Protein 5YD0 (pdb70)

Organism: Rattus norvegicus (NCBI:txid10116)

Solvent-accessible surface area: 63995 Å² total; per-residue (Å²): 153,72,159,63,106,69,67,98,46,62,55,177,34,87,76,50,112,30,65,24,116,5,24,97,0,9,0,6,34,181,55,1,96,198,42,82,72,127,106,44,162,116,2,56,45,82,0,3,56,5,1,0,0,0,4,21,30,59,13,7,0,0,8,0,84,7,50,24,84,78,91,87,23,40,94,0,1,117,24,0,47,71,9,2,84,111,4,4,14,41,53,70,24,73,49,34,3,5,4,33,23,4,26,26,24,1,2,0,10,0,36,44,35,145,176,101,4,124,7,0,24,62,26,9,3,0,29,25,39,43,163,127,54,70,127,38,22,74,27,86,88,1,34,101,3,0,44,130,16,43,98,114,64,207,129,92,43,84,91,29,91,2,38,106,10,5,83,26,153,142,10,70,94,27,59,192,12,100,17,62,68,48,59,39,8,14,8,43,88,12,44,10,58,3,2,5,22,40,0,78,48,9,0,31,56,18,0,0,4,0,0,4,48,113,2,4,0,0,2,0,0,2,23,87,154,33,62,114,0,40,6,5,23,90,72,58,8,76,81,116,10,1,67,35,6,0,67,83,6,4,62,138,3,31,33,9,33,24,39,106,40,178,126,124,12,70,40,133,22,78,6,2,31,0,39,116,131,66,100,42,43,0,24,0,3,0,0,14,0,48,146,11,68,0,0,0,0,12,99,50,4,59,1,48,30,1,49,149,158,91,31,70,64,70,11,88,25,85,102,2,0,108,60,4,3,84,99,141,102,62,138,61,112,67,34,101,35,107,56,26,70,74,86,32,118,24,74,20,115,6,22,102,0,14,0,7,51,178,34,0,110,161,36,85,64,116,123,58,137,107,8,68,56,92,0,3,55,5,0,0,0,0,2,20,28,28,49,7,0,0,4,0,74,5,57,27,106,70,93,87,18,39,75,1,1,111,20,0,39,78,19,0,85,138,4,2,5,46,62,47,4,78,17,28,0,17,3,25,35,14,30,31,22,1,0,0,21,3,88,35,21,69,130,141,124,84,6,102,9,2,25,83,26,9,4,1,32,31,46,54,180,118,42,138,131,43,17,74,35,103,95,1,31,85,1,0,44,108,19,27,95,104,58,120,121,175,90,117,26,82,35,70,0,67,138,17,3,109,28,168,116,10,64,80,24,65,140,3,126,19,60,65,53,71,23,4,17,0,28,72,14,58,19,56,8,3,4,27,38,0,106,54,12,0,33,32,16,0,0,5,0,2,5,31,122,0,0,0,0,0,0,0,0,30,61,163,28,44,102,0,50,4,4,10,71,57,63,11,73,81,104,16,1,55,27,8,0,58,99,12,2,50,166,4,27,38,6,32,30,44,108,41,185,136,120,15,64,57,107,15,91,8,3,27,0,39,75,163,56,112,56,28,0,24,0,1,0,0,20,0,64,96,16,60,0,0,0,0,16,111,50,4,62,1,55,34,4,52,160,169,103,33,62,66,71,11,86,20,75,124,1,0,113,52,5,5,112,107,148,90,162,64,99,57,33,96,36,127,55,41,98,68,33,123,20,74,20,141,6,30,99,2,15,0,1,48,179,53,0,88,187,37,72,86,135,102,46,144,91,2,51,49,83,1,1,53,9,1,0,0,0,3,24,28,31,41,5,0,2,5,0,77,0,35,25,70,86,47,112,18,54,55,2,0,116,29,2,40,75,17,1,113,117,2,2,33,65,59,36,4,42,10,26,1,8,2,20,33,12,37,53,27,1,0,0,15,5,75,42,26,126,141,104,108,6,110,1,0,9,68,29,4,3,0,35,36,46,48,158,121,44,102,133,45,11,62,20,136,89,1,26,95,19,3,52,140,40,44,80,97,63,174,106,102,156,116,82,47,64,0,86,93,9,12,102,13,131,170,13,81,173,30,54,182,42,128,21,50,113,49,67,16,0,24,31,40,73,7,63,11,41,25,0,15,23,39,0,124,60,11,0,32,55,23,0,0,7,0,1,25,43,77,3,10,16,0,2,0,0,9,65,77,117,145,12,74,8,9,30,126,98,12,7,72,124,103,10,1,105,36,7,0,41,107,8,7,80,164,6,28,21,35,22,38,58,106,45,180,136,116,13,67,51,123,31,56,32,3,45,96,38,0,2,0,0,47,4,63,148,15,68,1,0,0,0,11,98,51,5,53,1,35,41,1,70,168,167,91,34,81,69,80,19,92,30,57,100,2,1,117,61,9,50,135,234,83,108,72,132,63,109,70,32,98,35,128,52,22,78,70,85,33,107,21,76,19,130,9,26,103,0,17,0,3,46,137,45,1,101,192,32,86,79,112,111,58,177,107,5,57,55,81,0,4,53,6,0,0,0,0,3,16,27,62,16,10,0,0,3,0,67,2,46,18,122,87,66,101,20,50,71,1,0,109,20,0,34,58,13,2,84,121,2,4,8,41,63,40,12,54,19,22,2,15,2,19,39,15,32,32,20,0,1,0,17,5,88,34,22,134,124,128,82,7,130,18,2,16,80,27,4,4,1,38,29,42,58,131,129,53,148,121,50,23,73,24,113,82,1,26,86,1,0,42,119,30,59,97,99,135,118,133,109,102,27,57,7,58,128,20,5,97,39,163,138,10,70,66,18,67,182,16,83,102,70,75,43,47,30,7,22,11,34,63,9,68,16,50,2,0,8,33,45,2,77,68,14,0,33,49,19,0,0,5,0,0,7,30,94,4,5,9,0,1,0,1,1,16,83,154,48,101,100,1,32,5,2,12,85,69,38,9,77,101,116,6,2,82,37,9,0,64,76,5,5,55,140,5,34,36,21,36,34,46,106,44,186,131,123,14,46,45,134,11,94,5,5,26,0,52,127,168,75,26,0,26,0,2,0,0,55,5,87,141,15,74,4,0,0,0,15,106,46,2,64,0,57,33,4,42,141,152,109,34,58,69,66,12,69,10,90,130,0,0,135,76,2,0,71,124

InterPro domains:
  IPR007421 Schlafen, AlbA_2 domain [PF04326] (205-320)
  IPR018647 Schlafen group 3-like, DNA/RNA helicase domain [PF09848] (600-761)
  IPR027417 P-loop containing nucleoside triphosphate hydrolase [G3DSA:3.40.50.300] (565-714)
  IPR027417 P-loop containing nucleoside triphosphate hydrolase [SSF52540] (582-901)
  IPR029684 Schlafen family [PTHR12155] (6-660)
  IPR031450 Poxin-Schlafen/Schlafen-like, N-terminal domain [PF17057] (90-203)
  IPR038461 Schlafen, AlbA_2 domain superfamily [G3DSA:3.30.950.30] (188-314)
  IPR048729 Schlafen, GTPase-like domain [PF21026] (410-546)

CATH classification: 3.30.950.30

Secondary structure (DSSP, 8-state):
-----TT-SS--SPPPS-EEEEEEE--SHHHHHTS-HHHHHHHHHHHHHHHHHHHTTT-EEEEEEESSGGG---S--HHHHHHHHHHSTT--GGGTEEEEEETTEEEEEE-------SS--SB-------SS--SPP-HHHHHHHHHHHHHHH--HHHHSTTHHHHT-SEEETT-B-S--S-SSEEEE---SB-HHHHHHHHHHHHHHHHHHTT-EEEEESB-SSS-BB--EESTT--HHHHHHHHHHHHHT--EE-SSS--PPPPEEEEEEEEESSSSEEEEEEEEEE---SSEE-SSS-B-EEEETTTEEEEPPHHHHHHHHS--/--S---TT--SS--SPPS-EEEEEEE--SHHHHHTS-HHHHHHHHHHHHHHHHHHHTSSSEEEEEEESSGGG------HHHHHHHHHHSTT--GGGTEEEEEETTEEEEEE-------S-SS--SB--B----TT-SS---HHHHHHHHHHHHHHH-------STHHHHHT-S-EETTPBPSS--BTTEEEE---SB-HHHHHHHHHHHHHHHHHHTT-EEEEESB-TTT-BB--EESTT--HHHHHHHHHHHHHTS-EE-SSS------EEEEEEEEESSSSEEEEEEEEEE---SSEEBSSS-B-EEEETTTEEEEPPHHHHHHHHHT-/-----TT-SS-----S-EEEEEEE---HHHHTTS-HHHHHHHHHHHHHHHHHHHTSSSEEEEEEESS-SS------HHHHHHHHHHSTT--STTTEEEEEETTEEEEEEPPP-----SS--SB-S----BTTB-SPP-HHHHHHHHHHHHHHHT---S--THHHHHT--S--S----S--SBTTEEEE---SB-HHHHHHHHHHHHHHHHHHTT-EEEEESB----B----STT--HHHHHHHHHHHHHTS-EE-SSS------EEEEEE---EEEEEE---SSEE-SSS-B-EEEETTTEEEEPPHHHHHHTT--/--SS---TT--SS--S--S-EEEEEEE--SHHHHHTS-HHHHHHHHHHHHHHHHHHHTTT-EEEEEEESSTTT--SS--HHHHHHHHHHSTT--GGGTEEEEEETTEEEEEEPPP---S-SS--SB-------TT------HHHHHHHHHHHHHH---S--TTHHHHT-SEEETTPBPS---BTTEEEE---SB-HHHHHHHHHHHHHHHHHHTT-EEEEESB-SSS-BB--EESTT--HHHHHHHHHHHHHTS-EE-SSS------EEEEEEEEE----EEEEEEEE---SSEE-SSS-B-EEEETTTEEEE--HHHHHHHHH--

Radius of gyration: 43.21 Å; Cα contacts (8 Å, |Δi|>4): 2571; chains: 4; bounding box: 118×125×72 Å

Foldseek 3Di:
DPDDDDDDDPDPDDAFDDEEELEEDAFAAVCLVPDDPVNNVVSLVSVLLVLQQQQAAAWYKYKYFYPPQPPPRVHGHDSNLVQSLLQDPVSPVVVAWDWDDDRGMIMTTGGYNPLFWQGTASAQQFFALDPVDLGGQGRNRVLVQQVVLLVVACVCLCPPPVVVVVVDQAAEFFDADDDADDSAEEEEEDDVPDPLVVCLVVQLSPLQNQQAYAWHKYKYQADRVSNTHHADFAPPDDFVRNVVSNVVSQVQKDDEASDPDPDGWDKDKDWHFYAHDPHGGHTMIMMTTGHDSGGIGSHATRGWHADPVPGIDGDGRHVVSVSTDPD/DPPDDDDQDDPDRDDDDPAEAEQEEDAFAQVVLVPDDPVRSVVSLVSVLLVLLQCQAAFKYKYKYFYPVQVCLRLGGHDSNLVQNLLQQQVSPSVVAWDWDGDRRMIMTIGGHNPDALFWLGTFSAQLAAALDPPDLHGDGRNSVLVLQVVLLVVAVVVLDDDPPVVVVLVDQAAAFFAADPDAADSAEEEAADDVDDQLVVCLVPLLSVLQRQQSYSWHKYKYQADRVSNTGGADFAPVDDPVRNVVSSVVSQVQKDDDDSHPDDDGWDKDKGKHFYAYPNHTGHIMIMMGGGYDSHGIGSHQTGGWHADPPPGIDGDGNHVSSCSTNVD/DPDDDDQDDPDDVPDDAEAEDEEDAAAQVVLVPDDPVVSVVVLCVVLQVQQQCQLAAWYKYKYFHPPQPDDHLGRHPSSLVQVLLQDPVSPCVVAWDWDDDRRMIMTTGGHHDVAAFQGTASFFLAFAQDPVDLGGDGRRRVLVQQVVLLVVVVPPPDCPPVVCVVVVLADDKPPQDPDDCDSQEHEAADDVDAPLVVCLVPCLSVLQRQQAYQWHKYKYQFDVRIGGFHDDPPDDPVVVVVSNCVSQVQFDDDASDDDPDRWDKDWDAHPCGMTMITTGHHSGGTGSHFGGGWHADDVVGIDGDGNVVSSCSSPD/DDDPDDDDQDDPPRPDAFDFEAELEEAAFAAVVLVVDDPVVSVVSLVSLLLVQQQQQAAQWGKYKYFYPCQVCQHQGGHDSNLVQNLLQQPVSPSVVAWDWDDDRRMIMTTGGHDDVQFWQGTFSAQLAFALDVVDLHGDGRRRVLVLQVVLLVVLADDPDQCVVVVPDQEAEFFDADDDADDSQEDEEADDPDDPLVVLLVPCLSVLQRQQSYQWHKYKYQQDRPRRTRHADAAPPDDPVRNQVSNCVSQVQFDDDRSHDDPDGWDKDKDWHQYDHVRGHTMIMMGTGHHSHGTGSHATRGWHADPPPGIDGDGRHVVVCSTNVD

Structure (mmCIF, N/CA/C/O backbone):
data_5YD0
#
_entry.id   5YD0
#
_cell.length_a   171.968
_cell.length_b   134.065
_cell.length_c   77.587
_cell.angle_alpha   90.00
_cell.angle_beta   105.55
_cell.angle_gamma   90.00
#
_symmetry.space_group_name_H-M   'C 1 2 1'
#
loop_
_entity.id
_entity.type
_entity.pdbx_description
1 polymer 'Schlafen 8'
2 non-polymer 'ZINC ION'
3 water water
#
loop_
_atom_site.group_PDB
_atom_site.id
_atom_site.type_symbol
_atom_site.label_atom_id
_atom_site.label_alt_id
_atom_site.label_comp_id
_atom_site.label_asym_id
_atom_site.label_entity_id
_atom_site.label_seq_id
_atom_site.pdbx_PDB_ins_code
_atom_site.Cartn_x
_atom_site.Cartn_y
_atom_site.Cartn_z
_atom_site.occupancy
_atom_site.B_iso_or_equiv
_atom_site.auth_seq_id
_atom_site.auth_comp_id
_atom_site.auth_asym_id
_atom_site.auth_atom_id
_atom_site.pdbx_PDB_model_num
ATOM 1 N N . SER A 1 12 ? 81.146 35.693 44.778 1.00 116.90 -1 SER A N 1
ATOM 2 C CA . SER A 1 12 ? 81.725 36.230 43.552 1.00 125.71 -1 SER A CA 1
ATOM 3 C C . SER A 1 12 ? 82.407 37.566 43.821 1.00 140.10 -1 SER A C 1
ATOM 4 O O . SER A 1 12 ? 82.415 38.050 44.953 1.00 142.19 -1 SER A O 1
ATOM 7 N N . GLY A 1 13 ? 82.974 38.163 42.773 1.00 130.23 0 GLY A N 1
ATOM 8 C CA . GLY A 1 13 ? 83.748 39.378 42.918 1.00 127.80 0 GLY A CA 1
ATOM 9 C C . GLY A 1 13 ? 85.083 39.203 43.605 1.00 120.63 0 GLY A C 1
ATOM 10 O O . GLY A 1 13 ? 85.849 40.171 43.692 1.00 125.49 0 GLY A O 1
ATOM 11 N N . LEU A 1 14 ? 85.385 38.004 44.095 1.00 114.85 1 LEU A N 1
ATOM 12 C CA . LEU A 1 14 ? 86.642 37.700 44.761 1.00 107.70 1 LEU A CA 1
ATOM 13 C C . LEU A 1 14 ? 87.502 36.856 43.834 1.00 105.72 1 LEU A C 1
ATOM 14 O O . LEU A 1 14 ? 87.025 35.865 43.272 1.00 108.80 1 LEU A O 1
ATOM 19 N N . GLU A 1 15 ? 88.761 37.246 43.676 1.00 100.64 2 GLU A N 1
ATOM 20 C CA . GLU A 1 15 ? 89.727 36.484 42.897 1.00 97.69 2 GLU A CA 1
ATOM 21 C C . GLU A 1 15 ? 90.921 36.158 43.784 1.00 108.28 2 GLU A C 1
ATOM 22 O O . GLU A 1 15 ? 91.534 37.064 44.362 1.00 113.97 2 GLU A O 1
ATOM 28 N N . VAL A 1 16 ? 91.230 34.863 43.906 1.00 115.46 3 VAL A N 1
ATOM 29 C CA . VAL A 1 16 ? 92.467 34.426 44.545 1.00 109.09 3 VAL A CA 1
ATOM 30 C C . VAL A 1 16 ? 93.644 34.805 43.649 1.00 114.92 3 VAL A C 1
ATOM 31 O O . VAL A 1 16 ? 93.512 34.906 42.422 1.00 119.45 3 VAL A O 1
ATOM 35 N N . LEU A 1 17 ? 94.807 35.036 44.268 1.00 104.30 4 LEU A N 1
ATOM 36 C CA . LEU A 1 17 ? 95.809 35.891 43.636 1.00 107.74 4 LEU A CA 1
ATOM 37 C C . LEU A 1 17 ? 96.561 35.223 42.494 1.00 125.30 4 LEU A C 1
ATOM 38 O O . LEU A 1 17 ? 96.999 35.919 41.574 1.00 126.76 4 LEU A O 1
ATOM 43 N N . PHE A 1 18 ? 96.758 33.912 42.515 1.00 127.64 5 PHE A N 1
ATOM 44 C CA . PHE A 1 18 ? 97.461 33.290 41.396 1.00 108.92 5 PHE A CA 1
ATOM 45 C C . PHE A 1 18 ? 96.813 31.965 41.023 1.00 105.94 5 PHE A C 1
ATOM 46 O O . PHE A 1 18 ? 97.478 30.937 40.894 1.00 102.12 5 PHE A O 1
ATOM 54 N N . GLN A 1 19 ? 95.497 31.987 40.823 1.00 123.11 6 GLN A N 1
ATOM 55 C CA . GLN A 1 19 ? 94.774 30.768 40.491 1.00 119.34 6 GLN A CA 1
ATOM 56 C C . GLN A 1 19 ? 95.278 30.185 39.179 1.00 115.98 6 GLN A C 1
ATOM 57 O O . GLN A 1 19 ? 95.630 30.912 38.245 1.00 115.01 6 GLN A O 1
ATOM 63 N N . GLY A 1 20 ? 95.334 28.859 39.127 1.00 114.14 7 GLY A N 1
ATOM 64 C CA . GLY A 1 20 ? 95.895 28.160 38.000 1.00 125.17 7 GLY A CA 1
ATOM 65 C C . GLY A 1 20 ? 96.490 26.836 38.425 1.00 134.22 7 GLY A C 1
ATOM 66 O O . GLY A 1 20 ? 96.778 26.609 39.604 1.00 134.01 7 GLY A O 1
ATOM 67 N N . PRO A 1 21 ? 96.693 25.929 37.465 1.00 141.28 8 PRO A N 1
ATOM 68 C CA . PRO A 1 21 ? 97.215 24.601 37.818 1.00 138.52 8 PRO A CA 1
ATOM 69 C C . PRO A 1 21 ? 98.667 24.623 38.249 1.00 142.95 8 PRO A C 1
ATOM 70 O O . PRO A 1 21 ? 99.112 23.682 38.917 1.00 142.20 8 PRO A O 1
ATOM 74 N N . HIS A 1 22 ? 99.406 25.674 37.900 1.00 147.58 9 HIS A N 1
ATOM 75 C CA . HIS A 1 22 ? 100.832 25.750 38.194 1.00 158.41 9 HIS A CA 1
ATOM 76 C C . HIS A 1 22 ? 101.080 25.670 39.697 1.00 154.19 9 HIS A C 1
ATOM 77 O O . HIS A 1 22 ? 100.496 26.427 40.478 1.00 153.07 9 HIS A O 1
ATOM 84 N N . MET A 1 23 ? 101.938 24.733 40.100 1.00 159.94 10 MET A N 1
ATOM 85 C CA . MET A 1 23 ? 102.300 24.549 41.499 1.00 158.06 10 MET A CA 1
ATOM 86 C C . MET A 1 23 ? 103.713 25.012 41.819 1.00 163.00 10 MET A C 1
ATOM 87 O O . MET A 1 23 ? 104.141 24.891 42.972 1.00 165.70 10 MET A O 1
ATOM 92 N N . GLY A 1 24 ? 104.450 25.531 40.838 1.00 156.87 11 GLY A N 1
ATOM 93 C CA . GLY A 1 24 ? 105.792 26.004 41.097 1.00 155.30 11 GLY A CA 1
ATOM 94 C C . GLY A 1 24 ? 105.811 27.228 41.992 1.00 159.27 11 GLY A C 1
ATOM 95 O O . GLY A 1 24 ? 104.791 27.877 42.236 1.00 166.91 11 GLY A O 1
ATOM 96 N N . GLY A 1 25 ? 107.007 27.543 42.491 1.00 148.04 12 GLY A N 1
ATOM 97 C CA . GLY A 1 25 ? 107.202 28.660 43.398 1.00 151.23 12 GLY A CA 1
ATOM 98 C C . GLY A 1 25 ? 106.667 29.981 42.881 1.00 147.87 12 GLY A C 1
ATOM 99 O O . GLY A 1 25 ? 107.060 30.440 41.805 1.00 148.80 12 GLY A O 1
ATOM 100 N N . SER A 1 26 ? 105.754 30.611 43.657 1.00 149.07 13 SER A N 1
ATOM 101 C CA . SER A 1 26 ? 105.051 31.828 43.277 1.00 148.74 13 SER A CA 1
ATOM 102 C C . SER A 1 26 ? 105.832 33.069 43.708 1.00 152.53 13 SER A C 1
ATOM 103 O O . SER A 1 26 ? 106.591 33.026 44.684 1.00 153.86 13 SER A O 1
ATOM 106 N N . PRO A 1 27 ? 105.663 34.183 42.989 1.00 142.28 14 PRO A N 1
ATOM 107 C CA . PRO A 1 27 ? 106.477 35.375 43.266 1.00 135.46 14 PRO A CA 1
ATOM 108 C C . PRO A 1 27 ? 106.212 35.962 44.644 1.00 123.43 14 PRO A C 1
ATOM 109 O O . PRO A 1 27 ? 105.093 35.923 45.160 1.00 115.66 14 PRO A O 1
ATOM 113 N N . ASP A 1 28 ? 107.268 36.528 45.228 1.00 120.63 15 ASP A N 1
ATOM 114 C CA . ASP A 1 28 ? 107.216 37.199 46.521 1.00 123.58 15 ASP A CA 1
ATOM 115 C C . ASP A 1 28 ? 107.123 38.712 46.393 1.00 118.32 15 ASP A C 1
ATOM 116 O O . ASP A 1 28 ? 106.330 39.345 47.098 1.00 120.18 15 ASP A O 1
ATOM 121 N N . LEU A 1 29 ? 107.915 39.310 45.511 1.00 104.66 16 LEU A N 1
ATOM 122 C CA . LEU A 1 29 ? 107.874 40.755 45.296 1.00 100.92 16 LEU A CA 1
ATOM 123 C C . LEU A 1 29 ? 106.756 41.076 44.317 1.00 100.37 16 LEU A C 1
ATOM 124 O O . LEU A 1 29 ? 106.898 40.867 43.108 1.00 94.91 16 LEU A O 1
ATOM 129 N N . ILE A 1 30 ? 105.635 41.597 44.821 1.00 107.21 17 ILE A N 1
ATOM 130 C CA . ILE A 1 30 ? 104.523 41.931 43.943 1.00 102.79 17 ILE A CA 1
ATOM 131 C C . ILE A 1 30 ? 104.251 43.419 44.157 1.00 92.40 17 ILE A C 1
ATOM 132 O O . ILE A 1 30 ? 104.616 43.991 45.186 1.00 97.62 17 ILE A O 1
ATOM 137 N N . ILE A 1 31 ? 103.615 44.059 43.175 1.00 88.15 18 ILE A N 1
ATOM 138 C CA . ILE A 1 31 ? 103.308 45.491 43.246 1.00 89.94 18 ILE A CA 1
ATOM 139 C C . ILE A 1 31 ? 101.864 45.712 42.806 1.00 89.36 18 ILE A C 1
ATOM 140 O O . ILE A 1 31 ? 101.406 45.120 41.823 1.00 96.47 18 ILE A O 1
ATOM 145 N N . HIS A 1 32 ? 101.142 46.551 43.548 1.00 92.32 19 HIS A N 1
ATOM 146 C CA . HIS A 1 32 ? 99.764 46.904 43.227 1.00 92.77 19 HIS A CA 1
ATOM 147 C C . HIS A 1 32 ? 99.733 48.301 42.623 1.00 92.73 19 HIS A C 1
ATOM 148 O O . HIS A 1 32 ? 100.129 49.271 43.278 1.00 99.74 19 HIS A O 1
ATOM 155 N N . ALA A 1 33 ? 99.270 48.399 41.377 1.00 92.32 20 ALA A N 1
ATOM 156 C CA . ALA A 1 33 ? 99.127 49.670 40.683 1.00 89.05 20 ALA A CA 1
ATOM 157 C C . ALA A 1 33 ? 97.695 50.188 40.719 1.00 95.00 20 ALA A C 1
ATOM 158 O O . ALA A 1 33 ? 97.339 51.069 39.930 1.00 94.64 20 ALA A O 1
ATOM 160 N N . GLY A 1 34 ? 96.865 49.646 41.608 1.00 97.28 21 GLY A N 1
ATOM 161 C CA . GLY A 1 34 ? 95.517 50.166 41.769 1.00 109.02 21 GLY A CA 1
ATOM 162 C C . GLY A 1 34 ? 94.661 49.928 40.540 1.00 108.16 21 GLY A C 1
ATOM 163 O O . GLY A 1 34 ? 94.769 48.902 39.859 1.00 104.42 21 GLY A O 1
ATOM 164 N N . GLU A 1 35 ? 93.798 50.897 40.252 1.00 104.38 22 GLU A N 1
ATOM 165 C CA . GLU A 1 35 ? 92.851 50.806 39.149 1.00 102.56 22 GLU A CA 1
ATOM 166 C C . GLU A 1 35 ? 93.527 51.262 37.862 1.00 111.67 22 GLU A C 1
ATOM 167 O O . GLU A 1 35 ? 94.052 52.379 37.792 1.00 125.95 22 GLU A O 1
ATOM 173 N N . VAL A 1 36 ? 93.517 50.396 36.850 1.00 106.20 23 VAL A N 1
ATOM 174 C CA . VAL A 1 36 ? 94.127 50.674 35.554 1.00 103.39 23 VAL A CA 1
ATOM 175 C C . VAL A 1 36 ? 93.212 50.145 34.457 1.00 107.80 23 VAL A C 1
ATOM 176 O O . VAL A 1 36 ? 92.676 49.036 34.561 1.00 111.95 23 VAL A O 1
ATOM 180 N N . THR A 1 37 ? 93.030 50.942 33.408 1.00 110.92 24 THR A N 1
ATOM 181 C CA . THR A 1 37 ? 92.263 50.528 32.243 1.00 107.69 24 THR A CA 1
ATOM 182 C C . THR A 1 37 ? 93.191 49.940 31.187 1.00 108.81 24 THR A C 1
ATOM 183 O O . THR A 1 37 ? 94.285 50.459 30.939 1.00 103.32 24 THR A O 1
ATOM 187 N N . LEU A 1 38 ? 92.754 48.843 30.572 1.00 113.91 25 LEU A N 1
ATOM 188 C CA . LEU A 1 38 ? 93.579 48.106 29.627 1.00 107.01 25 LEU A CA 1
ATOM 189 C C . LEU A 1 38 ? 92.825 47.892 28.324 1.00 115.58 25 LEU A C 1
ATOM 190 O O . LEU A 1 38 ? 91.606 48.066 28.243 1.00 129.73 25 LEU A O 1
ATOM 195 N N . GLY A 1 39 ? 93.576 47.494 27.300 1.00 110.26 26 GLY A N 1
ATOM 196 C CA . GLY A 1 39 ? 93.035 47.357 25.964 1.00 121.65 26 GLY A CA 1
ATOM 197 C C . GLY A 1 39 ? 93.213 48.632 25.170 1.00 125.92 26 GLY A C 1
ATOM 198 O O . GLY A 1 39 ? 92.950 49.722 25.685 1.00 135.28 26 GLY A O 1
ATOM 199 N N . GLU A 1 40 ? 93.659 48.516 23.918 1.00 121.02 27 GLU A N 1
ATOM 200 C CA . GLU A 1 40 ? 93.954 49.715 23.144 1.00 129.24 27 GLU A CA 1
ATOM 201 C C . GLU A 1 40 ? 92.694 50.515 22.832 1.00 130.03 27 GLU A C 1
ATOM 202 O O . GLU A 1 40 ? 92.751 51.747 22.759 1.00 132.37 27 GLU A O 1
ATOM 208 N N . LYS A 1 41 ? 91.549 49.847 22.669 1.00 128.83 28 LYS A N 1
ATOM 209 C CA . LYS A 1 41 ? 90.329 50.559 22.300 1.00 132.40 28 LYS A CA 1
ATOM 210 C C . LYS A 1 41 ? 89.855 51.479 23.419 1.00 143.28 28 LYS A C 1
ATOM 211 O O . LYS A 1 41 ? 89.478 52.629 23.164 1.00 155.43 28 LYS A O 1
ATOM 217 N N . ASP A 1 42 ? 89.864 50.995 24.663 1.00 141.16 29 ASP A N 1
ATOM 218 C CA . ASP A 1 42 ? 89.447 51.835 25.782 1.00 138.27 29 ASP A CA 1
ATOM 219 C C . ASP A 1 42 ? 90.489 52.903 26.089 1.00 136.32 29 ASP A C 1
ATOM 220 O O . ASP A 1 42 ? 90.141 54.029 26.464 1.00 138.86 29 ASP A O 1
ATOM 225 N N . ARG A 1 43 ? 91.772 52.569 25.934 1.00 119.06 30 ARG A N 1
ATOM 226 C CA . ARG A 1 43 ? 92.837 53.521 26.220 1.00 122.69 30 ARG A CA 1
ATOM 227 C C . ARG A 1 43 ? 92.980 54.589 25.141 1.00 138.02 30 ARG A C 1
ATOM 228 O O . ARG A 1 43 ? 93.527 55.661 25.421 1.00 146.43 30 ARG A O 1
ATOM 236 N N . ASN A 1 44 ? 92.501 54.330 23.922 1.00 141.69 31 ASN A N 1
ATOM 237 C CA . ASN A 1 44 ? 92.777 55.252 22.824 1.00 144.12 31 ASN A CA 1
ATOM 238 C C . ASN A 1 44 ? 91.995 56.552 22.972 1.00 146.95 31 ASN A C 1
ATOM 239 O O . ASN A 1 44 ? 92.524 57.633 22.687 1.00 146.66 31 ASN A O 1
ATOM 244 N N . LYS A 1 45 ? 90.742 56.475 23.415 1.00 146.01 32 LYS A N 1
ATOM 245 C CA . LYS A 1 45 ? 89.910 57.659 23.594 1.00 152.35 32 LYS A CA 1
ATOM 246 C C . LYS A 1 45 ? 89.454 57.805 25.042 1.00 152.19 32 LYS A C 1
ATOM 247 O O . LYS A 1 45 ? 88.329 58.227 25.320 1.00 150.75 32 LYS A O 1
ATOM 253 N N . MET A 1 46 ? 90.333 57.465 25.982 1.00 141.90 33 MET A N 1
ATOM 254 C CA . MET A 1 46 ? 90.107 57.757 27.388 1.00 135.46 33 MET A CA 1
ATOM 255 C C . MET A 1 46 ? 90.651 59.149 27.714 1.00 136.03 33 MET A C 1
ATOM 256 O O . MET A 1 46 ? 91.114 59.886 26.838 1.00 145.79 33 MET A O 1
ATOM 261 N N . ASP A 1 47 ? 90.595 59.518 28.992 1.00 127.10 34 ASP A N 1
ATOM 262 C CA . ASP A 1 47 ? 91.131 60.806 29.414 1.00 126.83 34 ASP A CA 1
ATOM 263 C C . ASP A 1 47 ? 92.643 60.832 29.223 1.00 127.27 34 ASP A C 1
ATOM 264 O O . ASP A 1 47 ? 93.350 59.921 29.661 1.00 126.31 34 ASP A O 1
ATOM 269 N N . SER A 1 48 ? 93.136 61.887 28.567 1.00 128.53 35 SER A N 1
ATOM 270 C CA . SER A 1 48 ? 94.563 61.969 28.265 1.00 128.68 35 SER A CA 1
ATOM 271 C C . SER A 1 48 ? 95.404 62.017 29.536 1.00 124.58 35 SER A C 1
ATOM 272 O O . SER A 1 48 ? 96.452 61.366 29.617 1.00 121.47 35 SER A O 1
ATOM 275 N N . LYS A 1 49 ? 94.965 62.783 30.537 1.00 122.38 36 LYS A N 1
ATOM 276 C CA . LYS A 1 49 ? 95.721 62.878 31.783 1.00 116.36 36 LYS A CA 1
ATOM 277 C C . LYS A 1 49 ? 95.775 61.530 32.494 1.00 109.13 36 LYS A C 1
ATOM 278 O O . LYS A 1 49 ? 96.834 61.111 32.976 1.00 110.08 36 LYS A O 1
ATOM 284 N N . LYS A 1 50 ? 94.637 60.834 32.567 1.00 102.67 37 LYS A N 1
ATOM 285 C CA . LYS A 1 50 ? 94.593 59.544 33.251 1.00 108.33 37 LYS A CA 1
ATOM 286 C C . LYS A 1 50 ? 95.478 58.506 32.569 1.00 114.66 37 LYS A C 1
ATOM 287 O O . LYS A 1 50 ? 96.018 57.615 33.236 1.00 112.08 37 LYS A O 1
ATOM 293 N N . LYS A 1 51 ? 95.629 58.594 31.245 1.00 112.76 38 LYS A N 1
ATOM 294 C CA . LYS A 1 51 ? 96.461 57.633 30.529 1.00 102.88 38 LYS A CA 1
ATOM 295 C C . LYS A 1 51 ? 97.909 57.710 30.995 1.00 99.94 38 LYS A C 1
ATOM 296 O O . LYS A 1 51 ? 98.516 56.693 31.349 1.00 102.07 38 LYS A O 1
ATOM 302 N N . ARG A 1 52 ? 98.473 58.919 31.026 1.00 101.91 39 ARG A N 1
ATOM 303 C CA . ARG A 1 52 ? 99.890 59.065 31.344 1.00 111.12 39 ARG A CA 1
ATOM 304 C C . ARG A 1 52 ? 100.191 58.730 32.799 1.00 114.32 39 ARG A C 1
ATOM 305 O O . ARG A 1 52 ? 101.277 58.220 33.095 1.00 117.07 39 ARG A O 1
ATOM 313 N N . LEU A 1 53 ? 99.259 59.005 33.718 1.00 110.54 40 LEU A N 1
ATOM 314 C CA . LEU A 1 53 ? 99.473 58.610 35.108 1.00 107.84 40 LEU A CA 1
ATOM 315 C C . LEU A 1 53 ? 99.527 57.095 35.255 1.00 99.94 40 LEU A C 1
ATOM 316 O O . LEU A 1 53 ? 100.374 56.568 35.984 1.00 97.76 40 LEU A O 1
ATOM 321 N N . GLU A 1 54 ? 98.633 56.374 34.575 1.00 96.26 41 GLU A N 1
ATOM 322 C CA . GLU A 1 54 ? 98.702 54.917 34.613 1.00 97.82 41 GLU A CA 1
ATOM 323 C C . GLU A 1 54 ? 99.924 54.408 33.861 1.00 97.30 41 GLU A C 1
ATOM 324 O O . GLU A 1 54 ? 100.543 53.418 34.267 1.00 105.73 41 GLU A O 1
ATOM 330 N N . LYS A 1 55 ? 100.283 55.072 32.759 1.00 96.24 42 LYS A N 1
ATOM 331 C CA . LYS A 1 55 ? 101.482 54.698 32.016 1.00 94.66 42 LYS A CA 1
ATOM 332 C C . LYS A 1 55 ? 102.728 54.874 32.872 1.00 90.55 42 LYS A C 1
ATOM 333 O O . LYS A 1 55 ? 103.544 53.955 32.999 1.00 93.90 42 LYS A O 1
ATOM 339 N N . ALA A 1 56 ? 102.886 56.052 33.478 1.00 85.47 43 ALA A N 1
ATOM 340 C CA . ALA A 1 56 ? 104.031 56.288 34.349 1.00 93.86 43 ALA A CA 1
ATOM 341 C C . ALA A 1 56 ? 104.008 55.375 35.565 1.00 90.53 43 ALA A C 1
ATOM 342 O O . ALA A 1 56 ? 105.066 55.012 36.090 1.00 97.34 43 ALA A O 1
ATOM 344 N N . ARG A 1 57 ? 102.817 54.989 36.020 1.00 87.87 44 ARG A N 1
ATOM 345 C CA . ARG A 1 57 ? 102.703 54.140 37.201 1.00 91.48 44 ARG A CA 1
ATOM 346 C C . ARG A 1 57 ? 103.216 52.733 36.919 1.00 96.51 44 ARG A C 1
ATOM 347 O O . ARG A 1 57 ? 103.969 52.162 37.717 1.00 95.00 44 ARG A O 1
ATOM 355 N N . ILE A 1 58 ? 102.811 52.157 35.786 1.00 101.00 45 ILE A N 1
ATOM 356 C CA . ILE A 1 58 ? 103.211 50.792 35.455 1.00 86.15 45 ILE A CA 1
ATOM 357 C C . ILE A 1 58 ? 104.698 50.727 35.133 1.00 83.14 45 ILE A C 1
ATOM 358 O O . ILE A 1 58 ? 105.384 49.771 35.516 1.00 84.81 45 ILE A O 1
ATOM 363 N N . THR A 1 59 ? 105.224 51.740 34.440 1.00 78.81 46 THR A N 1
ATOM 364 C CA . THR A 1 59 ? 106.639 51.718 34.080 1.00 83.71 46 THR A CA 1
ATOM 365 C C . THR A 1 59 ? 107.527 51.790 35.316 1.00 77.06 46 THR A C 1
ATOM 366 O O . THR A 1 59 ? 108.552 51.103 35.386 1.00 78.56 46 THR A O 1
ATOM 370 N N . GLU A 1 60 ? 107.154 52.610 36.303 1.00 80.80 47 GLU A N 1
ATOM 371 C CA . GLU A 1 60 ? 107.880 52.604 37.570 1.00 80.78 47 GLU A CA 1
ATOM 372 C C . GLU A 1 60 ? 107.885 51.213 38.184 1.00 88.12 47 GLU A C 1
ATOM 373 O O . GLU A 1 60 ? 108.921 50.737 38.661 1.00 90.82 47 GLU A O 1
ATOM 379 N N . ALA A 1 61 ? 106.730 50.544 38.178 1.00 88.30 48 ALA A N 1
ATOM 380 C CA . ALA A 1 61 ? 106.637 49.216 38.768 1.00 87.55 48 ALA A CA 1
ATOM 381 C C . ALA A 1 61 ? 107.467 48.208 37.984 1.00 86.90 48 ALA A C 1
ATOM 382 O O . ALA A 1 61 ? 108.273 47.471 38.562 1.00 91.94 48 ALA A O 1
ATOM 384 N N . ALA A 1 62 ? 107.294 48.173 36.661 1.00 86.01 49 ALA A N 1
ATOM 385 C CA . ALA A 1 62 ? 108.049 47.230 35.841 1.00 84.08 49 ALA A CA 1
ATOM 386 C C . ALA A 1 62 ? 109.550 47.492 35.929 1.00 81.29 49 ALA A C 1
ATOM 387 O O . ALA A 1 62 ? 110.350 46.549 35.992 1.00 82.99 49 ALA A O 1
ATOM 389 N N . CYS A 1 63 ? 109.952 48.766 35.943 1.00 82.21 50 CYS A N 1
ATOM 390 C CA . CYS A 1 63 ? 111.373 49.091 36.039 1.00 87.92 50 CYS A CA 1
ATOM 391 C C . CYS A 1 63 ? 111.958 48.621 37.364 1.00 98.03 50 CYS A C 1
ATOM 392 O O . CYS A 1 63 ? 113.085 48.114 37.411 1.00 100.55 50 CYS A O 1
ATOM 395 N N . ALA A 1 64 ? 111.207 48.789 38.453 1.00 97.83 51 ALA A N 1
ATOM 396 C CA . ALA A 1 64 ? 111.672 48.325 39.754 1.00 91.80 51 ALA A CA 1
ATOM 397 C C . ALA A 1 64 ? 111.778 46.805 39.803 1.00 95.61 51 ALA A C 1
ATOM 398 O O . ALA A 1 64 ? 112.687 46.269 40.450 1.00 96.18 51 ALA A O 1
ATOM 400 N N . LEU A 1 65 ? 110.870 46.098 39.123 1.00 74.62 52 LEU A N 1
ATOM 401 C CA . LEU A 1 65 ? 110.923 44.642 39.115 1.00 82.03 52 LEU A CA 1
ATOM 402 C C . LEU A 1 65 ? 112.132 44.135 38.343 1.00 87.86 52 LEU A C 1
ATOM 403 O O . LEU A 1 65 ? 112.831 43.227 38.806 1.00 99.66 52 LEU A O 1
ATOM 408 N N . LEU A 1 66 ? 112.388 44.705 37.162 1.00 80.16 53 LEU A N 1
ATOM 409 C CA . LEU A 1 66 ? 113.543 44.293 36.370 1.00 88.53 53 LEU A CA 1
ATOM 410 C C . LEU A 1 66 ? 114.837 44.431 37.164 1.00 89.06 53 LEU A C 1
ATOM 411 O O . LEU A 1 66 ? 115.745 43.600 37.038 1.00 98.75 53 LEU A O 1
ATOM 416 N N . ASN A 1 67 ? 114.930 45.461 37.999 1.00 83.34 54 ASN A N 1
ATOM 417 C CA . ASN A 1 67 ? 116.155 45.766 38.723 1.00 97.61 54 ASN A CA 1
ATOM 418 C C . ASN A 1 67 ? 116.206 45.148 40.115 1.00 108.14 54 ASN A C 1
ATOM 419 O O . ASN A 1 67 ? 117.201 45.341 40.823 1.00 102.47 54 ASN A O 1
ATOM 424 N N . SER A 1 68 ? 115.176 44.409 40.529 1.00 108.64 55 SER A N 1
ATOM 425 C CA . SER A 1 68 ? 115.137 43.869 41.882 1.00 100.66 55 SER A CA 1
ATOM 426 C C . SER A 1 68 ? 114.792 42.383 41.898 1.00 95.04 55 SER A C 1
ATOM 427 O O . SER A 1 68 ? 114.142 41.903 42.829 1.00 92.66 55 SER A O 1
ATOM 430 N N . GLY A 1 69 ? 115.222 41.639 40.884 1.00 96.02 56 GLY A N 1
ATOM 431 C CA . GLY A 1 69 ? 115.077 40.198 40.919 1.00 97.58 56 GLY A CA 1
ATOM 432 C C . GLY A 1 69 ? 113.715 39.666 40.542 1.00 98.32 56 GLY A C 1
ATOM 433 O O . GLY A 1 69 ? 113.285 38.648 41.091 1.00 100.81 56 GLY A O 1
ATOM 434 N N . GLY A 1 70 ? 113.017 40.323 39.624 1.00 101.48 57 GLY A N 1
ATOM 435 C CA . GLY A 1 70 ? 111.751 39.824 39.128 1.00 97.68 57 GLY A CA 1
ATOM 436 C C . GLY A 1 70 ? 110.600 40.037 40.098 1.00 91.07 57 GLY A C 1
ATOM 437 O O . GLY A 1 70 ? 110.776 40.240 41.300 1.00 90.38 57 GLY A O 1
ATOM 438 N N . GLY A 1 71 ? 109.388 39.986 39.544 1.00 85.85 58 GLY A N 1
ATOM 439 C CA . GLY A 1 71 ? 108.169 40.119 40.315 1.00 83.99 58 GLY A CA 1
ATOM 440 C C . GLY A 1 71 ? 106.905 40.057 39.477 1.00 89.09 58 GLY A C 1
ATOM 441 O O . GLY A 1 71 ? 106.886 39.447 38.404 1.00 94.66 58 GLY A O 1
ATOM 442 N N . VAL A 1 72 ? 105.832 40.685 39.960 1.00 81.73 59 VAL A N 1
ATOM 443 C CA . VAL A 1 72 ? 104.581 40.759 39.215 1.00 92.46 59 VAL A CA 1
ATOM 444 C C . VAL A 1 72 ? 103.889 42.066 39.576 1.00 90.84 59 VAL A C 1
ATOM 445 O O . VAL A 1 72 ? 104.001 42.561 40.702 1.00 91.34 59 VAL A O 1
ATOM 449 N N . ILE A 1 73 ? 103.189 42.638 38.600 1.00 90.62 60 ILE A N 1
ATOM 450 C CA . ILE A 1 73 ? 102.402 43.850 38.789 1.00 88.57 60 ILE A CA 1
ATOM 451 C C . ILE A 1 73 ? 100.935 43.452 38.855 1.00 96.34 60 ILE A C 1
ATOM 452 O O . ILE A 1 73 ? 100.392 42.900 37.891 1.00 106.90 60 ILE A O 1
ATOM 457 N N . VAL A 1 74 ? 100.296 43.722 39.988 1.00 83.43 61 VAL A N 1
ATOM 458 C CA . VAL A 1 74 ? 98.878 43.440 40.179 1.00 87.59 61 VAL A CA 1
ATOM 459 C C . VAL A 1 74 ? 98.107 44.738 39.999 1.00 93.56 61 VAL A C 1
ATOM 460 O O . VAL A 1 74 ? 98.592 45.815 40.367 1.00 105.39 61 VAL A O 1
ATOM 464 N N . MET A 1 75 ? 96.910 44.644 39.427 1.00 94.79 62 MET A N 1
ATOM 465 C CA . MET A 1 75 ? 96.083 45.824 39.227 1.00 93.02 62 MET A CA 1
ATOM 466 C C . MET A 1 75 ? 94.648 45.390 38.986 1.00 94.24 62 MET A C 1
ATOM 467 O O . MET A 1 75 ? 94.378 44.245 38.618 1.00 91.48 62 MET A O 1
ATOM 472 N N . GLN A 1 76 ? 93.734 46.328 39.206 1.00 96.29 63 GLN A N 1
ATOM 473 C CA . GLN A 1 76 ? 92.309 46.115 39.013 1.00 99.72 63 GLN A CA 1
ATOM 474 C C . GLN A 1 76 ? 91.856 46.887 37.783 1.00 101.88 63 GLN A C 1
ATOM 475 O O . GLN A 1 76 ? 92.325 48.002 37.534 1.00 104.40 63 GLN A O 1
ATOM 481 N N . MET A 1 77 ? 90.956 46.290 37.008 1.00 104.82 64 MET A N 1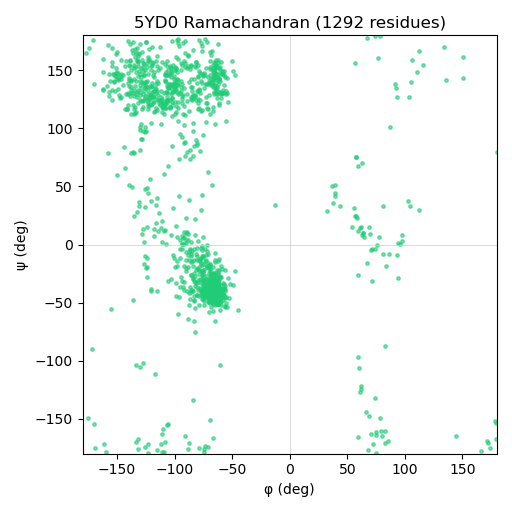
ATOM 482 C CA . MET A 1 77 ? 90.503 46.891 35.761 1.00 111.24 64 MET A CA 1
ATOM 483 C C . MET A 1 77 ? 89.350 47.853 36.010 1.00 107.44 64 MET A C 1
ATOM 484 O O . MET A 1 77 ? 88.333 47.477 36.599 1.00 111.34 64 MET A O 1
ATOM 489 N N . SER A 1 78 ? 89.516 49.095 35.557 1.00 107.51 65 SER A N 1
ATOM 490 C CA . SER A 1 78 ? 88.401 50.032 35.559 1.00 116.33 65 SER A CA 1
ATOM 491 C C . SER A 1 78 ? 87.318 49.583 34.585 1.00 120.88 65 SER A C 1
ATOM 492 O O . SER A 1 78 ? 86.132 49.549 34.932 1.00 130.17 65 SER A O 1
ATOM 495 N N . ASN A 1 79 ? 87.712 49.233 33.358 1.00 113.65 66 ASN A N 1
ATOM 496 C CA . ASN A 1 79 ? 86.803 48.645 32.372 1.00 122.94 66 ASN A CA 1
ATOM 497 C C . ASN A 1 79 ? 86.837 47.129 32.555 1.00 137.36 66 ASN A C 1
ATOM 498 O O . ASN A 1 79 ? 87.490 46.381 31.822 1.00 141.79 66 ASN A O 1
ATOM 503 N N . LYS A 1 80 ? 86.104 46.676 33.571 1.00 138.97 67 LYS A N 1
ATOM 504 C CA . LYS A 1 80 ? 86.249 45.301 34.033 1.00 150.27 67 LYS A CA 1
ATOM 505 C C . LYS A 1 80 ? 85.698 44.313 33.011 1.00 154.17 67 LYS A C 1
ATOM 506 O O . LYS A 1 80 ? 86.308 43.267 32.758 1.00 158.80 67 LYS A O 1
ATOM 512 N N . SER A 1 81 ? 84.569 44.646 32.388 1.00 151.27 68 SER A N 1
ATOM 513 C CA . SER A 1 81 ? 83.771 43.656 31.681 1.00 145.83 68 SER A CA 1
ATOM 514 C C . SER A 1 81 ? 84.332 43.257 30.321 1.00 147.24 68 SER A C 1
ATOM 515 O O . SER A 1 81 ? 83.847 42.277 29.746 1.00 149.44 68 SER A O 1
ATOM 518 N N . GLU A 1 82 ? 85.327 43.970 29.792 1.00 149.28 69 GLU A N 1
ATOM 519 C CA . GLU A 1 82 ? 85.738 43.719 28.413 1.00 162.28 69 GLU A CA 1
ATOM 520 C C . GLU A 1 82 ? 86.635 42.489 28.289 1.00 177.83 69 GLU A C 1
ATOM 521 O O . GLU A 1 82 ? 86.499 41.719 27.330 1.00 185.78 69 GLU A O 1
ATOM 527 N N . HIS A 1 83 ? 87.548 42.285 29.243 1.00 163.80 70 HIS A N 1
ATOM 528 C CA . HIS A 1 83 ? 88.594 41.269 29.151 1.00 159.82 70 HIS A CA 1
ATOM 529 C C . HIS A 1 83 ? 89.414 41.527 27.889 1.00 156.20 70 HIS A C 1
ATOM 530 O O . HIS A 1 83 ? 89.258 40.814 26.888 1.00 154.09 70 HIS A O 1
ATOM 537 N N . PRO A 1 84 ? 90.288 42.542 27.894 1.00 159.95 71 PRO A N 1
ATOM 538 C CA . PRO A 1 84 ? 90.974 42.917 26.644 1.00 162.82 71 PRO A CA 1
ATOM 539 C C . PRO A 1 84 ? 92.068 41.949 26.239 1.00 167.79 71 PRO A C 1
ATOM 540 O O . PRO A 1 84 ? 92.296 41.753 25.038 1.00 177.26 71 PRO A O 1
ATOM 544 N N . VAL A 1 85 ? 92.775 41.371 27.213 1.00 155.67 72 VAL A N 1
ATOM 545 C CA . VAL A 1 85 ? 93.755 40.308 26.999 1.00 154.10 72 VAL A CA 1
ATOM 546 C C . VAL A 1 85 ? 94.988 40.848 26.271 1.00 152.35 72 VAL A C 1
ATOM 547 O O . VAL A 1 85 ? 95.871 40.086 25.858 1.00 155.15 72 VAL A O 1
ATOM 551 N N . GLU A 1 86 ? 95.078 42.166 26.125 1.00 157.72 73 GLU A N 1
ATOM 552 C CA . GLU A 1 86 ? 96.301 42.779 25.631 1.00 149.19 73 GLU A CA 1
ATOM 553 C C . GLU A 1 86 ? 96.556 44.064 26.399 1.00 140.38 73 GLU A C 1
ATOM 554 O O . GLU A 1 86 ? 95.625 44.761 26.812 1.00 135.34 73 GLU A O 1
ATOM 560 N N . MET A 1 87 ? 97.840 44.367 26.586 1.00 141.71 74 MET A N 1
ATOM 561 C CA . MET A 1 87 ? 98.228 45.475 27.449 1.00 131.22 74 MET A CA 1
ATOM 562 C C . MET A 1 87 ? 97.864 46.821 26.839 1.00 129.26 74 MET A C 1
ATOM 563 O O . MET A 1 87 ? 97.506 47.754 27.567 1.00 120.07 74 MET A O 1
ATOM 568 N N . GLY A 1 88 ? 97.939 46.935 25.522 1.00 134.28 75 GLY A N 1
ATOM 569 C CA . GLY A 1 88 ? 97.799 48.198 24.827 1.00 130.62 75 GLY A CA 1
ATOM 570 C C . GLY A 1 88 ? 99.107 48.626 24.181 1.00 128.00 75 GLY A C 1
ATOM 571 O O . GLY A 1 88 ? 100.182 48.096 24.458 1.00 133.16 75 GLY A O 1
ATOM 572 N N . LEU A 1 89 ? 98.996 49.614 23.294 1.00 133.87 76 LEU A N 1
ATOM 573 C CA . LEU A 1 89 ? 100.182 50.051 22.562 1.00 132.59 76 LEU A CA 1
ATOM 574 C C . LEU A 1 89 ? 101.052 50.986 23.396 1.00 131.10 76 LEU A C 1
ATOM 575 O O . LEU A 1 89 ? 102.280 50.841 23.410 1.00 130.72 76 LEU A O 1
ATOM 580 N N . ASP A 1 90 ? 100.442 51.942 24.102 1.00 131.81 77 ASP A N 1
ATOM 581 C CA . ASP A 1 90 ? 101.236 52.905 24.862 1.00 129.74 77 ASP A CA 1
ATOM 582 C C . ASP A 1 90 ? 101.960 52.234 26.025 1.00 120.81 77 ASP A C 1
ATOM 583 O O . ASP A 1 90 ? 103.100 52.595 26.341 1.00 123.34 77 ASP A O 1
ATOM 588 N N . LEU A 1 91 ? 101.322 51.253 26.668 1.00 123.61 78 LEU A N 1
ATOM 589 C CA . LEU A 1 91 ? 101.968 50.568 27.783 1.00 108.35 78 LEU A CA 1
ATOM 590 C C . LEU A 1 91 ? 103.081 49.644 27.300 1.00 116.77 78 LEU A C 1
ATOM 591 O O . LEU A 1 91 ? 104.147 49.575 27.922 1.00 119.58 78 LEU A O 1
ATOM 596 N N . GLU A 1 92 ? 102.856 48.928 26.195 1.00 118.67 79 GLU A N 1
ATOM 597 C CA . GLU A 1 92 ? 103.876 48.011 25.694 1.00 114.55 79 GLU A CA 1
ATOM 598 C C . GLU A 1 92 ? 105.108 48.759 25.198 1.00 117.09 79 GLU A C 1
ATOM 599 O O . GLU A 1 92 ? 106.241 48.318 25.430 1.00 119.52 79 GLU A O 1
ATOM 605 N N . THR A 1 93 ? 104.912 49.890 24.514 1.00 115.70 80 THR A N 1
ATOM 606 C CA . THR A 1 93 ? 106.049 50.618 23.954 1.00 114.76 80 THR A CA 1
ATOM 607 C C . THR A 1 93 ? 106.935 51.200 25.049 1.00 110.30 80 THR A C 1
ATOM 608 O O . THR A 1 93 ? 108.161 51.262 24.895 1.00 115.50 80 THR A O 1
ATOM 612 N N . SER A 1 94 ? 106.341 51.627 26.165 1.00 108.91 81 SER A N 1
ATOM 613 C CA . SER A 1 94 ? 107.146 52.160 27.258 1.00 109.97 81 SER A CA 1
ATOM 614 C C . SER A 1 94 ? 107.846 51.042 28.023 1.00 109.84 81 SER A C 1
ATOM 615 O O . SER A 1 94 ? 108.976 51.219 28.494 1.00 114.76 81 SER A O 1
ATOM 618 N N . LEU A 1 95 ? 107.194 49.885 28.161 1.00 109.84 82 LEU A N 1
ATOM 619 C CA . LEU A 1 95 ? 107.844 48.749 28.810 1.00 100.38 82 LEU A CA 1
ATOM 620 C C . LEU A 1 95 ? 108.958 48.181 27.942 1.00 106.16 82 LEU A C 1
ATOM 621 O O . LEU A 1 95 ? 110.014 47.792 28.453 1.00 112.41 82 LEU A O 1
ATOM 626 N N . ARG A 1 96 ? 108.740 48.117 26.628 1.00 107.55 83 ARG A N 1
ATOM 627 C CA . ARG A 1 96 ? 109.774 47.599 25.740 1.00 113.43 83 ARG A CA 1
ATOM 628 C C . ARG A 1 96 ? 110.961 48.554 25.664 1.00 113.84 83 ARG A C 1
ATOM 629 O O . ARG A 1 96 ? 112.115 48.114 25.613 1.00 116.69 83 ARG A O 1
ATOM 637 N N . GLU A 1 97 ? 110.697 49.865 25.662 1.00 114.28 84 GLU A N 1
ATOM 638 C CA . GLU A 1 97 ? 111.779 50.844 25.686 1.00 112.33 84 GLU A CA 1
ATOM 639 C C . GLU A 1 97 ? 112.627 50.703 26.943 1.00 107.31 84 GLU A C 1
ATOM 640 O O . GLU A 1 97 ? 113.818 51.033 26.932 1.00 123.31 84 GLU A O 1
ATOM 646 N N . LEU A 1 98 ? 112.032 50.211 28.031 1.00 100.71 85 LEU A N 1
ATOM 647 C CA . LEU A 1 98 ? 112.780 49.990 29.263 1.00 101.97 85 LEU A CA 1
ATOM 648 C C . LEU A 1 98 ? 113.862 48.938 29.071 1.00 104.14 85 LEU A C 1
ATOM 649 O O . LEU A 1 98 ? 114.997 49.111 29.532 1.00 101.94 85 LEU A O 1
ATOM 654 N N . ILE A 1 99 ? 113.527 47.841 28.397 1.00 117.25 86 ILE A N 1
ATOM 655 C CA . ILE A 1 99 ? 114.438 46.721 28.171 1.00 110.81 86 ILE A CA 1
ATOM 656 C C . ILE A 1 99 ? 115.409 47.084 27.054 1.00 113.85 86 ILE A C 1
ATOM 657 O O . ILE A 1 99 ? 114.973 47.433 25.947 1.00 125.74 86 ILE A O 1
ATOM 662 N N . PRO A 1 100 ? 116.723 47.019 27.290 1.00 106.75 87 PRO A N 1
ATOM 663 C CA . PRO A 1 100 ? 117.671 47.465 26.253 1.00 113.37 87 PRO A CA 1
ATOM 664 C C . PRO A 1 100 ? 117.679 46.590 25.012 1.00 127.59 87 PRO A C 1
ATOM 665 O O . PRO A 1 100 ? 117.928 47.103 23.914 1.00 132.35 87 PRO A O 1
ATOM 669 N N . SER A 1 101 ? 117.427 45.289 25.149 1.00 133.16 88 SER A N 1
ATOM 670 C CA . SER A 1 101 ? 117.355 44.408 23.991 1.00 131.47 88 SER A CA 1
ATOM 671 C C . SER A 1 101 ? 115.992 44.438 23.310 1.00 133.18 88 SER A C 1
ATOM 672 O O . SER A 1 101 ? 115.823 43.792 22.270 1.00 145.74 88 SER A O 1
ATOM 675 N N . SER A 1 102 ? 115.025 45.164 23.872 1.00 125.26 89 SER A N 1
ATOM 676 C CA . SER A 1 102 ? 113.673 45.333 23.342 1.00 122.57 89 SER A CA 1
ATOM 677 C C . SER A 1 102 ? 112.920 44.014 23.179 1.00 130.20 89 SER A C 1
ATOM 678 O O . SER A 1 102 ? 111.850 43.989 22.556 1.00 136.30 89 SER A O 1
ATOM 681 N N . ASP A 1 103 ? 113.443 42.918 23.729 1.00 132.39 90 ASP A N 1
ATOM 682 C CA . ASP A 1 103 ? 112.760 41.624 23.690 1.00 133.43 90 ASP A CA 1
ATOM 683 C C . ASP A 1 103 ? 111.804 41.537 24.880 1.00 122.21 90 ASP A C 1
ATOM 684 O O . ASP A 1 103 ? 112.039 40.838 25.868 1.00 119.60 90 ASP A O 1
ATOM 689 N N . LEU A 1 104 ? 110.701 42.282 24.765 1.00 122.96 91 LEU A N 1
ATOM 690 C CA . LEU A 1 104 ? 109.736 42.323 25.857 1.00 114.22 91 LEU A CA 1
ATOM 691 C C . LEU A 1 104 ? 109.059 40.974 26.056 1.00 112.98 91 LEU A C 1
ATOM 692 O O . LEU A 1 104 ? 108.758 40.602 27.195 1.00 105.83 91 LEU A O 1
ATOM 697 N N . GLN A 1 105 ? 108.840 40.218 24.975 1.00 125.53 92 GLN A N 1
ATOM 698 C CA . GLN A 1 105 ? 108.182 38.921 25.091 1.00 119.53 92 GLN A CA 1
ATOM 699 C C . GLN A 1 105 ? 108.969 37.948 25.957 1.00 115.69 92 GLN A C 1
ATOM 700 O O . GLN A 1 105 ? 108.381 36.999 26.487 1.00 120.83 92 GLN A O 1
ATOM 706 N N . ALA A 1 106 ? 110.277 38.162 26.118 1.00 112.95 93 ALA A N 1
ATOM 707 C CA . ALA A 1 106 ? 111.089 37.322 26.987 1.00 106.85 93 ALA A CA 1
ATOM 708 C C . ALA A 1 106 ? 111.070 37.776 28.441 1.00 100.39 93 ALA A C 1
ATOM 709 O O . ALA A 1 106 ? 111.561 37.042 29.305 1.00 102.88 93 ALA A O 1
ATOM 711 N N . PHE A 1 107 ? 110.517 38.950 28.736 1.00 101.65 94 PHE A N 1
ATOM 712 C CA . PHE A 1 107 ? 110.574 39.498 30.084 1.00 99.60 94 PHE A CA 1
ATOM 713 C C . PHE A 1 107 ? 109.229 39.843 30.699 1.00 99.73 94 PHE A C 1
ATOM 714 O O . PHE A 1 107 ? 109.164 39.980 31.928 1.00 98.69 94 PHE A O 1
ATOM 722 N N . ILE A 1 108 ? 108.164 40.004 29.917 1.00 98.37 95 ILE A N 1
ATOM 723 C CA . ILE A 1 108 ? 106.857 40.335 30.469 1.00 97.79 95 ILE A CA 1
ATOM 724 C C . ILE A 1 108 ? 105.837 39.321 29.971 1.00 98.42 95 ILE A C 1
ATOM 725 O O . ILE A 1 108 ? 105.795 39.005 28.776 1.00 105.89 95 ILE A O 1
ATOM 730 N N . GLU A 1 109 ? 105.039 38.793 30.893 1.00 99.11 96 GLU A N 1
ATOM 731 C CA . GLU A 1 109 ? 103.905 37.944 30.563 1.00 106.36 96 GLU A CA 1
ATOM 732 C C . GLU A 1 109 ? 102.678 38.455 31.302 1.00 103.82 96 GLU A C 1
ATOM 733 O O . GLU A 1 109 ? 102.769 38.876 32.460 1.00 99.16 96 GLU A O 1
ATOM 739 N N . THR A 1 110 ? 101.533 38.416 30.628 1.00 99.01 97 THR A N 1
ATOM 740 C CA . THR A 1 110 ? 100.292 38.960 31.153 1.00 93.80 97 THR A CA 1
ATOM 741 C C . THR A 1 110 ? 99.283 37.847 31.393 1.00 101.20 97 THR A C 1
ATOM 742 O O . THR A 1 110 ? 99.160 36.919 30.586 1.00 108.74 97 THR A O 1
ATOM 746 N N . LYS A 1 111 ? 98.564 37.946 32.506 1.00 105.66 98 LYS A N 1
ATOM 747 C CA . LYS A 1 111 ? 97.482 37.030 32.841 1.00 105.12 98 LYS A CA 1
ATOM 748 C C . LYS A 1 111 ? 96.286 37.847 33.304 1.00 97.40 98 LYS A C 1
ATOM 749 O O . LYS A 1 111 ? 96.423 38.723 34.164 1.00 98.09 98 LYS A O 1
ATOM 755 N N . GLN A 1 112 ? 95.122 37.574 32.728 1.00 98.08 99 GLN A N 1
ATOM 756 C CA . GLN A 1 112 ? 93.887 38.257 33.092 1.00 105.12 99 GLN A CA 1
ATOM 757 C C . GLN A 1 112 ? 92.977 37.265 33.808 1.00 108.35 99 GLN A C 1
ATOM 758 O O . GLN A 1 112 ? 92.618 36.224 33.244 1.00 109.79 99 GLN A O 1
ATOM 764 N N . GLN A 1 113 ? 92.615 37.584 35.050 1.00 97.80 100 GLN A N 1
ATOM 765 C CA . GLN A 1 113 ? 91.848 36.686 35.915 1.00 101.18 100 GLN A CA 1
ATOM 766 C C . GLN A 1 113 ? 90.645 37.452 36.455 1.00 105.40 100 GLN A C 1
ATOM 767 O O . GLN A 1 113 ? 90.725 38.082 37.512 1.00 102.00 100 GLN A O 1
ATOM 773 N N . GLY A 1 114 ? 89.531 37.387 35.728 1.00 112.87 101 GLY A N 1
ATOM 774 C CA . GLY A 1 114 ? 88.311 38.053 36.140 1.00 119.38 101 GLY A CA 1
ATOM 775 C C . GLY A 1 114 ? 88.455 39.554 36.278 1.00 115.12 101 GLY A C 1
ATOM 776 O O . GLY A 1 114 ? 88.535 40.275 35.279 1.00 104.09 101 GLY A O 1
ATOM 777 N N . ASP A 1 115 ? 88.492 40.034 37.520 1.00 114.53 102 ASP A N 1
ATOM 778 C CA . ASP A 1 115 ? 88.586 41.456 37.815 1.00 113.92 102 ASP A CA 1
ATOM 779 C C . ASP A 1 115 ? 90.030 41.937 37.940 1.00 106.85 102 ASP A C 1
ATOM 780 O O . ASP A 1 115 ? 90.259 43.149 38.027 1.00 108.75 102 ASP A O 1
ATOM 785 N N . LEU A 1 116 ? 91.001 41.027 37.911 1.00 99.20 103 LEU A N 1
ATOM 786 C CA . LEU A 1 116 ? 92.408 41.349 38.094 1.00 91.44 103 LEU A CA 1
ATOM 787 C C . LEU A 1 116 ? 93.188 41.150 36.802 1.00 89.75 103 LEU A C 1
ATOM 788 O O . LEU A 1 116 ? 92.792 40.385 35.919 1.00 91.98 103 LEU A O 1
ATOM 793 N N . PHE A 1 117 ? 94.322 41.845 36.713 1.00 92.31 104 PHE A N 1
ATOM 794 C CA . PHE A 1 117 ? 95.236 41.732 35.583 1.00 89.66 104 PHE A CA 1
ATOM 795 C C . PHE A 1 117 ? 96.663 41.768 36.106 1.00 89.98 104 PHE A C 1
ATOM 796 O O . PHE A 1 117 ? 97.019 42.665 36.874 1.00 87.62 104 PHE A O 1
ATOM 804 N N . TYR A 1 118 ? 97.473 40.794 35.694 1.00 97.86 105 TYR A N 1
ATOM 805 C CA . TYR A 1 118 ? 98.859 40.680 36.121 1.00 94.39 105 TYR A CA 1
ATOM 806 C C . TYR A 1 118 ? 99.795 41.056 34.981 1.00 95.08 105 TYR A C 1
ATOM 807 O O . TYR A 1 118 ? 99.514 40.792 33.809 1.00 103.85 105 TYR A O 1
ATOM 816 N N . ILE A 1 119 ? 100.923 41.661 35.340 1.00 96.20 106 ILE A N 1
ATOM 817 C CA . ILE A 1 119 ? 102.048 41.844 34.428 1.00 95.71 106 ILE A CA 1
ATOM 818 C C . ILE A 1 119 ? 103.254 41.229 35.126 1.00 93.55 106 ILE A C 1
ATOM 819 O O . ILE A 1 119 ? 103.862 41.855 36.002 1.00 95.65 106 ILE A O 1
ATOM 824 N N . PHE A 1 120 ? 103.585 39.993 34.768 1.00 94.11 107 PHE A N 1
ATOM 825 C CA . PHE A 1 120 ? 104.773 39.353 35.307 1.00 93.12 107 PHE A CA 1
ATOM 826 C C . PHE A 1 120 ? 106.005 39.960 34.653 1.00 93.79 107 PHE A C 1
ATOM 827 O O . PHE A 1 120 ? 106.037 40.153 33.435 1.00 99.21 107 PHE A O 1
ATOM 835 N N . VAL A 1 121 ? 107.008 40.279 35.464 1.00 87.58 108 VAL A N 1
ATOM 836 C CA . VAL A 1 121 ? 108.241 40.892 34.986 1.00 97.31 108 VAL A CA 1
ATOM 837 C C . VAL A 1 121 ? 109.404 40.061 35.507 1.00 100.18 108 VAL A C 1
ATOM 838 O O . VAL A 1 121 ? 109.532 39.858 36.720 1.00 105.51 108 VAL A O 1
ATOM 842 N N . LYS A 1 122 ? 110.243 39.580 34.596 1.00 94.27 109 LYS A N 1
ATOM 843 C CA . LYS A 1 122 ? 111.379 38.752 34.962 1.00 102.52 109 LYS A CA 1
ATOM 844 C C . LYS A 1 122 ? 112.574 39.625 35.322 1.00 105.30 109 LYS A C 1
ATOM 845 O O . LYS A 1 122 ? 112.693 40.765 34.867 1.00 114.38 109 LYS A O 1
ATOM 851 N N . SER A 1 123 ? 113.457 39.079 36.153 1.00 104.17 110 SER A N 1
ATOM 852 C CA . SER A 1 123 ? 114.649 39.807 36.556 1.00 98.46 110 SER A CA 1
ATOM 853 C C . SER A 1 123 ? 115.530 40.102 35.344 1.00 100.60 110 SER A C 1
ATOM 854 O O . SER A 1 123 ? 115.439 39.454 34.298 1.00 100.15 110 SER A O 1
ATOM 857 N N . TRP A 1 124 ? 116.396 41.101 35.495 1.00 105.38 111 TRP A N 1
ATOM 858 C CA . TRP A 1 124 ? 117.274 41.469 34.394 1.00 113.73 111 TRP A CA 1
ATOM 859 C C . TRP A 1 124 ? 118.645 40.806 34.491 1.00 134.14 111 TRP A C 1
ATOM 860 O O . TRP A 1 124 ? 119.218 40.424 33.464 1.00 145.47 111 TRP A O 1
ATOM 871 N N . SER A 1 125 ? 119.181 40.651 35.698 1.00 135.52 112 SER A N 1
ATOM 872 C CA . SER A 1 125 ? 120.480 40.004 35.873 1.00 139.79 112 SER A CA 1
ATOM 873 C C . SER A 1 125 ? 120.422 38.528 35.490 1.00 138.63 112 SER A C 1
ATOM 874 O O . SER A 1 125 ? 121.072 38.098 34.536 1.00 137.66 112 SER A O 1
ATOM 877 N N . THR A 1 133 ? 128.660 42.887 27.299 1.00 163.42 120 THR A N 1
ATOM 878 C CA . THR A 1 133 ? 128.617 44.069 26.445 1.00 161.00 120 THR A CA 1
ATOM 879 C C . THR A 1 133 ? 127.212 44.665 26.412 1.00 150.75 120 THR A C 1
ATOM 880 O O . THR A 1 133 ? 126.780 45.198 25.390 1.00 143.49 120 THR A O 1
ATOM 884 N N . LYS A 1 134 ? 126.509 44.574 27.538 1.00 141.96 121 LYS A N 1
ATOM 885 C CA . LYS A 1 134 ? 125.134 45.035 27.657 1.00 135.18 121 LYS A CA 1
ATOM 886 C C . LYS A 1 134 ? 124.938 45.725 28.997 1.00 140.01 121 LYS A C 1
ATOM 887 O O . LYS A 1 134 ? 125.671 45.448 29.955 1.00 124.82 121 LYS A O 1
ATOM 893 N N . PRO A 1 135 ? 123.963 46.633 29.093 1.00 128.42 122 PRO A N 1
ATOM 894 C CA . PRO A 1 135 ? 123.737 47.346 30.356 1.00 121.68 122 PRO A CA 1
ATOM 895 C C . PRO A 1 135 ? 123.251 46.418 31.457 1.00 119.52 122 PRO A C 1
ATOM 896 O O . PRO A 1 135 ? 122.633 45.380 31.206 1.00 121.03 122 PRO A O 1
ATOM 900 N N . ARG A 1 136 ? 123.524 46.820 32.700 1.00 108.83 123 ARG A N 1
ATOM 901 C CA . ARG A 1 136 ? 123.210 45.997 33.860 1.00 108.13 123 ARG A CA 1
ATOM 902 C C . ARG A 1 136 ? 121.909 46.382 34.555 1.00 105.06 123 ARG A C 1
ATOM 903 O O . ARG A 1 136 ? 121.372 45.570 35.317 1.00 103.88 123 ARG A O 1
ATOM 911 N N . ILE A 1 137 ? 121.388 47.587 34.318 1.00 106.74 124 ILE A N 1
ATOM 912 C CA . ILE A 1 137 ? 120.134 48.023 34.919 1.00 101.21 124 ILE A CA 1
ATOM 913 C C . ILE A 1 137 ? 119.279 48.705 33.862 1.00 99.72 124 ILE A C 1
ATOM 914 O O . ILE A 1 137 ? 119.785 49.240 32.871 1.00 94.78 124 ILE A O 1
ATOM 919 N N . CYS A 1 138 ? 117.970 48.685 34.089 1.00 102.61 125 CYS A N 1
ATOM 920 C CA . CYS A 1 138 ? 117.001 49.319 33.210 1.00 100.76 125 CYS A CA 1
ATOM 921 C C . CYS A 1 138 ? 116.532 50.633 33.822 1.00 92.57 125 CYS A C 1
ATOM 922 O O . CYS A 1 138 ? 116.525 50.802 35.045 1.00 87.76 125 CYS A O 1
ATOM 925 N N . SER A 1 139 ? 116.146 51.570 32.959 1.00 99.08 126 SER A N 1
ATOM 926 C CA . SER A 1 139 ? 115.852 52.923 33.408 1.00 96.10 126 SER A CA 1
ATOM 927 C C . SER A 1 139 ? 114.808 53.557 32.499 1.00 96.94 126 SER A C 1
ATOM 928 O O . SER A 1 139 ? 114.754 53.279 31.298 1.00 100.78 126 SER A O 1
ATOM 931 N N . LEU A 1 140 ? 113.973 54.415 33.093 1.00 90.59 127 LEU A N 1
ATOM 932 C CA . LEU A 1 140 ? 113.030 55.197 32.299 1.00 91.30 127 LEU A CA 1
ATOM 933 C C . LEU A 1 140 ? 113.749 56.282 31.510 1.00 88.17 127 LEU A C 1
ATOM 934 O O . LEU A 1 140 ? 113.383 56.573 30.365 1.00 87.15 127 LEU A O 1
ATOM 939 N N . SER A 1 141 ? 114.771 56.891 32.106 1.00 86.35 128 SER A N 1
ATOM 940 C CA . SER A 1 141 ? 115.581 57.897 31.434 1.00 85.38 128 SER A CA 1
ATOM 941 C C . SER A 1 141 ? 116.957 57.909 32.078 1.00 83.50 128 SER A C 1
ATOM 942 O O . SER A 1 141 ? 117.065 57.911 33.307 1.00 78.41 128 SER A O 1
ATOM 945 N N . SER A 1 142 ? 118.002 57.903 31.246 1.00 91.88 129 SER A N 1
ATOM 946 C CA . SER A 1 142 ? 119.369 57.948 31.753 1.00 87.18 129 SER A CA 1
ATOM 947 C C . SER A 1 142 ? 119.727 59.310 32.327 1.00 86.09 129 SER A C 1
ATOM 948 O O . SER A 1 142 ? 120.693 59.411 33.092 1.00 86.68 129 SER A O 1
ATOM 951 N N . SER A 1 143 ? 118.987 60.355 31.960 1.00 88.29 130 SER A N 1
ATOM 952 C CA . SER A 1 143 ? 119.141 61.712 32.475 1.00 83.85 130 SER A CA 1
ATOM 953 C C . SER A 1 143 ? 120.494 62.329 32.139 1.00 84.07 130 SER A C 1
ATOM 954 O O . SER A 1 143 ? 120.832 63.394 32.673 1.00 89.24 130 SER A O 1
ATOM 957 N N . LEU A 1 144 ? 121.281 61.697 31.271 1.00 82.23 131 LEU A N 1
ATOM 958 C CA . LEU A 1 144 ? 122.526 62.275 30.787 1.00 83.87 131 LEU A CA 1
ATOM 959 C C . LEU A 1 144 ? 122.420 62.519 29.289 1.00 82.04 131 LEU A C 1
ATOM 960 O O . LEU A 1 144 ? 121.889 61.687 28.547 1.00 77.50 131 LEU A O 1
ATOM 965 N N . TYR A 1 145 ? 122.919 63.673 28.856 1.00 89.83 132 TYR A N 1
ATOM 966 C CA . TYR A 1 145 ? 122.817 64.112 27.474 1.00 96.09 132 TYR A CA 1
ATOM 967 C C . TYR A 1 145 ? 124.205 64.323 26.881 1.00 88.71 132 TYR A C 1
ATOM 968 O O . TYR A 1 145 ? 125.158 64.659 27.589 1.00 83.25 132 TYR A O 1
ATOM 977 N N . CYS A 1 146 ? 124.306 64.123 25.571 1.00 97.19 133 CYS A N 1
ATOM 978 C CA . CYS A 1 146 ? 125.489 64.462 24.800 1.00 95.92 133 CYS A CA 1
ATOM 979 C C . CYS A 1 146 ? 125.095 65.415 23.682 1.00 101.51 133 CYS A C 1
ATOM 980 O O . CYS A 1 146 ? 123.931 65.486 23.281 1.00 115.19 133 CYS A O 1
ATOM 983 N N . ARG A 1 147 ? 126.082 66.158 23.179 1.00 105.68 134 ARG A N 1
ATOM 984 C CA . ARG A 1 147 ? 125.845 67.134 22.116 1.00 105.18 134 ARG A CA 1
ATOM 985 C C . ARG A 1 147 ? 125.863 66.407 20.773 1.00 108.73 134 ARG A C 1
ATOM 986 O O . ARG A 1 147 ? 126.873 66.346 20.067 1.00 109.58 134 ARG A O 1
ATOM 994 N N . SER A 1 148 ? 124.709 65.848 20.419 1.00 113.89 135 SER A N 1
ATOM 995 C CA . SER A 1 148 ? 124.531 65.093 19.185 1.00 114.99 135 SER A CA 1
ATOM 996 C C . SER A 1 148 ? 123.599 65.864 18.261 1.00 121.16 135 SER A C 1
ATOM 997 O O . SER A 1 148 ? 122.443 66.121 18.616 1.00 127.29 135 SER A O 1
ATOM 1000 N N . LEU A 1 149 ? 124.102 66.225 17.078 1.00 125.18 136 LEU A N 1
ATOM 1001 C CA . LEU A 1 149 ? 123.277 66.917 16.094 1.00 130.88 136 LEU A CA 1
ATOM 1002 C C . LEU A 1 149 ? 122.102 66.066 15.632 1.00 141.54 136 LEU A C 1
ATOM 1003 O O . LEU A 1 149 ? 121.091 66.613 15.176 1.00 149.34 136 LEU A O 1
ATOM 1008 N N . THR A 1 150 ? 122.209 64.742 15.754 1.00 144.31 137 THR A N 1
ATOM 1009 C CA . THR A 1 150 ? 121.157 63.857 15.268 1.00 146.36 137 THR A CA 1
ATOM 1010 C C . THR A 1 150 ? 119.872 64.023 16.075 1.00 150.86 137 THR A C 1
ATOM 1011 O O . THR A 1 150 ? 118.785 64.166 15.502 1.00 149.97 137 THR A O 1
ATOM 1015 N N . SER A 1 151 ? 119.973 64.015 17.405 1.00 141.27 138 SER A N 1
ATOM 1016 C CA . SER A 1 151 ? 118.788 64.103 18.251 1.00 132.42 138 SER A CA 1
ATOM 1017 C C . SER A 1 151 ? 119.194 64.520 19.656 1.00 116.27 138 SER A C 1
ATOM 1018 O O . SER A 1 151 ? 120.149 63.973 20.214 1.00 109.62 138 SER A O 1
ATOM 1021 N N . LYS A 1 152 ? 118.464 65.476 20.225 1.00 108.93 139 LYS A N 1
ATOM 1022 C CA . LYS A 1 152 ? 118.669 65.899 21.611 1.00 111.22 139 LYS A CA 1
ATOM 1023 C C . LYS A 1 152 ? 117.861 65.054 22.588 1.00 111.53 139 LYS A C 1
ATOM 1024 O O . LYS A 1 152 ? 117.296 65.562 23.562 1.00 102.29 139 LYS A O 1
ATOM 1030 N N . LEU A 1 153 ? 117.768 63.782 22.344 1.00 116.29 140 LEU A N 1
ATOM 1031 C CA . LEU A 1 153 ? 117.143 62.928 23.339 1.00 108.11 140 LEU A CA 1
ATOM 1032 C C . LEU A 1 153 ? 118.198 62.398 24.302 1.00 106.38 140 LEU A C 1
ATOM 1033 O O . LEU A 1 153 ? 119.373 62.278 23.938 1.00 118.12 140 LEU A O 1
ATOM 1038 N N . PRO A 1 154 ? 117.824 62.088 25.542 1.00 96.62 141 PRO A N 1
ATOM 1039 C CA . PRO A 1 154 ? 118.785 61.457 26.449 1.00 97.02 141 PRO A CA 1
ATOM 1040 C C . PRO A 1 154 ? 119.280 60.142 25.869 1.00 98.69 141 PRO A C 1
ATOM 1041 O O . PRO A 1 154 ? 118.561 59.443 25.152 1.00 99.46 141 PRO A O 1
ATOM 1045 N N . LEU A 1 155 ? 120.537 59.828 26.164 1.00 96.43 142 LEU A N 1
ATOM 1046 C CA . LEU A 1 155 ? 121.123 58.591 25.678 1.00 94.06 142 LEU A CA 1
ATOM 1047 C C . LEU A 1 155 ? 120.300 57.412 26.174 1.00 96.11 142 LEU A C 1
ATOM 1048 O O . LEU A 1 155 ? 119.977 57.324 27.362 1.00 95.01 142 LEU A O 1
ATOM 1053 N N . ASP A 1 156 ? 119.934 56.518 25.258 1.00 92.98 143 ASP A N 1
ATOM 1054 C CA . ASP A 1 156 ? 119.182 55.338 25.653 1.00 94.59 143 ASP A CA 1
ATOM 1055 C C . ASP A 1 156 ? 120.109 54.350 26.361 1.00 96.36 143 ASP A C 1
ATOM 1056 O O . ASP A 1 156 ? 121.285 54.626 26.610 1.00 97.52 143 ASP A O 1
ATOM 1061 N N . SER A 1 157 ? 119.564 53.179 26.695 1.00 99.91 144 SER A N 1
ATOM 1062 C CA . SER A 1 157 ? 120.320 52.197 27.465 1.00 104.67 144 SER A CA 1
ATOM 1063 C C . SER A 1 157 ? 121.628 51.832 26.770 1.00 107.23 144 SER A C 1
ATOM 1064 O O . SER A 1 157 ? 122.687 51.783 27.406 1.00 110.31 144 SER A O 1
ATOM 1067 N N . LYS A 1 158 ? 121.575 51.581 25.460 1.00 110.36 145 LYS A N 1
ATOM 1068 C CA . LYS A 1 158 ? 122.786 51.219 24.728 1.00 114.70 145 LYS A CA 1
ATOM 1069 C C . LYS A 1 158 ? 123.762 52.387 24.658 1.00 108.97 145 LYS A C 1
ATOM 1070 O O . LYS A 1 158 ? 124.956 52.228 24.936 1.00 107.15 145 LYS A O 1
ATOM 1076 N N . GLU A 1 159 ? 123.271 53.572 24.288 1.00 108.17 146 GLU A N 1
ATOM 1077 C CA . GLU A 1 159 ? 124.139 54.744 24.214 1.00 105.28 146 GLU A CA 1
ATOM 1078 C C . GLU A 1 159 ? 124.731 55.081 25.579 1.00 106.21 146 GLU A C 1
ATOM 1079 O O . GLU A 1 159 ? 125.903 55.465 25.678 1.00 109.89 146 GLU A O 1
ATOM 1085 N N . THR A 1 160 ? 123.940 54.931 26.646 1.00 108.74 147 THR A N 1
ATOM 1086 C CA . THR A 1 160 ? 124.412 55.288 27.983 1.00 101.68 147 THR A CA 1
ATOM 1087 C C . THR A 1 160 ? 125.504 54.340 28.461 1.00 100.31 147 THR A C 1
ATOM 1088 O O . THR A 1 160 ? 126.475 54.771 29.094 1.00 99.80 147 THR A O 1
ATOM 1092 N N . PHE A 1 161 ? 125.356 53.043 28.178 1.00 117.73 148 PHE A N 1
ATOM 1093 C CA . PHE A 1 161 ? 126.338 52.067 28.640 1.00 116.13 148 PHE A CA 1
ATOM 1094 C C . PHE A 1 161 ? 127.684 52.272 27.960 1.00 112.06 148 PHE A C 1
ATOM 1095 O O . PHE A 1 161 ? 128.735 52.138 28.597 1.00 114.15 148 PHE A O 1
ATOM 1103 N N . GLU A 1 162 ? 127.672 52.591 26.664 1.00 108.85 149 GLU A N 1
ATOM 1104 C CA . GLU A 1 162 ? 128.913 52.919 25.976 1.00 114.55 149 GLU A CA 1
ATOM 1105 C C . GLU A 1 162 ? 129.560 54.165 26.566 1.00 117.25 149 GLU A C 1
ATOM 1106 O O . GLU A 1 162 ? 130.791 54.259 26.621 1.00 124.85 149 GLU A O 1
ATOM 1112 N N . PHE A 1 163 ? 128.751 55.116 27.040 1.00 115.16 150 PHE A N 1
ATOM 1113 C CA . PHE A 1 163 ? 129.296 56.374 27.542 1.00 113.22 150 PHE A CA 1
ATOM 1114 C C . PHE A 1 163 ? 130.030 56.174 28.864 1.00 109.54 150 PHE A C 1
ATOM 1115 O O . PHE A 1 163 ? 131.167 56.631 29.029 1.00 108.41 150 PHE A O 1
ATOM 1123 N N . LEU A 1 164 ? 129.395 55.494 29.819 1.00 106.95 151 LEU A N 1
ATOM 1124 C CA . LEU A 1 164 ? 129.973 55.391 31.156 1.00 107.13 151 LEU A CA 1
ATOM 1125 C C . LEU A 1 164 ? 131.196 54.480 31.172 1.00 118.44 151 LEU A C 1
ATOM 1126 O O . LEU A 1 164 ? 132.170 54.758 31.882 1.00 122.51 151 LEU A O 1
ATOM 1131 N N . GLU A 1 165 ? 131.162 53.384 30.410 1.00 123.66 152 GLU A N 1
ATOM 1132 C CA . GLU A 1 165 ? 132.320 52.497 30.337 1.00 125.12 152 GLU A CA 1
ATOM 1133 C C . GLU A 1 165 ? 133.507 53.184 29.671 1.00 124.47 152 GLU A C 1
ATOM 1134 O O . GLU A 1 165 ? 134.659 52.967 30.066 1.00 130.05 152 GLU A O 1
ATOM 1140 N N . ARG A 1 166 ? 133.247 54.016 28.660 1.00 117.77 153 ARG A N 1
ATOM 1141 C CA . ARG A 1 166 ? 134.332 54.701 27.962 1.00 124.37 153 ARG A CA 1
ATOM 1142 C C . ARG A 1 166 ? 135.022 55.718 28.865 1.00 125.50 153 ARG A C 1
ATOM 1143 O O . ARG A 1 166 ? 136.256 55.807 28.882 1.00 128.24 153 ARG A O 1
ATOM 1151 N N . LYS A 1 167 ? 134.244 56.492 29.624 1.00 121.06 154 LYS A N 1
ATOM 1152 C CA . LYS A 1 167 ? 134.833 57.489 30.510 1.00 117.96 154 LYS A CA 1
ATOM 1153 C C . LYS A 1 167 ? 135.555 56.839 31.685 1.00 123.82 154 LYS A C 1
ATOM 1154 O O . LYS A 1 167 ? 136.466 57.443 32.262 1.00 131.02 154 LYS A O 1
ATOM 1160 N N . LYS A 1 168 ? 135.163 55.616 32.052 1.00 124.52 155 LYS A N 1
ATOM 1161 C CA . LYS A 1 168 ? 135.849 54.890 33.117 1.00 131.84 155 LYS A CA 1
ATOM 1162 C C . LYS A 1 168 ? 137.175 54.313 32.639 1.00 139.24 155 LYS A C 1
ATOM 1163 O O . LYS A 1 168 ? 138.174 54.353 33.366 1.00 134.10 155 LYS A O 1
ATOM 1169 N N . THR A 1 169 ? 137.200 53.772 31.420 1.00 140.79 156 THR A N 1
ATOM 1170 C CA . THR A 1 169 ? 138.412 53.152 30.901 1.00 150.13 156 THR A CA 1
ATOM 1171 C C . THR A 1 169 ? 139.440 54.186 30.460 1.00 149.52 156 THR A C 1
ATOM 1172 O O . THR A 1 169 ? 140.644 53.900 30.471 1.00 156.50 156 THR A O 1
ATOM 1176 N N . CYS A 1 170 ? 138.992 55.385 30.076 1.00 160.00 157 CYS A N 1
ATOM 1177 C CA . CYS A 1 170 ? 139.922 56.419 29.635 1.00 156.44 157 CYS A CA 1
ATOM 1178 C C . CYS A 1 170 ? 140.788 56.925 30.782 1.00 156.40 157 CYS A C 1
ATOM 1179 O O . CYS A 1 170 ? 141.910 57.392 30.552 1.00 157.93 157 CYS A O 1
ATOM 1182 N N . VAL A 1 171 ? 140.293 56.833 32.019 1.00 157.50 158 VAL A N 1
ATOM 1183 C CA . VAL A 1 171 ? 141.037 57.299 33.187 1.00 160.12 158 VAL A CA 1
ATOM 1184 C C . VAL A 1 171 ? 141.716 56.157 33.939 1.00 174.21 158 VAL A C 1
ATOM 1185 O O . VAL A 1 171 ? 142.564 56.421 34.809 1.00 176.79 158 VAL A O 1
ATOM 1189 N N . LYS A 1 172 ? 141.388 54.904 33.622 1.00 165.96 159 LYS A N 1
ATOM 1190 C CA . LYS A 1 172 ? 141.953 53.728 34.290 1.00 160.65 159 LYS A CA 1
ATOM 1191 C C . LYS A 1 172 ? 141.656 53.743 35.786 1.00 158.39 159 LYS A C 1
ATOM 1192 O O . LYS A 1 172 ? 140.605 54.221 36.215 1.00 154.09 159 LYS A O 1
ATOM 1198 N N . ASN A 1 192 ? 142.575 76.853 23.773 1.00 159.87 179 ASN A N 1
ATOM 1199 C CA . ASN A 1 192 ? 142.206 75.532 23.276 1.00 174.14 179 ASN A CA 1
ATOM 1200 C C . ASN A 1 192 ? 141.074 75.661 22.258 1.00 177.69 179 ASN A C 1
ATOM 1201 O O . ASN A 1 192 ? 140.818 76.755 21.754 1.00 176.80 179 ASN A O 1
ATOM 1206 N N . ASP A 1 193 ? 140.407 74.542 21.951 1.00 173.83 180 ASP A N 1
ATOM 1207 C CA . ASP A 1 193 ? 139.215 74.596 21.107 1.00 173.54 180 ASP A CA 1
ATOM 1208 C C . ASP A 1 193 ? 138.161 75.516 21.706 1.00 177.52 180 ASP A C 1
ATOM 1209 O O . ASP A 1 193 ? 137.467 76.235 20.978 1.00 179.28 180 ASP A O 1
ATOM 1214 N N . LEU A 1 194 ? 138.028 75.502 23.033 1.00 175.55 181 LEU A N 1
ATOM 1215 C CA . LEU A 1 194 ? 137.141 76.438 23.714 1.00 166.46 181 LEU A CA 1
ATOM 1216 C C . LEU A 1 194 ? 137.552 77.882 23.448 1.00 157.53 181 LEU A C 1
ATOM 1217 O O . LEU A 1 194 ? 136.699 78.753 23.246 1.00 159.18 181 LEU A O 1
ATOM 1222 N N . GLU A 1 195 ? 138.857 78.151 23.426 1.00 158.80 182 GLU A N 1
ATOM 1223 C CA . GLU A 1 195 ? 139.361 79.513 23.338 1.00 161.29 182 GLU A CA 1
ATOM 1224 C C . GLU A 1 195 ? 139.569 79.978 21.905 1.00 161.91 182 GLU A C 1
ATOM 1225 O O . GLU A 1 195 ? 139.578 81.188 21.654 1.00 155.79 182 GLU A O 1
ATOM 1231 N N . SER A 1 196 ? 139.744 79.051 20.967 1.00 161.33 183 SER A N 1
ATOM 1232 C CA . SER A 1 196 ? 139.994 79.392 19.576 1.00 164.05 183 SER A CA 1
ATOM 1233 C C . SER A 1 196 ? 138.763 79.251 18.689 1.00 159.72 183 SER A C 1
ATOM 1234 O O . SER A 1 196 ? 138.802 79.690 17.535 1.00 161.86 183 SER A O 1
ATOM 1237 N N . ASN A 1 197 ? 137.674 78.669 19.192 1.00 157.15 184 ASN A N 1
ATOM 1238 C CA . ASN A 1 197 ? 136.456 78.587 18.404 1.00 160.46 184 ASN A CA 1
ATOM 1239 C C . ASN A 1 197 ? 135.900 79.989 18.148 1.00 155.34 184 ASN A C 1
ATOM 1240 O O . ASN A 1 197 ? 136.199 80.930 18.887 1.00 154.59 184 ASN A O 1
ATOM 1245 N N . PRO A 1 198 ? 135.105 80.158 17.086 1.00 159.06 185 PRO A N 1
ATOM 1246 C CA . PRO A 1 198 ? 134.666 81.516 16.723 1.00 157.14 185 PRO A CA 1
ATOM 1247 C C . PRO A 1 198 ? 133.794 82.187 17.771 1.00 147.40 185 PRO A C 1
ATOM 1248 O O . PRO A 1 198 ? 133.825 83.418 17.881 1.00 144.66 185 PRO A O 1
ATOM 1252 N N . ALA A 1 199 ? 133.042 81.420 18.564 1.00 147.58 186 ALA A N 1
ATOM 1253 C CA . ALA A 1 199 ? 132.100 81.996 19.521 1.00 140.00 186 ALA A CA 1
ATOM 1254 C C . ALA A 1 199 ? 132.770 82.803 20.628 1.00 139.42 186 ALA A C 1
ATOM 1255 O O . ALA A 1 199 ? 132.061 83.443 21.411 1.00 134.80 186 ALA A O 1
ATOM 1257 N N . PHE A 1 200 ? 134.102 82.795 20.713 1.00 144.25 187 PHE A N 1
ATOM 1258 C CA . PHE A 1 200 ? 134.778 83.476 21.814 1.00 141.60 187 PHE A CA 1
ATOM 1259 C C . PHE A 1 200 ? 134.651 84.992 21.715 1.00 140.06 187 PHE A C 1
ATOM 1260 O O . PHE A 1 200 ? 134.546 85.668 22.744 1.00 138.59 187 PHE A O 1
ATOM 1268 N N . GLU A 1 201 ? 134.658 85.545 20.498 1.00 139.15 188 GLU A N 1
ATOM 1269 C CA . GLU A 1 201 ? 134.734 86.997 20.351 1.00 142.39 188 GLU A CA 1
ATOM 1270 C C . GLU A 1 201 ? 133.475 87.683 20.870 1.00 134.54 188 GLU A C 1
ATOM 1271 O O . GLU A 1 201 ? 133.554 88.764 21.464 1.00 121.99 188 GLU A O 1
ATOM 1277 N N . ILE A 1 202 ? 132.306 87.078 20.654 1.00 136.82 189 ILE A N 1
ATOM 1278 C CA . ILE A 1 202 ? 131.081 87.649 21.202 1.00 126.36 189 ILE A CA 1
ATOM 1279 C C . ILE A 1 202 ? 130.965 87.318 22.687 1.00 114.53 189 ILE A C 1
ATOM 1280 O O . ILE A 1 202 ? 130.407 88.102 23.464 1.00 112.96 189 ILE A O 1
ATOM 1285 N N . PHE A 1 203 ? 131.521 86.182 23.114 1.00 117.17 190 PHE A N 1
ATOM 1286 C CA . PHE A 1 203 ? 131.716 85.947 24.538 1.00 120.30 190 PHE A CA 1
ATOM 1287 C C . PHE A 1 203 ? 132.708 86.937 25.142 1.00 122.50 190 PHE A C 1
ATOM 1288 O O . PHE A 1 203 ? 132.769 87.071 26.367 1.00 120.91 190 PHE A O 1
ATOM 1296 N N . GLN A 1 204 ? 133.480 87.639 24.313 1.00 127.57 191 GLN A N 1
ATOM 1297 C CA . GLN A 1 204 ? 134.395 88.671 24.781 1.00 131.28 191 GLN A CA 1
ATOM 1298 C C . GLN A 1 204 ? 133.923 90.075 24.415 1.00 127.58 191 GLN A C 1
ATOM 1299 O O . GLN A 1 204 ? 134.700 91.031 24.528 1.00 124.12 191 GLN A O 1
ATOM 1305 N N . SER A 1 205 ? 132.676 90.223 23.975 1.00 118.38 192 SER A N 1
ATOM 1306 C CA . SER A 1 205 ? 132.144 91.535 23.633 1.00 118.15 192 SER A CA 1
ATOM 1307 C C . SER A 1 205 ? 131.665 92.250 24.888 1.00 121.19 192 SER A C 1
ATOM 1308 O O . SER A 1 205 ? 130.882 91.698 25.668 1.00 123.07 192 SER A O 1
ATOM 1311 N N . GLU A 1 206 ? 132.145 93.480 25.082 1.00 120.21 193 GLU A N 1
ATOM 1312 C CA . GLU A 1 206 ? 131.673 94.313 26.179 1.00 114.75 193 GLU A CA 1
ATOM 1313 C C . GLU A 1 206 ? 130.323 94.953 25.884 1.00 117.40 193 GLU A C 1
ATOM 1314 O O . GLU A 1 206 ? 129.602 95.317 26.821 1.00 111.31 193 GLU A O 1
ATOM 1320 N N . ARG A 1 207 ? 129.958 95.079 24.611 1.00 120.70 194 ARG A N 1
ATOM 1321 C CA . ARG A 1 207 ? 128.705 95.701 24.207 1.00 111.94 194 ARG A CA 1
ATOM 1322 C C . ARG A 1 207 ? 128.211 95.059 22.919 1.00 113.83 194 ARG A C 1
ATOM 1323 O O . ARG A 1 207 ? 129.007 94.741 22.032 1.00 129.12 194 ARG A O 1
ATOM 1331 N N . LEU A 1 208 ? 126.897 94.875 22.823 1.00 114.03 195 LEU A N 1
ATOM 1332 C CA . LEU A 1 208 ? 126.250 94.457 21.590 1.00 110.34 195 LEU A CA 1
ATOM 1333 C C . LEU A 1 208 ? 125.158 95.458 21.229 1.00 121.88 195 LEU A C 1
ATOM 1334 O O . LEU A 1 208 ? 124.851 96.384 21.985 1.00 124.09 195 LEU A O 1
ATOM 1339 N N . GLU A 1 209 ? 124.572 95.258 20.052 1.00 121.05 196 GLU A N 1
ATOM 1340 C CA . GLU A 1 209 ? 123.607 96.183 19.476 1.00 126.06 196 GLU A CA 1
ATOM 1341 C C . GLU A 1 209 ? 122.361 95.409 19.074 1.00 127.18 196 GLU A C 1
ATOM 1342 O O . GLU A 1 209 ? 122.461 94.288 18.569 1.00 130.02 196 GLU A O 1
ATOM 1348 N N . TYR A 1 210 ? 121.190 95.999 19.310 1.00 134.25 197 TYR A N 1
ATOM 1349 C CA . TYR A 1 210 ? 119.941 95.312 18.999 1.00 129.83 197 TYR A CA 1
ATOM 1350 C C . TYR A 1 210 ? 119.822 95.063 17.502 1.00 135.69 197 TYR A C 1
ATOM 1351 O O . TYR A 1 210 ? 120.067 95.955 16.684 1.00 143.46 197 TYR A O 1
ATOM 1360 N N . GLY A 1 211 ? 119.436 93.837 17.151 1.00 132.85 198 GLY A N 1
ATOM 1361 C CA . GLY A 1 211 ? 119.154 93.474 15.783 1.00 134.78 198 GLY A CA 1
ATOM 1362 C C . GLY A 1 211 ? 120.345 93.029 14.965 1.00 135.91 198 GLY A C 1
ATOM 1363 O O . GLY A 1 211 ? 120.151 92.558 13.837 1.00 139.21 198 GLY A O 1
ATOM 1364 N N . GLN A 1 212 ? 121.566 93.154 15.485 1.00 132.21 199 GLN A N 1
ATOM 1365 C CA . GLN A 1 212 ? 122.737 92.802 14.694 1.00 141.58 199 GLN A CA 1
ATOM 1366 C C . GLN A 1 212 ? 122.723 91.314 14.367 1.00 140.60 199 GLN A C 1
ATOM 1367 O O . GLN A 1 212 ? 122.503 90.473 15.244 1.00 132.58 199 GLN A O 1
ATOM 1373 N N . ARG A 1 213 ? 122.930 90.992 13.094 1.00 148.57 200 ARG A N 1
ATOM 1374 C CA . ARG A 1 213 ? 123.082 89.602 12.709 1.00 138.20 200 ARG A CA 1
ATOM 1375 C C . ARG A 1 213 ? 124.407 89.064 13.246 1.00 141.39 200 ARG A C 1
ATOM 1376 O O . ARG A 1 213 ? 125.286 89.812 13.683 1.00 136.87 200 ARG A O 1
ATOM 1384 N N . LEU A 1 214 ? 124.542 87.740 13.218 1.00 146.06 201 LEU A N 1
ATOM 1385 C CA . LEU A 1 214 ? 125.630 87.078 13.912 1.00 146.19 201 LEU A CA 1
ATOM 1386 C C . LEU A 1 214 ? 126.331 86.098 12.981 1.00 147.46 201 LEU A C 1
ATOM 1387 O O . LEU A 1 214 ? 125.668 85.375 12.225 1.00 154.43 201 LEU A O 1
ATOM 1392 N N . PRO A 1 215 ? 127.670 86.053 13.002 1.00 148.38 202 PRO A N 1
ATOM 1393 C CA . PRO A 1 215 ? 128.393 85.245 12.005 1.00 153.75 202 PRO A CA 1
ATOM 1394 C C . PRO A 1 215 ? 128.402 83.744 12.270 1.00 152.78 202 PRO A C 1
ATOM 1395 O O . PRO A 1 215 ? 128.721 82.983 11.346 1.00 152.59 202 PRO A O 1
ATOM 1399 N N . PHE A 1 216 ? 128.078 83.285 13.475 1.00 145.78 203 PHE A N 1
ATOM 1400 C CA . PHE A 1 216 ? 128.056 81.852 13.722 1.00 142.04 203 PHE A CA 1
ATOM 1401 C C . PHE A 1 216 ? 126.666 81.295 13.447 1.00 144.43 203 PHE A C 1
ATOM 1402 O O . PHE A 1 216 ? 125.681 82.028 13.353 1.00 151.91 203 PHE A O 1
ATOM 1410 N N . SER A 1 217 ? 126.601 79.976 13.327 1.00 134.95 204 SER A N 1
ATOM 1411 C CA . SER A 1 217 ? 125.348 79.243 13.258 1.00 133.52 204 SER A CA 1
ATOM 1412 C C . SER A 1 217 ? 125.286 78.272 14.427 1.00 129.33 204 SER A C 1
ATOM 1413 O O . SER A 1 217 ? 126.272 78.057 15.137 1.00 120.46 204 SER A O 1
ATOM 1416 N N . GLU A 1 218 ? 124.109 77.682 14.627 1.00 126.04 205 GLU A N 1
ATOM 1417 C CA . GLU A 1 218 ? 123.982 76.629 15.626 1.00 123.47 205 GLU A CA 1
ATOM 1418 C C . GLU A 1 218 ? 124.815 75.425 15.203 1.00 126.99 205 GLU A C 1
ATOM 1419 O O . GLU A 1 218 ? 124.428 74.678 14.299 1.00 134.10 205 GLU A O 1
ATOM 1425 N N . SER A 1 219 ? 125.970 75.244 15.836 1.00 113.48 206 SER A N 1
ATOM 1426 C CA . SER A 1 219 ? 126.867 74.139 15.549 1.00 113.87 206 SER A CA 1
ATOM 1427 C C . SER A 1 219 ? 126.843 73.144 16.709 1.00 113.41 206 SER A C 1
ATOM 1428 O O . SER A 1 219 ? 126.006 73.228 17.613 1.00 112.88 206 SER A O 1
ATOM 1431 N N . ALA A 1 220 ? 127.769 72.188 16.678 1.00 109.44 207 ALA A N 1
ATOM 1432 C CA . ALA A 1 220 ? 127.928 71.238 17.770 1.00 101.48 207 ALA A CA 1
ATOM 1433 C C . ALA A 1 220 ? 128.623 71.850 18.977 1.00 96.59 207 ALA A C 1
ATOM 1434 O O . ALA A 1 220 ? 128.817 71.154 19.980 1.00 93.95 207 ALA A O 1
ATOM 1436 N N . SER A 1 221 ? 129.011 73.123 18.899 1.00 106.61 208 SER A N 1
ATOM 1437 C CA . SER A 1 221 ? 129.614 73.829 20.017 1.00 107.88 208 SER A CA 1
ATOM 1438 C C . SER A 1 221 ? 128.908 75.135 20.348 1.00 103.48 208 SER A C 1
ATOM 1439 O O . SER A 1 221 ? 129.358 75.850 21.249 1.00 99.05 208 SER A O 1
ATOM 1442 N N . ILE A 1 222 ? 127.824 75.469 19.648 1.00 100.21 209 ILE A N 1
ATOM 1443 C CA . ILE A 1 222 ? 127.137 76.746 19.809 1.00 94.45 209 ILE A CA 1
ATOM 1444 C C . ILE A 1 222 ? 125.636 76.493 19.745 1.00 100.79 209 ILE A C 1
ATOM 1445 O O . ILE A 1 222 ? 125.128 76.008 18.726 1.00 96.60 209 ILE A O 1
ATOM 1450 N N . GLU A 1 223 ? 124.925 76.837 20.819 1.00 96.10 210 GLU A N 1
ATOM 1451 C CA . GLU A 1 223 ? 123.477 76.685 20.900 1.00 92.15 210 GLU A CA 1
ATOM 1452 C C . GLU A 1 223 ? 122.827 78.054 21.041 1.00 94.38 210 GLU A C 1
ATOM 1453 O O . GLU A 1 223 ? 123.237 78.858 21.885 1.00 93.21 210 GLU A O 1
ATOM 1459 N N . PHE A 1 224 ? 121.817 78.313 20.215 1.00 90.38 211 PHE A N 1
ATOM 1460 C CA . PHE A 1 224 ? 121.040 79.544 20.279 1.00 94.83 211 PHE A CA 1
ATOM 1461 C C . PHE A 1 224 ? 119.735 79.291 21.019 1.00 101.30 211 PHE A C 1
ATOM 1462 O O . PHE A 1 224 ? 119.038 78.308 20.740 1.00 102.16 211 PHE A O 1
ATOM 1470 N N . LYS A 1 225 ? 119.405 80.182 21.952 1.00 95.36 212 LYS A N 1
ATOM 1471 C CA . LYS A 1 225 ? 118.129 80.149 22.655 1.00 89.90 212 LYS A CA 1
ATOM 1472 C C . LYS A 1 225 ? 117.577 81.563 22.718 1.00 89.51 212 LYS A C 1
ATOM 1473 O O . LYS A 1 225 ? 118.307 82.497 23.061 1.00 90.74 212 LYS A O 1
ATOM 1479 N N . GLN A 1 226 ? 116.300 81.721 22.381 1.00 95.21 213 GLN A N 1
ATOM 1480 C CA . GLN A 1 226 ? 115.643 83.016 22.456 1.00 99.33 213 GLN A CA 1
ATOM 1481 C C . GLN A 1 226 ? 114.650 83.041 23.614 1.00 98.31 213 GLN A C 1
ATOM 1482 O O . GLN A 1 226 ? 114.019 82.032 23.944 1.00 96.72 213 GLN A O 1
ATOM 1488 N N . PHE A 1 227 ? 114.525 84.210 24.234 1.00 82.89 214 PHE A N 1
ATOM 1489 C CA . PHE A 1 227 ? 113.607 84.381 25.346 1.00 80.76 214 PHE A CA 1
ATOM 1490 C C . PHE A 1 227 ? 112.178 84.564 24.850 1.00 84.51 214 PHE A C 1
ATOM 1491 O O . PHE A 1 227 ? 111.937 85.010 23.725 1.00 89.38 214 PHE A O 1
ATOM 1499 N N . SER A 1 228 ? 111.224 84.214 25.711 1.00 83.44 215 SER A N 1
ATOM 1500 C CA . SER A 1 228 ? 109.806 84.346 25.438 1.00 84.74 215 SER A CA 1
ATOM 1501 C C . SER A 1 228 ? 109.223 85.449 26.322 1.00 78.55 215 SER A C 1
ATOM 1502 O O . SER A 1 228 ? 109.953 86.329 26.802 1.00 78.32 215 SER A O 1
ATOM 1505 N N . THR A 1 229 ? 107.907 85.411 26.526 1.00 74.80 216 THR A N 1
ATOM 1506 C CA . THR A 1 229 ? 107.305 86.191 27.598 1.00 73.54 216 THR A CA 1
ATOM 1507 C C . THR A 1 229 ? 107.547 85.564 28.960 1.00 81.57 216 THR A C 1
ATOM 1508 O O . THR A 1 229 ? 107.237 86.193 29.977 1.00 87.91 216 THR A O 1
ATOM 1512 N N . ARG A 1 230 ? 108.074 84.344 28.999 1.00 82.18 217 ARG A N 1
ATOM 1513 C CA . ARG A 1 230 ? 108.463 83.734 30.260 1.00 70.51 217 ARG A CA 1
ATOM 1514 C C . ARG A 1 230 ? 109.594 84.535 30.891 1.00 69.28 217 ARG A C 1
ATOM 1515 O O . ARG A 1 230 ? 110.478 85.043 30.195 1.00 74.28 217 ARG A O 1
ATOM 1523 N N . ARG A 1 231 ? 109.545 84.666 32.215 1.00 76.84 218 ARG A N 1
ATOM 1524 C CA . ARG A 1 231 ? 110.566 85.415 32.933 1.00 81.98 218 ARG A CA 1
ATOM 1525 C C . ARG A 1 231 ? 111.947 84.867 32.593 1.00 81.05 218 ARG A C 1
ATOM 1526 O O . ARG A 1 231 ? 112.122 83.660 32.405 1.00 76.18 218 ARG A O 1
ATOM 1534 N N . ALA A 1 232 ? 112.923 85.773 32.492 1.00 80.53 219 ALA A N 1
ATOM 1535 C CA . ALA A 1 232 ? 114.257 85.386 32.042 1.00 83.93 219 ALA A CA 1
ATOM 1536 C C . ALA A 1 232 ? 114.853 84.301 32.933 1.00 71.45 219 ALA A C 1
ATOM 1537 O O . ALA A 1 232 ? 115.369 83.293 32.437 1.00 63.76 219 ALA A O 1
ATOM 1539 N N . HIS A 1 233 ? 114.776 84.486 34.256 1.00 66.57 220 HIS A N 1
ATOM 1540 C CA . HIS A 1 233 ? 115.404 83.538 35.174 1.00 78.37 220 HIS A CA 1
ATOM 1541 C C . HIS A 1 233 ? 114.788 82.150 35.059 1.00 75.79 220 HIS A C 1
ATOM 1542 O O . HIS A 1 233 ? 115.498 81.140 35.129 1.00 70.23 220 HIS A O 1
ATOM 1549 N N . GLU A 1 234 ? 113.467 82.077 34.888 1.00 79.29 221 GLU A N 1
ATOM 1550 C CA . GLU A 1 234 ? 112.806 80.778 34.856 1.00 77.91 221 GLU A CA 1
ATOM 1551 C C . GLU A 1 234 ? 113.134 80.021 33.576 1.00 81.10 221 GLU A C 1
ATOM 1552 O O . GLU A 1 234 ? 113.348 78.803 33.608 1.00 83.41 221 GLU A O 1
ATOM 1558 N N . TYR A 1 235 ? 113.198 80.726 32.443 1.00 68.56 222 TYR A N 1
ATOM 1559 C CA . TYR A 1 235 ? 113.564 80.067 31.193 1.00 66.52 222 TYR A CA 1
ATOM 1560 C C . TYR A 1 235 ? 115.007 79.576 31.216 1.00 65.63 222 TYR A C 1
ATOM 1561 O O . TYR A 1 235 ? 115.308 78.505 30.680 1.00 69.84 222 TYR A O 1
ATOM 1570 N N . ILE A 1 236 ? 115.917 80.348 31.815 1.00 66.38 223 ILE A N 1
ATOM 1571 C CA . ILE A 1 236 ? 117.297 79.888 31.949 1.00 69.91 223 ILE A CA 1
ATOM 1572 C C . ILE A 1 236 ? 117.359 78.633 32.812 1.00 73.58 223 ILE A C 1
ATOM 1573 O O . ILE A 1 236 ? 118.049 77.665 32.473 1.00 69.42 223 ILE A O 1
ATOM 1578 N N . LYS A 1 237 ? 116.628 78.624 33.932 1.00 73.71 224 LYS A N 1
ATOM 1579 C CA . LYS A 1 237 ? 116.679 77.484 34.843 1.00 73.69 224 LYS A CA 1
ATOM 1580 C C . LYS A 1 237 ? 116.190 76.199 34.186 1.00 79.21 224 LYS A C 1
ATOM 1581 O O . LYS A 1 237 ? 116.625 75.105 34.567 1.00 80.39 224 LYS A O 1
ATOM 1587 N N . SER A 1 238 ? 115.286 76.300 33.210 1.00 67.79 225 SER A N 1
ATOM 1588 C CA . SER A 1 238 ? 114.806 75.100 32.536 1.00 68.20 225 SER A CA 1
ATOM 1589 C C . SER A 1 238 ? 115.757 74.636 31.436 1.00 74.98 225 SER A C 1
ATOM 1590 O O . SER A 1 238 ? 115.877 73.430 31.194 1.00 87.25 225 SER A O 1
ATOM 1593 N N . VAL A 1 239 ? 116.445 75.564 30.769 1.00 71.02 226 VAL A N 1
ATOM 1594 C CA . VAL A 1 239 ? 117.293 75.192 29.639 1.00 73.89 226 VAL A CA 1
ATOM 1595 C C . VAL A 1 239 ? 118.667 74.726 30.112 1.00 80.77 226 VAL A C 1
ATOM 1596 O O . VAL A 1 239 ? 119.296 73.885 29.460 1.00 85.09 226 VAL A O 1
ATOM 1600 N N . ILE A 1 240 ? 119.139 75.247 31.250 1.00 84.76 227 ILE A N 1
ATOM 1601 C CA . ILE A 1 240 ? 120.496 74.944 31.715 1.00 79.94 227 ILE A CA 1
ATO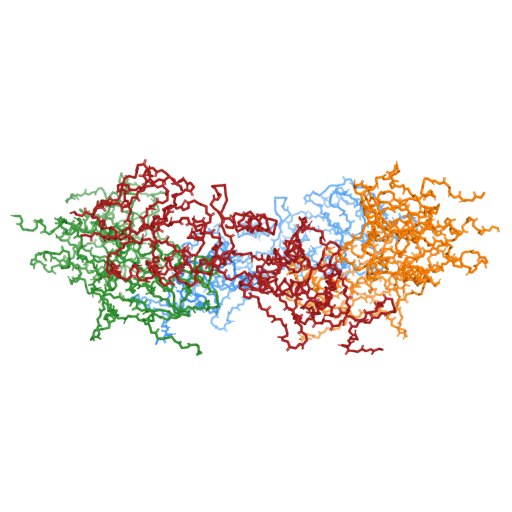M 1602 C C . ILE A 1 240 ? 120.772 73.445 31.829 1.00 80.67 227 ILE A C 1
ATOM 1603 O O . ILE A 1 240 ? 121.761 72.979 31.246 1.00 79.61 227 ILE A O 1
ATOM 1608 N N . PRO A 1 241 ? 119.963 72.643 32.539 1.00 75.17 228 PRO A N 1
ATOM 1609 C CA . PRO A 1 241 ? 120.411 71.276 32.861 1.00 78.26 228 PRO A CA 1
ATOM 1610 C C . PRO A 1 241 ? 120.646 70.397 31.646 1.00 84.42 228 PRO A C 1
ATOM 1611 O O . PRO A 1 241 ? 121.583 69.590 31.651 1.00 86.87 228 PRO A O 1
ATOM 1615 N N . GLU A 1 242 ? 119.826 70.527 30.602 1.00 78.91 229 GLU A N 1
ATOM 1616 C CA . GLU A 1 242 ? 119.965 69.650 29.443 1.00 87.22 229 GLU A CA 1
ATOM 1617 C C . GLU A 1 242 ? 121.177 70.028 28.598 1.00 91.83 229 GLU A C 1
ATOM 1618 O O . GLU A 1 242 ? 121.900 69.149 28.113 1.00 97.35 229 GLU A O 1
ATOM 1624 N N . TYR A 1 243 ? 121.416 71.328 28.410 1.00 78.39 230 TYR A N 1
ATOM 1625 C CA . TYR A 1 243 ? 122.428 71.790 27.470 1.00 72.52 230 TYR A CA 1
ATOM 1626 C C . TYR A 1 243 ? 123.809 71.938 28.092 1.00 73.69 230 TYR A C 1
ATOM 1627 O O . TYR A 1 243 ? 124.806 71.597 27.450 1.00 80.52 230 TYR A O 1
ATOM 1636 N N . ILE A 1 244 ? 123.906 72.448 29.319 1.00 79.41 231 ILE A N 1
ATOM 1637 C CA . ILE A 1 244 ? 125.214 72.526 29.964 1.00 85.72 231 ILE A CA 1
ATOM 1638 C C . ILE A 1 244 ? 125.768 71.126 30.203 1.00 91.21 231 ILE A C 1
ATOM 1639 O O . ILE A 1 244 ? 126.974 70.883 30.055 1.00 100.52 231 ILE A O 1
ATOM 1644 N N . SER A 1 245 ? 124.896 70.183 30.567 1.00 83.49 232 SER A N 1
ATOM 1645 C CA . SER A 1 245 ? 125.320 68.796 30.727 1.00 86.15 232 SER A CA 1
ATOM 1646 C C . SER A 1 245 ? 125.876 68.236 29.420 1.00 97.03 232 SER A C 1
ATOM 1647 O O . SER A 1 245 ? 126.968 67.655 29.394 1.00 94.83 232 SER A O 1
ATOM 1650 N N . ALA A 1 246 ? 125.136 68.411 28.319 1.00 92.32 233 ALA A N 1
ATOM 1651 C CA . ALA A 1 246 ? 125.558 67.851 27.039 1.00 96.03 233 ALA A CA 1
ATOM 1652 C C . ALA A 1 246 ? 126.872 68.462 26.568 1.00 97.39 233 ALA A C 1
ATOM 1653 O O . ALA A 1 246 ? 127.709 67.773 25.972 1.00 107.45 233 ALA A O 1
ATOM 1655 N N . PHE A 1 247 ? 127.069 69.755 26.823 1.00 94.77 234 PHE A N 1
ATOM 1656 C CA . PHE A 1 247 ? 128.316 70.406 26.439 1.00 92.97 234 PHE A CA 1
ATOM 1657 C C . PHE A 1 247 ? 129.500 69.827 27.204 1.00 100.30 234 PHE A C 1
ATOM 1658 O O . PHE A 1 247 ? 130.547 69.531 26.617 1.00 98.92 234 PHE A O 1
ATOM 1666 N N . ALA A 1 248 ? 129.349 69.655 28.521 1.00 102.69 235 ALA A N 1
ATOM 1667 C CA . ALA A 1 248 ? 130.460 69.185 29.342 1.00 102.24 235 ALA A CA 1
ATOM 1668 C C . ALA A 1 248 ? 130.891 67.775 28.963 1.00 102.30 235 ALA A C 1
ATOM 1669 O O . ALA A 1 248 ? 132.072 67.433 29.093 1.00 102.80 235 ALA A O 1
ATOM 1671 N N . ASN A 1 249 ? 129.959 66.947 28.487 1.00 96.40 236 ASN A N 1
ATOM 1672 C CA . ASN A 1 249 ? 130.289 65.582 28.100 1.00 108.87 236 ASN A CA 1
ATOM 1673 C C . ASN A 1 249 ? 130.917 65.489 26.714 1.00 116.14 236 ASN A C 1
ATOM 1674 O O . ASN A 1 249 ? 131.481 64.441 26.379 1.00 117.30 236 ASN A O 1
ATOM 1679 N N . THR A 1 250 ? 130.851 66.561 25.903 1.00 114.47 237 THR A N 1
ATOM 1680 C CA . THR A 1 250 ? 131.294 66.517 24.506 1.00 110.95 237 THR A CA 1
ATOM 1681 C C . THR A 1 250 ? 132.065 67.801 24.177 1.00 119.80 237 THR A C 1
ATOM 1682 O O . THR A 1 250 ? 131.532 68.730 23.562 1.00 130.75 237 THR A O 1
ATOM 1686 N N . GLN A 1 251 ? 133.328 67.853 24.599 1.00 116.46 238 GLN A N 1
ATOM 1687 C CA . GLN A 1 251 ? 134.297 68.871 24.190 1.00 107.51 238 GLN A CA 1
ATOM 1688 C C . GLN A 1 251 ? 133.922 70.294 24.602 1.00 100.43 238 GLN A C 1
ATOM 1689 O O . GLN A 1 251 ? 134.588 71.245 24.178 1.00 100.04 238 GLN A O 1
ATOM 1695 N N . GLY A 1 252 ? 132.884 70.481 25.411 1.00 95.45 239 GLY A N 1
ATOM 1696 C CA . GLY A 1 252 ? 132.493 71.817 25.825 1.00 98.57 239 GLY A CA 1
ATOM 1697 C C . GLY A 1 252 ? 131.796 72.589 24.714 1.00 109.30 239 GLY A C 1
ATOM 1698 O O . GLY A 1 252 ? 131.586 72.101 23.603 1.00 111.94 239 GLY A O 1
ATOM 1699 N N . GLY A 1 253 ? 131.429 73.825 25.036 1.00 100.92 240 GLY A N 1
ATOM 1700 C CA . GLY A 1 253 ? 130.747 74.666 24.074 1.00 102.71 240 GLY A CA 1
ATOM 1701 C C . GLY A 1 253 ? 130.251 75.949 24.712 1.00 100.22 240 GLY A C 1
ATOM 1702 O O . GLY A 1 253 ? 130.579 76.269 25.858 1.00 93.76 240 GLY A O 1
ATOM 1703 N N . TYR A 1 254 ? 129.447 76.677 23.936 1.00 98.12 241 TYR A N 1
ATOM 1704 C CA . TYR A 1 254 ? 128.896 77.965 24.333 1.00 94.44 241 TYR A CA 1
ATOM 1705 C C . TYR A 1 254 ? 127.378 77.925 24.234 1.00 97.50 241 TYR A C 1
ATOM 1706 O O . TYR A 1 254 ? 126.829 77.443 23.238 1.00 95.62 241 TYR A O 1
ATOM 1715 N N . LEU A 1 255 ? 126.707 78.447 25.257 1.00 91.19 242 LEU A N 1
ATOM 1716 C CA . LEU A 1 255 ? 125.250 78.540 25.290 1.00 88.17 242 LEU A CA 1
ATOM 1717 C C . LEU A 1 255 ? 124.866 80.013 25.356 1.00 93.86 242 LEU A C 1
ATOM 1718 O O . LEU A 1 255 ? 125.143 80.687 26.355 1.00 93.72 242 LEU A O 1
ATOM 1723 N N . LEU A 1 256 ? 124.231 80.508 24.297 1.00 90.25 243 LEU A N 1
ATOM 1724 C CA . LEU A 1 256 ? 123.848 81.910 24.186 1.00 83.34 243 LEU A CA 1
ATOM 1725 C C . LEU A 1 256 ? 122.344 82.039 24.378 1.00 88.67 243 LEU A C 1
ATOM 1726 O O . LEU A 1 256 ? 121.563 81.403 23.660 1.00 91.88 243 LEU A O 1
ATOM 1731 N N . PHE A 1 257 ? 121.949 82.860 25.346 1.00 86.83 244 PHE A N 1
ATOM 1732 C CA . PHE A 1 257 ? 120.555 83.203 25.587 1.00 90.75 244 PHE A CA 1
ATOM 1733 C C . PHE A 1 257 ? 120.284 84.593 25.028 1.00 99.86 244 PHE A C 1
ATOM 1734 O O . PHE A 1 257 ? 121.041 85.533 25.295 1.00 105.08 244 PHE A O 1
ATOM 1742 N N . GLY A 1 258 ? 119.211 84.718 24.259 1.00 93.87 245 GLY A N 1
ATOM 1743 C CA . GLY A 1 258 ? 118.830 85.981 23.674 1.00 96.15 245 GLY A CA 1
ATOM 1744 C C . GLY A 1 258 ? 119.129 86.128 22.202 1.00 92.51 245 GLY A C 1
ATOM 1745 O O . GLY A 1 258 ? 119.425 87.243 21.759 1.00 99.03 245 GLY A O 1
ATOM 1746 N N . VAL A 1 259 ? 119.063 85.046 21.432 1.00 93.21 246 VAL A N 1
ATOM 1747 C CA . VAL A 1 259 ? 119.342 85.072 20.002 1.00 97.26 246 VAL A CA 1
ATOM 1748 C C . VAL A 1 259 ? 118.295 84.219 19.299 1.00 109.75 246 VAL A C 1
ATOM 1749 O O . VAL A 1 259 ? 117.969 83.120 19.761 1.00 116.71 246 VAL A O 1
ATOM 1753 N N . ASP A 1 260 ? 117.762 84.726 18.191 1.00 126.72 247 ASP A N 1
ATOM 1754 C CA . ASP A 1 260 ? 116.765 83.982 17.435 1.00 132.68 247 ASP A CA 1
ATOM 1755 C C . ASP A 1 260 ? 117.418 82.822 16.691 1.00 140.80 247 ASP A C 1
ATOM 1756 O O . ASP A 1 260 ? 118.599 82.866 16.334 1.00 147.73 247 ASP A O 1
ATOM 1761 N N . ASP A 1 261 ? 116.633 81.766 16.467 1.00 154.70 248 ASP A N 1
ATOM 1762 C CA . ASP A 1 261 ? 117.112 80.619 15.701 1.00 154.69 248 ASP A CA 1
ATOM 1763 C C . ASP A 1 261 ? 116.985 80.875 14.202 1.00 147.35 248 ASP A C 1
ATOM 1764 O O . ASP A 1 261 ? 117.965 80.773 13.454 1.00 122.89 248 ASP A O 1
ATOM 1769 N N . GLU A 1 262 ? 115.777 81.215 13.749 1.00 150.93 249 GLU A N 1
ATOM 1770 C CA . GLU A 1 262 ? 115.526 81.533 12.348 1.00 159.45 249 GLU A CA 1
ATOM 1771 C C . GLU A 1 262 ? 116.279 82.787 11.921 1.00 163.91 249 GLU A C 1
ATOM 1772 O O . GLU A 1 262 ? 117.184 82.725 11.082 1.00 170.07 249 GLU A O 1
ATOM 1778 N N . SER A 1 263 ? 115.904 83.931 12.499 1.00 154.71 250 SER A N 1
ATOM 1779 C CA . SER A 1 263 ? 116.463 85.209 12.076 1.00 154.00 250 SER A CA 1
ATOM 1780 C C . SER A 1 263 ? 117.933 85.356 12.447 1.00 146.09 250 SER A C 1
ATOM 1781 O O . SER A 1 263 ? 118.630 86.178 11.842 1.00 140.78 250 SER A O 1
ATOM 1784 N N . LYS A 1 264 ? 118.412 84.583 13.424 1.00 142.38 251 LYS A N 1
ATOM 1785 C CA . LYS A 1 264 ? 119.802 84.633 13.879 1.00 137.28 251 LYS A CA 1
ATOM 1786 C C . LYS A 1 264 ? 120.207 86.039 14.317 1.00 131.67 251 LYS A C 1
ATOM 1787 O O . LYS A 1 264 ? 121.371 86.429 14.192 1.00 134.59 251 LYS A O 1
ATOM 1793 N N . ARG A 1 265 ? 119.252 86.801 14.845 1.00 122.80 252 ARG A N 1
ATOM 1794 C CA . ARG A 1 265 ? 119.484 88.166 15.294 1.00 124.24 252 ARG A CA 1
ATOM 1795 C C . ARG A 1 265 ? 119.676 88.208 16.806 1.00 119.24 252 ARG A C 1
ATOM 1796 O O . ARG A 1 265 ? 119.125 87.387 17.546 1.00 129.87 252 ARG A O 1
ATOM 1804 N N . VAL A 1 266 ? 120.459 89.182 17.259 1.00 105.34 253 VAL A N 1
ATOM 1805 C CA . VAL A 1 266 ? 120.712 89.386 18.681 1.00 111.09 253 VAL A CA 1
ATOM 1806 C C . VAL A 1 266 ? 119.615 90.293 19.228 1.00 115.11 253 VAL A C 1
ATOM 1807 O O . VAL A 1 266 ? 119.512 91.462 18.843 1.00 117.20 253 VAL A O 1
ATOM 1811 N N . LEU A 1 267 ? 118.794 89.762 20.130 1.00 101.54 254 LEU A N 1
ATOM 1812 C CA . LEU A 1 267 ? 117.724 90.541 20.737 1.00 97.77 254 LEU A CA 1
ATOM 1813 C C . LEU A 1 267 ? 117.769 90.579 22.257 1.00 89.92 254 LEU A C 1
ATOM 1814 O O . LEU A 1 267 ? 117.302 91.558 22.838 1.00 100.55 254 LEU A O 1
ATOM 1819 N N . GLY A 1 268 ? 118.322 89.560 22.912 1.00 80.87 255 GLY A N 1
ATOM 1820 C CA . GLY A 1 268 ? 118.423 89.543 24.357 1.00 79.18 255 GLY A CA 1
ATOM 1821 C C . GLY A 1 268 ? 117.061 89.634 25.037 1.00 91.05 255 GLY A C 1
ATOM 1822 O O . GLY A 1 268 ? 116.006 89.465 24.422 1.00 105.53 255 GLY A O 1
ATOM 1823 N N . CYS A 1 269 ? 117.104 89.921 26.341 1.00 88.93 256 CYS A N 1
ATOM 1824 C CA . CYS A 1 269 ? 115.909 90.086 27.158 1.00 91.04 256 CYS A CA 1
ATOM 1825 C C . CYS A 1 269 ? 115.856 91.490 27.759 1.00 102.60 256 CYS A C 1
ATOM 1826 O O . CYS A 1 269 ? 116.897 92.126 27.941 1.00 100.25 256 CYS A O 1
ATOM 1829 N N . PRO A 1 270 ? 114.660 91.996 28.079 1.00 107.62 257 PRO A N 1
ATOM 1830 C CA . PRO A 1 270 ? 114.543 93.375 28.583 1.00 103.99 257 PRO A CA 1
ATOM 1831 C C . PRO A 1 270 ? 115.347 93.605 29.861 1.00 106.01 257 PRO A C 1
ATOM 1832 O O . PRO A 1 270 ? 115.477 92.719 30.709 1.00 117.63 257 PRO A O 1
ATOM 1836 N N . LYS A 1 271 ? 115.875 94.826 30.000 1.00 101.17 258 LYS A N 1
ATOM 1837 C CA . LYS A 1 271 ? 116.832 95.117 31.063 1.00 105.54 258 LYS A CA 1
ATOM 1838 C C . LYS A 1 271 ? 116.177 95.266 32.426 1.00 104.37 258 LYS A C 1
ATOM 1839 O O . LYS A 1 271 ? 116.856 95.095 33.443 1.00 102.10 258 LYS A O 1
ATOM 1845 N N . ASP A 1 272 ? 114.882 95.579 32.476 1.00 103.72 259 ASP A N 1
ATOM 1846 C CA . ASP A 1 272 ? 114.342 96.219 33.671 1.00 119.30 259 ASP A CA 1
ATOM 1847 C C . ASP A 1 272 ? 114.207 95.242 34.835 1.00 112.10 259 ASP A C 1
ATOM 1848 O O . ASP A 1 272 ? 114.580 95.570 35.969 1.00 108.31 259 ASP A O 1
ATOM 1853 N N . ASN A 1 273 ? 113.683 94.048 34.587 1.00 114.64 260 ASN A N 1
ATOM 1854 C CA . ASN A 1 273 ? 113.373 93.127 35.673 1.00 112.70 260 ASN A CA 1
ATOM 1855 C C . ASN A 1 273 ? 114.553 92.244 36.081 1.00 112.99 260 ASN A C 1
ATOM 1856 O O . ASN A 1 273 ? 114.439 91.489 37.055 1.00 112.24 260 ASN A O 1
ATOM 1861 N N . VAL A 1 274 ? 115.685 92.328 35.381 1.00 111.56 261 VAL A N 1
ATOM 1862 C CA . VAL A 1 274 ? 116.860 91.515 35.671 1.00 105.76 261 VAL A CA 1
ATOM 1863 C C . VAL A 1 274 ? 118.084 92.415 35.779 1.00 117.25 261 VAL A C 1
ATOM 1864 O O . VAL A 1 274 ? 118.149 93.487 35.170 1.00 118.09 261 VAL A O 1
ATOM 1868 N N . ASP A 1 275 ? 119.061 91.976 36.565 1.00 108.79 262 ASP A N 1
ATOM 1869 C CA . ASP A 1 275 ? 120.364 92.621 36.616 1.00 111.40 262 ASP A CA 1
ATOM 1870 C C . ASP A 1 275 ? 121.448 91.589 36.330 1.00 111.27 262 ASP A C 1
ATOM 1871 O O . ASP A 1 275 ? 121.180 90.394 36.190 1.00 107.11 262 ASP A O 1
ATOM 1876 N N . ARG A 1 276 ? 122.690 92.067 36.228 1.00 122.25 263 ARG A N 1
ATOM 1877 C CA . ARG A 1 276 ? 123.794 91.178 35.877 1.00 112.73 263 ARG A CA 1
ATOM 1878 C C . ARG A 1 276 ? 124.062 90.165 36.983 1.00 111.52 263 ARG A C 1
ATOM 1879 O O . ARG A 1 276 ? 124.418 89.015 36.703 1.00 114.45 263 ARG A O 1
ATOM 1887 N N . ASP A 1 277 ? 123.890 90.572 38.245 1.00 111.67 264 ASP A N 1
ATOM 1888 C CA . ASP A 1 277 ? 124.166 89.672 39.361 1.00 110.59 264 ASP A CA 1
ATOM 1889 C C . ASP A 1 277 ? 123.111 88.582 39.492 1.00 103.39 264 ASP A C 1
ATOM 1890 O O . ASP A 1 277 ? 123.436 87.458 39.888 1.00 95.59 264 ASP A O 1
ATOM 1895 N N . SER A 1 278 ? 121.850 88.887 39.170 1.00 105.95 265 SER A N 1
ATOM 1896 C CA . SER A 1 278 ? 120.793 87.888 39.301 1.00 96.24 265 SER A CA 1
ATOM 1897 C C . SER A 1 278 ? 120.886 86.829 38.208 1.00 89.48 265 SER A C 1
ATOM 1898 O O . SER A 1 278 ? 120.674 85.641 38.471 1.00 87.46 265 SER A O 1
ATOM 1901 N N . LEU A 1 279 ? 121.196 87.241 36.976 1.00 87.71 266 LEU A N 1
ATOM 1902 C CA . LEU A 1 279 ? 121.358 86.278 35.891 1.00 79.94 266 LEU A CA 1
ATOM 1903 C C . LEU A 1 279 ? 122.544 85.354 36.145 1.00 87.62 266 LEU A C 1
ATOM 1904 O O . LEU A 1 279 ? 122.447 84.139 35.937 1.00 80.83 266 LEU A O 1
ATOM 1909 N N . LYS A 1 280 ? 123.675 85.909 36.594 1.00 92.88 267 LYS A N 1
ATOM 1910 C CA . LYS A 1 280 ? 124.824 85.070 36.923 1.00 87.36 267 LYS A CA 1
ATOM 1911 C C . LYS A 1 280 ? 124.550 84.188 38.133 1.00 85.87 267 LYS A C 1
ATOM 1912 O O . LYS A 1 280 ? 125.061 83.066 38.201 1.00 94.24 267 LYS A O 1
ATOM 1918 N N . ALA A 1 281 ? 123.754 84.667 39.092 1.00 86.96 268 ALA A N 1
ATOM 1919 C CA . ALA A 1 281 ? 123.426 83.846 40.255 1.00 91.03 268 ALA A CA 1
ATOM 1920 C C . ALA A 1 281 ? 122.484 82.706 39.881 1.00 90.83 268 ALA A C 1
ATOM 1921 O O . ALA A 1 281 ? 122.642 81.578 40.366 1.00 95.19 268 ALA A O 1
ATOM 1923 N N . VAL A 1 282 ? 121.497 82.981 39.024 1.00 91.69 269 VAL A N 1
ATOM 1924 C CA . VAL A 1 282 ? 120.574 81.934 38.588 1.00 83.27 269 VAL A CA 1
ATOM 1925 C C . VAL A 1 282 ? 121.334 80.824 37.872 1.00 74.14 269 VAL A C 1
ATOM 1926 O O . VAL A 1 282 ? 121.065 79.634 38.077 1.00 68.86 269 VAL A O 1
ATOM 1930 N N . VAL A 1 283 ? 122.312 81.192 37.043 1.00 73.26 270 VAL A N 1
ATOM 1931 C CA . VAL A 1 283 ? 123.128 80.192 36.363 1.00 75.43 270 VAL A CA 1
ATOM 1932 C C . VAL A 1 283 ? 123.949 79.400 37.374 1.00 80.89 270 VAL A C 1
ATOM 1933 O O . VAL A 1 283 ? 123.999 78.167 37.329 1.00 73.01 270 VAL A O 1
ATOM 1937 N N . ASN A 1 284 ? 124.602 80.099 38.305 1.00 86.01 271 ASN A N 1
ATOM 1938 C CA . ASN A 1 284 ? 125.411 79.415 39.310 1.00 81.54 271 ASN A CA 1
ATOM 1939 C C . ASN A 1 284 ? 124.564 78.471 40.151 1.00 80.57 271 ASN A C 1
ATOM 1940 O O . ASN A 1 284 ? 124.976 77.341 40.434 1.00 84.64 271 ASN A O 1
ATOM 1945 N N . GLU A 1 285 ? 123.374 78.914 40.554 1.00 86.19 272 GLU A N 1
ATOM 1946 C CA . GLU A 1 285 ? 122.467 78.027 41.272 1.00 93.07 272 GLU A CA 1
ATOM 1947 C C . GLU A 1 285 ? 122.038 76.855 40.396 1.00 85.55 272 GLU A C 1
ATOM 1948 O O . GLU A 1 285 ? 121.907 75.723 40.878 1.00 77.16 272 GLU A O 1
ATOM 1954 N N . ALA A 1 286 ? 121.831 77.104 39.099 1.00 83.81 273 ALA A N 1
ATOM 1955 C CA . ALA A 1 286 ? 121.339 76.056 38.211 1.00 69.94 273 ALA A CA 1
ATOM 1956 C C . ALA A 1 286 ? 122.417 75.020 37.918 1.00 71.34 273 ALA A C 1
ATOM 1957 O O . ALA A 1 286 ? 122.137 73.817 37.903 1.00 74.30 273 ALA A O 1
ATOM 1959 N N . ILE A 1 287 ? 123.653 75.463 37.678 1.00 74.88 274 ILE A N 1
ATOM 1960 C CA . ILE A 1 287 ? 124.735 74.525 37.387 1.00 69.95 274 ILE A CA 1
ATOM 1961 C C . ILE A 1 287 ? 125.059 73.671 38.607 1.00 84.87 274 ILE A C 1
ATOM 1962 O O . ILE A 1 287 ? 125.435 72.501 38.470 1.00 84.93 274 ILE A O 1
ATOM 1967 N N . SER A 1 288 ? 124.926 74.234 39.812 1.00 83.33 275 SER A N 1
ATOM 1968 C CA . SER A 1 288 ? 125.310 73.508 41.020 1.00 85.00 275 SER A CA 1
ATOM 1969 C C . SER A 1 288 ? 124.432 72.280 41.240 1.00 90.62 275 SER A C 1
ATOM 1970 O O . SER A 1 288 ? 124.916 71.241 41.707 1.00 93.11 275 SER A O 1
ATOM 1973 N N . LYS A 1 289 ? 123.140 72.376 40.910 1.00 98.01 276 LYS A N 1
ATOM 1974 C CA . LYS A 1 289 ? 122.229 71.247 41.079 1.00 87.49 276 LYS A CA 1
ATOM 1975 C C . LYS A 1 289 ? 122.572 70.063 40.185 1.00 79.69 276 LYS A C 1
ATOM 1976 O O . LYS A 1 289 ? 122.030 68.975 40.402 1.00 88.40 276 LYS A O 1
ATOM 1982 N N . LEU A 1 290 ? 123.437 70.240 39.198 1.00 70.63 277 LEU A N 1
ATOM 1983 C CA . LEU A 1 290 ? 123.775 69.152 38.289 1.00 74.10 277 LEU A CA 1
ATOM 1984 C C . LEU A 1 290 ? 124.611 68.098 39.004 1.00 77.13 277 LEU A C 1
ATOM 1985 O O . LEU A 1 290 ? 125.732 68.398 39.439 1.00 88.60 277 LEU A O 1
ATOM 1990 N N . PRO A 1 291 ? 124.125 66.868 39.147 1.00 78.86 278 PRO A N 1
ATOM 1991 C CA . PRO A 1 291 ? 124.932 65.831 39.792 1.00 86.95 278 PRO A CA 1
ATOM 1992 C C . PRO A 1 291 ? 126.013 65.318 38.857 1.00 86.21 278 PRO A C 1
ATOM 1993 O O . PRO A 1 291 ? 125.789 65.127 37.659 1.00 76.92 278 PRO A O 1
ATOM 1997 N N . VAL A 1 292 ? 127.198 65.099 39.418 1.00 95.21 279 VAL A N 1
ATOM 1998 C CA . VAL A 1 292 ? 128.329 64.585 38.658 1.00 94.83 279 VAL A CA 1
ATOM 1999 C C . VAL A 1 292 ? 128.820 63.310 39.324 1.00 101.05 279 VAL A C 1
ATOM 2000 O O . VAL A 1 292 ? 128.748 63.153 40.547 1.00 105.18 279 VAL A O 1
ATOM 2004 N N . PHE A 1 293 ? 129.310 62.387 38.504 1.00 108.95 280 PHE A N 1
ATOM 2005 C CA . PHE A 1 293 ? 129.944 61.171 38.987 1.00 106.94 280 PHE A CA 1
ATOM 2006 C C . PHE A 1 293 ? 131.352 61.096 38.422 1.00 102.59 280 PHE A C 1
ATOM 2007 O O . PHE A 1 293 ? 131.548 61.250 37.214 1.00 97.85 280 PHE A O 1
ATOM 2015 N N . HIS A 1 294 ? 132.323 60.859 39.294 1.00 104.04 281 HIS A N 1
ATOM 2016 C CA . HIS A 1 294 ? 133.725 60.816 38.916 1.00 103.95 281 HIS A CA 1
ATOM 2017 C C . HIS A 1 294 ? 134.227 59.381 38.930 1.00 110.17 281 HIS A C 1
ATOM 2018 O O . HIS A 1 294 ? 134.018 58.653 39.907 1.00 110.52 281 HIS A O 1
ATOM 2025 N N . PHE A 1 295 ? 134.883 58.981 37.843 1.00 122.57 282 PHE A N 1
ATOM 2026 C CA . PHE A 1 295 ? 135.631 57.734 37.797 1.00 113.95 282 PHE A CA 1
ATOM 2027 C C . PHE A 1 295 ? 137.078 57.916 38.230 1.00 109.74 282 PHE A C 1
ATOM 2028 O O . PHE A 1 295 ? 137.850 56.953 38.183 1.00 119.89 282 PHE A O 1
ATOM 2036 N N . CYS A 1 296 ? 137.457 59.122 38.653 1.00 114.05 283 CYS A N 1
ATOM 2037 C CA . CYS A 1 296 ? 138.833 59.418 39.026 1.00 125.64 283 CYS A CA 1
ATOM 2038 C C . CYS A 1 296 ? 138.909 59.996 40.433 1.00 130.49 283 CYS A C 1
ATOM 2039 O O . CYS A 1 296 ? 137.898 60.074 41.139 1.00 126.47 283 CYS A O 1
ATOM 2042 N N . SER A 1 297 ? 140.110 60.416 40.839 1.00 137.95 284 SER A N 1
ATOM 2043 C CA . SER A 1 297 ? 140.312 60.995 42.160 1.00 138.49 284 SER A CA 1
ATOM 2044 C C . SER A 1 297 ? 139.879 62.453 42.237 1.00 136.76 284 SER A C 1
ATOM 2045 O O . SER A 1 297 ? 139.626 62.950 43.339 1.00 135.70 284 SER A O 1
ATOM 2048 N N . SER A 1 298 ? 139.793 63.143 41.103 1.00 131.81 285 SER A N 1
ATOM 2049 C CA . SER A 1 298 ? 139.357 64.532 41.103 1.00 131.43 285 SER A CA 1
ATOM 2050 C C . SER A 1 298 ? 137.889 64.633 41.498 1.00 129.64 285 SER A C 1
ATOM 2051 O O . SER A 1 298 ? 137.061 63.814 41.091 1.00 136.18 285 SER A O 1
ATOM 2054 N N . LYS A 1 299 ? 137.571 65.645 42.306 1.00 122.05 286 LYS A N 1
ATOM 2055 C CA . LYS A 1 299 ? 136.198 65.918 42.715 1.00 115.12 286 LYS A CA 1
ATOM 2056 C C . LYS A 1 299 ? 135.721 67.270 42.201 1.00 125.11 286 LYS A C 1
ATOM 2057 O O . LYS A 1 299 ? 134.743 67.820 42.718 1.00 127.23 286 LYS A O 1
ATOM 2063 N N . GLU A 1 300 ? 136.405 67.816 41.197 1.00 124.54 287 GLU A N 1
ATOM 2064 C CA . GLU A 1 300 ? 136.005 69.081 40.602 1.00 112.80 287 GLU A CA 1
ATOM 2065 C C . GLU A 1 300 ? 134.634 68.954 39.955 1.00 124.64 287 GLU A C 1
ATOM 2066 O O . GLU A 1 300 ? 134.402 68.063 39.132 1.00 127.03 287 GLU A O 1
ATOM 2072 N N . LYS A 1 301 ? 133.720 69.843 40.336 1.00 120.21 288 LYS A N 1
ATOM 2073 C CA . LYS A 1 301 ? 132.448 69.943 39.641 1.00 109.23 288 LYS A CA 1
ATOM 2074 C C . LYS A 1 301 ? 132.645 70.688 38.320 1.00 102.00 288 LYS A C 1
ATOM 2075 O O . LYS A 1 301 ? 133.727 71.204 38.022 1.00 107.51 288 LYS A O 1
ATOM 2081 N N . VAL A 1 302 ? 131.581 70.741 37.515 1.00 100.65 289 VAL A N 1
ATOM 2082 C CA . VAL A 1 302 ? 131.673 71.295 36.167 1.00 91.48 289 VAL A CA 1
ATOM 2083 C C . VAL A 1 302 ? 132.119 72.751 36.210 1.00 89.58 289 VAL A C 1
ATOM 2084 O O . VAL A 1 302 ? 131.563 73.573 36.948 1.00 93.26 289 VAL A O 1
ATOM 2088 N N . SER A 1 303 ? 133.136 73.072 35.412 1.00 95.00 290 SER A N 1
ATOM 2089 C CA . SER A 1 303 ? 133.718 74.407 35.359 1.00 102.81 290 SER A CA 1
ATOM 2090 C C . SER A 1 303 ? 133.149 75.176 34.172 1.00 97.94 290 SER A C 1
ATOM 2091 O O . SER A 1 303 ? 133.083 74.648 33.057 1.00 97.42 290 SER A O 1
ATOM 2094 N N . TYR A 1 304 ? 132.749 76.422 34.413 1.00 80.60 291 TYR A N 1
ATOM 2095 C CA . TYR A 1 304 ? 132.087 77.225 33.397 1.00 80.51 291 TYR A CA 1
ATOM 2096 C C . TYR A 1 304 ? 132.391 78.694 33.652 1.00 93.07 291 TYR A C 1
ATOM 2097 O O . TYR A 1 304 ? 132.828 79.077 34.740 1.00 106.91 291 TYR A O 1
ATOM 2106 N N . LYS A 1 305 ? 132.138 79.520 32.639 1.00 82.57 292 LYS A N 1
ATOM 2107 C CA . LYS A 1 305 ? 132.277 80.967 32.759 1.00 90.82 292 LYS A CA 1
ATOM 2108 C C . LYS A 1 305 ? 131.042 81.606 32.139 1.00 97.47 292 LYS A C 1
ATOM 2109 O O . LYS A 1 305 ? 130.830 81.509 30.925 1.00 103.59 292 LYS A O 1
ATOM 2115 N N . THR A 1 306 ? 130.225 82.245 32.971 1.00 84.18 293 THR A N 1
ATOM 2116 C CA . THR A 1 306 ? 129.014 82.916 32.528 1.00 79.46 293 THR A CA 1
ATOM 2117 C C . THR A 1 306 ? 129.285 84.405 32.344 1.00 88.78 293 THR A C 1
ATOM 2118 O O . THR A 1 306 ? 130.023 85.016 33.123 1.00 94.50 293 THR A O 1
ATOM 2122 N N . ARG A 1 307 ? 128.694 84.984 31.301 1.00 96.13 294 ARG A N 1
ATOM 2123 C CA . ARG A 1 307 ? 128.850 86.404 31.022 1.00 98.98 294 ARG A CA 1
ATOM 2124 C C . ARG A 1 307 ? 127.532 87.000 30.555 1.00 103.50 294 ARG A C 1
ATOM 2125 O O . ARG A 1 307 ? 126.808 86.394 29.759 1.00 102.63 294 ARG A O 1
ATOM 2133 N N . VAL A 1 308 ? 127.241 88.201 31.043 1.00 100.71 295 VAL A N 1
ATOM 2134 C CA . VAL A 1 308 ? 126.041 88.947 30.688 1.00 100.69 295 VAL A CA 1
ATOM 2135 C C . VAL A 1 308 ? 126.483 90.147 29.862 1.00 103.64 295 VAL A C 1
ATOM 2136 O O . VAL A 1 308 ? 127.163 91.046 30.372 1.00 116.23 295 VAL A O 1
ATOM 2140 N N . ILE A 1 309 ? 126.103 90.165 28.585 1.00 105.95 296 ILE A N 1
ATOM 2141 C CA . ILE A 1 309 ? 126.557 91.178 27.637 1.00 108.23 296 ILE A CA 1
ATOM 2142 C C . ILE A 1 309 ? 125.459 92.220 27.472 1.00 105.78 296 ILE A C 1
ATOM 2143 O O . ILE A 1 309 ? 124.291 91.871 27.265 1.00 105.98 296 ILE A O 1
ATOM 2148 N N . ASP A 1 310 ? 125.833 93.496 27.555 1.00 102.38 297 ASP A N 1
ATOM 2149 C CA . ASP A 1 310 ? 124.863 94.575 27.401 1.00 106.18 297 ASP A CA 1
ATOM 2150 C C . ASP A 1 310 ? 124.426 94.713 25.947 1.00 103.30 297 ASP A C 1
ATOM 2151 O O . ASP A 1 310 ? 125.259 94.847 25.046 1.00 109.05 297 ASP A O 1
ATOM 2156 N N . VAL A 1 311 ? 123.116 94.694 25.720 1.00 114.74 298 VAL A N 1
ATOM 2157 C CA . VAL A 1 311 ? 122.534 94.949 24.408 1.00 113.16 298 VAL A CA 1
ATOM 2158 C C . VAL A 1 311 ? 121.924 96.342 24.431 1.00 115.95 298 VAL A C 1
ATOM 2159 O O . VAL A 1 311 ? 121.081 96.645 25.284 1.00 113.94 298 VAL A O 1
ATOM 2163 N N . PHE A 1 312 ? 122.345 97.191 23.501 1.00 123.94 299 PHE A N 1
ATOM 2164 C CA . PHE A 1 312 ? 121.834 98.550 23.400 1.00 130.28 299 PHE A CA 1
ATOM 2165 C C . PHE A 1 312 ? 120.787 98.646 22.299 1.00 129.44 299 PHE A C 1
ATOM 2166 O O . PHE A 1 312 ? 120.964 98.098 21.208 1.00 123.03 299 PHE A O 1
ATOM 2174 N N . LYS A 1 313 ? 119.682 99.330 22.603 1.00 137.85 300 LYS A N 1
ATOM 2175 C CA . LYS A 1 313 ? 118.690 99.628 21.576 1.00 139.35 300 LYS A CA 1
ATOM 2176 C C . LYS A 1 313 ? 119.266 100.589 20.546 1.00 141.10 300 LYS A C 1
ATOM 2177 O O . LYS A 1 313 ? 119.300 100.290 19.347 1.00 146.09 300 LYS A O 1
ATOM 2183 N N . GLU A 1 314 ? 119.721 101.756 21.008 1.00 138.42 301 GLU A N 1
ATOM 2184 C CA . GLU A 1 314 ? 120.389 102.766 20.194 1.00 140.96 301 GLU A CA 1
ATOM 2185 C C . GLU A 1 314 ? 120.749 103.949 21.083 1.00 150.61 301 GLU A C 1
ATOM 2186 O O . GLU A 1 314 ? 120.053 104.968 21.087 1.00 153.97 301 GLU A O 1
ATOM 2192 N N . GLY A 1 315 ? 121.833 103.823 21.847 1.00 142.77 302 GLY A N 1
ATOM 2193 C CA . GLY A 1 315 ? 122.136 104.782 22.886 1.00 145.32 302 GLY A CA 1
ATOM 2194 C C . GLY A 1 315 ? 121.370 104.571 24.171 1.00 149.15 302 GLY A C 1
ATOM 2195 O O . GLY A 1 315 ? 121.655 105.253 25.165 1.00 149.70 302 GLY A O 1
ATOM 2196 N N . ASN A 1 316 ? 120.399 103.661 24.179 1.00 144.01 303 ASN A N 1
ATOM 2197 C CA . ASN A 1 316 ? 119.678 103.253 25.374 1.00 140.77 303 ASN A CA 1
ATOM 2198 C C . ASN A 1 316 ? 119.895 101.764 25.593 1.00 131.78 303 ASN A C 1
ATOM 2199 O O . ASN A 1 316 ? 119.886 100.979 24.639 1.00 132.92 303 ASN A O 1
ATOM 2204 N N . LEU A 1 317 ? 120.097 101.378 26.847 1.00 117.26 304 LEU A N 1
ATOM 2205 C CA . LEU A 1 317 ? 120.269 99.968 27.175 1.00 116.20 304 LEU A CA 1
ATOM 2206 C C . LEU A 1 317 ? 118.921 99.270 27.054 1.00 119.55 304 LEU A C 1
ATOM 2207 O O . LEU A 1 317 ? 118.042 99.457 27.900 1.00 125.74 304 LEU A O 1
ATOM 2212 N N . TYR A 1 318 ? 118.736 98.483 25.993 1.00 125.21 305 TYR A N 1
ATOM 2213 C CA . TYR A 1 318 ? 117.517 97.687 25.871 1.00 115.10 305 TYR A CA 1
ATOM 2214 C C . TYR A 1 318 ? 117.508 96.556 26.891 1.00 111.65 305 TYR A C 1
ATOM 2215 O O . TYR A 1 318 ? 116.588 96.445 27.709 1.00 107.44 305 TYR A O 1
ATOM 2224 N N . GLY A 1 319 ? 118.521 95.696 26.845 1.00 109.45 306 GLY A N 1
ATOM 2225 C CA . GLY A 1 319 ? 118.607 94.584 27.765 1.00 102.27 306 GLY A CA 1
ATOM 2226 C C . GLY A 1 319 ? 119.932 93.852 27.722 1.00 95.71 306 GLY A C 1
ATOM 2227 O O . GLY A 1 319 ? 120.961 94.421 27.353 1.00 95.01 306 GLY A O 1
ATOM 2228 N N . TYR A 1 320 ? 119.910 92.581 28.101 1.00 89.17 307 TYR A N 1
ATOM 2229 C CA . TYR A 1 320 ? 121.124 91.803 28.276 1.00 89.34 307 TYR A CA 1
ATOM 2230 C C . TYR A 1 320 ? 121.104 90.571 27.381 1.00 89.32 307 TYR A C 1
ATOM 2231 O O . TYR A 1 320 ? 120.052 90.119 26.924 1.00 95.05 307 TYR A O 1
ATOM 2240 N N . LEU A 1 321 ? 122.295 90.034 27.131 1.00 89.39 308 LEU A N 1
ATOM 2241 C CA . LEU A 1 321 ? 122.464 88.784 26.400 1.00 90.57 308 LEU A CA 1
ATOM 2242 C C . LEU A 1 321 ? 123.422 87.907 27.188 1.00 91.25 308 LEU A C 1
ATOM 2243 O O . LEU A 1 321 ? 124.555 88.313 27.464 1.00 100.41 308 LEU A O 1
ATOM 2248 N N . CYS A 1 322 ? 122.967 86.715 27.556 1.00 93.21 309 CYS A N 1
ATOM 2249 C CA . CYS A 1 322 ? 123.687 85.856 28.486 1.00 96.81 309 CYS A CA 1
ATOM 2250 C C . CYS A 1 322 ? 124.363 84.723 27.724 1.00 97.31 309 CYS A C 1
ATOM 2251 O O . CYS A 1 322 ? 123.699 83.975 26.998 1.00 101.13 309 CYS A O 1
ATOM 2254 N N . VAL A 1 323 ? 125.678 84.598 27.892 1.00 98.37 310 VAL A N 1
ATOM 2255 C CA . VAL A 1 323 ? 126.467 83.554 27.250 1.00 90.96 310 VAL A CA 1
ATOM 2256 C C . VAL A 1 323 ? 127.221 82.779 28.321 1.00 86.26 310 VAL A C 1
ATOM 2257 O O . VAL A 1 323 ? 127.808 83.371 29.234 1.00 92.44 310 VAL A O 1
ATOM 2261 N N . ILE A 1 324 ? 127.219 81.456 28.200 1.00 84.96 311 ILE A N 1
ATOM 2262 C CA . ILE A 1 324 ? 127.861 80.572 29.163 1.00 90.50 311 ILE A CA 1
ATOM 2263 C C . ILE A 1 324 ? 128.872 79.710 28.424 1.00 97.74 311 ILE A C 1
ATOM 2264 O O . ILE A 1 324 ? 128.512 78.984 27.489 1.00 96.57 311 ILE A O 1
ATOM 2269 N N . LYS A 1 325 ? 130.134 79.792 28.839 1.00 102.77 312 LYS A N 1
ATOM 2270 C CA . LYS A 1 325 ? 131.192 78.928 28.328 1.00 95.85 312 LYS A CA 1
ATOM 2271 C C . LYS A 1 325 ? 131.405 77.793 29.320 1.00 98.03 312 LYS A C 1
ATOM 2272 O O . LYS A 1 325 ? 131.757 78.039 30.476 1.00 106.45 312 LYS A O 1
ATOM 2278 N N . VAL A 1 326 ? 131.205 76.560 28.866 1.00 96.88 313 VAL A N 1
ATOM 2279 C CA . VAL A 1 326 ? 131.311 75.371 29.701 1.00 95.03 313 VAL A CA 1
ATOM 2280 C C . VAL A 1 326 ? 132.432 74.488 29.169 1.00 95.25 313 VAL A C 1
ATOM 2281 O O . VAL A 1 326 ? 132.500 74.218 27.965 1.00 92.01 313 VAL A O 1
ATOM 2285 N N . GLU A 1 327 ? 133.304 74.042 30.070 1.00 95.70 314 GLU A N 1
ATOM 2286 C CA . GLU A 1 327 ? 134.495 73.276 29.735 1.00 105.61 314 GLU A CA 1
ATOM 2287 C C . GLU A 1 327 ? 134.207 71.776 29.751 1.00 105.90 314 GLU A C 1
ATOM 2288 O O . GLU A 1 327 ? 133.282 71.305 30.416 1.00 104.04 314 GLU A O 1
ATOM 2294 N N . ARG A 1 328 ? 135.028 71.023 29.015 1.00 109.07 315 ARG A N 1
ATOM 2295 C CA . ARG A 1 328 ? 134.880 69.572 28.984 1.00 106.31 315 ARG A CA 1
ATOM 2296 C C . ARG A 1 328 ? 135.155 68.978 30.362 1.00 101.19 315 ARG A C 1
ATOM 2297 O O . ARG A 1 328 ? 135.965 69.493 31.137 1.00 107.35 315 ARG A O 1
ATOM 2305 N N . PHE A 1 329 ? 134.473 67.876 30.662 1.00 94.21 316 PHE A N 1
ATOM 2306 C CA . PHE A 1 329 ? 134.481 67.300 31.995 1.00 96.29 316 PHE A CA 1
ATOM 2307 C C . PHE A 1 329 ? 135.313 66.026 32.055 1.00 101.72 316 PHE A C 1
ATOM 2308 O O . PHE A 1 329 ? 135.550 65.348 31.049 1.00 103.85 316 PHE A O 1
ATOM 2316 N N . CYS A 1 330 ? 135.739 65.711 33.280 1.00 100.08 317 CYS A N 1
ATOM 2317 C CA . CYS A 1 330 ? 136.580 64.546 33.522 1.00 96.59 317 CYS A CA 1
ATOM 2318 C C . CYS A 1 330 ? 135.807 63.255 33.304 1.00 102.54 317 CYS A C 1
ATOM 2319 O O . CYS A 1 330 ? 136.323 62.307 32.701 1.00 110.48 317 CYS A O 1
ATOM 2322 N N . CYS A 1 331 ? 134.568 63.202 33.785 1.00 106.88 318 CYS A N 1
ATOM 2323 C CA . CYS A 1 331 ? 133.784 61.978 33.732 1.00 107.06 318 CYS A CA 1
ATOM 2324 C C . CYS A 1 331 ? 132.372 62.251 33.225 1.00 101.20 318 CYS A C 1
ATOM 2325 O O . CYS A 1 331 ? 132.173 62.459 32.024 1.00 103.94 318 CYS A O 1
ATOM 2328 N N . ALA A 1 332 ? 131.385 62.261 34.123 1.00 95.08 319 ALA A N 1
ATOM 2329 C CA . ALA A 1 332 ? 129.985 62.334 33.727 1.00 91.06 319 ALA A CA 1
ATOM 2330 C C . ALA A 1 332 ? 129.278 63.492 34.418 1.00 91.88 319 ALA A C 1
ATOM 2331 O O . ALA A 1 332 ? 129.462 63.721 35.618 1.00 94.54 319 ALA A O 1
ATOM 2333 N N . VAL A 1 333 ? 128.464 64.214 33.648 1.00 91.59 320 VAL A N 1
ATOM 2334 C CA . VAL A 1 333 ? 127.594 65.270 34.157 1.00 93.23 320 VAL A CA 1
ATOM 2335 C C . VAL A 1 333 ? 126.162 64.925 33.777 1.00 86.51 320 VAL A C 1
ATOM 2336 O O . VAL A 1 333 ? 125.870 64.681 32.600 1.00 82.85 320 VAL A O 1
ATOM 2340 N N . PHE A 1 334 ? 125.273 64.911 34.767 1.00 81.78 321 PHE A N 1
ATOM 2341 C CA . PHE A 1 334 ? 123.865 64.604 34.554 1.00 78.46 321 PHE A CA 1
ATOM 2342 C C . PHE A 1 334 ? 123.031 65.880 34.565 1.00 79.62 321 PHE A C 1
ATOM 2343 O O . PHE A 1 334 ? 123.358 66.849 35.254 1.00 85.98 321 PHE A O 1
ATOM 2351 N N . SER A 1 335 ? 121.944 65.873 33.790 1.00 78.21 322 SER A N 1
ATOM 2352 C CA . SER A 1 335 ? 120.993 66.977 33.843 1.00 83.34 322 SER A CA 1
ATOM 2353 C C . SER A 1 335 ? 120.132 66.931 35.097 1.00 85.95 322 SER A C 1
ATOM 2354 O O . SER A 1 335 ? 119.604 67.968 35.513 1.00 90.03 322 SER A O 1
ATOM 2357 N N . GLU A 1 336 ? 119.980 65.756 35.687 1.00 77.84 323 GLU A N 1
ATOM 2358 C CA . GLU A 1 336 ? 119.300 65.533 36.960 1.00 84.02 323 GLU A CA 1
ATOM 2359 C C . GLU A 1 336 ? 119.602 64.094 37.366 1.00 91.17 323 GLU A C 1
ATOM 2360 O O . GLU A 1 336 ? 120.386 63.404 36.704 1.00 88.49 323 GLU A O 1
ATOM 2366 N N . ALA A 1 337 ? 118.990 63.635 38.452 1.00 90.80 324 ALA A N 1
ATOM 2367 C CA . ALA A 1 337 ? 119.165 62.246 38.845 1.00 88.46 324 ALA A CA 1
ATOM 2368 C C . ALA A 1 337 ? 118.579 61.329 37.773 1.00 80.40 324 ALA A C 1
ATOM 2369 O O . ALA A 1 337 ? 117.564 61.666 37.152 1.00 85.58 324 ALA A O 1
ATOM 2371 N N . PRO A 1 338 ? 119.196 60.179 37.514 1.00 85.58 325 PRO A N 1
ATOM 2372 C CA . PRO A 1 338 ? 118.609 59.233 36.557 1.00 78.55 325 PRO A CA 1
ATOM 2373 C C . PRO A 1 338 ? 117.268 58.718 37.059 1.00 82.27 325 PRO A C 1
ATOM 2374 O O . PRO A 1 338 ? 117.121 58.355 38.227 1.00 82.31 325 PRO A O 1
ATOM 2378 N N . ILE A 1 339 ? 116.283 58.702 36.164 1.00 88.72 326 ILE A N 1
ATOM 2379 C CA . ILE A 1 339 ? 114.952 58.208 36.497 1.00 87.00 326 ILE A CA 1
ATOM 2380 C C . ILE A 1 339 ? 114.962 56.688 36.413 1.00 86.95 326 ILE A C 1
ATOM 2381 O O . ILE A 1 339 ? 114.698 56.108 35.354 1.00 87.74 326 ILE A O 1
ATOM 2386 N N . SER A 1 340 ? 115.278 56.036 37.529 1.00 88.10 327 SER A N 1
ATOM 2387 C CA . SER A 1 340 ? 115.364 54.585 37.592 1.00 89.91 327 SER A CA 1
ATOM 2388 C C . SER A 1 340 ? 114.956 54.141 38.988 1.00 97.14 327 SER A C 1
ATOM 2389 O O . SER A 1 340 ? 115.276 54.807 39.976 1.00 102.04 327 SER A O 1
ATOM 2392 N N . TRP A 1 341 ? 114.263 53.007 39.063 1.00 99.98 328 TRP A N 1
ATOM 2393 C CA . TRP A 1 341 ? 113.591 52.585 40.282 1.00 96.86 328 TRP A CA 1
ATOM 2394 C C . TRP A 1 341 ? 114.013 51.175 40.678 1.00 94.24 328 TRP A C 1
ATOM 2395 O O . TRP A 1 341 ? 114.447 50.375 39.844 1.00 85.67 328 TRP A O 1
ATOM 2406 N N . MET A 1 342 ? 113.887 50.885 41.973 1.00 93.44 329 MET A N 1
ATOM 2407 C CA . MET A 1 342 ? 114.028 49.537 42.506 1.00 96.55 329 MET A CA 1
ATOM 2408 C C . MET A 1 342 ? 112.925 49.316 43.531 1.00 99.96 329 MET A C 1
ATOM 2409 O O . MET A 1 342 ? 112.250 50.257 43.954 1.00 110.57 329 MET A O 1
ATOM 2414 N N . ALA A 1 343 ? 112.734 48.061 43.932 1.00 100.48 330 ALA A N 1
ATOM 2415 C CA . ALA A 1 343 ? 111.651 47.731 44.852 1.00 101.38 330 ALA A CA 1
ATOM 2416 C C . ALA A 1 343 ? 112.061 46.580 45.756 1.00 98.87 330 ALA A C 1
ATOM 2417 O O . ALA A 1 343 ? 112.468 45.522 45.272 1.00 99.35 330 ALA A O 1
ATOM 2419 N N . ASP A 1 344 ? 111.942 46.791 47.064 1.00 101.85 331 ASP A N 1
ATOM 2420 C CA . ASP A 1 344 ? 112.193 45.763 48.060 1.00 97.96 331 ASP A CA 1
ATOM 2421 C C . ASP A 1 344 ? 111.032 45.739 49.044 1.00 111.19 331 ASP A C 1
ATOM 2422 O O . ASP A 1 344 ? 110.304 46.721 49.197 1.00 125.87 331 ASP A O 1
ATOM 2427 N N . LYS A 1 345 ? 110.864 44.598 49.715 1.00 121.17 332 LYS A N 1
ATOM 2428 C CA . LYS A 1 345 ? 109.753 44.459 50.651 1.00 120.25 332 LYS A CA 1
ATOM 2429 C C . LYS A 1 345 ? 109.892 45.421 51.824 1.00 118.45 332 LYS A C 1
ATOM 2430 O O . LYS A 1 345 ? 108.911 46.041 52.248 1.00 126.28 332 LYS A O 1
ATOM 2436 N N . GLU A 1 346 ? 111.105 45.565 52.359 1.00 112.20 333 GLU A N 1
ATOM 2437 C CA . GLU A 1 346 ? 111.303 46.447 53.503 1.00 119.54 333 GLU A CA 1
ATOM 2438 C C . GLU A 1 346 ? 111.317 47.915 53.092 1.00 123.76 333 GLU A C 1
ATOM 2439 O O . GLU A 1 346 ? 110.750 48.761 53.791 1.00 127.87 333 GLU A O 1
ATOM 2445 N N . ASN A 1 347 ? 111.946 48.235 51.961 1.00 111.39 334 ASN A N 1
ATOM 2446 C CA . ASN A 1 347 ? 112.124 49.623 51.551 1.00 119.54 334 ASN A CA 1
ATOM 2447 C C . ASN A 1 347 ? 111.005 50.148 50.660 1.00 118.43 334 ASN A C 1
ATOM 2448 O O . ASN A 1 347 ? 110.858 51.370 50.536 1.00 119.81 334 ASN A O 1
ATOM 2453 N N . GLY A 1 348 ? 110.220 49.270 50.040 1.00 107.54 335 GLY A N 1
ATOM 2454 C CA . GLY A 1 348 ? 109.214 49.711 49.092 1.00 107.59 335 GLY A CA 1
ATOM 2455 C C . GLY A 1 348 ? 109.827 50.038 47.741 1.00 104.32 335 GLY A C 1
ATOM 2456 O O . GLY A 1 348 ? 110.933 49.606 47.404 1.00 101.09 335 GLY A O 1
ATOM 2457 N N . VAL A 1 349 ? 109.088 50.813 46.954 1.00 105.61 336 VAL A N 1
ATOM 2458 C CA . VAL A 1 349 ? 109.587 51.314 45.678 1.00 103.05 336 VAL A CA 1
ATOM 2459 C C . VAL A 1 349 ? 110.293 52.637 45.930 1.00 103.88 336 VAL A C 1
ATOM 2460 O O . VAL A 1 349 ? 109.738 53.531 46.578 1.00 107.93 336 VAL A O 1
ATOM 2464 N N . TYR A 1 350 ? 111.521 52.765 45.429 1.00 100.60 337 TYR A N 1
ATOM 2465 C CA . TYR A 1 350 ? 112.313 53.956 45.692 1.00 101.57 337 TYR A CA 1
ATOM 2466 C C . TYR A 1 350 ? 113.188 54.276 44.491 1.00 99.73 337 TYR A C 1
ATOM 2467 O O . TYR A 1 350 ? 113.479 53.414 43.657 1.00 94.72 337 TYR A O 1
ATOM 2476 N N . SER A 1 351 ? 113.605 55.538 44.418 1.00 105.96 338 SER A N 1
ATOM 2477 C CA . SER A 1 351 ? 114.495 56.016 43.371 1.00 99.01 338 SER A CA 1
ATOM 2478 C C . SER A 1 351 ? 115.948 55.824 43.786 1.00 97.17 338 SER A C 1
ATOM 2479 O O . SER A 1 351 ? 116.279 55.804 44.975 1.00 102.02 338 SER A O 1
ATOM 2482 N N . LEU A 1 352 ? 116.817 55.696 42.793 1.00 93.76 339 LEU A N 1
ATOM 2483 C CA . LEU A 1 352 ? 118.231 55.452 43.030 1.00 103.13 339 LEU A CA 1
ATOM 2484 C C . LEU A 1 352 ? 118.996 56.768 43.040 1.00 110.80 339 LEU A C 1
ATOM 2485 O O . LEU A 1 352 ? 118.718 57.668 42.241 1.00 100.80 339 LEU A O 1
ATOM 2490 N N . ASN A 1 353 ? 119.963 56.872 43.949 1.00 114.76 340 ASN A N 1
ATOM 2491 C CA . ASN A 1 353 ? 120.860 58.015 43.958 1.00 116.52 340 ASN A CA 1
ATOM 2492 C C . ASN A 1 353 ? 121.657 58.069 42.653 1.00 111.65 340 ASN A C 1
ATOM 2493 O O . ASN A 1 353 ? 121.620 57.156 41.826 1.00 108.43 340 ASN A O 1
ATOM 2498 N N . THR A 1 354 ? 122.395 59.162 42.477 1.00 119.40 341 THR A N 1
ATOM 2499 C CA . THR A 1 354 ? 123.099 59.359 41.215 1.00 109.61 341 THR A CA 1
ATOM 2500 C C . THR A 1 354 ? 124.280 58.405 41.074 1.00 102.97 341 THR A C 1
ATOM 2501 O O . THR A 1 354 ? 124.465 57.799 40.013 1.00 102.72 341 THR A O 1
ATOM 2505 N N . GLU A 1 355 ? 125.082 58.239 42.132 1.00 114.46 342 GLU A N 1
ATOM 2506 C CA . GLU A 1 355 ? 126.351 57.536 41.962 1.00 117.76 342 GLU A CA 1
ATOM 2507 C C . GLU A 1 355 ? 126.191 56.019 42.014 1.00 110.59 342 GLU A C 1
ATOM 2508 O O . GLU A 1 355 ? 126.785 55.311 41.193 1.00 113.92 342 GLU A O 1
ATOM 2514 N N . LYS A 1 356 ? 125.409 55.494 42.961 1.00 109.09 343 LYS A N 1
ATOM 2515 C CA . LYS A 1 356 ? 125.217 54.048 42.995 1.00 111.40 343 LYS A CA 1
ATOM 2516 C C . LYS A 1 356 ? 124.479 53.566 41.755 1.00 106.73 343 LYS A C 1
ATOM 2517 O O . LYS A 1 356 ? 124.692 52.432 41.312 1.00 114.40 343 LYS A O 1
ATOM 2523 N N . TRP A 1 357 ? 123.633 54.415 41.166 1.00 98.09 344 TRP A N 1
ATOM 2524 C CA . TRP A 1 357 ? 123.044 54.081 39.874 1.00 94.58 344 TRP A CA 1
ATOM 2525 C C . TRP A 1 357 ? 124.124 53.796 38.840 1.00 88.78 344 TRP A C 1
ATOM 2526 O O . TRP A 1 357 ? 123.977 52.889 38.012 1.00 88.62 344 TRP A O 1
ATOM 2537 N N . VAL A 1 358 ? 125.221 54.553 38.877 1.00 100.94 345 VAL A N 1
ATOM 2538 C CA . VAL A 1 358 ? 126.340 54.283 37.980 1.00 103.85 345 VAL A CA 1
ATOM 2539 C C . VAL A 1 358 ? 127.018 52.971 38.358 1.00 101.92 345 VAL A C 1
ATOM 2540 O O . VAL A 1 358 ? 127.315 52.136 37.496 1.00 97.55 345 VAL A O 1
ATOM 2544 N N . ARG A 1 359 ? 127.275 52.772 39.656 1.00 117.47 346 ARG A N 1
ATOM 2545 C CA . ARG A 1 359 ? 127.920 51.541 40.106 1.00 111.97 346 ARG A CA 1
ATOM 2546 C C . ARG A 1 359 ? 127.055 50.317 39.842 1.00 112.57 346 ARG A C 1
ATOM 2547 O O . ARG A 1 359 ? 127.583 49.223 39.615 1.00 119.84 346 ARG A O 1
ATOM 2555 N N . MET A 1 360 ? 125.731 50.474 39.876 1.00 113.84 347 MET A N 1
ATOM 2556 C CA . MET A 1 360 ? 124.852 49.403 39.427 1.00 106.52 347 MET A CA 1
ATOM 2557 C C . MET A 1 360 ? 124.838 49.282 37.909 1.00 97.79 347 MET A C 1
ATOM 2558 O O . MET A 1 360 ? 124.423 48.243 37.384 1.00 99.30 347 MET A O 1
ATOM 2563 N N . MET A 1 361 ? 125.297 50.311 37.196 1.00 97.71 348 MET A N 1
ATOM 2564 C CA . MET A 1 361 ? 125.199 50.352 35.742 1.00 106.32 348 MET A CA 1
ATOM 2565 C C . MET A 1 361 ? 126.362 49.645 35.058 1.00 113.07 348 MET A C 1
ATOM 2566 O O . MET A 1 361 ? 126.163 48.963 34.046 1.00 104.93 348 MET A O 1
ATOM 2571 N N . VAL A 1 362 ? 127.574 49.794 35.588 1.00 121.14 349 VAL A N 1
ATOM 2572 C CA . VAL A 1 362 ? 128.781 49.247 34.990 1.00 120.94 349 VAL A CA 1
ATOM 2573 C C . VAL A 1 362 ? 129.581 48.525 36.073 1.00 130.74 349 VAL A C 1
ATOM 2574 O O . VAL A 1 362 ? 129.143 48.401 37.216 1.00 134.45 349 VAL A O 1
ATOM 2578 N N . ASP A 1 363 ? 130.765 48.039 35.697 1.00 133.78 350 ASP A N 1
ATOM 2579 C CA . ASP A 1 363 ? 131.652 47.337 36.626 1.00 134.16 350 ASP A CA 1
ATOM 2580 C C . ASP A 1 363 ? 132.765 48.289 37.057 1.00 127.25 350 ASP A C 1
ATOM 2581 O O . ASP A 1 363 ? 133.866 48.300 36.508 1.00 127.55 350 ASP A O 1
ATOM 2586 N N . ILE A 1 364 ? 132.463 49.093 38.069 1.00 120.58 351 ILE A N 1
ATOM 2587 C CA . ILE A 1 364 ? 133.428 50.047 38.595 1.00 126.75 351 ILE A CA 1
ATOM 2588 C C . ILE A 1 364 ? 134.374 49.351 39.562 1.00 124.45 351 ILE A C 1
ATOM 2589 O O . ILE A 1 364 ? 135.591 49.491 39.457 1.00 133.48 351 ILE A O 1
ATOM 2594 N N . SER B 1 11 ? 102.698 75.622 52.009 1.00 108.78 -2 SER B N 1
ATOM 2595 C CA . SER B 1 11 ? 103.174 74.243 51.996 1.00 124.68 -2 SER B CA 1
ATOM 2596 C C . SER B 1 11 ? 102.165 73.323 51.313 1.00 141.78 -2 SER B C 1
ATOM 2597 O O . SER B 1 11 ? 102.541 72.304 50.724 1.00 155.92 -2 SER B O 1
ATOM 2600 N N . SER B 1 12 ? 100.873 73.694 51.382 1.00 120.02 -1 SER B N 1
ATOM 2601 C CA . SER B 1 12 ? 99.785 72.862 50.876 1.00 114.10 -1 SER B CA 1
ATOM 2602 C C . SER B 1 12 ? 98.713 73.757 50.249 1.00 105.31 -1 SER B C 1
ATOM 2603 O O . SER B 1 12 ? 97.578 73.841 50.708 1.00 101.60 -1 SER B O 1
ATOM 2606 N N . GLY B 1 13 ? 99.067 74.429 49.159 1.00 112.24 0 GLY B N 1
ATOM 2607 C CA . GLY B 1 13 ? 98.172 75.383 48.541 1.00 115.79 0 GLY B CA 1
ATOM 2608 C C . GLY B 1 13 ? 98.371 76.811 48.995 1.00 96.22 0 GLY B C 1
ATOM 2609 O O . GLY B 1 13 ? 97.627 77.696 48.552 1.00 87.89 0 GLY B O 1
ATOM 2610 N N . LEU B 1 14 ? 99.338 77.052 49.876 1.00 96.27 1 LEU B N 1
ATOM 2611 C CA . LEU B 1 14 ? 99.749 78.386 50.291 1.00 84.64 1 LEU B CA 1
ATOM 2612 C C . LEU B 1 14 ? 100.935 78.816 49.443 1.00 72.55 1 LEU B C 1
ATOM 2613 O O . LEU B 1 14 ? 101.909 78.065 49.304 1.00 91.20 1 LEU B O 1
ATOM 2618 N N . GLU B 1 15 ? 100.860 80.019 48.885 1.00 71.11 2 GLU B N 1
ATOM 2619 C CA . GLU B 1 15 ? 101.978 80.581 48.143 1.00 76.53 2 GLU B CA 1
ATOM 2620 C C . GLU B 1 15 ? 102.213 82.015 48.597 1.00 76.45 2 GLU B C 1
ATOM 2621 O O . GLU B 1 15 ? 101.275 82.817 48.643 1.00 69.71 2 GLU B O 1
ATOM 2627 N N . VAL B 1 16 ? 103.458 82.317 48.977 1.00 90.74 3 VAL B N 1
ATOM 2628 C CA . VAL B 1 16 ? 103.877 83.702 49.148 1.00 73.99 3 VAL B CA 1
ATOM 2629 C C . VAL B 1 16 ? 103.914 84.362 47.778 1.00 74.28 3 VAL B C 1
ATOM 2630 O O . VAL B 1 16 ? 104.377 83.766 46.793 1.00 85.84 3 VAL B O 1
ATOM 2634 N N . LEU B 1 17 ? 103.403 85.593 47.705 1.00 62.46 4 LEU B N 1
ATOM 2635 C CA . LEU B 1 17 ? 102.996 86.134 46.414 1.00 76.58 4 LEU B CA 1
ATOM 2636 C C . LEU B 1 17 ? 104.172 86.307 45.462 1.00 92.48 4 LEU B C 1
ATOM 2637 O O . LEU B 1 17 ? 104.053 86.010 44.270 1.00 97.02 4 LEU B O 1
ATOM 2642 N N . PHE B 1 18 ? 105.313 86.769 45.939 1.00 80.16 5 PHE B N 1
ATOM 2643 C CA . PHE B 1 18 ? 106.421 86.989 45.019 1.00 69.68 5 PHE B CA 1
ATOM 2644 C C . PHE B 1 18 ? 107.647 86.201 45.442 1.00 73.21 5 PHE B C 1
ATOM 2645 O O . PHE B 1 18 ? 108.781 86.686 45.416 1.00 76.36 5 PHE B O 1
ATOM 2653 N N . GLN B 1 19 ? 107.396 84.944 45.801 1.00 82.20 6 GLN B N 1
ATOM 2654 C CA . GLN B 1 19 ? 108.436 84.040 46.265 1.00 80.27 6 GLN B CA 1
ATOM 2655 C C . GLN B 1 19 ? 109.478 83.824 45.179 1.00 82.35 6 GLN B C 1
ATOM 2656 O O . GLN B 1 19 ? 109.157 83.754 43.989 1.00 93.32 6 GLN B O 1
ATOM 2662 N N . GLY B 1 20 ? 110.734 83.730 45.600 1.00 85.74 7 GLY B N 1
ATOM 2663 C CA . GLY B 1 20 ? 111.830 83.549 44.683 1.00 104.11 7 GLY B CA 1
ATOM 2664 C C . GLY B 1 20 ? 113.110 84.163 45.207 1.00 104.49 7 GLY B C 1
ATOM 2665 O O . GLY B 1 20 ? 113.107 85.215 45.857 1.00 92.99 7 GLY B O 1
ATOM 2666 N N . PRO B 1 21 ? 114.240 83.503 44.940 1.00 109.16 8 PRO B N 1
ATOM 2667 C CA . PRO B 1 21 ? 115.520 84.056 45.406 1.00 105.79 8 PRO B CA 1
ATOM 2668 C C . PRO B 1 21 ? 115.895 85.348 44.708 1.00 108.32 8 PRO B C 1
ATOM 2669 O O . PRO B 1 21 ? 116.451 86.250 45.346 1.00 116.42 8 PRO B O 1
ATOM 2673 N N . HIS B 1 22 ? 115.605 85.469 43.412 1.00 107.89 9 HIS B N 1
ATOM 2674 C CA . HIS B 1 22 ? 115.944 86.661 42.635 1.00 110.27 9 HIS B CA 1
ATOM 2675 C C . HIS B 1 22 ? 114.697 87.130 41.893 1.00 105.30 9 HIS B C 1
ATOM 2676 O O . HIS B 1 22 ? 114.434 86.712 40.761 1.00 106.82 9 HIS B O 1
ATOM 2683 N N . MET B 1 23 ? 113.936 88.010 42.545 1.00 109.79 10 MET B N 1
ATOM 2684 C CA . MET B 1 23 ? 112.711 88.566 41.989 1.00 104.23 10 MET B CA 1
ATOM 2685 C C . MET B 1 23 ? 112.671 90.086 41.950 1.00 119.73 10 MET B C 1
ATOM 2686 O O . MET B 1 23 ? 111.880 90.637 41.175 1.00 123.74 10 MET B O 1
ATOM 2691 N N . GLY B 1 24 ? 113.483 90.779 42.741 1.00 123.73 11 GLY B N 1
ATOM 2692 C CA . GLY B 1 24 ? 113.398 92.219 42.808 1.00 120.35 11 GLY B CA 1
ATOM 2693 C C . GLY B 1 24 ? 112.306 92.665 43.763 1.00 107.54 11 GLY B C 1
ATOM 2694 O O . GLY B 1 24 ? 111.721 91.872 44.508 1.00 105.02 11 GLY B O 1
ATOM 2695 N N . GLY B 1 25 ? 112.032 93.967 43.733 1.00 103.56 12 GLY B N 1
ATOM 2696 C CA . GLY B 1 25 ? 111.023 94.524 44.612 1.00 92.08 12 GLY B CA 1
ATOM 2697 C C . GLY B 1 25 ? 109.638 93.986 44.311 1.00 96.56 12 GLY B C 1
ATOM 2698 O O . GLY B 1 25 ? 109.350 93.488 43.220 1.00 105.76 12 GLY B O 1
ATOM 2699 N N . SER B 1 26 ? 108.770 94.085 45.312 1.00 89.78 13 SER B N 1
ATOM 2700 C CA . SER B 1 26 ? 107.386 93.658 45.144 1.00 88.41 13 SER B CA 1
ATOM 2701 C C . SER B 1 26 ? 106.595 94.750 44.434 1.00 80.06 13 SER B C 1
ATOM 2702 O O . SER B 1 26 ? 106.701 95.923 44.806 1.00 89.95 13 SER B O 1
ATOM 2705 N N . PRO B 1 27 ? 105.815 94.412 43.411 1.00 72.03 14 PRO B N 1
ATOM 2706 C CA . PRO B 1 27 ? 105.046 95.440 42.703 1.00 74.12 14 PRO B CA 1
ATOM 2707 C C . PRO B 1 27 ? 104.053 96.127 43.629 1.00 75.59 14 PRO B C 1
ATOM 2708 O O . PRO B 1 27 ? 103.452 95.502 44.505 1.00 72.31 14 PRO B O 1
ATOM 2712 N N . ASP B 1 28 ? 103.890 97.436 43.426 1.00 82.87 15 ASP B N 1
ATOM 2713 C CA . ASP B 1 28 ? 102.957 98.205 44.238 1.00 87.81 15 ASP B CA 1
ATOM 2714 C C . ASP B 1 28 ? 101.513 97.953 43.818 1.00 84.09 15 ASP B C 1
ATOM 2715 O O . ASP B 1 28 ? 100.631 97.806 44.673 1.00 79.78 15 ASP B O 1
ATOM 2720 N N . LEU B 1 29 ? 101.257 97.886 42.514 1.00 71.73 16 LEU B N 1
ATOM 2721 C CA . LEU B 1 29 ? 99.907 97.745 41.976 1.00 65.31 16 LEU B CA 1
ATOM 2722 C C . LEU B 1 29 ? 99.677 96.280 41.609 1.00 62.75 16 LEU B C 1
ATOM 2723 O O . LEU B 1 29 ? 100.303 95.761 40.682 1.00 63.92 16 LEU B O 1
ATOM 2728 N N . ILE B 1 30 ? 98.791 95.612 42.346 1.00 60.13 17 ILE B N 1
ATOM 2729 C CA . ILE B 1 30 ? 98.530 94.184 42.178 1.00 58.47 17 ILE B CA 1
ATOM 2730 C C . ILE B 1 30 ? 97.050 93.998 41.867 1.00 57.36 17 ILE B C 1
ATOM 2731 O O . ILE B 1 30 ? 96.191 94.365 42.677 1.00 67.76 17 ILE B O 1
ATOM 2736 N N . ILE B 1 31 ? 96.754 93.414 40.710 1.00 58.14 18 ILE B N 1
ATOM 2737 C CA . ILE B 1 31 ? 95.384 93.215 40.249 1.00 58.14 18 ILE B CA 1
ATOM 2738 C C . ILE B 1 31 ? 95.105 91.721 40.251 1.00 58.59 18 ILE B C 1
ATOM 2739 O O . ILE B 1 31 ? 95.817 90.953 39.591 1.00 59.68 18 ILE B O 1
ATOM 2744 N N . HIS B 1 32 ? 94.066 91.310 40.973 1.00 59.76 19 HIS B N 1
ATOM 2745 C CA . HIS B 1 32 ? 93.680 89.909 41.067 1.00 58.14 19 HIS B CA 1
ATOM 2746 C C . HIS B 1 32 ? 92.568 89.627 40.064 1.00 62.68 19 HIS B C 1
ATOM 2747 O O . HIS B 1 32 ? 91.572 90.356 40.013 1.00 73.55 19 HIS B O 1
ATOM 2754 N N . ALA B 1 33 ? 92.741 88.575 39.265 1.00 56.34 20 ALA B N 1
ATOM 2755 C CA . ALA B 1 33 ? 91.794 88.229 38.213 1.00 63.12 20 ALA B CA 1
ATOM 2756 C C . ALA B 1 33 ? 91.092 86.901 38.465 1.00 69.09 20 ALA B C 1
ATOM 2757 O O . ALA B 1 33 ? 90.442 86.371 37.558 1.00 66.22 20 ALA B O 1
ATOM 2759 N N . GLY B 1 34 ? 91.212 86.347 39.667 1.00 67.93 21 GLY B N 1
ATOM 2760 C CA . GLY B 1 34 ? 90.484 85.134 39.984 1.00 84.29 21 GLY B CA 1
ATOM 2761 C C . GLY B 1 34 ? 90.981 83.921 39.214 1.00 80.25 21 GLY B C 1
ATOM 2762 O O . GLY B 1 34 ? 92.166 83.784 38.895 1.00 72.04 21 GLY B O 1
ATOM 2763 N N . GLU B 1 35 ? 90.047 83.023 38.915 1.00 80.86 22 GLU B N 1
ATOM 2764 C CA . GLU B 1 35 ? 90.379 81.780 38.237 1.00 78.49 22 GLU B CA 1
ATOM 2765 C C . GLU B 1 35 ? 90.435 81.994 36.732 1.00 76.90 22 GLU B C 1
ATOM 2766 O O . GLU B 1 35 ? 89.500 82.540 36.138 1.00 84.22 22 GLU B O 1
ATOM 2772 N N . VAL B 1 36 ? 91.541 81.574 36.121 1.00 69.19 23 VAL B N 1
ATOM 2773 C CA . VAL B 1 36 ? 91.752 81.683 34.681 1.00 67.27 23 VAL B CA 1
ATOM 2774 C C . VAL B 1 36 ? 92.389 80.392 34.182 1.00 78.72 23 VAL B C 1
ATOM 2775 O O . VAL B 1 36 ? 93.255 79.816 34.846 1.00 75.69 23 VAL B O 1
ATOM 2779 N N . THR B 1 37 ? 91.957 79.934 33.012 1.00 84.55 24 THR B N 1
ATOM 2780 C CA . THR B 1 37 ? 92.598 78.813 32.342 1.00 77.64 24 THR B CA 1
ATOM 2781 C C . THR B 1 37 ? 93.779 79.326 31.532 1.00 82.00 24 THR B C 1
ATOM 2782 O O . THR B 1 37 ? 93.680 80.357 30.861 1.00 82.12 24 THR B O 1
ATOM 2786 N N . LEU B 1 38 ? 94.906 78.625 31.612 1.00 72.69 25 LEU B N 1
ATOM 2787 C CA . LEU B 1 38 ? 96.107 79.064 30.917 1.00 83.52 25 LEU B CA 1
ATOM 2788 C C . LEU B 1 38 ? 96.736 77.913 30.143 1.00 84.53 25 LEU B C 1
ATOM 2789 O O . LEU B 1 38 ? 96.528 76.737 30.449 1.00 103.01 25 LEU B O 1
ATOM 2794 N N . GLY B 1 39 ? 97.519 78.280 29.132 1.00 79.90 26 GLY B N 1
ATOM 2795 C CA . GLY B 1 39 ? 98.092 77.314 28.218 1.00 91.97 26 GLY B CA 1
ATOM 2796 C C . GLY B 1 39 ? 97.208 77.118 27.005 1.00 100.22 26 GLY B C 1
ATOM 2797 O O . GLY B 1 39 ? 96.016 76.828 27.149 1.00 109.13 26 GLY B O 1
ATOM 2798 N N . GLU B 1 40 ? 97.776 77.270 25.806 1.00 103.84 27 GLU B N 1
ATOM 2799 C CA . GLU B 1 40 ? 96.970 77.193 24.591 1.00 103.26 27 GLU B CA 1
ATOM 2800 C C . GLU B 1 40 ? 96.314 75.826 24.431 1.00 100.83 27 GLU B C 1
ATOM 2801 O O . GLU B 1 40 ? 95.238 75.722 23.830 1.00 100.95 27 GLU B O 1
ATOM 2807 N N . LYS B 1 41 ? 96.922 74.773 24.985 1.00 103.92 28 LYS B N 1
ATOM 2808 C CA . LYS B 1 41 ? 96.333 73.440 24.870 1.00 118.95 28 LYS B CA 1
ATOM 2809 C C . LYS B 1 41 ? 95.028 73.332 25.652 1.00 118.27 28 LYS B C 1
ATOM 2810 O O . LYS B 1 41 ? 94.050 72.759 25.157 1.00 118.12 28 LYS B O 1
ATOM 2816 N N . ASP B 1 42 ? 94.991 73.870 26.873 1.00 109.77 29 ASP B N 1
ATOM 2817 C CA . ASP B 1 42 ? 93.759 73.844 27.653 1.00 105.25 29 ASP B CA 1
ATOM 2818 C C . ASP B 1 42 ? 92.811 74.966 27.253 1.00 100.36 29 ASP B C 1
ATOM 2819 O O . ASP B 1 42 ? 91.590 74.782 27.297 1.00 96.56 29 ASP B O 1
ATOM 2824 N N . ARG B 1 43 ? 93.352 76.125 26.862 1.00 89.20 30 ARG B N 1
ATOM 2825 C CA . ARG B 1 43 ? 92.514 77.228 26.403 1.00 83.55 30 ARG B CA 1
ATOM 2826 C C . ARG B 1 43 ? 91.750 76.869 25.136 1.00 89.83 30 ARG B C 1
ATOM 2827 O O . ARG B 1 43 ? 90.661 77.403 24.893 1.00 90.92 30 ARG B O 1
ATOM 2835 N N . ASN B 1 44 ? 92.308 75.983 24.308 1.00 100.42 31 ASN B N 1
ATOM 2836 C CA . ASN B 1 44 ? 91.672 75.660 23.037 1.00 105.56 31 ASN B CA 1
ATOM 2837 C C . ASN B 1 44 ? 90.392 74.856 23.230 1.00 117.00 31 ASN B C 1
ATOM 2838 O O . ASN B 1 44 ? 89.449 74.999 22.443 1.00 128.43 31 ASN B O 1
ATOM 2843 N N . LYS B 1 45 ? 90.330 74.018 24.266 1.00 104.21 32 LYS B N 1
ATOM 2844 C CA . LYS B 1 45 ? 89.204 73.115 24.472 1.00 99.62 32 LYS B CA 1
ATOM 2845 C C . LYS B 1 45 ? 88.350 73.500 25.677 1.00 107.63 32 LYS B C 1
ATOM 2846 O O . LYS B 1 45 ? 87.612 72.659 26.202 1.00 116.59 32 LYS B O 1
ATOM 2852 N N . MET B 1 46 ? 88.429 74.750 26.120 1.00 93.11 33 MET B N 1
ATOM 2853 C CA . MET B 1 46 ? 87.592 75.229 27.209 1.00 97.30 33 MET B CA 1
ATOM 2854 C C . MET B 1 46 ? 86.299 75.824 26.660 1.00 101.98 33 MET B C 1
ATOM 2855 O O . MET B 1 46 ? 86.103 75.943 25.449 1.00 106.79 33 MET B O 1
ATOM 2860 N N . ASP B 1 47 ? 85.407 76.199 27.575 1.00 107.97 34 ASP B N 1
ATOM 2861 C CA . ASP B 1 47 ? 84.121 76.753 27.176 1.00 107.13 34 ASP B CA 1
ATOM 2862 C C . ASP B 1 47 ? 84.322 78.105 26.504 1.00 99.74 34 ASP B C 1
ATOM 2863 O O . ASP B 1 47 ? 85.104 78.936 26.973 1.00 93.88 34 ASP B O 1
ATOM 2868 N N . SER B 1 48 ? 83.615 78.319 25.391 1.00 103.89 35 SER B N 1
ATOM 2869 C CA . SER B 1 48 ? 83.836 79.525 24.596 1.00 109.10 35 SER B CA 1
ATOM 2870 C C . SER B 1 48 ? 83.404 80.779 25.348 1.00 111.88 35 SER B C 1
ATOM 2871 O O . SER B 1 48 ? 84.057 81.825 25.249 1.00 107.33 35 SER B O 1
ATOM 2874 N N . LYS B 1 49 ? 82.309 80.695 26.106 1.00 110.05 36 LYS B N 1
ATOM 2875 C CA . LYS B 1 49 ? 81.850 81.852 26.867 1.00 106.48 36 LYS B CA 1
ATOM 2876 C C . LYS B 1 49 ? 82.817 82.191 27.995 1.00 98.59 36 LYS B C 1
ATOM 2877 O O . LYS B 1 49 ? 83.027 83.369 28.306 1.00 94.46 36 LYS B O 1
ATOM 2883 N N . LYS B 1 50 ? 83.413 81.175 28.625 1.00 92.93 37 LYS B N 1
ATOM 2884 C CA . LYS B 1 50 ? 84.414 81.435 29.654 1.00 94.46 37 LYS B CA 1
ATOM 2885 C C . LYS B 1 50 ? 85.689 82.013 29.051 1.00 94.87 37 LYS B C 1
ATOM 2886 O O . LYS B 1 50 ? 86.321 82.893 29.646 1.00 85.45 37 LYS B O 1
ATOM 2892 N N . LYS B 1 51 ? 86.085 81.523 27.874 1.00 96.36 38 LYS B N 1
ATOM 2893 C CA . LYS B 1 51 ? 87.297 82.015 27.226 1.00 89.16 38 LYS B CA 1
ATOM 2894 C C . LYS B 1 51 ? 87.191 83.505 26.922 1.00 95.89 38 LYS B C 1
ATOM 2895 O O . LYS B 1 51 ? 88.136 84.265 27.167 1.00 99.09 38 LYS B O 1
ATOM 2901 N N . ARG B 1 52 ? 86.042 83.945 26.399 1.00 92.72 39 ARG B N 1
ATOM 2902 C CA . ARG B 1 52 ? 85.834 85.371 26.167 1.00 77.36 39 ARG B CA 1
ATOM 2903 C C . ARG B 1 52 ? 85.888 86.154 27.473 1.00 80.58 39 ARG B C 1
ATOM 2904 O O . ARG B 1 52 ? 86.528 87.209 27.547 1.00 85.90 39 ARG B O 1
ATOM 2912 N N . LEU B 1 53 ? 85.224 85.646 28.517 1.00 77.46 40 LEU B N 1
ATOM 2913 C CA . LEU B 1 53 ? 85.148 86.371 29.784 1.00 79.19 40 LEU B CA 1
ATOM 2914 C C . LEU B 1 53 ? 86.522 86.541 30.416 1.00 73.38 40 LEU B C 1
ATOM 2915 O O . LEU B 1 53 ? 86.848 87.617 30.932 1.00 78.08 40 LEU B O 1
ATOM 2920 N N . GLU B 1 54 ? 87.338 85.486 30.399 1.00 67.91 41 GLU B N 1
ATOM 2921 C CA . GLU B 1 54 ? 88.665 85.578 30.995 1.00 63.00 41 GLU B CA 1
ATOM 2922 C C . GLU B 1 54 ? 89.570 86.489 30.176 1.00 72.60 41 GLU B C 1
ATOM 2923 O O . GLU B 1 54 ? 90.328 87.285 30.742 1.00 68.23 41 GLU B O 1
ATOM 2929 N N . LYS B 1 55 ? 89.495 86.398 28.843 1.00 68.43 42 LYS B N 1
ATOM 2930 C CA . LYS B 1 55 ? 90.317 87.258 27.996 1.00 62.77 42 LYS B CA 1
ATOM 2931 C C . LYS B 1 55 ? 89.994 88.728 28.228 1.00 67.30 42 LYS B C 1
ATOM 2932 O O . LYS B 1 55 ? 90.894 89.543 28.464 1.00 57.38 42 LYS B O 1
ATOM 2938 N N . ALA B 1 56 ? 88.707 89.086 28.159 1.00 68.54 43 ALA B N 1
ATOM 2939 C CA . ALA B 1 56 ? 88.299 90.462 28.426 1.00 66.35 43 ALA B CA 1
ATOM 2940 C C . ALA B 1 56 ? 88.747 90.918 29.806 1.00 63.50 43 ALA B C 1
ATOM 2941 O O . ALA B 1 56 ? 89.089 92.091 29.996 1.00 65.98 43 ALA B O 1
ATOM 2943 N N . ARG B 1 57 ? 88.759 90.002 30.772 1.00 64.85 44 ARG B N 1
ATOM 2944 C CA . ARG B 1 57 ? 89.211 90.329 32.118 1.00 65.38 44 ARG B CA 1
ATOM 2945 C C . ARG B 1 57 ? 90.703 90.639 32.140 1.00 64.44 44 ARG B C 1
ATOM 2946 O O . ARG B 1 57 ? 91.130 91.640 32.724 1.00 56.81 44 ARG B O 1
ATOM 2954 N N . ILE B 1 58 ? 91.513 89.793 31.501 1.00 57.89 45 ILE B N 1
ATOM 2955 C CA . ILE B 1 58 ? 92.961 89.976 31.546 1.00 55.88 45 ILE B CA 1
ATOM 2956 C C . ILE B 1 58 ? 93.381 91.184 30.715 1.00 54.00 45 ILE B C 1
ATOM 2957 O O . ILE B 1 58 ? 94.280 91.939 31.107 1.00 61.39 45 ILE B O 1
ATOM 2962 N N . THR B 1 59 ? 92.739 91.393 29.562 1.00 58.13 46 THR B N 1
ATOM 2963 C CA . THR B 1 59 ? 93.083 92.540 28.724 1.00 59.82 46 THR B CA 1
ATOM 2964 C C . THR B 1 59 ? 92.769 93.853 29.435 1.00 64.09 46 THR B C 1
ATOM 2965 O O . THR B 1 59 ? 93.586 94.783 29.436 1.00 53.80 46 THR B O 1
ATOM 2969 N N . GLU B 1 60 ? 91.582 93.944 30.042 1.00 69.54 47 GLU B N 1
ATOM 2970 C CA . GLU B 1 60 ? 91.223 95.121 30.830 1.00 67.37 47 GLU B CA 1
ATOM 2971 C C . GLU B 1 60 ? 92.285 95.432 31.879 1.00 67.24 47 GLU B C 1
ATOM 2972 O O . GLU B 1 60 ? 92.713 96.583 32.028 1.00 66.62 47 GLU B O 1
ATOM 2978 N N . ALA B 1 61 ? 92.738 94.406 32.604 1.00 55.20 48 ALA B N 1
ATOM 2979 C CA . ALA B 1 61 ? 93.713 94.612 33.670 1.00 56.27 48 ALA B CA 1
ATOM 2980 C C . ALA B 1 61 ? 95.064 95.052 33.113 1.00 60.08 48 ALA B C 1
ATOM 2981 O O . ALA B 1 61 ? 95.671 96.003 33.617 1.00 58.90 48 ALA B O 1
ATOM 2983 N N . ALA B 1 62 ? 95.552 94.373 32.071 1.00 55.54 49 ALA B N 1
ATOM 2984 C CA . ALA B 1 62 ? 96.871 94.702 31.535 1.00 53.67 49 ALA B CA 1
ATOM 2985 C C . ALA B 1 62 ? 96.878 96.081 30.887 1.00 60.38 49 ALA B C 1
ATOM 2986 O O . ALA B 1 62 ? 97.861 96.821 31.007 1.00 61.26 49 ALA B O 1
ATOM 2988 N N . CYS B 1 63 ? 95.795 96.444 30.194 1.00 57.53 50 CYS B N 1
ATOM 2989 C CA . CYS B 1 63 ? 95.670 97.806 29.685 1.00 50.98 50 CYS B CA 1
ATOM 2990 C C . CYS B 1 63 ? 95.728 98.821 30.816 1.00 56.10 50 CYS B C 1
ATOM 2991 O O . CYS B 1 63 ? 96.398 99.853 30.700 1.00 62.38 50 CYS B O 1
ATOM 2994 N N . ALA B 1 64 ? 95.029 98.541 31.920 1.00 61.17 51 ALA B N 1
ATOM 2995 C CA . ALA B 1 64 ? 95.024 99.458 33.055 1.00 62.95 51 ALA B CA 1
ATOM 2996 C C . ALA B 1 64 ? 96.422 99.634 33.630 1.00 58.51 51 ALA B C 1
ATOM 2997 O O . ALA B 1 64 ? 96.797 100.738 34.041 1.00 71.64 51 ALA B O 1
ATOM 2999 N N . LEU B 1 65 ? 97.210 98.558 33.664 1.00 48.98 52 LEU B N 1
ATOM 3000 C CA . LEU B 1 65 ? 98.568 98.658 34.187 1.00 48.02 52 LEU B CA 1
ATOM 3001 C C . LEU B 1 65 ? 99.453 99.469 33.250 1.00 57.97 52 LEU B C 1
ATOM 3002 O O . LEU B 1 65 ? 100.156 100.384 33.688 1.00 64.17 52 LEU B O 1
ATOM 3007 N N . LEU B 1 66 ? 99.414 99.162 31.949 1.00 61.10 53 LEU B N 1
ATOM 3008 C CA . LEU B 1 66 ? 100.171 99.933 30.964 1.00 61.22 53 LEU B CA 1
ATOM 3009 C C . LEU B 1 66 ? 99.948 101.433 31.123 1.00 69.05 53 LEU B C 1
ATOM 3010 O O . LEU B 1 66 ? 100.872 102.226 30.911 1.00 80.32 53 LEU B O 1
ATOM 3015 N N . ASN B 1 67 ? 98.741 101.839 31.509 1.00 61.13 54 ASN B N 1
ATOM 3016 C CA . ASN B 1 67 ? 98.401 103.247 31.645 1.00 65.14 54 ASN B CA 1
ATOM 3017 C C . ASN B 1 67 ? 98.585 103.792 33.056 1.00 66.21 54 ASN B C 1
ATOM 3018 O O . ASN B 1 67 ? 98.324 104.978 33.272 1.00 65.76 54 ASN B O 1
ATOM 3023 N N . SER B 1 68 ? 99.036 102.984 34.019 1.00 62.35 55 SER B N 1
ATOM 3024 C CA . SER B 1 68 ? 99.078 103.428 35.410 1.00 64.45 55 SER B CA 1
ATOM 3025 C C . SER B 1 68 ? 100.412 103.113 36.079 1.00 61.65 55 SER B C 1
ATOM 3026 O O . SER B 1 68 ? 100.472 102.948 37.301 1.00 57.88 55 SER B O 1
ATOM 3029 N N . GLY B 1 69 ? 101.490 103.045 35.307 1.00 60.16 56 GLY B N 1
ATOM 3030 C CA . GLY B 1 69 ? 102.773 102.656 35.860 1.00 47.48 56 GLY B CA 1
ATOM 3031 C C . GLY B 1 69 ? 102.933 101.150 35.891 1.00 60.31 56 GLY B C 1
ATOM 3032 O O . GLY B 1 69 ? 102.154 100.391 35.312 1.00 69.95 56 GLY B O 1
ATOM 3033 N N . GLY B 1 70 ? 103.972 100.704 36.581 1.00 68.67 57 GLY B N 1
ATOM 3034 C CA . GLY B 1 70 ? 104.188 99.271 36.656 1.00 81.22 57 GLY B CA 1
ATOM 3035 C C . GLY B 1 70 ? 103.016 98.540 37.281 1.00 76.42 57 GLY B C 1
ATOM 3036 O O . GLY B 1 70 ? 102.222 99.140 38.008 1.00 79.80 57 GLY B O 1
ATOM 3037 N N . GLY B 1 71 ? 102.890 97.252 36.991 1.00 70.45 58 GLY B N 1
ATOM 3038 C CA . GLY B 1 71 ? 101.882 96.455 37.647 1.00 58.76 58 GLY B CA 1
ATOM 3039 C C . GLY B 1 71 ? 102.208 94.979 37.581 1.00 60.69 58 GLY B C 1
ATOM 3040 O O . GLY B 1 71 ? 103.245 94.571 37.054 1.00 68.16 58 GLY B O 1
ATOM 3041 N N . VAL B 1 72 ? 101.307 94.176 38.145 1.00 55.45 59 VAL B N 1
ATOM 3042 C CA . VAL B 1 72 ? 101.341 92.727 37.979 1.00 50.71 59 VAL B CA 1
ATOM 3043 C C . VAL B 1 72 ? 99.910 92.226 38.085 1.00 53.91 59 VAL B C 1
ATOM 3044 O O . VAL B 1 72 ? 99.092 92.784 38.822 1.00 46.52 59 VAL B O 1
ATOM 3048 N N . ILE B 1 73 ? 99.598 91.189 37.315 1.00 54.35 60 ILE B N 1
ATOM 3049 C CA . ILE B 1 73 ? 98.294 90.542 37.347 1.00 54.17 60 ILE B CA 1
ATOM 3050 C C . ILE B 1 73 ? 98.471 89.186 38.008 1.00 57.07 60 ILE B C 1
ATOM 3051 O O . ILE B 1 73 ? 99.258 88.356 37.537 1.00 66.93 60 ILE B O 1
ATOM 3056 N N . VAL B 1 74 ? 97.760 88.968 39.110 1.00 47.71 61 VAL B N 1
ATOM 3057 C CA . VAL B 1 74 ? 97.784 87.704 39.835 1.00 50.00 61 VAL B CA 1
ATOM 3058 C C . VAL B 1 74 ? 96.484 86.966 39.559 1.00 50.51 61 VAL B C 1
ATOM 3059 O O . VAL B 1 74 ? 95.400 87.559 39.578 1.00 61.60 61 VAL B O 1
ATOM 3063 N N . MET B 1 75 ? 96.597 85.669 39.297 1.00 58.40 62 MET B N 1
ATOM 3064 C CA . MET B 1 75 ? 95.428 84.839 39.058 1.00 70.26 62 MET B CA 1
ATOM 3065 C C . MET B 1 75 ? 95.788 83.396 39.359 1.00 68.95 62 MET B C 1
ATOM 3066 O O . MET B 1 75 ? 96.933 82.976 39.176 1.00 64.99 62 MET B O 1
ATOM 3071 N N . GLN B 1 76 ? 94.805 82.655 39.849 1.00 70.63 63 GLN B N 1
ATOM 3072 C CA . GLN B 1 76 ? 94.954 81.228 40.074 1.00 79.96 63 GLN B CA 1
ATOM 3073 C C . GLN B 1 76 ? 94.370 80.476 38.892 1.00 72.48 63 GLN B C 1
ATOM 3074 O O . GLN B 1 76 ? 93.319 80.848 38.367 1.00 68.94 63 GLN B O 1
ATOM 3080 N N . MET B 1 77 ? 95.067 79.435 38.461 1.00 70.24 64 MET B N 1
ATOM 3081 C CA . MET B 1 77 ? 94.707 78.716 37.248 1.00 81.92 64 MET B CA 1
ATOM 3082 C C . MET B 1 77 ? 93.910 77.466 37.589 1.00 75.38 64 MET B C 1
ATOM 3083 O O . MET B 1 77 ? 94.309 76.691 38.464 1.00 84.96 64 MET B O 1
ATOM 3088 N N . SER B 1 78 ? 92.779 77.283 36.899 1.00 76.46 65 SER B N 1
ATOM 3089 C CA . SER B 1 78 ? 91.898 76.150 37.169 1.00 91.25 65 SER B CA 1
ATOM 3090 C C . SER B 1 78 ? 92.482 74.838 36.652 1.00 88.04 65 SER B C 1
ATOM 3091 O O . SER B 1 78 ? 92.374 73.806 37.324 1.00 91.90 65 SER B O 1
ATOM 3094 N N . ASN B 1 79 ? 93.115 74.861 35.474 1.00 92.69 66 ASN B N 1
ATOM 3095 C CA . ASN B 1 79 ? 93.895 73.728 34.983 1.00 93.99 66 ASN B CA 1
ATOM 3096 C C . ASN B 1 79 ? 95.172 73.580 35.804 1.00 103.78 66 ASN B C 1
ATOM 3097 O O . ASN B 1 79 ? 96.283 73.671 35.272 1.00 107.73 66 ASN B O 1
ATOM 3102 N N . LYS B 1 80 ? 95.010 73.324 37.105 1.00 116.73 67 LYS B N 1
ATOM 3103 C CA . LYS B 1 80 ? 96.113 73.488 38.046 1.00 125.34 67 LYS B CA 1
ATOM 3104 C C . LYS B 1 80 ? 97.224 72.483 37.777 1.00 130.17 67 LYS B C 1
ATOM 3105 O O . LYS B 1 80 ? 98.410 72.826 37.850 1.00 150.05 67 LYS B O 1
ATOM 3111 N N . SER B 1 81 ? 96.861 71.237 37.462 1.00 132.79 68 SER B N 1
ATOM 3112 C CA . SER B 1 81 ? 97.858 70.180 37.317 1.00 128.54 68 SER B CA 1
ATOM 3113 C C . SER B 1 81 ? 98.894 70.485 36.245 1.00 139.14 68 SER B C 1
ATOM 3114 O O . SER B 1 81 ? 99.989 69.912 36.276 1.00 146.69 68 SER B O 1
ATOM 3117 N N . GLU B 1 82 ? 98.582 71.382 35.310 1.00 147.47 69 GLU B N 1
ATOM 3118 C CA . GLU B 1 82 ? 99.359 71.453 34.080 1.00 143.26 69 GLU B CA 1
ATOM 3119 C C . GLU B 1 82 ? 100.702 72.144 34.279 1.00 145.30 69 GLU B C 1
ATOM 3120 O O . GLU B 1 82 ? 101.716 71.683 33.740 1.00 152.90 69 GLU B O 1
ATOM 3126 N N . HIS B 1 83 ? 100.731 73.250 35.033 1.00 139.67 70 HIS B N 1
ATOM 3127 C CA . HIS B 1 83 ? 101.926 74.081 35.158 1.00 135.46 70 HIS B CA 1
ATOM 3128 C C . HIS B 1 83 ? 102.279 74.561 33.749 1.00 133.80 70 HIS B C 1
ATOM 3129 O O . HIS B 1 83 ? 103.311 74.157 33.195 1.00 130.52 70 HIS B O 1
ATOM 3136 N N . PRO B 1 84 ? 101.439 75.429 33.135 1.00 128.78 71 PRO B N 1
ATOM 3137 C CA . PRO B 1 84 ? 101.437 75.565 31.666 1.00 125.76 71 PRO B CA 1
ATOM 3138 C C . PRO B 1 84 ? 102.619 76.312 31.064 1.00 124.97 71 PRO B C 1
ATOM 3139 O O . PRO B 1 84 ? 103.071 75.947 29.970 1.00 124.58 71 PRO B O 1
ATOM 3143 N N . VAL B 1 85 ? 103.093 77.368 31.739 1.00 119.21 72 VAL B N 1
ATOM 3144 C CA . VAL B 1 85 ? 104.274 78.141 31.349 1.00 113.25 72 VAL B CA 1
ATOM 3145 C C . VAL B 1 85 ? 103.942 79.029 30.143 1.00 116.75 72 VAL B C 1
ATOM 3146 O O . VAL B 1 85 ? 104.751 79.868 29.731 1.00 110.55 72 VAL B O 1
ATOM 3150 N N . GLU B 1 86 ? 102.723 78.908 29.607 1.00 111.42 73 GLU B N 1
ATOM 3151 C CA . GLU B 1 86 ? 102.298 79.729 28.477 1.00 103.35 73 GLU B CA 1
ATOM 3152 C C . GLU B 1 86 ? 100.889 80.262 28.707 1.00 101.32 73 GLU B C 1
ATOM 3153 O O . GLU B 1 86 ? 100.078 79.648 29.406 1.00 119.23 73 GLU B O 1
ATOM 3159 N N . MET B 1 87 ? 100.608 81.423 28.106 1.00 89.15 74 MET B N 1
ATOM 3160 C CA . MET B 1 87 ? 99.312 82.073 28.276 1.00 80.40 74 MET B CA 1
ATOM 3161 C C . MET B 1 87 ? 98.249 81.462 27.376 1.00 82.13 74 MET B C 1
ATOM 3162 O O . MET B 1 87 ? 97.117 81.229 27.813 1.00 85.73 74 MET B O 1
ATOM 3167 N N . GLY B 1 88 ? 98.595 81.205 26.129 1.00 87.78 75 GLY B N 1
ATOM 3168 C CA . GLY B 1 88 ? 97.642 80.904 25.084 1.00 86.26 75 GLY B CA 1
ATOM 3169 C C . GLY B 1 88 ? 97.662 81.980 24.014 1.00 82.71 75 GLY B C 1
ATOM 3170 O O . GLY B 1 88 ? 98.026 83.136 24.260 1.00 82.69 75 GLY B O 1
ATOM 3171 N N . LEU B 1 89 ? 97.272 81.593 22.801 1.00 88.39 76 LEU B N 1
ATOM 3172 C CA . LEU B 1 89 ? 97.430 82.490 21.662 1.00 81.09 76 LEU B CA 1
ATOM 3173 C C . LEU B 1 89 ? 96.466 83.670 21.732 1.00 87.29 76 LEU B C 1
ATOM 3174 O O . LEU B 1 89 ? 96.832 84.795 21.373 1.00 79.09 76 LEU B O 1
ATOM 3179 N N . ASP B 1 90 ? 95.230 83.440 22.186 1.00 86.99 77 ASP B N 1
ATOM 3180 C CA . ASP B 1 90 ? 94.251 84.523 22.193 1.00 80.02 77 ASP B CA 1
ATOM 3181 C C . ASP B 1 90 ? 94.596 85.598 23.218 1.00 77.56 77 ASP B C 1
ATOM 3182 O O . ASP B 1 90 ? 94.276 86.773 23.008 1.00 76.64 77 ASP B O 1
ATOM 3187 N N . LEU B 1 91 ? 95.252 85.226 24.321 1.00 76.40 78 LEU B N 1
ATOM 3188 C CA . LEU B 1 91 ? 95.691 86.225 25.292 1.00 68.02 78 LEU B CA 1
ATOM 3189 C C . LEU B 1 91 ? 96.905 87.001 24.795 1.00 75.34 78 LEU B C 1
ATOM 3190 O O . LEU B 1 91 ? 97.010 88.208 25.034 1.00 75.00 78 LEU B O 1
ATOM 3195 N N . GLU B 1 92 ? 97.832 86.325 24.114 1.00 78.51 79 GLU B N 1
ATOM 3196 C CA . GLU B 1 92 ? 99.018 87.003 23.601 1.00 63.06 79 GLU B CA 1
ATOM 3197 C C . GLU B 1 92 ? 98.640 88.083 22.595 1.00 72.60 79 GLU B C 1
ATOM 3198 O O . GLU B 1 92 ? 99.120 89.220 22.679 1.00 92.26 79 GLU B O 1
ATOM 3204 N N . THR B 1 93 ? 97.775 87.748 21.633 1.00 63.18 80 THR B N 1
ATOM 3205 C CA . THR B 1 93 ? 97.395 88.732 20.622 1.00 72.60 80 THR B CA 1
ATOM 3206 C C . THR B 1 93 ? 96.615 89.889 21.240 1.00 77.70 80 THR B C 1
ATOM 3207 O O . THR B 1 93 ? 96.797 91.049 20.846 1.00 70.16 80 THR B O 1
ATOM 3211 N N . SER B 1 94 ? 95.752 89.597 22.219 1.00 62.33 81 SER B N 1
ATOM 3212 C CA . SER B 1 94 ? 94.989 90.660 22.862 1.00 60.24 81 SER B CA 1
ATOM 3213 C C . SER B 1 94 ? 95.908 91.634 23.591 1.00 67.00 81 SER B C 1
ATOM 3214 O O . SER B 1 94 ? 95.689 92.851 23.555 1.00 71.26 81 SER B O 1
ATOM 3217 N N . LEU B 1 95 ? 96.946 91.121 24.257 1.00 60.84 82 LEU B N 1
ATOM 3218 C CA . LEU B 1 95 ? 97.885 92.011 24.933 1.00 61.93 82 LEU B CA 1
ATOM 3219 C C . LEU B 1 95 ? 98.801 92.710 23.935 1.00 75.70 82 LEU B C 1
ATOM 3220 O O . LEU B 1 95 ? 99.134 93.889 24.111 1.00 74.18 82 LEU B O 1
ATOM 3225 N N . ARG B 1 96 ? 99.228 91.997 22.887 1.00 70.53 83 ARG B N 1
ATOM 3226 C CA . ARG B 1 96 ? 100.042 92.628 21.853 1.00 64.60 83 ARG B CA 1
ATOM 3227 C C . ARG B 1 96 ? 99.272 93.706 21.108 1.00 69.51 83 ARG B C 1
ATOM 3228 O O . ARG B 1 96 ? 99.861 94.711 20.693 1.00 79.59 83 ARG B O 1
ATOM 3236 N N . GLU B 1 97 ? 97.961 93.521 20.936 1.00 67.52 84 GLU B N 1
ATOM 3237 C CA . GLU B 1 97 ? 97.147 94.553 20.304 1.00 73.01 84 GLU B CA 1
ATOM 3238 C C . GLU B 1 97 ? 97.116 95.822 21.147 1.00 69.82 84 GLU B C 1
ATOM 3239 O O . GLU B 1 97 ? 97.024 96.929 20.606 1.00 61.87 84 GLU B O 1
ATOM 3245 N N . LEU B 1 98 ? 97.206 95.675 22.472 1.00 71.66 85 LEU B N 1
ATOM 3246 C CA . LEU B 1 98 ? 97.154 96.821 23.374 1.00 62.36 85 LEU B CA 1
ATOM 3247 C C . LEU B 1 98 ? 98.366 97.723 23.194 1.00 63.95 85 LEU B C 1
ATOM 3248 O O . LEU B 1 98 ? 98.238 98.952 23.162 1.00 64.00 85 LEU B O 1
ATOM 3253 N N . ILE B 1 99 ? 99.548 97.128 23.096 1.00 65.64 86 ILE B N 1
ATOM 3254 C CA . ILE B 1 99 ? 100.808 97.855 22.985 1.00 63.26 86 ILE B CA 1
ATOM 3255 C C . ILE B 1 99 ? 100.895 98.480 21.599 1.00 68.59 86 ILE B C 1
ATOM 3256 O O . ILE B 1 99 ? 100.820 97.764 20.587 1.00 74.02 86 ILE B O 1
ATOM 3261 N N . PRO B 1 100 ? 101.038 99.804 21.502 1.00 68.39 87 PRO B N 1
ATOM 3262 C CA . PRO B 1 100 ? 101.122 100.435 20.174 1.00 69.51 87 PRO B CA 1
ATOM 3263 C C . PRO B 1 100 ? 102.320 99.987 19.349 1.00 74.80 87 PRO B C 1
ATOM 3264 O O . PRO B 1 100 ? 102.223 99.952 18.115 1.00 79.05 87 PRO B O 1
ATOM 3268 N N . SER B 1 101 ? 103.444 99.642 19.978 1.00 73.57 88 SER B N 1
ATOM 3269 C CA . SER B 1 101 ? 104.610 99.181 19.236 1.00 74.12 88 SER B CA 1
ATOM 3270 C C . SER B 1 101 ? 104.588 97.683 18.966 1.00 82.15 88 SER B C 1
ATOM 3271 O O . SER B 1 101 ? 105.481 97.184 18.272 1.00 95.11 88 SER B O 1
ATOM 3274 N N . SER B 1 102 ? 103.604 96.960 19.500 1.00 82.92 89 SER B N 1
ATOM 3275 C CA . SER B 1 102 ? 103.427 95.523 19.311 1.00 76.85 89 SER B CA 1
ATOM 3276 C C . SER B 1 102 ? 104.576 94.698 19.880 1.00 77.96 89 SER B C 1
ATOM 3277 O O . SER B 1 102 ? 104.646 93.490 19.629 1.00 83.16 89 SER B O 1
ATOM 3280 N N . ASP B 1 103 ? 105.481 95.315 20.641 1.00 82.67 90 ASP B N 1
ATOM 3281 C CA . ASP B 1 103 ? 106.586 94.595 21.277 1.00 77.15 90 ASP B CA 1
ATOM 3282 C C . ASP B 1 103 ? 106.068 94.009 22.586 1.00 75.12 90 ASP B C 1
ATOM 3283 O O . ASP B 1 103 ? 106.344 94.501 23.681 1.00 76.43 90 ASP B O 1
ATOM 3288 N N . LEU B 1 104 ? 105.295 92.930 22.454 1.00 72.84 91 LEU B N 1
ATOM 3289 C CA . LEU B 1 104 ? 104.695 92.297 23.624 1.00 69.26 91 LEU B CA 1
ATOM 3290 C C . LEU B 1 104 ? 105.754 91.826 24.614 1.00 74.41 91 LEU B C 1
ATOM 3291 O O . LEU B 1 104 ? 105.563 91.927 25.832 1.00 79.85 91 LEU B O 1
ATOM 3296 N N . GLN B 1 105 ? 106.881 91.312 24.115 1.00 70.68 92 GLN B N 1
ATOM 3297 C CA . GLN B 1 105 ? 107.881 90.739 25.007 1.00 72.55 92 GLN B CA 1
ATOM 3298 C C . GLN B 1 105 ? 108.584 91.790 25.855 1.00 81.40 92 GLN B C 1
ATOM 3299 O O . GLN B 1 105 ? 109.110 91.453 26.923 1.00 78.04 92 GLN B O 1
ATOM 3305 N N . ALA B 1 106 ? 108.589 93.050 25.421 1.00 85.38 93 ALA B N 1
ATOM 3306 C CA . ALA B 1 106 ? 109.236 94.122 26.166 1.00 79.28 93 ALA B CA 1
ATOM 3307 C C . ALA B 1 106 ? 108.347 94.726 27.242 1.00 70.33 93 ALA B C 1
ATOM 3308 O O . ALA B 1 106 ? 108.821 95.563 28.015 1.00 78.50 93 ALA B O 1
ATOM 3310 N N . PHE B 1 107 ? 107.081 94.326 27.316 1.00 70.78 94 PHE B N 1
ATOM 3311 C CA . PHE B 1 107 ? 106.170 94.850 28.328 1.00 75.05 94 PHE B CA 1
ATOM 3312 C C . PHE B 1 107 ? 105.466 93.783 29.152 1.00 70.46 94 PHE B C 1
ATOM 3313 O O . PHE B 1 107 ? 104.928 94.115 30.214 1.00 64.26 94 PHE B O 1
ATOM 3321 N N . ILE B 1 108 ? 105.447 92.528 28.712 1.00 65.50 95 ILE B N 1
ATOM 3322 C CA . ILE B 1 108 ? 104.780 91.448 29.424 1.00 60.56 95 ILE B CA 1
ATOM 3323 C C . ILE B 1 108 ? 105.814 90.383 29.770 1.00 73.56 95 ILE B C 1
ATOM 3324 O O . ILE B 1 108 ? 106.558 89.921 28.897 1.00 78.05 95 ILE B O 1
ATOM 3329 N N . GLU B 1 109 ? 105.878 90.019 31.050 1.00 66.83 96 GLU B N 1
ATOM 3330 C CA . GLU B 1 109 ? 106.662 88.884 31.519 1.00 62.69 96 GLU B CA 1
ATOM 3331 C C . GLU B 1 109 ? 105.752 87.998 32.349 1.00 63.84 96 GLU B C 1
ATOM 3332 O O . GLU B 1 109 ? 104.940 88.499 33.133 1.00 71.81 96 GLU B O 1
ATOM 3338 N N . THR B 1 110 ? 105.884 86.686 32.178 1.00 57.33 97 THR B N 1
ATOM 3339 C CA . THR B 1 110 ? 105.026 85.734 32.865 1.00 56.40 97 THR B CA 1
ATOM 3340 C C . THR B 1 110 ? 105.855 84.839 33.770 1.00 57.42 97 THR B C 1
ATOM 3341 O O . THR B 1 110 ? 106.991 84.485 33.444 1.00 59.41 97 THR B O 1
ATOM 3345 N N . LYS B 1 111 ? 105.275 84.488 34.913 1.00 71.00 98 LYS B N 1
ATOM 3346 C CA . LYS B 1 111 ? 105.868 83.556 35.859 1.00 62.87 98 LYS B CA 1
ATOM 3347 C C . LYS B 1 111 ? 104.756 82.659 36.381 1.00 62.76 98 LYS B C 1
ATOM 3348 O O . LYS B 1 111 ? 103.619 83.104 36.553 1.00 61.26 98 LYS B O 1
ATOM 3354 N N . GLN B 1 112 ? 105.076 81.391 36.602 1.00 63.17 99 GLN B N 1
ATOM 3355 C CA . GLN B 1 112 ? 104.138 80.433 37.166 1.00 67.80 99 GLN B CA 1
ATOM 3356 C C . GLN B 1 112 ? 104.698 79.936 38.491 1.00 68.01 99 GLN B C 1
ATOM 3357 O O . GLN B 1 112 ? 105.815 79.410 38.540 1.00 70.86 99 GLN B O 1
ATOM 3363 N N . GLN B 1 113 ? 103.933 80.118 39.562 1.00 71.25 100 GLN B N 1
ATOM 3364 C CA . GLN B 1 113 ? 104.338 79.718 40.909 1.00 63.58 100 GLN B CA 1
ATOM 3365 C C . GLN B 1 113 ? 103.253 78.816 41.489 1.00 64.42 100 GLN B C 1
ATOM 3366 O O . GLN B 1 113 ? 102.218 79.297 41.959 1.00 76.49 100 GLN B O 1
ATOM 3372 N N . GLY B 1 114 ? 103.492 77.511 41.472 1.00 76.24 101 GLY B N 1
ATOM 3373 C CA . GLY B 1 114 ? 102.505 76.571 41.955 1.00 93.07 101 GLY B CA 1
ATOM 3374 C C . GLY B 1 114 ? 101.222 76.631 41.158 1.00 91.60 101 GLY B C 1
ATOM 3375 O O . GLY B 1 114 ? 101.240 76.440 39.939 1.00 98.54 101 GLY B O 1
ATOM 3376 N N . ASP B 1 115 ? 100.107 76.901 41.830 1.00 75.43 102 ASP B N 1
ATOM 3377 C CA . ASP B 1 115 ? 98.832 77.079 41.154 1.00 84.85 102 ASP B CA 1
ATOM 3378 C C . ASP B 1 115 ? 98.547 78.537 40.814 1.00 79.03 102 ASP B C 1
ATOM 3379 O O . ASP B 1 115 ? 97.453 78.841 40.327 1.00 84.74 102 ASP B O 1
ATOM 3384 N N . LEU B 1 116 ? 99.501 79.434 41.045 1.00 74.94 103 LEU B N 1
ATOM 3385 C CA . LEU B 1 116 ? 99.367 80.843 40.711 1.00 65.96 103 LEU B CA 1
ATOM 3386 C C . LEU B 1 116 ? 100.107 81.167 39.418 1.00 65.56 103 LEU B C 1
ATOM 3387 O O . LEU B 1 116 ? 101.065 80.489 39.039 1.00 68.89 103 LEU B O 1
ATOM 3392 N N . PHE B 1 117 ? 99.651 82.220 38.745 1.00 57.73 104 PHE B N 1
ATOM 3393 C CA . PHE B 1 117 ? 100.267 82.689 37.512 1.00 56.18 104 PHE B CA 1
ATOM 3394 C C . PHE B 1 117 ? 100.325 84.208 37.536 1.00 54.26 104 PHE B C 1
ATOM 3395 O O . PHE B 1 117 ? 99.319 84.866 37.819 1.00 63.01 104 PHE B O 1
ATOM 3403 N N . TYR B 1 118 ? 101.496 84.759 37.237 1.00 54.74 105 TYR B N 1
ATOM 3404 C CA . TYR B 1 118 ? 101.706 86.198 37.215 1.00 53.97 105 TYR B CA 1
ATOM 3405 C C . TYR B 1 118 ? 101.872 86.691 35.787 1.00 62.88 105 TYR B C 1
ATOM 3406 O O . TYR B 1 118 ? 102.519 86.037 34.963 1.00 54.70 105 TYR B O 1
ATOM 3415 N N . ILE B 1 119 ? 101.292 87.853 35.508 1.00 57.57 106 ILE B N 1
ATOM 3416 C CA . ILE B 1 119 ? 101.560 88.596 34.283 1.00 57.44 106 ILE B CA 1
ATOM 3417 C C . ILE B 1 119 ? 102.104 89.946 34.726 1.00 57.44 106 ILE B C 1
ATOM 3418 O O . ILE B 1 119 ? 101.354 90.806 35.203 1.00 63.89 106 ILE B O 1
ATOM 3423 N N . PHE B 1 120 ? 103.411 90.132 34.595 1.00 51.06 107 PHE B N 1
ATOM 3424 C CA . PHE B 1 120 ? 104.013 91.417 34.905 1.00 63.89 107 PHE B CA 1
ATOM 3425 C C . PHE B 1 120 ? 103.858 92.349 33.711 1.00 68.14 107 PHE B C 1
ATOM 3426 O O . PHE B 1 120 ? 104.189 91.981 32.579 1.00 69.25 107 PHE B O 1
ATOM 3434 N N . VAL B 1 121 ? 103.340 93.548 33.961 1.00 53.23 108 VAL B N 1
ATOM 3435 C CA . VAL B 1 121 ? 103.054 94.515 32.911 1.00 55.43 108 VAL B CA 1
ATOM 3436 C C . VAL B 1 121 ? 103.869 95.775 33.179 1.00 59.48 108 VAL B C 1
ATOM 3437 O O . VAL B 1 121 ? 103.737 96.396 34.243 1.00 56.40 108 VAL B O 1
ATOM 3441 N N . LYS B 1 122 ? 104.715 96.147 32.217 1.00 59.40 109 LYS B N 1
ATOM 3442 C CA . LYS B 1 122 ? 105.550 97.331 32.339 1.00 61.74 109 LYS B CA 1
ATOM 3443 C C . LYS B 1 122 ? 104.748 98.579 31.991 1.00 66.41 109 LYS B C 1
ATOM 3444 O O . LYS B 1 122 ? 103.781 98.526 31.227 1.00 60.19 109 LYS B O 1
ATOM 3450 N N . SER B 1 123 ? 105.152 99.709 32.569 1.00 62.93 110 SER B N 1
ATOM 3451 C CA . SER B 1 123 ? 104.490 100.967 32.263 1.00 63.37 110 SER B CA 1
ATOM 3452 C C . SER B 1 123 ? 104.741 101.369 30.818 1.00 64.16 110 SER B C 1
ATOM 3453 O O . SER B 1 123 ? 105.834 101.175 30.282 1.00 67.41 110 SER B O 1
ATOM 3456 N N . TRP B 1 124 ? 103.717 101.935 30.189 1.00 75.09 111 TRP B N 1
ATOM 3457 C CA . TRP B 1 124 ? 103.827 102.425 28.819 1.00 70.16 111 TRP B CA 1
ATOM 3458 C C . TRP B 1 124 ? 104.237 103.891 28.871 1.00 92.47 111 TRP B C 1
ATOM 3459 O O . TRP B 1 124 ? 103.404 104.801 28.877 1.00 98.02 111 TRP B O 1
ATOM 3470 N N . SER B 1 125 ? 105.545 104.122 28.917 1.00 104.96 112 SER B N 1
ATOM 3471 C CA . SER B 1 125 ? 106.097 105.464 28.848 1.00 115.07 112 SER B CA 1
ATOM 3472 C C . SER B 1 125 ? 106.515 105.769 27.408 1.00 121.65 112 SER B C 1
ATOM 3473 O O . SER B 1 125 ? 106.420 104.923 26.515 1.00 121.72 112 SER B O 1
ATOM 3476 N N . CYS B 1 126 ? 106.981 106.993 27.173 1.00 143.77 113 CYS B N 1
ATOM 3477 C CA . CYS B 1 126 ? 107.393 107.400 25.829 1.00 144.53 113 CYS B CA 1
ATOM 3478 C C . CYS B 1 126 ? 108.636 106.637 25.367 1.00 140.49 113 CYS B C 1
ATOM 3479 O O . CYS B 1 126 ? 108.583 105.861 24.410 1.00 135.58 113 CYS B O 1
ATOM 3482 N N . SER B 1 132 ? 108.181 111.371 21.119 1.00 155.14 119 SER B N 1
ATOM 3483 C CA . SER B 1 132 ? 106.964 112.174 21.169 1.00 155.90 119 SER B CA 1
ATOM 3484 C C . SER B 1 132 ? 106.108 111.948 19.922 1.00 149.07 119 SER B C 1
ATOM 3485 O O . SER B 1 132 ? 105.180 112.711 19.643 1.00 141.10 119 SER B O 1
ATOM 3488 N N . THR B 1 133 ? 106.424 110.888 19.178 1.00 137.74 120 THR B N 1
ATOM 3489 C CA . THR B 1 133 ? 105.723 110.547 17.946 1.00 138.16 120 THR B CA 1
ATOM 3490 C C . THR B 1 133 ? 104.945 109.238 18.073 1.00 131.83 120 THR B C 1
ATOM 3491 O O . THR B 1 133 ? 104.710 108.550 17.077 1.00 133.51 120 THR B O 1
ATOM 3495 N N . LYS B 1 134 ? 104.536 108.893 19.287 1.00 123.42 121 LYS B N 1
ATOM 3496 C CA . LYS B 1 134 ? 103.825 107.665 19.605 1.00 111.39 121 LYS B CA 1
ATOM 3497 C C . LYS B 1 134 ? 102.630 107.985 20.488 1.00 102.12 121 LYS B C 1
ATOM 3498 O O . LYS B 1 134 ? 102.582 109.046 21.119 1.00 104.36 121 LYS B O 1
ATOM 3504 N N . PRO B 1 135 ? 101.635 107.096 20.539 1.00 94.13 122 PRO B N 1
ATOM 3505 C CA . PRO B 1 135 ? 100.511 107.307 21.463 1.00 83.12 122 PRO B CA 1
ATOM 3506 C C . PRO B 1 135 ? 100.975 107.274 22.911 1.00 85.82 122 PRO B C 1
ATOM 3507 O O . PRO B 1 135 ? 101.870 106.511 23.275 1.00 102.24 122 PRO B O 1
ATOM 3511 N N . ARG B 1 136 ? 100.353 108.111 23.744 1.00 79.39 123 ARG B N 1
ATOM 3512 C CA . ARG B 1 136 ? 100.734 108.199 25.149 1.00 87.37 123 ARG B CA 1
ATOM 3513 C C . ARG B 1 136 ? 99.986 107.209 26.038 1.00 82.40 123 ARG B C 1
ATOM 3514 O O . ARG B 1 136 ? 100.466 106.898 27.137 1.00 96.16 123 ARG B O 1
ATOM 3522 N N . ILE B 1 137 ? 98.845 106.680 25.598 1.00 64.90 124 ILE B N 1
ATOM 3523 C CA . ILE B 1 137 ? 98.110 105.701 26.390 1.00 71.96 124 ILE B CA 1
ATOM 3524 C C . ILE B 1 137 ? 97.679 104.537 25.512 1.00 69.47 124 ILE B C 1
ATOM 3525 O O . ILE B 1 137 ? 97.486 104.679 24.300 1.00 73.06 124 ILE B O 1
ATOM 3530 N N . CYS B 1 138 ? 97.522 103.378 26.140 1.00 63.37 125 CYS B N 1
ATOM 3531 C CA . CYS B 1 138 ? 97.018 102.191 25.472 1.00 67.26 125 CYS B CA 1
ATOM 3532 C C . CYS B 1 138 ? 95.505 102.113 25.630 1.00 66.13 125 CYS B C 1
ATOM 3533 O O . CYS B 1 138 ? 94.921 102.706 26.539 1.00 55.21 125 CYS B O 1
ATOM 3536 N N . SER B 1 139 ? 94.872 101.370 24.724 1.00 64.19 126 SER B N 1
ATOM 3537 C CA . SER B 1 139 ? 93.421 101.272 24.686 1.00 49.23 126 SER B CA 1
ATOM 3538 C C . SER B 1 139 ? 93.030 99.912 24.131 1.00 56.55 126 SER B C 1
ATOM 3539 O O . SER B 1 139 ? 93.735 99.344 23.292 1.00 74.14 126 SER B O 1
ATOM 3542 N N . LEU B 1 140 ? 91.894 99.396 24.604 1.00 59.29 127 LEU B N 1
ATOM 3543 C CA . LEU B 1 140 ? 91.298 98.234 23.953 1.00 57.64 127 LEU B CA 1
ATOM 3544 C C . LEU B 1 140 ? 90.646 98.627 22.634 1.00 64.07 127 LEU B C 1
ATOM 3545 O O . LEU B 1 140 ? 90.732 97.887 21.646 1.00 69.17 127 LEU B O 1
ATOM 3550 N N . SER B 1 141 ? 89.996 99.791 22.599 1.00 62.06 128 SER B N 1
ATOM 3551 C CA . SER B 1 141 ? 89.392 100.325 21.385 1.00 60.83 128 SER B CA 1
ATOM 3552 C C . SER B 1 141 ? 89.363 101.841 21.478 1.00 57.00 128 SER B C 1
ATOM 3553 O O . SER B 1 141 ? 89.092 102.393 22.547 1.00 69.82 128 SER B O 1
ATOM 3556 N N . SER B 1 142 ? 89.642 102.511 20.360 1.00 58.64 129 SER B N 1
ATOM 3557 C CA . SER B 1 142 ? 89.605 103.968 20.331 1.00 55.95 129 SER B CA 1
ATOM 3558 C C . SER B 1 142 ? 88.208 104.522 20.096 1.00 59.48 129 SER B C 1
ATOM 3559 O O . SER B 1 142 ? 87.974 105.703 20.379 1.00 68.93 129 SER B O 1
ATOM 3562 N N . SER B 1 143 ? 87.286 103.703 19.583 1.00 51.28 130 SER B N 1
ATOM 3563 C CA . SER B 1 143 ? 85.900 104.092 19.323 1.00 57.66 130 SER B CA 1
ATOM 3564 C C . SER B 1 143 ? 85.791 105.219 18.297 1.00 65.25 130 SER B C 1
ATOM 3565 O O . SER B 1 143 ? 84.734 105.850 18.170 1.00 78.15 130 SER B O 1
ATOM 3568 N N . LEU B 1 144 ? 86.868 105.483 17.562 1.00 61.44 131 LEU B N 1
ATOM 3569 C CA . LEU B 1 144 ? 86.874 106.461 16.485 1.00 63.18 131 LEU B CA 1
ATOM 3570 C C . LEU B 1 144 ? 86.763 105.743 15.149 1.00 66.04 131 LEU B C 1
ATOM 3571 O O . LEU B 1 144 ? 87.412 104.715 14.933 1.00 54.73 131 LEU B O 1
ATOM 3576 N N . TYR B 1 145 ? 85.946 106.291 14.252 1.00 60.54 132 TYR B N 1
ATOM 3577 C CA . TYR B 1 145 ? 85.715 105.682 12.951 1.00 64.26 132 TYR B CA 1
ATOM 3578 C C . TYR B 1 145 ? 85.883 106.712 11.843 1.00 59.50 132 TYR B C 1
ATOM 3579 O O . TYR B 1 145 ? 85.579 107.894 12.015 1.00 63.97 132 TYR B O 1
ATOM 3588 N N . CYS B 1 146 ? 86.378 106.244 10.701 1.00 59.90 133 CYS B N 1
ATOM 3589 C CA . CYS B 1 146 ? 86.504 107.039 9.492 1.00 61.57 133 CYS B CA 1
ATOM 3590 C C . CYS B 1 146 ? 85.945 106.240 8.325 1.00 64.57 133 CYS B C 1
ATOM 3591 O O . CYS B 1 146 ? 85.741 105.028 8.420 1.00 71.58 133 CYS B O 1
ATOM 3594 N N . ARG B 1 147 ? 85.696 106.930 7.212 1.00 66.45 134 ARG B N 1
ATOM 3595 C CA . ARG B 1 147 ? 85.167 106.286 6.013 1.00 70.04 134 ARG B CA 1
ATOM 3596 C C . ARG B 1 147 ? 86.337 105.747 5.200 1.00 72.63 134 ARG B C 1
ATOM 3597 O O . ARG B 1 147 ? 86.799 106.350 4.231 1.00 74.73 134 ARG B O 1
ATOM 3605 N N . SER B 1 148 ? 86.823 104.580 5.613 1.00 87.25 135 SER B N 1
ATOM 3606 C CA . SER B 1 148 ? 87.919 103.895 4.939 1.00 96.25 135 SER B CA 1
ATOM 3607 C C . SER B 1 148 ? 87.360 102.751 4.106 1.00 97.25 135 SER B C 1
ATOM 3608 O O . SER B 1 148 ? 86.595 101.926 4.615 1.00 105.25 135 SER B O 1
ATOM 3611 N N . LEU B 1 149 ? 87.751 102.700 2.831 1.00 112.72 136 LEU B N 1
ATOM 3612 C CA . LEU B 1 149 ? 87.209 101.695 1.923 1.00 128.78 136 LEU B CA 1
ATOM 3613 C C . LEU B 1 149 ? 87.617 100.277 2.305 1.00 130.97 136 LEU B C 1
ATOM 3614 O O . LEU B 1 149 ? 86.910 99.326 1.953 1.00 138.96 136 LEU B O 1
ATOM 3619 N N . THR B 1 150 ? 88.731 100.111 3.013 1.00 125.89 137 THR B N 1
ATOM 3620 C CA . THR B 1 150 ? 89.277 98.786 3.264 1.00 133.08 137 THR B CA 1
ATOM 3621 C C . THR B 1 150 ? 88.747 98.136 4.535 1.00 131.68 137 THR B C 1
ATOM 3622 O O . THR B 1 150 ? 88.820 96.906 4.655 1.00 140.92 137 THR B O 1
ATOM 3626 N N . SER B 1 151 ? 88.215 98.908 5.483 1.00 124.35 138 SER B N 1
ATOM 3627 C CA . SER B 1 151 ? 87.901 98.342 6.790 1.00 119.42 138 SER B CA 1
ATOM 3628 C C . SER B 1 151 ? 86.702 99.031 7.430 1.00 120.98 138 SER B C 1
ATOM 3629 O O . SER B 1 151 ? 86.620 100.263 7.456 1.00 109.26 138 SER B O 1
ATOM 3632 N N . LYS B 1 152 ? 85.785 98.215 7.956 1.00 113.15 139 LYS B N 1
ATOM 3633 C CA . LYS B 1 152 ? 84.674 98.651 8.792 1.00 111.21 139 LYS B CA 1
ATOM 3634 C C . LYS B 1 152 ? 85.049 98.667 10.279 1.00 98.83 139 LYS B C 1
ATOM 3635 O O . LYS B 1 152 ? 84.167 98.595 11.145 1.00 84.13 139 LYS B O 1
ATOM 3641 N N . LEU B 1 153 ? 86.349 98.764 10.588 1.00 90.71 140 LEU B N 1
ATOM 3642 C CA . LEU B 1 153 ? 86.961 98.600 11.897 1.00 73.08 140 LEU B CA 1
ATOM 3643 C C . LEU B 1 153 ? 87.365 99.943 12.494 1.00 77.63 140 LEU B C 1
ATOM 3644 O O . LEU B 1 153 ? 87.766 100.857 11.767 1.00 92.35 140 LEU B O 1
ATOM 3649 N N . PRO B 1 154 ? 87.279 100.090 13.814 1.00 64.36 141 PRO B N 1
ATOM 3650 C CA . PRO B 1 154 ? 87.700 101.345 14.441 1.00 59.25 141 PRO B CA 1
ATOM 3651 C C . PRO B 1 154 ? 89.184 101.593 14.249 1.00 58.65 141 PRO B C 1
ATOM 3652 O O . PRO B 1 154 ? 89.973 100.665 14.060 1.00 63.23 141 PRO B O 1
ATOM 3656 N N . LEU B 1 155 ? 89.551 102.873 14.291 1.00 58.60 142 LEU B N 1
ATOM 3657 C CA . LEU B 1 155 ? 90.940 103.280 14.108 1.00 60.28 142 LEU B CA 1
ATOM 3658 C C . LEU B 1 155 ? 91.835 102.630 15.153 1.00 63.65 142 LEU B C 1
ATOM 3659 O O . LEU B 1 155 ? 91.542 102.680 16.353 1.00 59.46 142 LEU B O 1
ATOM 3664 N N . ASP B 1 156 ? 92.931 102.019 14.697 1.00 64.16 143 ASP B N 1
ATOM 3665 C CA . ASP B 1 156 ? 93.875 101.407 15.618 1.00 65.12 143 ASP B CA 1
ATOM 3666 C C . ASP B 1 156 ? 94.694 102.494 16.315 1.00 68.25 143 ASP B C 1
ATOM 3667 O O . ASP B 1 156 ? 94.484 103.694 16.109 1.00 72.13 143 ASP B O 1
ATOM 3672 N N . SER B 1 157 ? 95.630 102.072 17.170 1.00 73.56 144 SER B N 1
ATOM 3673 C CA . SER B 1 157 ? 96.367 103.029 17.994 1.00 78.68 144 SER B CA 1
ATOM 3674 C C . SER B 1 157 ? 97.078 104.074 17.142 1.00 78.68 144 SER B C 1
ATOM 3675 O O . SER B 1 157 ? 97.034 105.271 17.451 1.00 71.56 144 SER B O 1
ATOM 3678 N N . LYS B 1 158 ? 97.722 103.642 16.054 1.00 83.33 145 LYS B N 1
ATOM 3679 C CA . LYS B 1 158 ? 98.502 104.556 15.226 1.00 69.44 145 LYS B CA 1
ATOM 3680 C C . LYS B 1 158 ? 97.614 105.448 14.366 1.00 74.48 145 LYS B C 1
ATOM 3681 O O . LYS B 1 158 ? 97.903 106.639 14.212 1.00 79.65 145 LYS B O 1
ATOM 3687 N N . GLU B 1 159 ? 96.537 104.898 13.790 1.00 65.16 146 GLU B N 1
ATOM 3688 C CA . GLU B 1 159 ? 95.594 105.739 13.058 1.00 65.41 146 GLU B CA 1
ATOM 3689 C C . GLU B 1 159 ? 94.878 106.709 13.983 1.00 64.10 146 GLU B C 1
ATOM 3690 O O . GLU B 1 159 ? 94.540 107.822 13.566 1.00 65.01 146 GLU B O 1
ATOM 3696 N N . THR B 1 160 ? 94.630 106.307 15.231 1.00 61.06 147 THR B N 1
ATOM 3697 C CA . THR B 1 160 ? 94.014 107.220 16.187 1.00 65.00 147 THR B CA 1
ATOM 3698 C C . THR B 1 160 ? 94.940 108.387 16.492 1.00 62.26 147 THR B C 1
ATOM 3699 O O . THR B 1 160 ? 94.521 109.550 16.460 1.00 63.54 147 THR B O 1
ATOM 3703 N N . PHE B 1 161 ? 96.206 108.094 16.791 1.00 68.21 148 PHE B N 1
ATOM 3704 C CA . PHE B 1 161 ? 97.143 109.161 17.114 1.00 70.22 148 PHE B CA 1
ATOM 3705 C C . PHE B 1 161 ? 97.308 110.115 15.942 1.00 72.71 148 PHE B C 1
ATOM 3706 O O . PHE B 1 161 ? 97.305 111.338 16.123 1.00 76.15 148 PHE B O 1
ATOM 3714 N N . GLU B 1 162 ? 97.453 109.572 14.731 1.00 67.57 149 GLU B N 1
ATOM 3715 C CA . GLU B 1 162 ? 97.552 110.424 13.551 1.00 79.62 149 GLU B CA 1
ATOM 3716 C C . GLU B 1 162 ? 96.282 111.245 13.370 1.00 77.25 149 GLU B C 1
ATOM 3717 O O . GLU B 1 162 ? 96.343 112.427 13.012 1.00 82.27 149 GLU B O 1
ATOM 3723 N N . PHE B 1 163 ? 95.122 110.641 13.634 1.00 64.66 150 PHE B N 1
ATOM 3724 C CA . PHE B 1 163 ? 93.864 111.358 13.466 1.00 68.35 150 PHE B CA 1
ATOM 3725 C C . PHE B 1 163 ? 93.762 112.518 14.446 1.00 72.16 150 PHE B C 1
ATOM 3726 O O . PHE B 1 163 ? 93.499 113.660 14.050 1.00 69.45 150 PHE B O 1
ATOM 3734 N N . LEU B 1 164 ? 93.970 112.244 15.734 1.00 68.74 151 LEU B N 1
ATOM 3735 C CA . LEU B 1 164 ? 93.822 113.289 16.739 1.00 64.35 151 LEU B CA 1
ATOM 3736 C C . LEU B 1 164 ? 94.896 114.357 16.602 1.00 73.23 151 LEU B C 1
ATOM 3737 O O . LEU B 1 164 ? 94.636 115.531 16.886 1.00 72.82 151 LEU B O 1
ATOM 3742 N N . GLU B 1 165 ? 96.099 113.978 16.163 1.00 73.26 152 GLU B N 1
ATOM 3743 C CA . GLU B 1 165 ? 97.139 114.973 15.924 1.00 76.36 152 GLU B CA 1
ATOM 3744 C C . GLU B 1 165 ? 96.804 115.846 14.721 1.00 78.46 152 GLU B C 1
ATOM 3745 O O . GLU B 1 165 ? 97.045 117.057 14.741 1.00 81.67 152 GLU B O 1
ATOM 3751 N N . ARG B 1 166 ? 96.250 115.249 13.663 1.00 77.58 153 ARG B N 1
ATOM 3752 C CA . ARG B 1 166 ? 95.869 116.031 12.492 1.00 79.35 153 ARG B CA 1
ATOM 3753 C C . ARG B 1 166 ? 94.760 117.018 12.824 1.00 88.50 153 ARG B C 1
ATOM 3754 O O . ARG B 1 166 ? 94.800 118.176 12.394 1.00 104.43 153 ARG B O 1
ATOM 3762 N N . LYS B 1 167 ? 93.754 116.578 13.583 1.00 86.94 154 LYS B N 1
ATOM 3763 C CA . LYS B 1 167 ? 92.683 117.485 13.984 1.00 89.98 154 LYS B CA 1
ATOM 3764 C C . LYS B 1 167 ? 93.183 118.546 14.957 1.00 96.39 154 LYS B C 1
ATOM 3765 O O . LYS B 1 167 ? 92.652 119.663 14.980 1.00 105.60 154 LYS B O 1
ATOM 3771 N N . LYS B 1 168 ? 94.199 118.221 15.761 1.00 96.06 155 LYS B N 1
ATOM 3772 C CA . LYS B 1 168 ? 94.749 119.190 16.703 1.00 97.30 155 LYS B CA 1
ATOM 3773 C C . LYS B 1 168 ? 95.584 120.251 15.995 1.00 110.14 155 LYS B C 1
ATOM 3774 O O . LYS B 1 168 ? 95.611 121.409 16.429 1.00 121.73 155 LYS B O 1
ATOM 3780 N N . THR B 1 169 ? 96.255 119.886 14.901 1.00 117.13 156 THR B N 1
ATOM 3781 C CA . THR B 1 169 ? 97.092 120.842 14.183 1.00 120.11 156 THR B CA 1
ATOM 3782 C C . THR B 1 169 ? 96.262 121.734 13.264 1.00 120.21 156 THR B C 1
ATOM 3783 O O . THR B 1 169 ? 96.557 122.926 13.122 1.00 120.27 156 THR B O 1
ATOM 3787 N N . CYS B 1 170 ? 95.214 121.179 12.648 1.00 122.05 157 CYS B N 1
ATOM 3788 C CA . CYS B 1 170 ? 94.409 121.951 11.706 1.00 132.07 157 CYS B CA 1
ATOM 3789 C C . CYS B 1 170 ? 93.680 123.102 12.388 1.00 136.37 157 CYS B C 1
ATOM 3790 O O . CYS B 1 170 ? 93.374 124.112 11.741 1.00 141.45 157 CYS B O 1
ATOM 3793 N N . VAL B 1 171 ? 93.394 122.975 13.682 1.00 137.13 158 VAL B N 1
ATOM 3794 C CA . VAL B 1 171 ? 92.657 124.000 14.413 1.00 138.65 158 VAL B CA 1
ATOM 3795 C C . VAL B 1 171 ? 93.624 124.913 15.154 1.00 141.02 158 VAL B C 1
ATOM 3796 O O . VAL B 1 171 ? 93.646 126.129 14.926 1.00 143.01 158 VAL B O 1
ATOM 3800 N N . LYS B 1 172 ? 94.417 124.332 16.051 1.00 146.95 159 LYS B N 1
ATOM 3801 C CA . LYS B 1 172 ? 95.352 125.108 16.855 1.00 147.95 159 LYS B CA 1
ATOM 3802 C C . LYS B 1 172 ? 96.404 125.768 15.971 1.00 154.60 159 LYS B C 1
ATOM 3803 O O . LYS B 1 172 ? 97.019 125.118 15.120 1.00 153.74 159 LYS B O 1
ATOM 3809 N N . GLY B 1 173 ? 96.602 127.069 16.170 1.00 162.25 160 GLY B N 1
ATOM 3810 C CA . GLY B 1 173 ? 97.566 127.826 15.393 1.00 170.23 160 GLY B CA 1
ATOM 3811 C C . GLY B 1 173 ? 97.769 129.236 15.910 1.00 179.59 160 GLY B C 1
ATOM 3812 O O . GLY B 1 173 ? 98.103 129.438 17.077 1.00 184.14 160 GLY B O 1
ATOM 3813 N N . ASN B 1 192 ? 81.422 126.593 0.426 1.00 173.80 179 ASN B N 1
ATOM 3814 C CA . ASN B 1 192 ? 81.335 125.845 1.675 1.00 165.29 179 ASN B CA 1
ATOM 3815 C C . ASN B 1 192 ? 81.763 124.396 1.487 1.00 159.61 179 ASN B C 1
ATOM 3816 O O . ASN B 1 192 ? 82.039 123.957 0.369 1.00 156.28 179 ASN B O 1
ATOM 3821 N N . ASP B 1 193 ? 81.816 123.654 2.594 1.00 156.06 180 ASP B N 1
ATOM 3822 C CA . ASP B 1 193 ? 82.007 122.212 2.559 1.00 150.88 180 ASP B CA 1
ATOM 3823 C C . ASP B 1 193 ? 80.709 121.459 2.300 1.00 143.63 180 ASP B C 1
ATOM 3824 O O . ASP B 1 193 ? 80.615 120.272 2.638 1.00 145.79 180 ASP B O 1
ATOM 3829 N N . LEU B 1 194 ? 79.714 122.125 1.716 1.00 147.80 181 LEU B N 1
ATOM 3830 C CA . LEU B 1 194 ? 78.438 121.487 1.429 1.00 139.89 181 LEU B CA 1
ATOM 3831 C C . LEU B 1 194 ? 78.590 120.458 0.313 1.00 135.34 181 LEU B C 1
ATOM 3832 O O . LEU B 1 194 ? 79.282 120.691 -0.683 1.00 114.62 181 LEU B O 1
ATOM 3837 N N . GLU B 1 195 ? 77.937 119.311 0.489 1.00 122.39 182 GLU B N 1
ATOM 3838 C CA . GLU B 1 195 ? 77.969 118.229 -0.485 1.00 113.89 182 GLU B CA 1
ATOM 3839 C C . GLU B 1 195 ? 76.635 118.162 -1.216 1.00 115.58 182 GLU B C 1
ATOM 3840 O O . GLU B 1 195 ? 75.575 118.062 -0.587 1.00 99.01 182 GLU B O 1
ATOM 3846 N N . SER B 1 196 ? 76.691 118.246 -2.545 1.00 125.36 183 SER B N 1
ATOM 3847 C CA . SER B 1 196 ? 75.509 118.061 -3.375 1.00 110.30 183 SER B CA 1
ATOM 3848 C C . SER B 1 196 ? 75.750 116.913 -4.345 1.00 105.74 183 SER B C 1
ATOM 3849 O O . SER B 1 196 ? 75.660 117.080 -5.566 1.00 97.81 183 SER B O 1
ATOM 3852 N N . ASN B 1 197 ? 76.081 115.749 -3.791 1.00 101.44 184 ASN B N 1
ATOM 3853 C CA . ASN B 1 197 ? 76.276 114.518 -4.547 1.00 92.58 184 ASN B CA 1
ATOM 3854 C C . ASN B 1 197 ? 74.893 113.943 -4.856 1.00 86.18 184 ASN B C 1
ATOM 3855 O O . ASN B 1 197 ? 73.877 114.492 -4.426 1.00 89.55 184 ASN B O 1
ATOM 3860 N N . PRO B 1 198 ? 74.804 112.845 -5.620 1.00 89.18 185 PRO B N 1
ATOM 3861 C CA . PRO B 1 198 ? 73.472 112.348 -6.022 1.00 98.50 185 PRO B CA 1
ATOM 3862 C C . PRO B 1 198 ? 72.547 111.983 -4.870 1.00 87.99 185 PRO B C 1
ATOM 3863 O O . PRO B 1 198 ? 71.332 111.883 -5.084 1.00 83.18 185 PRO B O 1
ATOM 3867 N N . ALA B 1 199 ? 73.072 111.773 -3.663 1.00 82.80 186 ALA B N 1
ATOM 3868 C CA . ALA B 1 199 ? 72.210 111.418 -2.542 1.00 73.69 186 ALA B CA 1
ATOM 3869 C C . ALA B 1 199 ? 71.320 112.572 -2.105 1.00 74.15 186 ALA B C 1
ATOM 3870 O O . ALA B 1 199 ? 70.323 112.338 -1.415 1.00 77.44 186 ALA B O 1
ATOM 3872 N N . PHE B 1 200 ? 71.650 113.809 -2.487 1.00 81.36 187 PHE B N 1
ATOM 3873 C CA . PHE B 1 200 ? 70.806 114.939 -2.115 1.00 84.04 187 PHE B CA 1
ATOM 3874 C C . PHE B 1 200 ? 69.430 114.843 -2.760 1.00 79.31 187 PHE B C 1
ATOM 3875 O O . PHE B 1 200 ? 68.435 115.262 -2.162 1.00 77.95 187 PHE B O 1
ATOM 3883 N N . GLU B 1 201 ? 69.355 114.296 -3.974 1.00 90.16 188 GLU B N 1
ATOM 3884 C CA . GLU B 1 201 ? 68.074 114.201 -4.665 1.00 93.72 188 GLU B CA 1
ATOM 3885 C C . GLU B 1 201 ? 67.110 113.287 -3.919 1.00 78.69 188 GLU B C 1
ATOM 3886 O O . GLU B 1 201 ? 65.920 113.597 -3.796 1.00 83.75 188 GLU B O 1
ATOM 3892 N N . ILE B 1 202 ? 67.605 112.157 -3.411 1.00 71.09 189 ILE B N 1
ATOM 3893 C CA . ILE B 1 202 ? 66.760 111.272 -2.616 1.00 76.42 189 ILE B CA 1
ATOM 3894 C C . ILE B 1 202 ? 66.431 111.914 -1.273 1.00 81.60 189 ILE B C 1
ATOM 3895 O O . ILE B 1 202 ? 65.325 111.754 -0.745 1.00 79.70 189 ILE B O 1
ATOM 3900 N N . PHE B 1 203 ? 67.388 112.646 -0.699 1.00 82.77 190 PHE B N 1
ATOM 3901 C CA . PHE B 1 203 ? 67.144 113.353 0.554 1.00 76.83 190 PHE B CA 1
ATOM 3902 C C . PHE B 1 203 ? 66.070 114.422 0.382 1.00 86.14 190 PHE B C 1
ATOM 3903 O O . PHE B 1 203 ? 65.309 114.697 1.317 1.00 87.01 190 PHE B O 1
ATOM 3911 N N . GLN B 1 204 ? 65.982 115.021 -0.805 1.00 89.86 191 GLN B N 1
ATOM 3912 C CA . GLN B 1 204 ? 64.975 116.026 -1.114 1.00 91.26 191 GLN B CA 1
ATOM 3913 C C . GLN B 1 204 ? 63.715 115.420 -1.719 1.00 93.20 191 GLN B C 1
ATOM 3914 O O . GLN B 1 204 ? 62.857 116.163 -2.211 1.00 84.59 191 GLN B O 1
ATOM 3920 N N . SER B 1 205 ? 63.591 114.095 -1.695 1.00 85.10 192 SER B N 1
ATOM 3921 C CA . SER B 1 205 ? 62.467 113.412 -2.320 1.00 83.84 192 SER B CA 1
ATOM 3922 C C . SER B 1 205 ? 61.277 113.367 -1.368 1.00 87.55 192 SER B C 1
ATOM 3923 O O . SER B 1 205 ? 61.424 113.009 -0.194 1.00 85.75 192 SER B O 1
ATOM 3926 N N . GLU B 1 206 ? 60.097 113.733 -1.876 1.00 96.05 193 GLU B N 1
ATOM 3927 C CA . GLU B 1 206 ? 58.869 113.677 -1.093 1.00 87.54 193 GLU B CA 1
ATOM 3928 C C . GLU B 1 206 ? 58.179 112.320 -1.154 1.00 87.08 193 GLU B C 1
ATOM 3929 O O . GLU B 1 206 ? 57.208 112.107 -0.422 1.00 104.56 193 GLU B O 1
ATOM 3935 N N . ARG B 1 207 ? 58.661 111.399 -1.986 1.00 81.51 194 ARG B N 1
ATOM 3936 C CA . ARG B 1 207 ? 57.959 110.156 -2.272 1.00 81.91 194 ARG B CA 1
ATOM 3937 C C . ARG B 1 207 ? 58.891 109.238 -3.047 1.00 82.91 194 ARG B C 1
ATOM 3938 O O . ARG B 1 207 ? 59.595 109.691 -3.950 1.00 98.19 194 ARG B O 1
ATOM 3946 N N . LEU B 1 208 ? 58.886 107.954 -2.701 1.00 77.53 195 LEU B N 1
ATOM 3947 C CA . LEU B 1 208 ? 59.646 106.951 -3.437 1.00 76.35 195 LEU B CA 1
ATOM 3948 C C . LEU B 1 208 ? 58.770 105.728 -3.677 1.00 78.43 195 LEU B C 1
ATOM 3949 O O . LEU B 1 208 ? 57.694 105.582 -3.093 1.00 85.20 195 LEU B O 1
ATOM 3954 N N . GLU B 1 209 ? 59.246 104.837 -4.546 1.00 84.15 196 GLU B N 1
ATOM 3955 C CA . GLU B 1 209 ? 58.491 103.657 -4.951 1.00 85.65 196 GLU B CA 1
ATOM 3956 C C . GLU B 1 209 ? 59.303 102.400 -4.662 1.00 89.87 196 GLU B C 1
ATOM 3957 O O . GLU B 1 209 ? 60.492 102.335 -4.992 1.00 91.56 196 GLU B O 1
ATOM 3963 N N . TYR B 1 210 ? 58.657 101.409 -4.046 1.00 92.36 197 TYR B N 1
ATOM 3964 C CA . TYR B 1 210 ? 59.304 100.139 -3.739 1.00 79.59 197 TYR B CA 1
ATOM 3965 C C . TYR B 1 210 ? 59.920 99.513 -4.984 1.00 85.28 197 TYR B C 1
ATOM 3966 O O . TYR B 1 210 ? 59.266 99.383 -6.025 1.00 83.97 197 TYR B O 1
ATOM 3975 N N . GLY B 1 211 ? 61.188 99.116 -4.865 1.00 84.59 198 GLY B N 1
ATOM 3976 C CA . GLY B 1 211 ? 61.880 98.408 -5.915 1.00 85.14 198 GLY B CA 1
ATOM 3977 C C . GLY B 1 211 ? 62.682 99.269 -6.863 1.00 87.02 198 GLY B C 1
ATOM 3978 O O . GLY B 1 211 ? 63.430 98.720 -7.681 1.00 97.84 198 GLY B O 1
ATOM 3979 N N . GLN B 1 212 ? 62.561 100.593 -6.789 1.00 84.24 199 GLN B N 1
ATOM 3980 C CA . GLN B 1 212 ? 63.282 101.442 -7.728 1.00 89.91 199 GLN B CA 1
ATOM 3981 C C . GLN B 1 212 ? 64.778 101.399 -7.441 1.00 85.48 199 GLN B C 1
ATOM 3982 O O . GLN B 1 212 ? 65.213 101.588 -6.300 1.00 71.80 199 GLN B O 1
ATOM 3988 N N . ARG B 1 213 ? 65.562 101.127 -8.482 1.00 99.04 200 ARG B N 1
ATOM 3989 C CA . ARG B 1 213 ? 67.009 101.051 -8.348 1.00 93.42 200 ARG B CA 1
ATOM 3990 C C . ARG B 1 213 ? 67.608 102.451 -8.348 1.00 87.34 200 ARG B C 1
ATOM 3991 O O . ARG B 1 213 ? 67.181 103.324 -9.107 1.00 81.47 200 ARG B O 1
ATOM 3999 N N . LEU B 1 214 ? 68.599 102.662 -7.482 1.00 85.99 201 LEU B N 1
ATOM 4000 C CA . LEU B 1 214 ? 69.251 103.963 -7.397 1.00 84.70 201 LEU B CA 1
ATOM 4001 C C . LEU B 1 214 ? 70.397 104.048 -8.403 1.00 99.68 201 LEU B C 1
ATOM 4002 O O . LEU B 1 214 ? 71.136 103.073 -8.587 1.00 103.27 201 LEU B O 1
ATOM 4007 N N . PRO B 1 215 ? 70.560 105.201 -9.062 1.00 99.46 202 PRO B N 1
ATOM 4008 C CA . PRO B 1 215 ? 71.584 105.319 -10.109 1.00 93.22 202 PRO B CA 1
ATOM 4009 C C . PRO B 1 215 ? 72.999 105.463 -9.579 1.00 87.07 202 PRO B C 1
ATOM 4010 O O . PRO B 1 215 ? 73.945 105.398 -10.376 1.00 93.06 202 PRO B O 1
ATOM 4014 N N . PHE B 1 216 ? 73.176 105.664 -8.275 1.00 84.79 203 PHE B N 1
ATOM 4015 C CA . PHE B 1 216 ? 74.491 105.827 -7.680 1.00 74.88 203 PHE B CA 1
ATOM 4016 C C . PHE B 1 216 ? 74.774 104.679 -6.723 1.00 92.06 203 PHE B C 1
ATOM 4017 O O . PHE B 1 216 ? 73.866 103.968 -6.284 1.00 103.24 203 PHE B O 1
ATOM 4025 N N . SER B 1 217 ? 76.053 104.502 -6.410 1.00 73.15 204 SER B N 1
ATOM 4026 C CA . SER B 1 217 ? 76.517 103.431 -5.541 1.00 84.30 204 SER B CA 1
ATOM 4027 C C . SER B 1 217 ? 77.064 104.009 -4.242 1.00 78.01 204 SER B C 1
ATOM 4028 O O . SER B 1 217 ? 77.246 105.221 -4.101 1.00 79.54 204 SER B O 1
ATOM 4031 N N . GLU B 1 218 ? 77.323 103.116 -3.285 1.00 75.08 205 GLU B N 1
ATOM 4032 C CA . GLU B 1 218 ? 77.926 103.521 -2.019 1.00 72.49 205 GLU B CA 1
ATOM 4033 C C . GLU B 1 218 ? 79.297 104.134 -2.266 1.00 74.25 205 GLU B C 1
ATOM 4034 O O . GLU B 1 218 ? 80.177 103.494 -2.848 1.00 84.44 205 GLU B O 1
ATOM 4040 N N . SER B 1 219 ? 79.478 105.376 -1.836 1.00 74.90 206 SER B N 1
ATOM 4041 C CA . SER B 1 219 ? 80.757 106.065 -1.925 1.00 62.61 206 SER B CA 1
ATOM 4042 C C . SER B 1 219 ? 81.269 106.351 -0.521 1.00 59.96 206 SER B C 1
ATOM 4043 O O . SER B 1 219 ? 80.656 105.973 0.477 1.00 64.98 206 SER B O 1
ATOM 4046 N N . ALA B 1 220 ? 82.404 107.045 -0.448 1.00 71.40 207 ALA B N 1
ATOM 4047 C CA . ALA B 1 220 ? 82.916 107.475 0.848 1.00 61.13 207 ALA B CA 1
ATOM 4048 C C . ALA B 1 220 ? 81.959 108.409 1.566 1.00 57.92 207 ALA B C 1
ATOM 4049 O O . ALA B 1 220 ? 82.148 108.659 2.760 1.00 56.78 207 ALA B O 1
ATOM 4051 N N . SER B 1 221 ? 80.941 108.925 0.871 1.00 60.45 208 SER B N 1
ATOM 4052 C CA . SER B 1 221 ? 79.952 109.825 1.452 1.00 57.99 208 SER B CA 1
ATOM 4053 C C . SER B 1 221 ? 78.527 109.308 1.279 1.00 60.72 208 SER B C 1
ATOM 4054 O O . SER B 1 221 ? 77.572 110.070 1.459 1.00 68.10 208 SER B O 1
ATOM 4057 N N . ILE B 1 222 ? 78.361 108.033 0.928 1.00 56.73 209 ILE B N 1
ATOM 4058 C CA . ILE B 1 222 ? 77.049 107.430 0.717 1.00 56.17 209 ILE B CA 1
ATOM 4059 C C . ILE B 1 222 ? 77.103 106.001 1.235 1.00 58.33 209 ILE B C 1
ATOM 4060 O O . ILE B 1 222 ? 77.861 105.181 0.708 1.00 67.90 209 ILE B O 1
ATOM 4065 N N . GLU B 1 223 ? 76.307 105.698 2.260 1.00 52.56 210 GLU B N 1
ATOM 4066 C CA . GLU B 1 223 ? 76.228 104.359 2.830 1.00 51.03 210 GLU B CA 1
ATOM 4067 C C . GLU B 1 223 ? 74.795 103.855 2.748 1.00 61.59 210 GLU B C 1
ATOM 4068 O O . GLU B 1 223 ? 73.865 104.552 3.167 1.00 64.84 210 GLU B O 1
ATOM 4074 N N . PHE B 1 224 ? 74.623 102.649 2.206 1.00 58.82 211 PHE B N 1
ATOM 4075 C CA . PHE B 1 224 ? 73.328 101.984 2.151 1.00 50.61 211 PHE B CA 1
ATOM 4076 C C . PHE B 1 224 ? 73.223 100.984 3.293 1.00 58.43 211 PHE B C 1
ATOM 4077 O O . PHE B 1 224 ? 74.185 100.274 3.599 1.00 65.55 211 PHE B O 1
ATOM 4085 N N . LYS B 1 225 ? 72.047 100.925 3.915 1.00 58.75 212 LYS B N 1
ATOM 4086 C CA . LYS B 1 225 ? 71.761 99.960 4.968 1.00 48.95 212 LYS B CA 1
ATOM 4087 C C . LYS B 1 225 ? 70.323 99.496 4.816 1.00 66.95 212 LYS B C 1
ATOM 4088 O O . LYS B 1 225 ? 69.415 100.324 4.705 1.00 69.86 212 LYS B O 1
ATOM 4094 N N . GLN B 1 226 ? 70.117 98.183 4.809 1.00 63.39 213 GLN B N 1
ATOM 4095 C CA . GLN B 1 226 ? 68.799 97.596 4.619 1.00 58.11 213 GLN B CA 1
ATOM 4096 C C . GLN B 1 226 ? 68.275 97.018 5.928 1.00 61.41 213 GLN B C 1
ATOM 4097 O O . GLN B 1 226 ? 69.042 96.550 6.774 1.00 64.07 213 GLN B O 1
ATOM 4103 N N . PHE B 1 227 ? 66.955 97.060 6.089 1.00 61.85 214 PHE B N 1
ATOM 4104 C CA . PHE B 1 227 ? 66.322 96.550 7.297 1.00 61.54 214 PHE B CA 1
ATOM 4105 C C . PHE B 1 227 ? 66.134 95.041 7.217 1.00 56.07 214 PHE B C 1
ATOM 4106 O O . PHE B 1 227 ? 66.022 94.465 6.134 1.00 72.30 214 PHE B O 1
ATOM 4114 N N . SER B 1 228 ? 66.085 94.403 8.385 1.00 83.13 215 SER B N 1
ATOM 4115 C CA . SER B 1 228 ? 65.824 92.979 8.519 1.00 59.60 215 SER B CA 1
ATOM 4116 C C . SER B 1 228 ? 64.445 92.780 9.152 1.00 61.27 215 SER B C 1
ATOM 4117 O O . SER B 1 228 ? 63.622 93.706 9.184 1.00 74.34 215 SER B O 1
ATOM 4120 N N . THR B 1 229 ? 64.191 91.577 9.659 1.00 64.55 216 THR B N 1
ATOM 4121 C CA . THR B 1 229 ? 62.999 91.400 10.478 1.00 69.73 216 THR B CA 1
ATOM 4122 C C . THR B 1 229 ? 63.135 92.070 11.834 1.00 68.68 216 THR B C 1
ATOM 4123 O O . THR B 1 229 ? 62.170 92.079 12.606 1.00 69.47 216 THR B O 1
ATOM 4127 N N . ARG B 1 230 ? 64.312 92.614 12.134 1.00 65.86 217 ARG B N 1
ATOM 4128 C CA . ARG B 1 230 ? 64.523 93.394 13.342 1.00 62.62 217 ARG B CA 1
ATOM 4129 C C . ARG B 1 230 ? 63.702 94.679 13.290 1.00 61.53 217 ARG B C 1
ATOM 4130 O O . ARG B 1 230 ? 63.494 95.265 12.224 1.00 71.19 217 ARG B O 1
ATOM 4138 N N . ARG B 1 231 ? 63.219 95.106 14.455 1.00 65.40 218 ARG B N 1
ATOM 4139 C CA . ARG B 1 231 ? 62.493 96.365 14.543 1.00 66.79 218 ARG B CA 1
ATOM 4140 C C . ARG B 1 231 ? 63.358 97.502 14.021 1.00 61.84 218 ARG B C 1
ATOM 4141 O O . ARG B 1 231 ? 64.550 97.582 14.322 1.00 64.14 218 ARG B O 1
ATOM 4149 N N . ALA B 1 232 ? 62.742 98.388 13.233 1.00 66.22 219 ALA B N 1
ATOM 4150 C CA . ALA B 1 232 ? 63.500 99.427 12.542 1.00 63.81 219 ALA B CA 1
ATOM 4151 C C . ALA B 1 232 ? 64.263 100.319 13.517 1.00 69.37 219 ALA B C 1
ATOM 4152 O O . ALA B 1 232 ? 65.410 100.695 13.248 1.00 71.47 219 ALA B O 1
ATOM 4154 N N . HIS B 1 233 ? 63.655 100.660 14.658 1.00 65.94 220 HIS B N 1
ATOM 4155 C CA . HIS B 1 233 ? 64.317 101.561 15.598 1.00 64.53 220 HIS B CA 1
ATOM 4156 C C . HIS B 1 233 ? 65.578 100.932 16.188 1.00 71.11 220 HIS B C 1
ATOM 4157 O O . HIS B 1 233 ? 66.619 101.592 16.281 1.00 70.18 220 HIS B O 1
ATOM 4164 N N . GLU B 1 234 ? 65.503 99.663 16.600 1.00 65.06 221 GLU B N 1
ATOM 4165 C CA . GLU B 1 234 ? 66.656 99.003 17.206 1.00 57.18 221 GLU B CA 1
ATOM 4166 C C . GLU B 1 234 ? 67.821 98.889 16.229 1.00 68.80 221 GLU B C 1
ATOM 4167 O O . GLU B 1 234 ? 68.985 99.022 16.625 1.00 81.52 221 GLU B O 1
ATOM 4173 N N . TYR B 1 235 ? 67.534 98.632 14.947 1.00 73.91 222 TYR B N 1
ATOM 4174 C CA . TYR B 1 235 ? 68.604 98.556 13.956 1.00 57.80 222 TYR B CA 1
ATOM 4175 C C . TYR B 1 235 ? 69.236 99.920 13.717 1.00 60.99 222 TYR B C 1
ATOM 4176 O O . TYR B 1 235 ? 70.446 100.018 13.483 1.00 58.15 222 TYR B O 1
ATOM 4185 N N . ILE B 1 236 ? 68.429 100.980 13.757 1.00 55.76 223 ILE B N 1
ATOM 4186 C CA . ILE B 1 236 ? 68.964 102.333 13.643 1.00 52.38 223 ILE B CA 1
ATOM 4187 C C . ILE B 1 236 ? 69.845 102.663 14.844 1.00 62.56 223 ILE B C 1
ATOM 4188 O O . ILE B 1 236 ? 70.959 103.181 14.695 1.00 58.32 223 ILE B O 1
ATOM 4193 N N . LYS B 1 237 ? 69.370 102.345 16.052 1.00 64.92 224 LYS B N 1
ATOM 4194 C CA . LYS B 1 237 ? 70.153 102.630 17.253 1.00 67.54 224 LYS B CA 1
ATOM 4195 C C . LYS B 1 237 ? 71.506 101.927 17.239 1.00 69.62 224 LYS B C 1
ATOM 4196 O O . LYS B 1 237 ? 72.464 102.419 17.850 1.00 72.87 224 LYS B O 1
ATOM 4202 N N . SER B 1 238 ? 71.606 100.783 16.560 1.00 64.09 225 SER B N 1
ATOM 4203 C CA . SER B 1 238 ? 72.851 100.027 16.512 1.00 69.04 225 SER B CA 1
ATOM 4204 C C . SER B 1 238 ? 73.795 100.508 15.417 1.00 65.69 225 SER B C 1
ATOM 4205 O O . SER B 1 238 ? 75.018 100.346 15.542 1.00 67.78 225 SER B O 1
ATOM 4208 N N . VAL B 1 239 ? 73.262 101.099 14.350 1.00 60.26 226 VAL B N 1
ATOM 4209 C CA . VAL B 1 239 ? 74.085 101.519 13.218 1.00 60.87 226 VAL B CA 1
ATOM 4210 C C . VAL B 1 239 ? 74.544 102.967 13.361 1.00 63.66 226 VAL B C 1
ATOM 4211 O O . VAL B 1 239 ? 75.671 103.297 12.990 1.00 45.44 226 VAL B O 1
ATOM 4215 N N . ILE B 1 240 ? 73.693 103.836 13.905 1.00 56.88 227 ILE B N 1
ATOM 4216 C CA . ILE B 1 240 ? 73.982 105.261 14.086 1.00 48.14 227 ILE B CA 1
ATOM 4217 C C . ILE B 1 240 ? 75.376 105.505 14.661 1.00 65.33 227 ILE B C 1
ATOM 4218 O O . ILE B 1 240 ? 76.166 106.222 14.030 1.00 64.84 227 ILE B O 1
ATOM 4223 N N . PRO B 1 241 ? 75.741 104.942 15.828 1.00 62.57 228 PRO B N 1
ATOM 4224 C CA . PRO B 1 241 ? 76.991 105.388 16.467 1.00 63.80 228 PRO B CA 1
ATOM 4225 C C . PRO B 1 241 ? 78.238 105.164 15.626 1.00 57.35 228 PRO B C 1
ATOM 4226 O O . PRO B 1 241 ? 79.133 106.015 15.631 1.00 65.10 228 PRO B O 1
ATOM 4230 N N . GLU B 1 242 ? 78.326 104.056 14.892 1.00 65.03 229 GLU B N 1
ATOM 4231 C CA . GLU B 1 242 ? 79.532 103.809 14.109 1.00 68.32 229 GLU B CA 1
ATOM 4232 C C . GLU B 1 242 ? 79.577 104.656 12.840 1.00 63.29 229 GLU B C 1
ATOM 4233 O O . GLU B 1 242 ? 80.615 105.248 12.525 1.00 59.74 229 GLU B O 1
ATOM 4239 N N . TYR B 1 243 ? 78.464 104.747 12.113 1.00 61.51 230 TYR B N 1
ATOM 4240 C CA . TYR B 1 243 ? 78.494 105.383 10.800 1.00 59.37 230 TYR B CA 1
ATOM 4241 C C . TYR B 1 243 ? 78.368 106.900 10.888 1.00 65.11 230 TYR B C 1
ATOM 4242 O O . TYR B 1 243 ? 79.040 107.620 10.140 1.00 75.44 230 TYR B O 1
ATOM 4251 N N . ILE B 1 244 ? 77.513 107.411 11.778 1.00 59.55 231 ILE B N 1
ATOM 4252 C CA . ILE B 1 244 ? 77.458 108.857 11.985 1.00 62.87 231 ILE B CA 1
ATOM 4253 C C . ILE B 1 244 ? 78.813 109.370 12.454 1.00 67.41 231 ILE B C 1
ATOM 4254 O O . ILE B 1 244 ? 79.274 110.437 12.027 1.00 72.33 231 ILE B O 1
ATOM 4259 N N . SER B 1 245 ? 79.478 108.613 13.332 1.00 58.96 232 SER B N 1
ATOM 4260 C CA . SER B 1 245 ? 80.820 108.983 13.763 1.00 62.93 232 SER B CA 1
ATOM 4261 C C . SER B 1 245 ? 81.783 109.026 12.584 1.00 66.94 232 SER B C 1
ATOM 4262 O O . SER B 1 245 ? 82.567 109.974 12.445 1.00 65.81 232 SER B O 1
ATOM 4265 N N . ALA B 1 246 ? 81.729 108.015 11.714 1.00 58.77 233 ALA B N 1
ATOM 4266 C CA . ALA B 1 246 ? 82.672 107.957 10.603 1.00 59.23 233 ALA B CA 1
ATOM 4267 C C . ALA B 1 246 ? 82.421 109.076 9.601 1.00 64.31 233 ALA B C 1
ATOM 4268 O O . ALA B 1 246 ? 83.369 109.644 9.049 1.00 64.44 233 ALA B O 1
ATOM 4270 N N . PHE B 1 247 ? 81.153 109.407 9.355 1.00 56.34 234 PHE B N 1
ATOM 4271 C CA . PHE B 1 247 ? 80.833 110.450 8.386 1.00 61.32 234 PHE B CA 1
ATOM 4272 C C . PHE B 1 247 ? 81.349 111.806 8.851 1.00 63.84 234 PHE B C 1
ATOM 4273 O O . PHE B 1 247 ? 81.957 112.553 8.076 1.00 68.03 234 PHE B O 1
ATOM 4281 N N . ALA B 1 248 ? 81.122 112.137 10.125 1.00 70.37 235 ALA B N 1
ATOM 4282 C CA . ALA B 1 248 ? 81.542 113.435 10.642 1.00 67.88 235 ALA B CA 1
ATOM 4283 C C . ALA B 1 248 ? 83.058 113.571 10.666 1.00 67.47 235 ALA B C 1
ATOM 4284 O O . ALA B 1 248 ? 83.579 114.689 10.600 1.00 82.68 235 ALA B O 1
ATOM 4286 N N . ASN B 1 249 ? 83.779 112.456 10.764 1.00 60.07 236 ASN B N 1
ATOM 4287 C CA . ASN B 1 249 ? 85.234 112.483 10.796 1.00 67.22 236 ASN B CA 1
ATOM 4288 C C . ASN B 1 249 ? 85.873 112.438 9.414 1.00 72.30 236 ASN B C 1
ATOM 4289 O O . ASN B 1 249 ? 87.090 112.638 9.311 1.00 80.07 236 ASN B O 1
ATOM 4294 N N . THR B 1 250 ? 85.091 112.188 8.339 1.00 73.79 237 THR B N 1
ATOM 4295 C CA . THR B 1 250 ? 85.640 112.103 6.974 1.00 77.45 237 THR B CA 1
ATOM 4296 C C . THR B 1 250 ? 84.639 112.687 5.967 1.00 81.65 237 THR B C 1
ATOM 4297 O O . THR B 1 250 ? 83.852 111.961 5.346 1.00 87.34 237 THR B O 1
ATOM 4301 N N . GLN B 1 251 ? 84.679 114.015 5.810 1.00 76.55 238 GLN B N 1
ATOM 4302 C CA . GLN B 1 251 ? 84.080 114.743 4.686 1.00 80.25 238 GLN B CA 1
ATOM 4303 C C . GLN B 1 251 ? 82.550 114.734 4.668 1.00 73.09 238 GLN B C 1
ATOM 4304 O O . GLN B 1 251 ? 81.953 115.077 3.644 1.00 72.40 238 GLN B O 1
ATOM 4310 N N . GLY B 1 252 ? 81.888 114.372 5.766 1.00 63.40 239 GLY B N 1
ATOM 4311 C CA . GLY B 1 252 ? 80.438 114.267 5.769 1.00 60.83 239 GLY B CA 1
ATOM 4312 C C . GLY B 1 252 ? 79.952 113.114 4.904 1.00 59.99 239 GLY B C 1
ATOM 4313 O O . GLY B 1 252 ? 80.730 112.345 4.337 1.00 69.14 239 GLY B O 1
ATOM 4314 N N . GLY B 1 253 ? 78.633 112.992 4.810 1.00 55.10 240 GLY B N 1
ATOM 4315 C CA . GLY B 1 253 ? 78.058 111.942 3.992 1.00 53.41 240 GLY B CA 1
ATOM 4316 C C . GLY B 1 253 ? 76.584 111.741 4.274 1.00 53.42 240 GLY B C 1
ATOM 4317 O O . GLY B 1 253 ? 75.972 112.444 5.086 1.00 50.73 240 GLY B O 1
ATOM 4318 N N . TYR B 1 254 ? 76.021 110.755 3.571 1.00 63.87 241 TYR B N 1
ATOM 4319 C CA . TYR B 1 254 ? 74.614 110.387 3.677 1.00 50.52 241 TYR B CA 1
ATOM 4320 C C . TYR B 1 254 ? 74.494 108.927 4.087 1.00 56.76 241 TYR B C 1
ATOM 4321 O O . TYR B 1 254 ? 75.191 108.065 3.546 1.00 63.65 241 TYR B O 1
ATOM 4330 N N . LEU B 1 255 ? 73.595 108.651 5.024 1.00 58.75 242 LEU B N 1
ATOM 4331 C CA . LEU B 1 255 ? 73.308 107.296 5.478 1.00 52.43 242 LEU B CA 1
ATOM 4332 C C . LEU B 1 255 ? 71.874 106.950 5.098 1.00 54.68 242 LEU B C 1
ATOM 4333 O O . LEU B 1 255 ? 70.931 107.582 5.592 1.00 59.56 242 LEU B O 1
ATOM 4338 N N . LEU B 1 256 ? 71.707 105.951 4.227 1.00 53.36 243 LEU B N 1
ATOM 4339 C CA . LEU B 1 256 ? 70.387 105.550 3.747 1.00 61.83 243 LEU B CA 1
ATOM 4340 C C . LEU B 1 256 ? 69.965 104.253 4.433 1.00 63.64 243 LEU B C 1
ATOM 4341 O O . LEU B 1 256 ? 70.612 103.213 4.259 1.00 66.45 243 LEU B O 1
ATOM 4346 N N . PHE B 1 257 ? 68.880 104.317 5.200 1.00 55.77 244 PHE B N 1
ATOM 4347 C CA . PHE B 1 257 ? 68.274 103.150 5.826 1.00 50.10 244 PHE B CA 1
ATOM 4348 C C . PHE B 1 257 ? 67.125 102.664 4.955 1.00 50.50 244 PHE B C 1
ATOM 4349 O O . PHE B 1 257 ? 66.143 103.385 4.755 1.00 71.74 244 PHE B O 1
ATOM 4357 N N . GLY B 1 258 ? 67.238 101.445 4.450 1.00 47.09 245 GLY B N 1
ATOM 4358 C CA . GLY B 1 258 ? 66.143 100.853 3.713 1.00 57.69 245 GLY B CA 1
ATOM 4359 C C . GLY B 1 258 ? 66.463 100.678 2.249 1.00 57.52 245 GLY B C 1
ATOM 4360 O O . GLY B 1 258 ? 65.574 100.731 1.395 1.00 72.92 245 GLY B O 1
ATOM 4361 N N . VAL B 1 259 ? 67.739 100.478 1.945 1.00 55.32 246 VAL B N 1
ATOM 4362 C CA . VAL B 1 259 ? 68.206 100.256 0.585 1.00 60.99 246 VAL B CA 1
ATOM 4363 C C . VAL B 1 259 ? 68.998 98.960 0.572 1.00 61.11 246 VAL B C 1
ATOM 4364 O O . VAL B 1 259 ? 69.925 98.790 1.372 1.00 60.43 246 VAL B O 1
ATOM 4368 N N . ASP B 1 260 ? 68.621 98.045 -0.317 1.00 62.81 247 ASP B N 1
ATOM 4369 C CA . ASP B 1 260 ? 69.332 96.780 -0.430 1.00 71.29 247 ASP B CA 1
ATOM 4370 C C . ASP B 1 260 ? 70.787 97.028 -0.816 1.00 86.55 247 ASP B C 1
ATOM 4371 O O . ASP B 1 260 ? 71.100 97.942 -1.584 1.00 90.42 247 ASP B O 1
ATOM 4376 N N . ASP B 1 261 ? 71.683 96.209 -0.263 1.00 106.54 248 ASP B N 1
ATOM 4377 C CA . ASP B 1 261 ? 73.113 96.449 -0.422 1.00 114.35 248 ASP B CA 1
ATOM 4378 C C . ASP B 1 261 ? 73.603 96.059 -1.814 1.00 110.05 248 ASP B C 1
ATOM 4379 O O . ASP B 1 261 ? 74.366 96.807 -2.437 1.00 113.90 248 ASP B O 1
ATOM 4384 N N . GLU B 1 262 ? 73.173 94.902 -2.320 1.00 101.90 249 GLU B N 1
ATOM 4385 C CA . GLU B 1 262 ? 73.584 94.439 -3.638 1.00 106.97 249 GLU B CA 1
ATOM 4386 C C . GLU B 1 262 ? 72.544 94.698 -4.718 1.00 104.09 249 GLU B C 1
ATOM 4387 O O . GLU B 1 262 ? 72.890 94.693 -5.905 1.00 91.10 249 GLU B O 1
ATOM 4393 N N . SER B 1 263 ? 71.286 94.919 -4.336 1.00 98.60 250 SER B N 1
ATOM 4394 C CA . SER B 1 263 ? 70.251 95.261 -5.303 1.00 94.43 250 SER B CA 1
ATOM 4395 C C . SER B 1 263 ? 70.218 96.755 -5.591 1.00 79.59 250 SER B C 1
ATOM 4396 O O . SER B 1 263 ? 69.791 97.163 -6.678 1.00 82.44 250 SER B O 1
ATOM 4399 N N . LYS B 1 264 ? 70.670 97.573 -4.637 1.00 83.64 251 LYS B N 1
ATOM 4400 C CA . LYS B 1 264 ? 70.650 99.031 -4.738 1.00 75.78 251 LYS B CA 1
ATOM 4401 C C . LYS B 1 264 ? 69.238 99.561 -4.972 1.00 82.17 251 LYS B C 1
ATOM 4402 O O . LYS B 1 264 ? 69.059 100.660 -5.502 1.00 84.41 251 LYS B O 1
ATOM 4408 N N . ARG B 1 265 ? 68.225 98.795 -4.567 1.00 75.23 252 ARG B N 1
ATOM 4409 C CA . ARG B 1 265 ? 66.830 99.150 -4.778 1.00 71.19 252 ARG B CA 1
ATOM 4410 C C . ARG B 1 265 ? 66.190 99.605 -3.473 1.00 74.12 252 ARG B C 1
ATOM 4411 O O . ARG B 1 265 ? 66.580 99.173 -2.385 1.00 72.07 252 ARG B O 1
ATOM 4419 N N . VAL B 1 266 ? 65.207 100.493 -3.593 1.00 76.86 253 VAL B N 1
ATOM 4420 C CA . VAL B 1 266 ? 64.551 101.084 -2.430 1.00 71.03 253 VAL B CA 1
ATOM 4421 C C . VAL B 1 266 ? 63.539 100.090 -1.878 1.00 70.04 253 VAL B C 1
ATOM 4422 O O . VAL B 1 266 ? 62.620 99.666 -2.587 1.00 69.84 253 VAL B O 1
ATOM 4426 N N . LEU B 1 267 ? 63.707 99.718 -0.614 1.00 63.54 254 LEU B N 1
ATOM 4427 C CA . LEU B 1 267 ? 62.799 98.806 0.069 1.00 70.13 254 LEU B CA 1
ATOM 4428 C C . LEU B 1 267 ? 62.163 99.417 1.305 1.00 69.07 254 LEU B C 1
ATOM 4429 O O . LEU B 1 267 ? 60.983 99.174 1.566 1.00 69.05 254 LEU B O 1
ATOM 4434 N N . GLY B 1 268 ? 62.913 100.210 2.069 1.00 63.92 255 GLY B N 1
ATOM 4435 C CA . GLY B 1 268 ? 62.393 100.835 3.268 1.00 61.43 255 GLY B CA 1
ATOM 4436 C C . GLY B 1 268 ? 62.165 99.816 4.373 1.00 68.16 255 GLY B C 1
ATOM 4437 O O . GLY B 1 268 ? 62.680 98.697 4.348 1.00 77.21 255 GLY B O 1
ATOM 4438 N N . CYS B 1 269 ? 61.377 100.228 5.362 1.00 64.79 256 CYS B N 1
ATOM 4439 C CA . CYS B 1 269 ? 60.898 99.345 6.415 1.00 70.87 256 CYS B CA 1
ATOM 4440 C C . CYS B 1 269 ? 59.381 99.421 6.491 1.00 75.32 256 CYS B C 1
ATOM 4441 O O . CYS B 1 269 ? 58.796 100.451 6.150 1.00 82.80 256 CYS B O 1
ATOM 4444 N N . PRO B 1 270 ? 58.722 98.333 6.900 1.00 76.66 257 PRO B N 1
ATOM 4445 C CA . PRO B 1 270 ? 57.256 98.337 7.014 1.00 83.91 257 PRO B CA 1
ATOM 4446 C C . PRO B 1 270 ? 56.703 99.555 7.746 1.00 89.67 257 PRO B C 1
ATOM 4447 O O . PRO B 1 270 ? 57.296 100.063 8.697 1.00 89.83 257 PRO B O 1
ATOM 4451 N N . LYS B 1 271 ? 55.524 99.995 7.304 1.00 92.90 258 LYS B N 1
ATOM 4452 C CA . LYS B 1 271 ? 54.970 101.265 7.758 1.00 89.87 258 LYS B CA 1
ATOM 4453 C C . LYS B 1 271 ? 54.244 101.138 9.092 1.00 94.54 258 LYS B C 1
ATOM 4454 O O . LYS B 1 271 ? 54.269 102.071 9.904 1.00 91.79 258 LYS B O 1
ATOM 4460 N N . ASP B 1 272 ? 53.648 99.976 9.355 1.00 100.73 259 ASP B N 1
ATOM 4461 C CA . ASP B 1 272 ? 52.601 99.877 10.369 1.00 122.22 259 ASP B CA 1
ATOM 4462 C C . ASP B 1 272 ? 53.124 100.167 11.776 1.00 124.61 259 ASP B C 1
ATOM 4463 O O . ASP B 1 272 ? 52.514 100.939 12.527 1.00 133.79 259 ASP B O 1
ATOM 4468 N N . ASN B 1 273 ? 54.246 99.564 12.155 1.00 120.18 260 ASN B N 1
ATOM 4469 C CA . ASN B 1 273 ? 54.742 99.683 13.522 1.00 112.49 260 ASN B CA 1
ATOM 4470 C C . ASN B 1 273 ? 55.651 100.892 13.731 1.00 96.39 260 ASN B C 1
ATOM 4471 O O . ASN B 1 273 ? 56.268 101.015 14.795 1.00 83.99 260 ASN B O 1
ATOM 4476 N N . VAL B 1 274 ? 55.745 101.785 12.748 1.00 101.66 261 VAL B N 1
ATOM 4477 C CA . VAL B 1 274 ? 56.718 102.868 12.758 1.00 88.43 261 VAL B CA 1
ATOM 4478 C C . VAL B 1 274 ? 56.021 104.168 12.375 1.00 95.26 261 VAL B C 1
ATOM 4479 O O . VAL B 1 274 ? 55.058 104.175 11.601 1.00 105.33 261 VAL B O 1
ATOM 4483 N N . ASP B 1 275 ? 56.506 105.276 12.933 1.00 86.42 262 ASP B N 1
ATOM 4484 C CA . ASP B 1 275 ? 55.996 106.602 12.619 1.00 90.52 262 ASP B CA 1
ATOM 4485 C C . ASP B 1 275 ? 57.158 107.500 12.218 1.00 87.74 262 ASP B C 1
ATOM 4486 O O . ASP B 1 275 ? 58.312 107.251 12.575 1.00 86.16 262 ASP B O 1
ATOM 4491 N N . ARG B 1 276 ? 56.845 108.550 11.453 1.00 84.88 263 ARG B N 1
ATOM 4492 C CA . ARG B 1 276 ? 57.878 109.504 11.059 1.00 79.09 263 ARG B CA 1
ATOM 4493 C C . ARG B 1 276 ? 58.473 110.198 12.273 1.00 82.78 263 ARG B C 1
ATOM 4494 O O . ARG B 1 276 ? 59.681 110.457 12.321 1.00 85.70 263 ARG B O 1
ATOM 4502 N N . ASP B 1 277 ? 57.636 110.516 13.263 1.00 89.48 264 ASP B N 1
ATOM 4503 C CA . ASP B 1 277 ? 58.133 111.185 14.457 1.00 96.57 264 ASP B CA 1
ATOM 4504 C C . ASP B 1 277 ? 58.975 110.249 15.310 1.00 95.12 264 ASP B C 1
ATOM 4505 O O . ASP B 1 277 ? 59.960 110.686 15.915 1.00 93.48 264 ASP B O 1
ATOM 4510 N N . SER B 1 278 ? 58.617 108.964 15.359 1.00 91.33 265 SER B N 1
ATOM 4511 C CA . SER B 1 278 ? 59.414 108.015 16.128 1.00 86.80 265 SER B CA 1
ATOM 4512 C C . SER B 1 278 ? 60.807 107.842 15.529 1.00 84.65 265 SER B C 1
ATOM 4513 O O . SER B 1 278 ? 61.800 107.825 16.265 1.00 83.11 265 SER B O 1
ATOM 4516 N N . LEU B 1 279 ? 60.905 107.731 14.200 1.00 78.65 266 LEU B N 1
ATOM 4517 C CA . LEU B 1 279 ? 62.209 107.543 13.561 1.00 79.27 266 LEU B CA 1
ATOM 4518 C C . LEU B 1 279 ? 63.117 108.745 13.780 1.00 83.63 266 LEU B C 1
ATOM 4519 O O . LEU B 1 279 ? 64.288 108.591 14.151 1.00 75.66 266 LEU B O 1
ATOM 4524 N N . LYS B 1 280 ? 62.601 109.952 13.523 1.00 80.28 267 LYS B N 1
ATOM 4525 C CA . LYS B 1 280 ? 63.403 111.156 13.721 1.00 74.07 267 LYS B CA 1
ATOM 4526 C C . LYS B 1 280 ? 63.793 111.312 15.185 1.00 73.31 267 LYS B C 1
ATOM 4527 O O . LYS B 1 280 ? 64.912 111.739 15.496 1.00 69.95 267 LYS B O 1
ATOM 4533 N N . ALA B 1 281 ? 62.883 110.952 16.099 1.00 79.05 268 ALA B N 1
ATOM 4534 C CA . ALA B 1 281 ? 63.172 111.032 17.528 1.00 80.03 268 ALA B CA 1
ATOM 4535 C C . ALA B 1 281 ? 64.205 110.002 17.963 1.00 77.93 268 ALA B C 1
ATOM 4536 O O . ALA B 1 281 ? 64.982 110.265 18.886 1.00 81.91 268 ALA B O 1
ATOM 4538 N N . VAL B 1 282 ? 64.224 108.829 17.327 1.00 78.20 269 VAL B N 1
ATOM 4539 C CA . VAL B 1 282 ? 65.210 107.810 17.675 1.00 72.77 269 VAL B CA 1
ATOM 4540 C C . VAL B 1 282 ? 66.587 108.205 17.158 1.00 70.80 269 VAL B C 1
ATOM 4541 O O . VAL B 1 282 ? 67.606 107.966 17.817 1.00 62.74 269 VAL B O 1
ATOM 4545 N N . VAL B 1 283 ? 66.641 108.827 15.980 1.00 62.67 270 VAL B N 1
ATOM 4546 C CA . VAL B 1 283 ? 67.916 109.312 15.461 1.00 71.33 270 VAL B CA 1
ATOM 4547 C C . VAL B 1 283 ? 68.476 110.396 16.373 1.00 72.96 270 VAL B C 1
ATOM 4548 O O . VAL B 1 283 ? 69.685 110.451 16.632 1.00 67.86 270 VAL B O 1
ATOM 4552 N N . ASN B 1 284 ? 67.602 111.259 16.896 1.00 67.79 271 ASN B N 1
ATOM 4553 C CA . ASN B 1 284 ? 68.069 112.375 17.710 1.00 73.41 271 ASN B CA 1
ATOM 4554 C C . ASN B 1 284 ? 68.613 111.901 19.051 1.00 68.75 271 ASN B C 1
ATOM 4555 O O . ASN B 1 284 ? 69.643 112.402 19.517 1.00 83.10 271 ASN B O 1
ATOM 4560 N N . GLU B 1 285 ? 67.944 110.937 19.688 1.00 67.48 272 GLU B N 1
ATOM 4561 C CA . GLU B 1 285 ? 68.484 110.384 20.927 1.00 74.89 272 GLU B CA 1
ATOM 4562 C C . GLU B 1 285 ? 69.779 109.624 20.666 1.00 71.14 272 GLU B C 1
ATOM 4563 O O . GLU B 1 285 ? 70.711 109.675 21.477 1.00 80.78 272 GLU B O 1
ATOM 4569 N N . ALA B 1 286 ? 69.860 108.924 19.532 1.00 62.76 273 ALA B N 1
ATOM 4570 C CA . ALA B 1 286 ? 71.047 108.133 19.226 1.00 59.64 273 ALA B CA 1
ATOM 4571 C C . ALA B 1 286 ? 72.261 109.021 19.001 1.00 58.53 273 ALA B C 1
ATOM 4572 O O . ALA B 1 286 ? 73.335 108.767 19.555 1.00 68.29 273 ALA B O 1
ATOM 4574 N N . ILE B 1 287 ? 72.110 110.069 18.186 1.00 69.95 274 ILE B N 1
ATOM 4575 C CA . ILE B 1 287 ? 73.247 110.920 17.839 1.00 60.66 274 ILE B CA 1
ATOM 4576 C C . ILE B 1 287 ? 73.650 111.810 19.008 1.00 61.11 274 ILE B C 1
ATOM 4577 O O . ILE B 1 287 ? 74.833 112.135 19.163 1.00 65.27 274 ILE B O 1
ATOM 4582 N N . SER B 1 288 ? 72.693 112.214 19.849 1.00 72.24 275 SER B N 1
ATOM 4583 C CA . SER B 1 288 ? 73.037 113.037 21.007 1.00 74.65 275 SER B CA 1
ATOM 4584 C C . SER B 1 288 ? 73.966 112.300 21.966 1.00 76.74 275 SER B C 1
ATOM 4585 O O . SER B 1 288 ? 74.821 112.926 22.605 1.00 83.47 275 SER B O 1
ATOM 4588 N N . LYS B 1 289 ? 73.821 110.976 22.076 1.00 76.93 276 LYS B N 1
ATOM 4589 C CA . LYS B 1 289 ? 74.671 110.179 22.954 1.00 72.32 276 LYS B CA 1
ATOM 4590 C C . LYS B 1 289 ? 76.102 110.050 22.447 1.00 71.31 276 LYS B C 1
ATOM 4591 O O . LYS B 1 289 ? 76.954 109.537 23.181 1.00 72.92 276 LYS B O 1
ATOM 4597 N N . LEU B 1 290 ? 76.386 110.497 21.231 1.00 64.65 277 LEU B N 1
ATOM 4598 C CA . LEU B 1 290 ? 77.703 110.304 20.634 1.00 52.62 277 LEU B CA 1
ATOM 4599 C C . LEU B 1 290 ? 78.725 111.217 21.302 1.00 59.58 277 LEU B C 1
ATOM 4600 O O . LEU B 1 290 ? 78.540 112.442 21.302 1.00 75.88 277 LEU B O 1
ATOM 4605 N N . PRO B 1 291 ? 79.798 110.680 21.885 1.00 53.13 278 PRO B N 1
ATOM 4606 C CA . PRO B 1 291 ? 80.802 111.545 22.524 1.00 56.57 278 PRO B CA 1
ATOM 4607 C C . PRO B 1 291 ? 81.528 112.423 21.515 1.00 53.69 278 PRO B C 1
ATOM 4608 O O . PRO B 1 291 ? 81.817 112.009 20.391 1.00 60.66 278 PRO B O 1
ATOM 4612 N N . VAL B 1 292 ? 81.832 113.647 21.936 1.00 65.10 279 VAL B N 1
ATOM 4613 C CA . VAL B 1 292 ? 82.493 114.638 21.093 1.00 73.14 279 VAL B CA 1
ATOM 4614 C C . VAL B 1 292 ? 83.643 115.251 21.879 1.00 66.73 279 VAL B C 1
ATOM 4615 O O . VAL B 1 292 ? 83.475 115.614 23.049 1.00 74.26 279 VAL B O 1
ATOM 4619 N N . PHE B 1 293 ? 84.812 115.352 21.247 1.00 62.40 280 PHE B N 1
ATOM 4620 C CA . PHE B 1 293 ? 85.934 116.089 21.810 1.00 75.99 280 PHE B CA 1
ATOM 4621 C C . PHE B 1 293 ? 86.332 117.210 20.866 1.00 73.54 280 PHE B C 1
ATOM 4622 O O . PHE B 1 293 ? 86.558 116.972 19.677 1.00 72.11 280 PHE B O 1
ATOM 4630 N N . HIS B 1 294 ? 86.451 118.420 21.403 1.00 82.21 281 HIS B N 1
ATOM 4631 C CA . HIS B 1 294 ? 86.817 119.594 20.625 1.00 76.67 281 HIS B CA 1
ATOM 4632 C C . HIS B 1 294 ? 88.249 120.004 20.933 1.00 81.07 281 HIS B C 1
ATOM 4633 O O . HIS B 1 294 ? 88.658 120.023 22.100 1.00 86.98 281 HIS B O 1
ATOM 4640 N N . PHE B 1 295 ? 89.003 120.330 19.885 1.00 81.99 282 PHE B N 1
ATOM 4641 C CA . PHE B 1 295 ? 90.300 120.976 20.012 1.00 78.94 282 PHE B CA 1
ATOM 4642 C C . PHE B 1 295 ? 90.204 122.483 19.817 1.00 83.15 282 PHE B C 1
ATOM 4643 O O . PHE B 1 295 ? 91.232 123.163 19.770 1.00 93.51 282 PHE B O 1
ATOM 4651 N N . CYS B 1 296 ? 88.993 123.013 19.701 1.00 86.31 283 CYS B N 1
ATOM 4652 C CA . CYS B 1 296 ? 88.739 124.422 19.456 1.00 92.49 283 CYS B CA 1
ATOM 4653 C C . CYS B 1 296 ? 87.843 124.988 20.555 1.00 100.42 283 CYS B C 1
ATOM 4654 O O . CYS B 1 296 ? 87.558 124.326 21.562 1.00 108.40 283 CYS B O 1
ATOM 4657 N N . SER B 1 297 ? 87.399 126.228 20.349 1.00 105.40 284 SER B N 1
ATOM 4658 C CA . SER B 1 297 ? 86.545 126.925 21.302 1.00 108.43 284 SER B CA 1
ATOM 4659 C C . SER B 1 297 ? 85.088 126.478 21.234 1.00 109.53 284 SER B C 1
ATOM 4660 O O . SER B 1 297 ? 84.331 126.723 22.182 1.00 114.13 284 SER B O 1
ATOM 4663 N N . SER B 1 298 ? 84.681 125.838 20.142 1.00 113.79 285 SER B N 1
ATOM 4664 C CA . SER B 1 298 ? 83.293 125.430 19.990 1.00 108.67 285 SER B CA 1
ATOM 4665 C C . SER B 1 298 ? 82.933 124.340 20.992 1.00 100.13 285 SER B C 1
ATOM 4666 O O . SER B 1 298 ? 83.778 123.551 21.424 1.00 95.83 285 SER B O 1
ATOM 4669 N N . LYS B 1 299 ? 81.656 124.316 21.375 1.00 100.33 286 LYS B N 1
ATOM 4670 C CA . LYS B 1 299 ? 81.108 123.237 22.184 1.00 105.06 286 LYS B CA 1
ATOM 4671 C C . LYS B 1 299 ? 79.848 122.652 21.558 1.00 106.73 286 LYS B C 1
ATOM 4672 O O . LYS B 1 299 ? 79.168 121.842 22.201 1.00 107.71 286 LYS B O 1
ATOM 4678 N N . GLU B 1 300 ? 79.525 123.041 20.327 1.00 102.46 287 GLU B N 1
ATOM 4679 C CA . GLU B 1 300 ? 78.353 122.515 19.644 1.00 104.88 287 GLU B CA 1
ATOM 4680 C C . GLU B 1 300 ? 78.566 121.049 19.283 1.00 103.59 287 GLU B C 1
ATOM 4681 O O . GLU B 1 300 ? 79.694 120.593 19.079 1.00 104.55 287 GLU B O 1
ATOM 4687 N N . LYS B 1 301 ? 77.465 120.311 19.195 1.00 102.62 288 LYS B N 1
ATOM 4688 C CA . LYS B 1 301 ? 77.522 118.886 18.909 1.00 95.55 288 LYS B CA 1
ATOM 4689 C C . LYS B 1 301 ? 77.445 118.652 17.400 1.00 88.69 288 LYS B C 1
ATOM 4690 O O . LYS B 1 301 ? 77.625 119.569 16.593 1.00 88.09 288 LYS B O 1
ATOM 4696 N N . VAL B 1 302 ? 77.172 117.406 17.008 1.00 81.54 289 VAL B N 1
ATOM 4697 C CA . VAL B 1 302 ? 77.155 117.036 15.598 1.00 77.35 289 VAL B CA 1
ATOM 4698 C C . VAL B 1 302 ? 75.961 117.680 14.901 1.00 81.61 289 VAL B C 1
ATOM 4699 O O . VAL B 1 302 ? 74.885 117.857 15.489 1.00 97.62 289 VAL B O 1
ATOM 4703 N N . SER B 1 303 ? 76.152 118.035 13.632 1.00 75.81 290 SER B N 1
ATOM 4704 C CA . SER B 1 303 ? 75.121 118.671 12.817 1.00 85.12 290 SER B CA 1
ATOM 4705 C C . SER B 1 303 ? 74.588 117.661 11.807 1.00 83.93 290 SER B C 1
ATOM 4706 O O . SER B 1 303 ? 75.362 117.096 11.027 1.00 81.90 290 SER B O 1
ATOM 4709 N N . TYR B 1 304 ? 73.273 117.445 11.816 1.00 76.53 291 TYR B N 1
ATOM 4710 C CA . TYR B 1 304 ? 72.649 116.463 10.939 1.00 65.51 291 TYR B CA 1
ATOM 4711 C C . TYR B 1 304 ? 71.235 116.907 10.594 1.00 65.55 291 TYR B C 1
ATOM 4712 O O . TYR B 1 304 ? 70.672 117.806 11.225 1.00 78.80 291 TYR B O 1
ATOM 4721 N N . LYS B 1 305 ? 70.668 116.260 9.576 1.00 62.29 292 LYS B N 1
ATOM 4722 C CA . LYS B 1 305 ? 69.275 116.462 9.184 1.00 64.70 292 LYS B CA 1
ATOM 4723 C C . LYS B 1 305 ? 68.679 115.097 8.873 1.00 66.79 292 LYS B C 1
ATOM 4724 O O . LYS B 1 305 ? 69.073 114.455 7.896 1.00 71.34 292 LYS B O 1
ATOM 4730 N N . THR B 1 306 ? 67.737 114.648 9.694 1.00 66.35 293 THR B N 1
ATOM 4731 C CA . THR B 1 306 ? 67.023 113.410 9.423 1.00 61.98 293 THR B CA 1
ATOM 4732 C C . THR B 1 306 ? 65.845 113.697 8.501 1.00 63.50 293 THR B C 1
ATOM 4733 O O . THR B 1 306 ? 65.199 114.743 8.605 1.00 67.34 293 THR B O 1
ATOM 4737 N N . ARG B 1 307 ? 65.580 112.766 7.589 1.00 64.93 294 ARG B N 1
ATOM 4738 C CA . ARG B 1 307 ? 64.478 112.917 6.653 1.00 65.88 294 ARG B CA 1
ATOM 4739 C C . ARG B 1 307 ? 63.907 111.540 6.356 1.00 68.27 294 ARG B C 1
ATOM 4740 O O . ARG B 1 307 ? 64.649 110.628 5.984 1.00 63.85 294 ARG B O 1
ATOM 4748 N N . VAL B 1 308 ? 62.597 111.396 6.536 1.00 75.09 295 VAL B N 1
ATOM 4749 C CA . VAL B 1 308 ? 61.893 110.130 6.360 1.00 65.29 295 VAL B CA 1
ATOM 4750 C C . VAL B 1 308 ? 61.034 110.246 5.110 1.00 66.02 295 VAL B C 1
ATOM 4751 O O . VAL B 1 308 ? 60.133 111.091 5.045 1.00 81.37 295 VAL B O 1
ATOM 4755 N N . ILE B 1 309 ? 61.313 109.404 4.115 1.00 66.96 296 ILE B N 1
ATOM 4756 C CA . ILE B 1 309 ? 60.627 109.444 2.831 1.00 73.13 296 ILE B CA 1
ATOM 4757 C C . ILE B 1 309 ? 59.692 108.246 2.750 1.00 69.21 296 ILE B C 1
ATOM 4758 O O . ILE B 1 309 ? 60.040 107.141 3.182 1.00 65.45 296 ILE B O 1
ATOM 4763 N N . ASP B 1 310 ? 58.500 108.470 2.198 1.00 83.41 297 ASP B N 1
ATOM 4764 C CA . ASP B 1 310 ? 57.513 107.409 2.053 1.00 88.10 297 ASP B CA 1
ATOM 4765 C C . ASP B 1 310 ? 57.867 106.499 0.884 1.00 75.64 297 ASP B C 1
ATOM 4766 O O . ASP B 1 310 ? 58.319 106.961 -0.168 1.00 78.12 297 ASP B O 1
ATOM 4771 N N . VAL B 1 311 ? 57.648 105.203 1.071 1.00 73.44 298 VAL B N 1
ATOM 4772 C CA . VAL B 1 311 ? 57.858 104.207 0.029 1.00 78.78 298 VAL B CA 1
ATOM 4773 C C . VAL B 1 311 ? 56.507 103.587 -0.290 1.00 87.71 298 VAL B C 1
ATOM 4774 O O . VAL B 1 311 ? 55.882 102.963 0.578 1.00 70.73 298 VAL B O 1
ATOM 4778 N N . PHE B 1 312 ? 56.056 103.765 -1.528 1.00 85.64 299 PHE B N 1
ATOM 4779 C CA . PHE B 1 312 ? 54.764 103.263 -1.969 1.00 77.91 299 PHE B CA 1
ATOM 4780 C C . PHE B 1 312 ? 54.940 101.977 -2.763 1.00 77.97 299 PHE B C 1
ATOM 4781 O O . PHE B 1 312 ? 55.848 101.866 -3.591 1.00 69.65 299 PHE B O 1
ATOM 4789 N N . LYS B 1 313 ? 54.058 101.010 -2.504 1.00 82.83 300 LYS B N 1
ATOM 4790 C CA . LYS B 1 313 ? 54.183 99.669 -3.065 1.00 92.78 300 LYS B CA 1
ATOM 4791 C C . LYS B 1 313 ? 53.607 99.602 -4.476 1.00 111.91 300 LYS B C 1
ATOM 4792 O O . LYS B 1 313 ? 54.341 99.380 -5.444 1.00 122.82 300 LYS B O 1
ATOM 4798 N N . GLU B 1 314 ? 52.299 99.790 -4.603 1.00 112.51 301 GLU B N 1
ATOM 4799 C CA . GLU B 1 314 ? 51.613 99.815 -5.890 1.00 107.31 301 GLU B CA 1
ATOM 4800 C C . GLU B 1 314 ? 50.405 100.737 -5.742 1.00 113.24 301 GLU B C 1
ATOM 4801 O O . GLU B 1 314 ? 49.252 100.348 -5.914 1.00 130.15 301 GLU B O 1
ATOM 4807 N N . GLY B 1 315 ? 50.671 101.995 -5.399 1.00 99.23 302 GLY B N 1
ATOM 4808 C CA . GLY B 1 315 ? 49.642 102.943 -5.046 1.00 109.65 302 GLY B CA 1
ATOM 4809 C C . GLY B 1 315 ? 49.377 103.038 -3.557 1.00 112.79 302 GLY B C 1
ATOM 4810 O O . GLY B 1 315 ? 48.967 104.098 -3.073 1.00 122.16 302 GLY B O 1
ATOM 4811 N N . ASN B 1 316 ? 49.603 101.954 -2.821 1.00 108.36 303 ASN B N 1
ATOM 4812 C CA . ASN B 1 316 ? 49.451 101.954 -1.376 1.00 99.03 303 ASN B CA 1
ATOM 4813 C C . ASN B 1 316 ? 50.787 102.242 -0.707 1.00 92.95 303 ASN B C 1
ATOM 4814 O O . ASN B 1 316 ? 51.854 101.984 -1.271 1.00 80.52 303 ASN B O 1
ATOM 4819 N N . LEU B 1 317 ? 50.716 102.783 0.507 1.00 91.74 304 LEU B N 1
ATOM 4820 C CA . LEU B 1 317 ? 51.905 103.106 1.290 1.00 87.39 304 LEU B CA 1
ATOM 4821 C C . LEU B 1 317 ? 52.468 101.825 1.895 1.00 90.84 304 LEU B C 1
ATOM 4822 O O . LEU B 1 317 ? 51.815 101.186 2.729 1.00 97.93 304 LEU B O 1
ATOM 4827 N N . TYR B 1 318 ? 53.677 101.446 1.476 1.00 87.84 305 TYR B N 1
ATOM 4828 C CA . TYR B 1 318 ? 54.315 100.244 2.000 1.00 85.89 305 TYR B CA 1
ATOM 4829 C C . TYR B 1 318 ? 55.088 100.522 3.282 1.00 83.34 305 TYR B C 1
ATOM 4830 O O . TYR B 1 318 ? 54.970 99.775 4.257 1.00 94.92 305 TYR B O 1
ATOM 4839 N N . GLY B 1 319 ? 55.892 101.576 3.289 1.00 70.16 306 GLY B N 1
ATOM 4840 C CA . GLY B 1 319 ? 56.726 101.837 4.443 1.00 70.72 306 GLY B CA 1
ATOM 4841 C C . GLY B 1 319 ? 57.579 103.066 4.238 1.00 79.08 306 GLY B C 1
ATOM 4842 O O . GLY B 1 319 ? 57.376 103.840 3.302 1.00 86.48 306 GLY B O 1
ATOM 4843 N N . TYR B 1 320 ? 58.551 103.232 5.129 1.00 76.01 307 TYR B N 1
ATOM 4844 C CA . TYR B 1 320 ? 59.349 104.445 5.191 1.00 77.77 307 TYR B CA 1
ATOM 4845 C C . TYR B 1 320 ? 60.808 104.161 4.865 1.00 78.11 307 TYR B C 1
ATOM 4846 O O . TYR B 1 320 ? 61.308 103.053 5.072 1.00 79.21 307 TYR B O 1
ATOM 4855 N N . LEU B 1 321 ? 61.485 105.189 4.356 1.00 77.58 308 LEU B N 1
ATOM 4856 C CA . LEU B 1 321 ? 62.917 105.163 4.089 1.00 71.60 308 LEU B CA 1
ATOM 4857 C C . LEU B 1 321 ? 63.569 106.286 4.882 1.00 73.97 308 LEU B C 1
ATOM 4858 O O . LEU B 1 321 ? 63.175 107.447 4.748 1.00 71.37 308 LEU B O 1
ATOM 4863 N N . CYS B 1 322 ? 64.563 105.946 5.698 1.00 64.85 309 CYS B N 1
ATOM 4864 C CA . CYS B 1 322 ? 65.196 106.898 6.605 1.00 63.41 309 CYS B CA 1
ATOM 4865 C C . CYS B 1 322 ? 66.542 107.340 6.039 1.00 71.05 309 CYS B C 1
ATOM 4866 O O . CYS B 1 322 ? 67.422 106.505 5.795 1.00 84.54 309 CYS B O 1
ATOM 4869 N N . VAL B 1 323 ? 66.705 108.650 5.850 1.00 63.35 310 VAL B N 1
ATOM 4870 C CA . VAL B 1 323 ? 67.901 109.227 5.243 1.00 63.30 310 VAL B CA 1
ATOM 4871 C C . VAL B 1 323 ? 68.465 110.297 6.165 1.00 57.03 310 VAL B C 1
ATOM 4872 O O . VAL B 1 323 ? 67.766 111.255 6.512 1.00 60.83 310 VAL B O 1
ATOM 4876 N N . ILE B 1 324 ? 69.735 110.156 6.529 1.00 54.14 311 ILE B N 1
ATOM 4877 C CA . ILE B 1 324 ? 70.401 111.076 7.442 1.00 58.92 311 ILE B CA 1
ATOM 4878 C C . ILE B 1 324 ? 71.540 111.758 6.696 1.00 63.55 311 ILE B C 1
ATOM 4879 O O . ILE B 1 324 ? 72.501 111.099 6.281 1.00 53.95 311 ILE B O 1
ATOM 4884 N N . LYS B 1 325 ? 71.426 113.073 6.521 1.00 66.78 312 LYS B N 1
ATOM 4885 C CA . LYS B 1 325 ? 72.468 113.890 5.909 1.00 59.30 312 LYS B CA 1
ATOM 4886 C C . LYS B 1 325 ? 73.364 114.430 7.018 1.00 64.13 312 LYS B C 1
ATOM 4887 O O . LYS B 1 325 ? 72.929 115.258 7.825 1.00 85.05 312 LYS B O 1
ATOM 4893 N N . VAL B 1 326 ? 74.612 113.967 7.060 1.00 62.08 313 VAL B N 1
ATOM 4894 C CA . VAL B 1 326 ? 75.556 114.324 8.114 1.00 59.61 313 VAL B CA 1
ATOM 4895 C C . VAL B 1 326 ? 76.598 115.268 7.536 1.00 62.57 313 VAL B C 1
ATOM 4896 O O . VAL B 1 326 ? 77.180 114.989 6.480 1.00 62.60 313 VAL B O 1
ATOM 4900 N N . GLU B 1 327 ? 76.840 116.375 8.230 1.00 79.37 314 GLU B N 1
ATOM 4901 C CA . GLU B 1 327 ? 77.804 117.375 7.801 1.00 78.40 314 GLU B CA 1
ATOM 4902 C C . GLU B 1 327 ? 79.120 117.191 8.547 1.00 71.85 314 GLU B C 1
ATOM 4903 O O . GLU B 1 327 ? 79.186 116.532 9.586 1.00 73.31 314 GLU B O 1
ATOM 4909 N N . ARG B 1 328 ? 80.177 117.776 7.992 1.00 71.21 315 ARG B N 1
ATOM 4910 C CA . ARG B 1 328 ? 81.501 117.621 8.569 1.00 68.89 315 ARG B CA 1
ATOM 4911 C C . ARG B 1 328 ? 81.553 118.205 9.976 1.00 75.76 315 ARG B C 1
ATOM 4912 O O . ARG B 1 328 ? 80.769 119.079 10.355 1.00 87.26 315 ARG B O 1
ATOM 4920 N N . PHE B 1 329 ? 82.504 117.701 10.751 1.00 63.90 316 PHE B N 1
ATOM 4921 C CA . PHE B 1 329 ? 82.743 118.134 12.114 1.00 66.41 316 PHE B CA 1
ATOM 4922 C C . PHE B 1 329 ? 84.155 118.697 12.206 1.00 68.57 316 PHE B C 1
ATOM 4923 O O . PHE B 1 329 ? 85.072 118.225 11.526 1.00 74.18 316 PHE B O 1
ATOM 4931 N N . CYS B 1 330 ? 84.328 119.712 13.053 1.00 65.35 317 CYS B N 1
ATOM 4932 C CA . CYS B 1 330 ? 85.633 120.358 13.150 1.00 70.03 317 CYS B CA 1
ATOM 4933 C C . CYS B 1 330 ? 86.662 119.448 13.816 1.00 71.67 317 CYS B C 1
ATOM 4934 O O . CYS B 1 330 ? 87.814 119.380 13.371 1.00 77.39 317 CYS B O 1
ATOM 4937 N N . CYS B 1 331 ? 86.270 118.732 14.870 1.00 68.16 318 CYS B N 1
ATOM 4938 C CA . CYS B 1 331 ? 87.240 117.940 15.619 1.00 76.26 318 CYS B CA 1
ATOM 4939 C C . CYS B 1 331 ? 86.944 116.442 15.579 1.00 68.43 318 CYS B C 1
ATOM 4940 O O . CYS B 1 331 ? 87.099 115.815 14.527 1.00 76.29 318 CYS B O 1
ATOM 4943 N N . ALA B 1 332 ? 86.543 115.846 16.703 1.00 58.71 319 ALA B N 1
ATOM 4944 C CA . ALA B 1 332 ? 86.468 114.392 16.816 1.00 61.17 319 ALA B CA 1
ATOM 4945 C C . ALA B 1 332 ? 85.116 113.949 17.359 1.00 64.18 319 ALA B C 1
ATOM 4946 O O . ALA B 1 332 ? 84.671 114.432 18.408 1.00 55.59 319 ALA B O 1
ATOM 4948 N N . VAL B 1 333 ? 84.476 113.017 16.649 1.00 63.64 320 VAL B N 1
ATOM 4949 C CA . VAL B 1 333 ? 83.223 112.397 17.072 1.00 63.26 320 VAL B CA 1
ATOM 4950 C C . VAL B 1 333 ? 83.471 110.916 17.320 1.00 53.75 320 VAL B C 1
ATOM 4951 O O . VAL B 1 333 ? 83.961 110.207 16.435 1.00 52.27 320 VAL B O 1
ATOM 4955 N N . PHE B 1 334 ? 83.118 110.452 18.513 1.00 57.38 321 PHE B N 1
ATOM 4956 C CA . PHE B 1 334 ? 83.291 109.061 18.899 1.00 55.18 321 PHE B CA 1
ATOM 4957 C C . PHE B 1 334 ? 81.982 108.297 18.736 1.00 53.86 321 PHE B C 1
ATOM 4958 O O . PHE B 1 334 ? 80.892 108.864 18.831 1.00 59.20 321 PHE B O 1
ATOM 4966 N N . SER B 1 335 ? 82.103 106.999 18.462 1.00 61.72 322 SER B N 1
ATOM 4967 C CA . SER B 1 335 ? 80.940 106.125 18.444 1.00 49.48 322 SER B CA 1
ATOM 4968 C C . SER B 1 335 ? 80.480 105.776 19.844 1.00 57.64 322 SER B C 1
ATOM 4969 O O . SER B 1 335 ? 79.331 105.356 20.025 1.00 68.59 322 SER B O 1
ATOM 4972 N N . GLU B 1 336 ? 81.347 105.974 20.830 1.00 63.82 323 GLU B N 1
ATOM 4973 C CA . GLU B 1 336 ? 81.193 105.449 22.177 1.00 62.10 323 GLU B CA 1
ATOM 4974 C C . GLU B 1 336 ? 82.374 105.985 22.974 1.00 74.01 323 GLU B C 1
ATOM 4975 O O . GLU B 1 336 ? 83.349 106.480 22.405 1.00 69.62 323 GLU B O 1
ATOM 4981 N N . ALA B 1 337 ? 82.279 105.896 24.294 1.00 74.87 324 ALA B N 1
ATOM 4982 C CA . ALA B 1 337 ? 83.426 106.256 25.111 1.00 56.77 324 ALA B CA 1
ATOM 4983 C C . ALA B 1 337 ? 84.584 105.314 24.795 1.00 65.95 324 ALA B C 1
ATOM 4984 O O . ALA B 1 337 ? 84.373 104.106 24.628 1.00 89.49 324 ALA B O 1
ATOM 4986 N N . PRO B 1 338 ? 85.809 105.824 24.690 1.00 61.16 325 PRO B N 1
ATOM 4987 C CA . PRO B 1 338 ? 86.940 104.953 24.342 1.00 59.47 325 PRO B CA 1
ATOM 4988 C C . PRO B 1 338 ? 87.150 103.873 25.396 1.00 66.81 325 PRO B C 1
ATOM 4989 O O . PRO B 1 338 ? 87.203 104.149 26.599 1.00 68.36 325 PRO B O 1
ATOM 4993 N N . ILE B 1 339 ? 87.257 102.629 24.936 1.00 59.76 326 ILE B N 1
ATOM 4994 C CA . ILE B 1 339 ? 87.476 101.508 25.843 1.00 62.54 326 ILE B CA 1
ATOM 4995 C C . ILE B 1 339 ? 88.927 101.512 26.309 1.00 64.57 326 ILE B C 1
ATOM 4996 O O . ILE B 1 339 ? 89.812 100.969 25.637 1.00 65.50 326 ILE B O 1
ATOM 5001 N N . SER B 1 340 ? 89.173 102.127 27.466 1.00 65.60 327 SER B N 1
ATOM 5002 C CA . SER B 1 340 ? 90.509 102.245 28.033 1.00 67.70 327 SER B CA 1
ATOM 5003 C C . SER B 1 340 ? 90.382 102.324 29.548 1.00 69.75 327 SER B C 1
ATOM 5004 O O . SER B 1 340 ? 89.432 102.917 30.063 1.00 69.49 327 SER B O 1
ATOM 5007 N N . TRP B 1 341 ? 91.347 101.738 30.256 1.00 66.67 328 TRP B N 1
ATOM 5008 C CA . TRP B 1 341 ? 91.269 101.591 31.701 1.00 60.12 328 TRP B CA 1
ATOM 5009 C C . TRP B 1 341 ? 92.530 102.125 32.366 1.00 60.75 328 TRP B C 1
ATOM 5010 O O . TRP B 1 341 ? 93.583 102.252 31.738 1.00 59.77 328 TRP B O 1
ATOM 5021 N N . MET B 1 342 ? 92.400 102.440 33.657 1.00 62.08 329 MET B N 1
ATOM 5022 C CA . MET B 1 342 ? 93.522 102.762 34.531 1.00 63.26 329 MET B CA 1
ATOM 5023 C C . MET B 1 342 ? 93.270 102.137 35.895 1.00 65.34 329 MET B C 1
ATOM 5024 O O . MET B 1 342 ? 92.218 101.546 36.145 1.00 65.93 329 MET B O 1
ATOM 5029 N N . ALA B 1 343 ? 94.251 102.258 36.785 1.00 66.77 330 ALA B N 1
ATOM 5030 C CA . ALA B 1 343 ? 94.140 101.606 38.083 1.00 69.20 330 ALA B CA 1
ATOM 5031 C C . ALA B 1 343 ? 95.036 102.305 39.093 1.00 71.11 330 ALA B C 1
ATOM 5032 O O . ALA B 1 343 ? 96.229 102.507 38.840 1.00 70.55 330 ALA B O 1
ATOM 5034 N N . ASP B 1 344 ? 94.456 102.673 40.231 1.00 73.65 331 ASP B N 1
ATOM 5035 C CA . ASP B 1 344 ? 95.224 103.092 41.389 1.00 76.24 331 ASP B CA 1
ATOM 5036 C C . ASP B 1 344 ? 94.619 102.444 42.625 1.00 79.43 331 ASP B C 1
ATOM 5037 O O . ASP B 1 344 ? 93.509 101.910 42.590 1.00 79.70 331 ASP B O 1
ATOM 5042 N N . LYS B 1 345 ? 95.379 102.471 43.721 1.00 82.18 332 LYS B N 1
ATOM 5043 C CA . LYS B 1 345 ? 94.938 101.813 44.947 1.00 85.86 332 LYS B CA 1
ATOM 5044 C C . LYS B 1 345 ? 93.668 102.438 45.515 1.00 87.94 332 LYS B C 1
ATOM 5045 O O . LYS B 1 345 ? 92.903 101.755 46.203 1.00 91.74 332 LYS B O 1
ATOM 5051 N N . GLU B 1 346 ? 93.418 103.722 45.250 1.00 87.21 333 GLU B N 1
ATOM 5052 C CA . GLU B 1 346 ? 92.256 104.373 45.848 1.00 89.64 333 GLU B CA 1
ATOM 5053 C C . GLU B 1 346 ? 90.983 104.106 45.052 1.00 87.82 333 GLU B C 1
ATOM 5054 O O . GLU B 1 346 ? 89.955 103.718 45.619 1.00 90.19 333 GLU B O 1
ATOM 5060 N N . ASN B 1 347 ? 91.033 104.295 43.737 1.00 83.92 334 ASN B N 1
ATOM 5061 C CA . ASN B 1 347 ? 89.854 104.150 42.894 1.00 82.16 334 ASN B CA 1
ATOM 5062 C C . ASN B 1 347 ? 89.662 102.735 42.364 1.00 80.74 334 ASN B C 1
ATOM 5063 O O . ASN B 1 347 ? 88.586 102.427 41.842 1.00 79.99 334 ASN B O 1
ATOM 5068 N N . GLY B 1 348 ? 90.669 101.875 42.475 1.00 80.58 335 GLY B N 1
ATOM 5069 C CA . GLY B 1 348 ? 90.574 100.573 41.850 1.00 79.25 335 GLY B CA 1
ATOM 5070 C C . GLY B 1 348 ? 90.768 100.663 40.341 1.00 75.29 335 GLY B C 1
ATOM 5071 O O . GLY B 1 348 ? 91.304 101.634 39.797 1.00 73.58 335 GLY B O 1
ATOM 5072 N N . VAL B 1 349 ? 90.326 99.614 39.658 1.00 74.23 336 VAL B N 1
ATOM 5073 C CA . VAL B 1 349 ? 90.313 99.615 38.201 1.00 70.95 336 VAL B CA 1
ATOM 5074 C C . VAL B 1 349 ? 89.086 100.396 37.744 1.00 70.26 336 VAL B C 1
ATOM 5075 O O . VAL B 1 349 ? 87.960 100.096 38.153 1.00 81.92 336 VAL B O 1
ATOM 5079 N N . TYR B 1 350 ? 89.302 101.410 36.911 1.00 68.26 337 TYR B N 1
ATOM 5080 C CA . TYR B 1 350 ? 88.215 102.254 36.440 1.00 67.78 337 TYR B CA 1
ATOM 5081 C C . TYR B 1 350 ? 88.389 102.552 34.959 1.00 65.42 337 TYR B C 1
ATOM 5082 O O . TYR B 1 350 ? 89.489 102.473 34.410 1.00 63.77 337 TYR B O 1
ATOM 5091 N N . SER B 1 351 ? 87.277 102.896 34.317 1.00 80.49 338 SER B N 1
ATOM 5092 C CA . SER B 1 351 ? 87.279 103.285 32.917 1.00 68.93 338 SER B CA 1
ATOM 5093 C C . SER B 1 351 ? 87.592 104.770 32.787 1.00 72.55 338 SER B C 1
ATOM 5094 O O . SER B 1 351 ? 87.336 105.563 33.696 1.00 86.79 338 SER B O 1
ATOM 5097 N N . LEU B 1 352 ? 88.154 105.139 31.643 1.00 77.94 339 LEU B N 1
ATOM 5098 C CA . LEU B 1 352 ? 88.593 106.503 31.401 1.00 73.02 339 LEU B CA 1
ATOM 5099 C C . LEU B 1 352 ? 87.486 107.305 30.734 1.00 78.50 339 LEU B C 1
ATOM 5100 O O . LEU B 1 352 ? 86.843 106.829 29.794 1.00 85.39 339 LEU B O 1
ATOM 5105 N N . ASN B 1 353 ? 87.266 108.516 31.235 1.00 85.78 340 ASN B N 1
ATOM 5106 C CA . ASN B 1 353 ? 86.325 109.441 30.623 1.00 86.66 340 ASN B CA 1
ATOM 5107 C C . ASN B 1 353 ? 86.828 109.848 29.241 1.00 85.35 340 ASN B C 1
ATOM 5108 O O . ASN B 1 353 ? 88.033 109.867 28.979 1.00 84.54 340 ASN B O 1
ATOM 5113 N N . THR B 1 354 ? 85.888 110.152 28.341 1.00 87.58 341 THR B N 1
ATOM 5114 C CA . THR B 1 354 ? 86.269 110.580 26.997 1.00 75.89 341 THR B CA 1
ATOM 5115 C C . THR B 1 354 ? 87.163 111.813 27.044 1.00 76.19 341 THR B C 1
ATOM 5116 O O . THR B 1 354 ? 88.149 111.903 26.303 1.00 72.26 341 THR B O 1
ATOM 5120 N N . GLU B 1 355 ? 86.833 112.772 27.912 1.00 83.70 342 GLU B N 1
ATOM 5121 C CA . GLU B 1 355 ? 87.600 114.012 27.994 1.00 79.62 342 GLU B CA 1
ATOM 5122 C C . GLU B 1 355 ? 89.038 113.742 28.424 1.00 78.52 342 GLU B C 1
ATOM 5123 O O . GLU B 1 355 ? 89.987 114.232 27.801 1.00 74.79 342 GLU B O 1
ATOM 5129 N N . LYS B 1 356 ? 89.219 112.958 29.491 1.00 84.76 343 LYS B N 1
ATOM 5130 C CA . LYS B 1 356 ? 90.569 112.661 29.959 1.00 80.68 343 LYS B CA 1
ATOM 5131 C C . LYS B 1 356 ? 91.317 111.773 28.981 1.00 77.77 343 LYS B C 1
ATOM 5132 O O . LYS B 1 356 ? 92.535 111.908 28.837 1.00 76.00 343 LYS B O 1
ATOM 5138 N N . TRP B 1 357 ? 90.608 110.870 28.299 1.00 83.56 344 TRP B N 1
ATOM 5139 C CA . TRP B 1 357 ? 91.268 109.931 27.399 1.00 72.49 344 TRP B CA 1
ATOM 5140 C C . TRP B 1 357 ? 91.981 110.658 26.265 1.00 77.74 344 TRP B C 1
ATOM 5141 O O . TRP B 1 357 ? 93.126 110.330 25.936 1.00 77.73 344 TRP B O 1
ATOM 5152 N N . VAL B 1 358 ? 91.328 111.654 25.662 1.00 71.05 345 VAL B N 1
ATOM 5153 C CA . VAL B 1 358 ? 91.963 112.390 24.572 1.00 73.91 345 VAL B CA 1
ATOM 5154 C C . VAL B 1 358 ? 93.156 113.187 25.084 1.00 74.90 345 VAL B C 1
ATOM 5155 O O . VAL B 1 358 ? 94.219 113.203 24.455 1.00 83.73 345 VAL B O 1
ATOM 5159 N N . ARG B 1 359 ? 93.003 113.864 26.227 1.00 82.48 346 ARG B N 1
ATOM 5160 C CA . ARG B 1 359 ? 94.103 114.670 26.750 1.00 79.70 346 ARG B CA 1
ATOM 5161 C C . ARG B 1 359 ? 95.287 113.800 27.154 1.00 70.38 346 ARG B C 1
ATOM 5162 O O . ARG B 1 359 ? 96.442 114.167 26.913 1.00 75.09 346 ARG B O 1
ATOM 5170 N N . MET B 1 360 ? 95.024 112.635 27.752 1.00 85.05 347 MET B N 1
ATOM 5171 C CA . MET B 1 360 ? 96.101 111.696 28.051 1.00 82.99 347 MET B CA 1
ATOM 5172 C C . MET B 1 360 ? 96.686 111.063 26.795 1.00 77.71 347 MET B C 1
ATOM 5173 O O . MET B 1 360 ? 97.796 110.528 26.849 1.00 70.92 347 MET B O 1
ATOM 5178 N N . MET B 1 361 ? 95.966 111.104 25.676 1.00 75.48 348 MET B N 1
ATOM 5179 C CA . MET B 1 361 ? 96.392 110.464 24.437 1.00 72.46 348 MET B CA 1
ATOM 5180 C C . MET B 1 361 ? 97.279 111.371 23.592 1.00 81.35 348 MET B C 1
ATOM 5181 O O . MET B 1 361 ? 98.370 110.968 23.177 1.00 75.65 348 MET B O 1
ATOM 5186 N N . VAL B 1 362 ? 96.823 112.598 23.329 1.00 84.17 349 VAL B N 1
ATOM 5187 C CA . VAL B 1 362 ? 97.516 113.486 22.402 1.00 86.20 349 VAL B CA 1
ATOM 5188 C C . VAL B 1 362 ? 98.466 114.441 23.115 1.00 96.46 349 VAL B C 1
ATOM 5189 O O . VAL B 1 362 ? 99.294 115.088 22.452 1.00 101.57 349 VAL B O 1
ATOM 5193 N N . ASP B 1 363 ? 98.389 114.535 24.445 1.00 101.12 350 ASP B N 1
ATOM 5194 C CA . ASP B 1 363 ? 99.287 115.364 25.249 1.00 113.44 350 ASP B CA 1
ATOM 5195 C C . ASP B 1 363 ? 99.123 116.843 24.879 1.00 118.45 350 ASP B C 1
ATOM 5196 O O . ASP B 1 363 ? 99.988 117.471 24.263 1.00 125.24 350 ASP B O 1
ATOM 5201 N N . ILE B 1 364 ? 97.966 117.376 25.264 1.00 115.05 351 ILE B N 1
ATOM 5202 C CA . ILE B 1 364 ? 97.644 118.775 25.008 1.00 113.41 351 ILE B CA 1
ATOM 5203 C C . ILE B 1 364 ? 97.759 119.596 26.294 1.00 112.59 351 ILE B C 1
ATOM 5204 O O . ILE B 1 364 ? 97.043 119.364 27.268 1.00 111.39 351 ILE B O 1
ATOM 5209 N N . SER C 1 12 ? 46.503 56.899 31.407 1.00 153.98 -1 SER C N 1
ATOM 5210 C CA . SER C 1 12 ? 47.752 57.639 31.547 1.00 146.78 -1 SER C CA 1
ATOM 5211 C C . SER C 1 12 ? 48.933 56.694 31.754 1.00 134.44 -1 SER C C 1
ATOM 5212 O O . SER C 1 12 ? 49.101 56.120 32.833 1.00 131.56 -1 SER C O 1
ATOM 5215 N N . GLY C 1 13 ? 49.748 56.533 30.713 1.00 133.09 0 GLY C N 1
ATOM 5216 C CA . GLY C 1 13 ? 50.900 55.656 30.773 1.00 132.95 0 GLY C CA 1
ATOM 5217 C C . GLY C 1 13 ? 50.591 54.175 30.794 1.00 124.14 0 GLY C C 1
ATOM 5218 O O . GLY C 1 13 ? 51.527 53.366 30.775 1.00 107.88 0 GLY C O 1
ATOM 5219 N N . LEU C 1 14 ? 49.315 53.793 30.832 1.00 120.96 1 LEU C N 1
ATOM 5220 C CA . LEU C 1 14 ? 48.910 52.396 30.872 1.00 106.81 1 LEU C CA 1
ATOM 5221 C C . LEU C 1 14 ? 48.627 51.895 29.464 1.00 106.86 1 LEU C C 1
ATOM 5222 O O . LEU C 1 14 ? 47.963 52.572 28.673 1.00 116.10 1 LEU C O 1
ATOM 5227 N N . GLU C 1 15 ? 49.119 50.698 29.161 1.00 99.99 2 GLU C N 1
ATOM 5228 C CA . GLU C 1 15 ? 48.893 50.063 27.869 1.00 101.40 2 GLU C CA 1
ATOM 5229 C C . GLU C 1 15 ? 48.502 48.605 28.075 1.00 97.58 2 GLU C C 1
ATOM 5230 O O . GLU C 1 15 ? 49.275 47.831 28.650 1.00 91.00 2 GLU C O 1
ATOM 5236 N N . VAL C 1 16 ? 47.291 48.245 27.635 1.00 105.04 3 VAL C N 1
ATOM 5237 C CA . VAL C 1 16 ? 46.943 46.841 27.439 1.00 97.45 3 VAL C CA 1
ATOM 5238 C C . VAL C 1 16 ? 47.850 46.271 26.351 1.00 100.80 3 VAL C C 1
ATOM 5239 O O . VAL C 1 16 ? 48.267 46.982 25.430 1.00 116.69 3 VAL C O 1
ATOM 5243 N N . LEU C 1 17 ? 48.205 44.987 26.475 1.00 104.11 4 LEU C N 1
ATOM 5244 C CA . LEU C 1 17 ? 49.291 44.490 25.631 1.00 112.17 4 LEU C CA 1
ATOM 5245 C C . LEU C 1 17 ? 48.878 44.236 24.196 1.00 119.87 4 LEU C C 1
ATOM 5246 O O . LEU C 1 17 ? 49.716 44.335 23.294 1.00 134.84 4 LEU C O 1
ATOM 5251 N N . PHE C 1 18 ? 47.631 43.889 23.939 1.00 100.07 5 PHE C N 1
ATOM 5252 C CA . PHE C 1 18 ? 47.352 43.603 22.546 1.00 102.18 5 PHE C CA 1
ATOM 5253 C C . PHE C 1 18 ? 46.189 44.452 22.075 1.00 118.52 5 PHE C C 1
ATOM 5254 O O . PHE C 1 18 ? 45.258 43.965 21.428 1.00 131.14 5 PHE C O 1
ATOM 5262 N N . GLN C 1 19 ? 46.271 45.746 22.402 1.00 113.38 6 GLN C N 1
ATOM 5263 C CA . GLN C 1 19 ? 45.349 46.765 21.925 1.00 111.57 6 GLN C CA 1
ATOM 5264 C C . GLN C 1 19 ? 45.203 46.692 20.416 1.00 115.04 6 GLN C C 1
ATOM 5265 O O . GLN C 1 19 ? 46.089 46.188 19.718 1.00 122.02 6 GLN C O 1
ATOM 5271 N N . GLY C 1 20 ? 44.097 47.217 19.905 1.00 120.64 7 GLY C N 1
ATOM 5272 C CA . GLY C 1 20 ? 43.774 47.085 18.509 1.00 129.14 7 GLY C CA 1
ATOM 5273 C C . GLY C 1 20 ? 42.667 46.074 18.332 1.00 135.84 7 GLY C C 1
ATOM 5274 O O . GLY C 1 20 ? 42.628 45.038 19.002 1.00 137.52 7 GLY C O 1
ATOM 5275 N N . PRO C 1 21 ? 41.727 46.369 17.435 1.00 142.10 8 PRO C N 1
ATOM 5276 C CA . PRO C 1 21 ? 40.632 45.416 17.195 1.00 148.23 8 PRO C CA 1
ATOM 5277 C C . PRO C 1 21 ? 41.114 44.100 16.617 1.00 150.90 8 PRO C C 1
ATOM 5278 O O . PRO C 1 21 ? 40.635 43.032 17.020 1.00 155.04 8 PRO C O 1
ATOM 5282 N N . HIS C 1 22 ? 42.066 44.147 15.692 1.00 137.44 9 HIS C N 1
ATOM 5283 C CA . HIS C 1 22 ? 42.508 42.974 14.948 1.00 140.98 9 HIS C CA 1
ATOM 5284 C C . HIS C 1 22 ? 43.936 42.640 15.360 1.00 135.77 9 HIS C C 1
ATOM 5285 O O . HIS C 1 22 ? 44.881 43.315 14.939 1.00 141.37 9 HIS C O 1
ATOM 5292 N N . MET C 1 23 ? 44.090 41.604 16.178 1.00 137.24 10 MET C N 1
ATOM 5293 C CA . MET C 1 23 ? 45.413 41.162 16.608 1.00 138.15 10 MET C CA 1
ATOM 5294 C C . MET C 1 23 ? 45.523 39.644 16.546 1.00 130.97 10 MET C C 1
ATOM 5295 O O . MET C 1 23 ? 46.135 39.096 15.631 1.00 129.45 10 MET C O 1
ATOM 5300 N N . GLY C 1 25 ? 44.227 36.438 17.257 1.00 156.92 12 GLY C N 1
ATOM 5301 C CA . GLY C 1 25 ? 44.266 36.177 18.684 1.00 148.14 12 GLY C CA 1
ATOM 5302 C C . GLY C 1 25 ? 45.615 36.478 19.306 1.00 139.54 12 GLY C C 1
ATOM 5303 O O . GLY C 1 25 ? 46.651 36.355 18.650 1.00 144.17 12 GLY C O 1
ATOM 5304 N N . SER C 1 26 ? 45.602 36.874 20.574 1.00 147.77 13 SER C N 1
ATOM 5305 C CA . SER C 1 26 ? 46.845 37.190 21.271 1.00 133.08 13 SER C CA 1
ATOM 5306 C C . SER C 1 26 ? 47.698 35.933 21.405 1.00 124.57 13 SER C C 1
ATOM 5307 O O . SER C 1 26 ? 47.176 34.870 21.760 1.00 126.41 13 SER C O 1
ATOM 5310 N N . PRO C 1 27 ? 48.996 36.007 21.123 1.00 123.66 14 PRO C N 1
ATOM 5311 C CA . PRO C 1 27 ? 49.837 34.806 21.162 1.00 130.87 14 PRO C CA 1
ATOM 5312 C C . PRO C 1 27 ? 49.965 34.241 22.569 1.00 127.12 14 PRO C C 1
ATOM 5313 O O . PRO C 1 27 ? 49.791 34.934 23.574 1.00 109.65 14 PRO C O 1
ATOM 5317 N N . ASP C 1 28 ? 50.284 32.943 22.620 1.00 132.66 15 ASP C N 1
ATOM 5318 C CA . ASP C 1 28 ? 50.338 32.218 23.886 1.00 128.06 15 ASP C CA 1
ATOM 5319 C C . ASP C 1 28 ? 51.670 32.424 24.599 1.00 116.28 15 ASP C C 1
ATOM 5320 O O . ASP C 1 28 ? 51.702 32.711 25.802 1.00 109.63 15 ASP C O 1
ATOM 5325 N N . LEU C 1 29 ? 52.780 32.270 23.880 1.00 107.41 16 LEU C N 1
ATOM 5326 C CA . LEU C 1 29 ? 54.112 32.337 24.481 1.00 106.22 16 LEU C CA 1
ATOM 5327 C C . LEU C 1 29 ? 54.629 33.767 24.409 1.00 102.89 16 LEU C C 1
ATOM 5328 O O . LEU C 1 29 ? 55.089 34.225 23.359 1.00 103.54 16 LEU C O 1
ATOM 5333 N N . ILE C 1 30 ? 54.574 34.470 25.536 1.00 109.39 17 ILE C N 1
ATOM 5334 C CA . ILE C 1 30 ? 55.053 35.843 25.642 1.00 101.17 17 ILE C CA 1
ATOM 5335 C C . ILE C 1 30 ? 56.296 35.840 26.522 1.00 101.91 17 ILE C C 1
ATOM 5336 O O . ILE C 1 30 ? 56.252 35.370 27.667 1.00 106.32 17 ILE C O 1
ATOM 5341 N N . ILE C 1 31 ? 57.403 36.352 25.991 1.00 98.74 18 ILE C N 1
ATOM 5342 C CA . ILE C 1 31 ? 58.638 36.522 26.749 1.00 99.84 18 ILE C CA 1
ATOM 5343 C C . ILE C 1 31 ? 58.926 38.012 26.849 1.00 98.67 18 ILE C C 1
ATOM 5344 O O . ILE C 1 31 ? 58.713 38.763 25.890 1.00 98.33 18 ILE C O 1
ATOM 5349 N N . HIS C 1 32 ? 59.398 38.441 28.015 1.00 103.97 19 HIS C N 1
ATOM 5350 C CA . HIS C 1 32 ? 59.555 39.856 28.330 1.00 100.91 19 HIS C CA 1
ATOM 5351 C C . HIS C 1 32 ? 61.033 40.216 28.405 1.00 109.74 19 HIS C C 1
ATOM 5352 O O . HIS C 1 32 ? 61.764 39.682 29.246 1.00 120.16 19 HIS C O 1
ATOM 5359 N N . ALA C 1 33 ? 61.465 41.120 27.533 1.00 89.00 20 ALA C N 1
ATOM 5360 C CA . ALA C 1 33 ? 62.780 41.732 27.632 1.00 93.79 20 ALA C CA 1
ATOM 5361 C C . ALA C 1 33 ? 62.673 43.048 28.391 1.00 103.78 20 ALA C C 1
ATOM 5362 O O . ALA C 1 33 ? 61.611 43.673 28.455 1.00 105.45 20 ALA C O 1
ATOM 5364 N N . GLY C 1 34 ? 63.791 43.467 28.971 1.00 112.96 21 GLY C N 1
ATOM 5365 C CA . GLY C 1 34 ? 63.803 44.684 29.756 1.00 122.24 21 GLY C CA 1
ATOM 5366 C C . GLY C 1 34 ? 63.622 45.947 28.940 1.00 110.96 21 GLY C C 1
ATOM 5367 O O . GLY C 1 34 ? 62.980 45.941 27.885 1.00 94.59 21 GLY C O 1
ATOM 5368 N N . GLU C 1 35 ? 64.184 47.046 29.427 1.00 108.20 22 GLU C N 1
ATOM 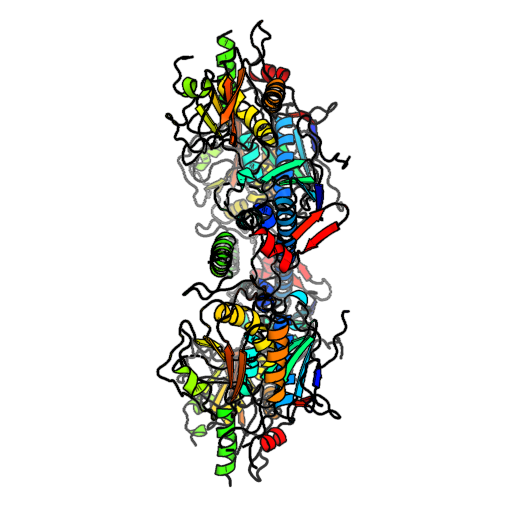5369 C CA . GLU C 1 35 ? 64.111 48.314 28.717 1.00 108.47 22 GLU C CA 1
ATOM 5370 C C . GLU C 1 35 ? 65.158 48.326 27.610 1.00 107.09 22 GLU C C 1
ATOM 5371 O O . GLU C 1 35 ? 66.360 48.246 27.887 1.00 124.83 22 GLU C O 1
ATOM 5377 N N . VAL C 1 36 ? 64.709 48.403 26.356 1.00 93.70 23 VAL C N 1
ATOM 5378 C CA . VAL C 1 36 ? 65.611 48.448 25.212 1.00 98.71 23 VAL C CA 1
ATOM 5379 C C . VAL C 1 36 ? 65.256 49.650 24.348 1.00 105.89 23 VAL C C 1
ATOM 5380 O O . VAL C 1 36 ? 64.112 50.115 24.334 1.00 106.68 23 VAL C O 1
ATOM 5384 N N . THR C 1 37 ? 66.254 50.157 23.629 1.00 108.68 24 THR C N 1
ATOM 5385 C CA . THR C 1 37 ? 66.074 51.269 22.706 1.00 105.96 24 THR C CA 1
ATOM 5386 C C . THR C 1 37 ? 65.905 50.726 21.293 1.00 102.98 24 THR C C 1
ATOM 5387 O O . THR C 1 37 ? 66.548 49.742 20.917 1.00 112.17 24 THR C O 1
ATOM 5391 N N . LEU C 1 38 ? 65.037 51.366 20.515 1.00 102.29 25 LEU C N 1
ATOM 5392 C CA . LEU C 1 38 ? 64.763 50.952 19.148 1.00 106.82 25 LEU C CA 1
ATOM 5393 C C . LEU C 1 38 ? 65.036 52.100 18.187 1.00 102.78 25 LEU C C 1
ATOM 5394 O O . LEU C 1 38 ? 65.095 53.267 18.581 1.00 107.55 25 LEU C O 1
ATOM 5399 N N . GLY C 1 39 ? 65.204 51.751 16.914 1.00 101.75 26 GLY C N 1
ATOM 5400 C CA . GLY C 1 39 ? 65.443 52.740 15.882 1.00 113.93 26 GLY C CA 1
ATOM 5401 C C . GLY C 1 39 ? 66.886 52.810 15.432 1.00 117.05 26 GLY C C 1
ATOM 5402 O O . GLY C 1 39 ? 67.790 52.967 16.257 1.00 114.40 26 GLY C O 1
ATOM 5403 N N . GLU C 1 40 ? 67.121 52.698 14.123 1.00 110.08 27 GLU C N 1
ATOM 5404 C CA . GLU C 1 40 ? 68.484 52.813 13.620 1.00 118.19 27 GLU C CA 1
ATOM 5405 C C . GLU C 1 40 ? 69.066 54.189 13.911 1.00 118.05 27 GLU C C 1
ATOM 5406 O O . GLU C 1 40 ? 70.272 54.314 14.153 1.00 121.58 27 GLU C O 1
ATOM 5412 N N . LYS C 1 41 ? 68.227 55.227 13.911 1.00 120.19 28 LYS C N 1
ATOM 5413 C CA . LYS C 1 41 ? 68.702 56.565 14.250 1.00 120.91 28 LYS C CA 1
ATOM 5414 C C . LYS C 1 41 ? 69.197 56.624 15.692 1.00 122.30 28 LYS C C 1
ATOM 5415 O O . LYS C 1 41 ? 70.280 57.152 15.967 1.00 130.41 28 LYS C O 1
ATOM 5421 N N . ASP C 1 42 ? 68.416 56.077 16.627 1.00 117.19 29 ASP C N 1
ATOM 5422 C CA . ASP C 1 42 ? 68.765 56.170 18.042 1.00 113.83 29 ASP C CA 1
ATOM 5423 C C . ASP C 1 42 ? 69.730 55.071 18.472 1.00 117.36 29 ASP C C 1
ATOM 5424 O O . ASP C 1 42 ? 70.634 55.322 19.276 1.00 118.91 29 ASP C O 1
ATOM 5429 N N . ARG C 1 43 ? 69.555 53.848 17.964 1.00 115.34 30 ARG C N 1
ATOM 5430 C CA . ARG C 1 43 ? 70.436 52.760 18.374 1.00 117.56 30 ARG C CA 1
ATOM 5431 C C . ARG C 1 43 ? 71.866 52.959 17.895 1.00 117.97 30 ARG C C 1
ATOM 5432 O O . ARG C 1 43 ? 72.782 52.343 18.447 1.00 117.08 30 ARG C O 1
ATOM 5440 N N . ASN C 1 44 ? 72.077 53.810 16.890 1.00 122.47 31 ASN C N 1
ATOM 5441 C CA . ASN C 1 44 ? 73.422 54.029 16.374 1.00 122.64 31 ASN C CA 1
ATOM 5442 C C . ASN C 1 44 ? 74.289 54.795 17.365 1.00 125.41 31 ASN C C 1
ATOM 5443 O O . ASN C 1 44 ? 75.503 54.566 17.430 1.00 125.49 31 ASN C O 1
ATOM 5448 N N . LYS C 1 45 ? 73.690 55.691 18.150 1.00 124.48 32 LYS C N 1
ATOM 5449 C CA . LYS C 1 45 ? 74.431 56.585 19.033 1.00 122.42 32 LYS C CA 1
ATOM 5450 C C . LYS C 1 45 ? 74.118 56.336 20.507 1.00 123.00 32 LYS C C 1
ATOM 5451 O O . LYS C 1 45 ? 74.111 57.270 21.313 1.00 120.32 32 LYS C O 1
ATOM 5457 N N . MET C 1 46 ? 73.870 55.084 20.877 1.00 119.53 33 MET C N 1
ATOM 5458 C CA . MET C 1 46 ? 73.653 54.713 22.265 1.00 121.79 33 MET C CA 1
ATOM 5459 C C . MET C 1 46 ? 74.949 54.164 22.859 1.00 121.64 33 MET C C 1
ATOM 5460 O O . MET C 1 46 ? 75.963 54.013 22.172 1.00 124.98 33 MET C O 1
ATOM 5465 N N . ASP C 1 47 ? 74.909 53.858 24.157 1.00 119.38 34 ASP C N 1
ATOM 5466 C CA . ASP C 1 47 ? 76.057 53.252 24.822 1.00 125.13 34 ASP C CA 1
ATOM 5467 C C . ASP C 1 47 ? 76.419 51.931 24.151 1.00 125.25 34 ASP C C 1
ATOM 5468 O O . ASP C 1 47 ? 75.556 51.078 23.925 1.00 127.81 34 ASP C O 1
ATOM 5473 N N . SER C 1 48 ? 77.705 51.772 23.826 1.00 121.39 35 SER C N 1
ATOM 5474 C CA . SER C 1 48 ? 78.145 50.604 23.066 1.00 123.75 35 SER C CA 1
ATOM 5475 C C . SER C 1 48 ? 77.911 49.310 23.835 1.00 125.96 35 SER C C 1
ATOM 5476 O O . SER C 1 48 ? 77.478 48.305 23.258 1.00 129.39 35 SER C O 1
ATOM 5479 N N . LYS C 1 49 ? 78.191 49.316 25.139 1.00 122.68 36 LYS C N 1
ATOM 5480 C CA . LYS C 1 49 ? 78.073 48.096 25.930 1.00 120.84 36 LYS C CA 1
ATOM 5481 C C . LYS C 1 49 ? 76.624 47.644 26.065 1.00 128.87 36 LYS C C 1
ATOM 5482 O O . LYS C 1 49 ? 76.358 46.438 26.111 1.00 131.40 36 LYS C O 1
ATOM 5488 N N . LYS C 1 50 ? 75.676 48.586 26.125 1.00 133.62 37 LYS C N 1
ATOM 5489 C CA . LYS C 1 50 ? 74.267 48.210 26.191 1.00 127.71 37 LYS C CA 1
ATOM 5490 C C . LYS C 1 50 ? 73.722 47.776 24.836 1.00 123.28 37 LYS C C 1
ATOM 5491 O O . LYS C 1 50 ? 72.853 46.900 24.779 1.00 115.26 37 LYS C O 1
ATOM 5497 N N . LYS C 1 51 ? 74.213 48.371 23.745 1.00 121.62 38 LYS C N 1
ATOM 5498 C CA . LYS C 1 51 ? 73.717 48.015 22.419 1.00 120.61 38 LYS C CA 1
ATOM 5499 C C . LYS C 1 51 ? 73.946 46.537 22.129 1.00 122.00 38 LYS C C 1
ATOM 5500 O O . LYS C 1 51 ? 73.029 45.827 21.701 1.00 124.94 38 LYS C O 1
ATOM 5506 N N . ARG C 1 52 ? 75.169 46.055 22.366 1.00 118.66 39 ARG C N 1
ATOM 5507 C CA . ARG C 1 52 ? 75.450 44.634 22.198 1.00 119.41 39 ARG C CA 1
ATOM 5508 C C . ARG C 1 52 ? 74.661 43.791 23.191 1.00 121.78 39 ARG C C 1
ATOM 5509 O O . ARG C 1 52 ? 74.240 42.676 22.863 1.00 126.37 39 ARG C O 1
ATOM 5517 N N . LEU C 1 53 ? 74.440 44.311 24.399 1.00 116.13 40 LEU C N 1
ATOM 5518 C CA . LEU C 1 53 ? 73.680 43.572 25.402 1.00 122.18 40 LEU C CA 1
ATOM 5519 C C . LEU C 1 53 ? 72.228 43.396 24.970 1.00 120.02 40 LEU C C 1
ATOM 5520 O O . LEU C 1 53 ? 71.671 42.294 25.059 1.00 109.85 40 LEU C O 1
ATOM 5525 N N . GLU C 1 54 ? 71.595 44.476 24.502 1.00 118.75 41 GLU C N 1
ATOM 5526 C CA . GLU C 1 54 ? 70.216 44.381 24.035 1.00 106.59 41 GLU C CA 1
ATOM 5527 C C . GLU C 1 54 ? 70.116 43.505 22.795 1.00 112.93 41 GLU C C 1
ATOM 5528 O O . GLU C 1 54 ? 69.117 42.803 22.603 1.00 111.62 41 GLU C O 1
ATOM 5534 N N . LYS C 1 55 ? 71.140 43.537 21.939 1.00 117.43 42 LYS C N 1
ATOM 5535 C CA . LYS C 1 55 ? 71.158 42.668 20.768 1.00 106.16 42 LYS C CA 1
ATOM 5536 C C . LYS C 1 55 ? 71.115 41.204 21.179 1.00 108.69 42 LYS C C 1
ATOM 5537 O O . LYS C 1 55 ? 70.233 40.450 20.754 1.00 108.31 42 LYS C O 1
ATOM 5543 N N . ALA C 1 56 ? 72.071 40.784 22.012 1.00 113.22 43 ALA C N 1
ATOM 5544 C CA . ALA C 1 56 ? 72.103 39.397 22.462 1.00 112.09 43 ALA C CA 1
ATOM 5545 C C . ALA C 1 56 ? 70.860 39.039 23.265 1.00 108.31 43 ALA C C 1
ATOM 5546 O O . ALA C 1 56 ? 70.472 37.868 23.317 1.00 101.99 43 ALA C O 1
ATOM 5548 N N . ARG C 1 57 ? 70.219 40.029 23.891 1.00 112.26 44 ARG C N 1
ATOM 5549 C CA . ARG C 1 57 ? 68.990 39.758 24.630 1.00 105.08 44 ARG C CA 1
ATOM 5550 C C . ARG C 1 57 ? 67.810 39.553 23.687 1.00 95.28 44 ARG C C 1
ATOM 5551 O O . ARG C 1 57 ? 66.997 38.645 23.891 1.00 97.79 44 ARG C O 1
ATOM 5559 N N . ILE C 1 58 ? 67.697 40.386 22.651 1.00 100.36 45 ILE C N 1
ATOM 5560 C CA . ILE C 1 58 ? 66.594 40.239 21.707 1.00 93.72 45 ILE C CA 1
ATOM 5561 C C . ILE C 1 58 ? 66.835 39.046 20.792 1.00 94.18 45 ILE C C 1
ATOM 5562 O O . ILE C 1 58 ? 65.906 38.295 20.472 1.00 101.42 45 ILE C O 1
ATOM 5567 N N . THR C 1 59 ? 68.085 38.848 20.360 1.00 101.71 46 THR C N 1
ATOM 5568 C CA . THR C 1 59 ? 68.410 37.701 19.514 1.00 101.64 46 THR C CA 1
ATOM 5569 C C . THR C 1 59 ? 68.159 36.386 20.245 1.00 102.03 46 THR C C 1
ATOM 5570 O O . THR C 1 59 ? 67.587 35.449 19.674 1.00 102.99 46 THR C O 1
ATOM 5574 N N . GLU C 1 60 ? 68.579 36.299 21.511 1.00 98.99 47 GLU C N 1
ATOM 5575 C CA . GLU C 1 60 ? 68.253 35.129 22.322 1.00 102.68 47 GLU C CA 1
ATOM 5576 C C . GLU C 1 60 ? 66.745 34.916 22.400 1.00 94.84 47 GLU C C 1
ATOM 5577 O O . GLU C 1 60 ? 66.267 33.776 22.366 1.00 99.12 47 GLU C O 1
ATOM 5583 N N . ALA C 1 61 ? 65.980 36.006 22.490 1.00 104.18 48 ALA C N 1
ATOM 5584 C CA . ALA C 1 61 ? 64.526 35.891 22.542 1.00 103.41 48 ALA C CA 1
ATOM 5585 C C . ALA C 1 61 ? 63.965 35.324 21.243 1.00 98.74 48 ALA C C 1
ATOM 5586 O O . ALA C 1 61 ? 63.090 34.450 21.265 1.00 92.92 48 ALA C O 1
ATOM 5588 N N . ALA C 1 62 ? 64.460 35.803 20.101 1.00 99.44 49 ALA C N 1
ATOM 5589 C CA . ALA C 1 62 ? 63.933 35.349 18.819 1.00 88.62 49 ALA C CA 1
ATOM 5590 C C . ALA C 1 62 ? 64.277 33.889 18.559 1.00 99.28 49 ALA C C 1
ATOM 5591 O O . ALA C 1 62 ? 63.443 33.133 18.048 1.00 107.08 49 ALA C O 1
ATOM 5593 N N . CYS C 1 63 ? 65.501 33.475 18.900 1.00 97.23 50 CYS C N 1
ATOM 5594 C CA . CYS C 1 63 ? 65.903 32.088 18.683 1.00 100.66 50 CYS C CA 1
ATOM 5595 C C . CYS C 1 63 ? 65.029 31.125 19.476 1.00 105.94 50 CYS C C 1
ATOM 5596 O O . CYS C 1 63 ? 64.618 30.079 18.960 1.00 103.85 50 CYS C O 1
ATOM 5599 N N . ALA C 1 64 ? 64.735 31.460 20.735 1.00 105.89 51 ALA C N 1
ATOM 5600 C CA . ALA C 1 64 ? 63.903 30.587 21.555 1.00 106.82 51 ALA C CA 1
ATOM 5601 C C . ALA C 1 64 ? 62.489 30.492 20.999 1.00 103.47 51 ALA C C 1
ATOM 5602 O O . ALA C 1 64 ? 61.871 29.422 21.038 1.00 112.75 51 ALA C O 1
ATOM 5604 N N . LEU C 1 65 ? 61.963 31.598 20.469 1.00 100.52 52 LEU C N 1
ATOM 5605 C CA . LEU C 1 65 ? 60.617 31.576 19.908 1.00 97.24 52 LEU C CA 1
ATOM 5606 C C . LEU C 1 65 ? 60.571 30.767 18.617 1.00 99.65 52 LEU C C 1
ATOM 5607 O O . LEU C 1 65 ? 59.705 29.901 18.452 1.00 103.29 52 LEU C O 1
ATOM 5612 N N . LEU C 1 66 ? 61.500 31.033 17.691 1.00 91.45 53 LEU C N 1
ATOM 5613 C CA . LEU C 1 66 ? 61.539 30.292 16.433 1.00 93.58 53 LEU C CA 1
ATOM 5614 C C . LEU C 1 66 ? 61.533 28.784 16.653 1.00 99.65 53 LEU C C 1
ATOM 5615 O O . LEU C 1 66 ? 60.950 28.043 15.854 1.00 109.60 53 LEU C O 1
ATOM 5620 N N . ASN C 1 67 ? 62.158 28.313 17.728 1.00 95.94 54 ASN C N 1
ATOM 5621 C CA . ASN C 1 67 ? 62.258 26.885 17.988 1.00 102.04 54 ASN C CA 1
ATOM 5622 C C . ASN C 1 67 ? 61.147 26.345 18.878 1.00 111.84 54 ASN C C 1
ATOM 5623 O O . ASN C 1 67 ? 61.092 25.130 19.096 1.00 120.32 54 ASN C O 1
ATOM 5628 N N . SER C 1 68 ? 60.263 27.201 19.392 1.00 106.46 55 SER C N 1
ATOM 5629 C CA . SER C 1 68 ? 59.247 26.786 20.352 1.00 104.79 55 SER C CA 1
ATOM 5630 C C . SER C 1 68 ? 57.843 27.175 19.896 1.00 101.75 55 SER C C 1
ATOM 5631 O O . SER C 1 68 ? 56.968 27.456 20.718 1.00 101.42 55 SER C O 1
ATOM 5634 N N . GLY C 1 69 ? 57.609 27.177 18.591 1.00 100.02 56 GLY C N 1
ATOM 5635 C CA . GLY C 1 69 ? 56.312 27.548 18.075 1.00 97.58 56 GLY C CA 1
ATOM 5636 C C . GLY C 1 69 ? 56.136 29.053 18.029 1.00 114.02 56 GLY C C 1
ATOM 5637 O O . GLY C 1 69 ? 57.088 29.831 18.119 1.00 120.06 56 GLY C O 1
ATOM 5638 N N . GLY C 1 70 ? 54.881 29.465 17.876 1.00 118.67 57 GLY C N 1
ATOM 5639 C CA . GLY C 1 70 ? 54.584 30.885 17.837 1.00 120.71 57 GLY C CA 1
ATOM 5640 C C . GLY C 1 70 ? 54.919 31.568 19.150 1.00 122.76 57 GLY C C 1
ATOM 5641 O O . GLY C 1 70 ? 54.903 30.956 20.220 1.00 124.73 57 GLY C O 1
ATOM 5642 N N . GLY C 1 71 ? 55.231 32.855 19.062 1.00 117.94 58 GLY C N 1
ATOM 5643 C CA . GLY C 1 71 ? 55.538 33.617 20.259 1.00 117.01 58 GLY C CA 1
ATOM 5644 C C . GLY C 1 71 ? 55.648 35.091 19.945 1.00 108.21 58 GLY C C 1
ATOM 5645 O O . GLY C 1 71 ? 55.553 35.516 18.791 1.00 111.13 58 GLY C O 1
ATOM 5646 N N . VAL C 1 72 ? 55.843 35.875 21.002 1.00 98.08 59 VAL C N 1
ATOM 5647 C CA . VAL C 1 72 ? 56.061 37.312 20.866 1.00 98.64 59 VAL C CA 1
ATOM 5648 C C . VAL C 1 72 ? 57.006 37.758 21.971 1.00 103.51 59 VAL C C 1
ATOM 5649 O O . VAL C 1 72 ? 56.949 37.259 23.100 1.00 108.59 59 VAL C O 1
ATOM 5653 N N . ILE C 1 73 ? 57.892 38.686 21.631 1.00 93.61 60 ILE C N 1
ATOM 5654 C CA . ILE C 1 73 ? 58.814 39.292 22.580 1.00 90.25 60 ILE C CA 1
ATOM 5655 C C . ILE C 1 73 ? 58.384 40.740 22.786 1.00 95.69 60 ILE C C 1
ATOM 5656 O O . ILE C 1 73 ? 58.302 41.519 21.828 1.00 106.55 60 ILE C O 1
ATOM 5661 N N . VAL C 1 74 ? 58.076 41.086 24.035 1.00 85.51 61 VAL C N 1
ATOM 5662 C CA . VAL C 1 74 ? 57.613 42.417 24.415 1.00 80.39 61 VAL C CA 1
ATOM 5663 C C . VAL C 1 74 ? 58.764 43.162 25.075 1.00 86.23 61 VAL C C 1
ATOM 5664 O O . VAL C 1 74 ? 59.573 42.566 25.797 1.00 97.55 61 VAL C O 1
ATOM 5668 N N . MET C 1 75 ? 58.840 44.468 24.830 1.00 91.20 62 MET C N 1
ATOM 5669 C CA . MET C 1 75 ? 59.902 45.286 25.392 1.00 88.73 62 MET C CA 1
ATOM 5670 C C . MET C 1 75 ? 59.394 46.707 25.569 1.00 90.41 62 MET C C 1
ATOM 5671 O O . MET C 1 75 ? 58.498 47.157 24.850 1.00 96.02 62 MET C O 1
ATOM 5676 N N . GLN C 1 76 ? 59.968 47.407 26.539 1.00 93.74 63 GLN C N 1
ATOM 5677 C CA . GLN C 1 76 ? 59.638 48.800 26.791 1.00 97.74 63 GLN C CA 1
ATOM 5678 C C . GLN C 1 76 ? 60.732 49.677 26.201 1.00 96.34 63 GLN C C 1
ATOM 5679 O O . GLN C 1 76 ? 61.921 49.425 26.417 1.00 98.73 63 GLN C O 1
ATOM 5685 N N . MET C 1 77 ? 60.326 50.692 25.448 1.00 106.58 64 MET C N 1
ATOM 5686 C CA . MET C 1 77 ? 61.269 51.541 24.735 1.00 101.35 64 MET C CA 1
ATOM 5687 C C . MET C 1 77 ? 61.914 52.545 25.681 1.00 109.97 64 MET C C 1
ATOM 5688 O O . MET C 1 77 ? 61.220 53.225 26.443 1.00 117.29 64 MET C O 1
ATOM 5693 N N . SER C 1 78 ? 63.245 52.638 25.634 1.00 108.14 65 SER C N 1
ATOM 5694 C CA . SER C 1 78 ? 63.937 53.630 26.450 1.00 122.01 65 SER C CA 1
ATOM 5695 C C . SER C 1 78 ? 63.599 55.038 25.980 1.00 128.06 65 SER C C 1
ATOM 5696 O O . SER C 1 78 ? 63.208 55.900 26.777 1.00 123.06 65 SER C O 1
ATOM 5699 N N . ASN C 1 79 ? 63.743 55.277 24.677 1.00 126.56 66 ASN C N 1
ATOM 5700 C CA . ASN C 1 79 ? 63.413 56.543 24.026 1.00 131.55 66 ASN C CA 1
ATOM 5701 C C . ASN C 1 79 ? 61.900 56.628 23.830 1.00 133.15 66 ASN C C 1
ATOM 5702 O O . ASN C 1 79 ? 61.359 56.395 22.745 1.00 134.79 66 ASN C O 1
ATOM 5707 N N . LYS C 1 80 ? 61.209 57.000 24.913 1.00 142.17 67 LYS C N 1
ATOM 5708 C CA . LYS C 1 80 ? 59.751 56.915 24.942 1.00 146.64 67 LYS C CA 1
ATOM 5709 C C . LYS C 1 80 ? 59.109 57.942 24.015 1.00 156.93 67 LYS C C 1
ATOM 5710 O O . LYS C 1 80 ? 58.228 57.603 23.216 1.00 158.18 67 LYS C O 1
ATOM 5716 N N . SER C 1 81 ? 59.541 59.203 24.111 1.00 155.86 68 SER C N 1
ATOM 5717 C CA . SER C 1 81 ? 58.807 60.306 23.493 1.00 158.18 68 SER C CA 1
ATOM 5718 C C . SER C 1 81 ? 58.687 60.128 21.982 1.00 157.78 68 SER C C 1
ATOM 5719 O O . SER C 1 81 ? 57.586 60.194 21.425 1.00 161.65 68 SER C O 1
ATOM 5722 N N . GLU C 1 82 ? 59.806 59.903 21.298 1.00 150.92 69 GLU C N 1
ATOM 5723 C CA . GLU C 1 82 ? 59.746 59.692 19.863 1.00 150.70 69 GLU C CA 1
ATOM 5724 C C . GLU C 1 82 ? 59.244 58.278 19.571 1.00 154.47 69 GLU C C 1
ATOM 5725 O O . GLU C 1 82 ? 59.175 57.419 20.454 1.00 156.40 69 GLU C O 1
ATOM 5731 N N . HIS C 1 83 ? 58.880 58.039 18.308 1.00 154.94 70 HIS C N 1
ATOM 5732 C CA . HIS C 1 83 ? 58.343 56.747 17.885 1.00 149.50 70 HIS C CA 1
ATOM 5733 C C . HIS C 1 83 ? 59.009 56.283 16.591 1.00 145.14 70 HIS C C 1
ATOM 5734 O O . HIS C 1 83 ? 58.822 56.900 15.535 1.00 139.28 70 HIS C O 1
ATOM 5741 N N . PRO C 1 84 ? 59.774 55.183 16.628 1.00 142.41 71 PRO C N 1
ATOM 5742 C CA . PRO C 1 84 ? 60.645 54.838 15.494 1.00 137.34 71 PRO C CA 1
ATOM 5743 C C . PRO C 1 84 ? 59.931 54.116 14.350 1.00 136.27 71 PRO C C 1
ATOM 5744 O O . PRO C 1 84 ? 59.671 54.737 13.314 1.00 143.20 71 PRO C O 1
ATOM 5748 N N . VAL C 1 85 ? 59.626 52.822 14.560 1.00 132.33 72 VAL C N 1
ATOM 5749 C CA . VAL C 1 85 ? 58.998 51.791 13.708 1.00 130.90 72 VAL C CA 1
ATOM 5750 C C . VAL C 1 85 ? 60.053 50.899 13.055 1.00 130.54 72 VAL C C 1
ATOM 5751 O O . VAL C 1 85 ? 59.711 49.995 12.283 1.00 131.58 72 VAL C O 1
ATOM 5755 N N . GLU C 1 86 ? 61.330 51.112 13.372 1.00 133.20 73 GLU C N 1
ATOM 5756 C CA . GLU C 1 86 ? 62.413 50.255 12.900 1.00 119.65 73 GLU C CA 1
ATOM 5757 C C . GLU C 1 86 ? 63.231 49.764 14.086 1.00 119.81 73 GLU C C 1
ATOM 5758 O O . GLU C 1 86 ? 63.486 50.516 15.031 1.00 126.68 73 GLU C O 1
ATOM 5764 N N . MET C 1 87 ? 63.640 48.494 14.037 1.00 119.42 74 MET C N 1
ATOM 5765 C CA . MET C 1 87 ? 64.487 47.968 15.100 1.00 107.82 74 MET C CA 1
ATOM 5766 C C . MET C 1 87 ? 65.899 48.525 15.017 1.00 108.82 74 MET C C 1
ATOM 5767 O O . MET C 1 87 ? 66.568 48.671 16.045 1.00 107.45 74 MET C O 1
ATOM 5772 N N . GLY C 1 88 ? 66.361 48.842 13.824 1.00 108.08 75 GLY C N 1
ATOM 5773 C CA . GLY C 1 88 ? 67.756 49.152 13.617 1.00 111.67 75 GLY C CA 1
ATOM 5774 C C . GLY C 1 88 ? 68.434 48.062 12.808 1.00 113.76 75 GLY C C 1
ATOM 5775 O O . GLY C 1 88 ? 68.076 46.879 12.882 1.00 112.07 75 GLY C O 1
ATOM 5776 N N . LEU C 1 89 ? 69.430 48.467 12.018 1.00 116.32 76 LEU C N 1
ATOM 5777 C CA . LEU C 1 89 ? 70.056 47.539 11.082 1.00 112.86 76 LEU C CA 1
ATOM 5778 C C . LEU C 1 89 ? 70.725 46.380 11.808 1.00 105.86 76 LEU C C 1
ATOM 5779 O O . LEU C 1 89 ? 70.726 45.247 11.314 1.00 112.67 76 LEU C O 1
ATOM 5784 N N . ASP C 1 90 ? 71.292 46.640 12.988 1.00 105.42 77 ASP C N 1
ATOM 5785 C CA . ASP C 1 90 ? 72.012 45.587 13.695 1.00 113.57 77 ASP C CA 1
ATOM 5786 C C . ASP C 1 90 ? 71.063 44.534 14.258 1.00 111.08 77 ASP C C 1
ATOM 5787 O O . ASP C 1 90 ? 71.410 43.347 14.289 1.00 114.94 77 ASP C O 1
ATOM 5792 N N . LEU C 1 91 ? 69.869 44.939 14.702 1.00 110.99 78 LEU C N 1
ATOM 5793 C CA . LEU C 1 91 ? 68.887 43.958 15.159 1.00 106.23 78 LEU C CA 1
ATOM 5794 C C . LEU C 1 91 ? 68.329 43.153 13.992 1.00 110.75 78 LEU C C 1
ATOM 5795 O O . LEU C 1 91 ? 68.153 41.934 14.102 1.00 114.17 78 LEU C O 1
ATOM 5800 N N . GLU C 1 92 ? 68.041 43.816 12.866 1.00 104.36 79 GLU C N 1
ATOM 5801 C CA . GLU C 1 92 ? 67.610 43.100 11.669 1.00 106.38 79 GLU C CA 1
ATOM 5802 C C . GLU C 1 92 ? 68.665 42.096 11.217 1.00 110.86 79 GLU C C 1
ATOM 5803 O O . GLU C 1 92 ? 68.339 40.957 10.860 1.00 116.04 79 GLU C O 1
ATOM 5809 N N . THR C 1 93 ? 69.939 42.501 11.230 1.00 103.32 80 THR C N 1
ATOM 5810 C CA . THR C 1 93 ? 71.012 41.613 10.793 1.00 106.37 80 THR C CA 1
ATOM 5811 C C . THR C 1 93 ? 71.126 40.387 11.690 1.00 108.56 80 THR C C 1
ATOM 5812 O O . THR C 1 93 ? 71.376 39.276 11.207 1.00 114.20 80 THR C O 1
ATOM 5816 N N . SER C 1 94 ? 70.958 40.569 13.000 1.00 103.55 81 SER C N 1
ATOM 5817 C CA . SER C 1 94 ? 71.092 39.442 13.914 1.00 98.42 81 SER C CA 1
ATOM 5818 C C . SER C 1 94 ? 69.941 38.460 13.748 1.00 106.33 81 SER C C 1
ATOM 5819 O O . SER C 1 94 ? 70.133 37.244 13.864 1.00 114.88 81 SER C O 1
ATOM 5822 N N . LEU C 1 95 ? 68.738 38.968 13.467 1.00 105.16 82 LEU C N 1
ATOM 5823 C CA . LEU C 1 95 ? 67.600 38.082 13.259 1.00 101.94 82 LEU C CA 1
ATOM 5824 C C . LEU C 1 95 ? 67.689 37.362 11.920 1.00 105.95 82 LEU C C 1
ATOM 5825 O O . LEU C 1 95 ? 67.246 36.214 11.807 1.00 117.91 82 LEU C O 1
ATOM 5830 N N . ARG C 1 96 ? 68.255 38.014 10.900 1.00 93.61 83 ARG C N 1
ATOM 5831 C CA . ARG C 1 96 ? 68.475 37.339 9.625 1.00 103.53 83 ARG C CA 1
ATOM 5832 C C . ARG C 1 96 ? 69.372 36.119 9.794 1.00 107.02 83 ARG C C 1
ATOM 5833 O O . ARG C 1 96 ? 69.140 35.079 9.168 1.00 111.30 83 ARG C O 1
ATOM 5841 N N . GLU C 1 97 ? 70.404 36.228 10.633 1.00 111.82 84 GLU C N 1
ATOM 5842 C CA . GLU C 1 97 ? 71.302 35.101 10.861 1.00 120.38 84 GLU C CA 1
ATOM 5843 C C . GLU C 1 97 ? 70.626 33.973 11.625 1.00 118.34 84 GLU C C 1
ATOM 5844 O O . GLU C 1 97 ? 71.108 32.836 11.586 1.00 121.48 84 GLU C O 1
ATOM 5850 N N . LEU C 1 98 ? 69.531 34.266 12.326 1.00 114.13 85 LEU C N 1
ATOM 5851 C CA . LEU C 1 98 ? 68.802 33.216 13.028 1.00 117.71 85 LEU C CA 1
ATOM 5852 C C . LEU C 1 98 ? 67.998 32.369 12.052 1.00 123.31 85 LEU C C 1
ATOM 5853 O O . LEU C 1 98 ? 68.031 31.135 12.110 1.00 130.01 85 LEU C O 1
ATOM 5858 N N . ILE C 1 99 ? 67.278 33.018 11.143 1.00 118.82 86 ILE C N 1
ATOM 5859 C CA . ILE C 1 99 ? 66.492 32.325 10.126 1.00 116.54 86 ILE C CA 1
ATOM 5860 C C . ILE C 1 99 ? 67.434 31.814 9.043 1.00 117.35 86 ILE C C 1
ATOM 5861 O O . ILE C 1 99 ? 68.082 32.618 8.358 1.00 116.73 86 ILE C O 1
ATOM 5866 N N . PRO C 1 100 ? 67.551 30.495 8.854 1.00 117.58 87 PRO C N 1
ATOM 5867 C CA . PRO C 1 100 ? 68.438 29.986 7.795 1.00 124.77 87 PRO C CA 1
ATOM 5868 C C . PRO C 1 100 ? 67.980 30.344 6.391 1.00 121.10 87 PRO C C 1
ATOM 5869 O O . PRO C 1 100 ? 68.815 30.391 5.480 1.00 123.38 87 PRO C O 1
ATOM 5873 N N . SER C 1 101 ? 66.687 30.598 6.185 1.00 112.79 88 SER C N 1
ATOM 5874 C CA . SER C 1 101 ? 66.209 31.094 4.901 1.00 121.86 88 SER C CA 1
ATOM 5875 C C . SER C 1 101 ? 66.483 32.579 4.707 1.00 125.25 88 SER C C 1
ATOM 5876 O O . SER C 1 101 ? 66.374 33.069 3.578 1.00 132.37 88 SER C O 1
ATOM 5879 N N . SER C 1 102 ? 66.827 33.298 5.776 1.00 116.99 89 SER C N 1
ATOM 5880 C CA . SER C 1 102 ? 67.152 34.722 5.761 1.00 117.52 89 SER C CA 1
ATOM 5881 C C . SER C 1 102 ? 65.994 35.593 5.288 1.00 122.23 89 SER C C 1
ATOM 5882 O O . SER C 1 102 ? 66.200 36.772 4.973 1.00 133.80 89 SER C O 1
ATOM 5885 N N . ASP C 1 103 ? 64.779 35.050 5.233 1.00 121.14 90 ASP C N 1
ATOM 5886 C CA . ASP C 1 103 ? 63.603 35.819 4.830 1.00 115.29 90 ASP C CA 1
ATOM 5887 C C . ASP C 1 103 ? 63.005 36.409 6.099 1.00 110.12 90 ASP C C 1
ATOM 5888 O O . ASP C 1 103 ? 62.139 35.814 6.741 1.00 120.58 90 ASP C O 1
ATOM 5893 N N . LEU C 1 104 ? 63.490 37.596 6.474 1.00 108.77 91 LEU C N 1
ATOM 5894 C CA . LEU C 1 104 ? 63.045 38.224 7.714 1.00 109.84 91 LEU C CA 1
ATOM 5895 C C . LEU C 1 104 ? 61.557 38.541 7.676 1.00 108.87 91 LEU C C 1
ATOM 5896 O O . LEU C 1 104 ? 60.856 38.387 8.684 1.00 107.84 91 LEU C O 1
ATOM 5901 N N . GLN C 1 105 ? 61.059 38.991 6.521 1.00 105.48 92 GLN C N 1
ATOM 5902 C CA . GLN C 1 105 ? 59.679 39.457 6.428 1.00 111.66 92 GLN C CA 1
ATOM 5903 C C . GLN C 1 105 ? 58.692 38.369 6.828 1.00 114.21 92 GLN C C 1
ATOM 5904 O O . GLN C 1 105 ? 57.684 38.648 7.488 1.00 117.59 92 GLN C O 1
ATOM 5910 N N . ALA C 1 106 ? 58.971 37.121 6.452 1.00 114.88 93 ALA C N 1
ATOM 5911 C CA . ALA C 1 106 ? 58.018 36.035 6.634 1.00 118.00 93 ALA C CA 1
ATOM 5912 C C . ALA C 1 106 ? 57.959 35.509 8.062 1.00 112.56 93 ALA C C 1
ATOM 5913 O O . ALA C 1 106 ? 57.034 34.754 8.383 1.00 114.71 93 ALA C O 1
ATOM 5915 N N . PHE C 1 107 ? 58.904 35.881 8.926 1.00 105.67 94 PHE C N 1
ATOM 5916 C CA . PHE C 1 107 ? 58.929 35.366 10.287 1.00 107.97 94 PHE C CA 1
ATOM 5917 C C . PHE C 1 107 ? 58.910 36.441 11.362 1.00 109.65 94 PHE C C 1
ATOM 5918 O O . PHE C 1 107 ? 58.698 36.108 12.533 1.00 103.81 94 PHE C O 1
ATOM 5926 N N . ILE C 1 108 ? 59.115 37.707 11.009 1.00 107.83 95 ILE C N 1
ATOM 5927 C CA . ILE C 1 108 ? 59.128 38.800 11.974 1.00 102.98 95 ILE C CA 1
ATOM 5928 C C . ILE C 1 108 ? 58.155 39.877 11.511 1.00 108.11 95 ILE C C 1
ATOM 5929 O O . ILE C 1 108 ? 58.190 40.295 10.347 1.00 113.92 95 ILE C O 1
ATOM 5934 N N . GLU C 1 109 ? 57.277 40.306 12.417 1.00 102.78 96 GLU C N 1
ATOM 5935 C CA . GLU C 1 109 ? 56.408 41.460 12.220 1.00 104.82 96 GLU C CA 1
ATOM 5936 C C . GLU C 1 109 ? 56.419 42.283 13.501 1.00 112.64 96 GLU C C 1
ATOM 5937 O O . GLU C 1 109 ? 56.236 41.735 14.592 1.00 116.84 96 GLU C O 1
ATOM 5943 N N . THR C 1 110 ? 56.639 43.592 13.369 1.00 105.39 97 THR C N 1
ATOM 5944 C CA . THR C 1 110 ? 56.833 44.481 14.508 1.00 103.71 97 THR C CA 1
ATOM 5945 C C . THR C 1 110 ? 55.724 45.521 14.578 1.00 98.63 97 THR C C 1
ATOM 5946 O O . THR C 1 110 ? 55.378 46.143 13.570 1.00 108.31 97 THR C O 1
ATOM 5950 N N . LYS C 1 111 ? 55.188 45.726 15.777 1.00 88.98 98 LYS C N 1
ATOM 5951 C CA . LYS C 1 111 ? 54.168 46.736 16.011 1.00 110.86 98 LYS C CA 1
ATOM 5952 C C . LYS C 1 111 ? 54.592 47.596 17.191 1.00 105.67 98 LYS C C 1
ATOM 5953 O O . LYS C 1 111 ? 55.207 47.099 18.139 1.00 96.66 98 LYS C O 1
ATOM 5959 N N . GLN C 1 112 ? 54.277 48.886 17.127 1.00 98.21 99 GLN C N 1
ATOM 5960 C CA . GLN C 1 112 ? 54.546 49.812 18.218 1.00 97.15 99 GLN C CA 1
ATOM 5961 C C . GLN C 1 112 ? 53.233 50.312 18.801 1.00 98.18 99 GLN C C 1
ATOM 5962 O O . GLN C 1 112 ? 52.363 50.788 18.065 1.00 104.22 99 GLN C O 1
ATOM 5968 N N . GLN C 1 113 ? 53.102 50.213 20.122 1.00 101.87 100 GLN C N 1
ATOM 5969 C CA . GLN C 1 113 ? 51.910 50.652 20.847 1.00 97.08 100 GLN C CA 1
ATOM 5970 C C . GLN C 1 113 ? 52.363 51.531 22.007 1.00 94.82 100 GLN C C 1
ATOM 5971 O O . GLN C 1 113 ? 52.752 51.021 23.060 1.00 106.65 100 GLN C O 1
ATOM 5977 N N . GLY C 1 114 ? 52.305 52.842 21.818 1.00 92.99 101 GLY C N 1
ATOM 5978 C CA . GLY C 1 114 ? 52.742 53.737 22.874 1.00 111.41 101 GLY C CA 1
ATOM 5979 C C . GLY C 1 114 ? 54.205 53.512 23.199 1.00 112.40 101 GLY C C 1
ATOM 5980 O O . GLY C 1 114 ? 55.072 53.522 22.317 1.00 115.53 101 GLY C O 1
ATOM 5981 N N . ASP C 1 115 ? 54.489 53.289 24.480 1.00 99.98 102 ASP C N 1
ATOM 5982 C CA . ASP C 1 115 ? 55.851 53.081 24.947 1.00 99.87 102 ASP C CA 1
ATOM 5983 C C . ASP C 1 115 ? 56.265 51.620 24.911 1.00 98.85 102 ASP C C 1
ATOM 5984 O O . ASP C 1 115 ? 57.317 51.271 25.455 1.00 110.83 102 ASP C O 1
ATOM 5989 N N . LEU C 1 116 ? 55.468 50.766 24.281 1.00 101.63 103 LEU C N 1
ATOM 5990 C CA . LEU C 1 116 ? 55.767 49.351 24.145 1.00 93.58 103 LEU C CA 1
ATOM 5991 C C . LEU C 1 116 ? 56.029 49.008 22.686 1.00 91.99 103 LEU C C 1
ATOM 5992 O O . LEU C 1 116 ? 55.503 49.651 21.774 1.00 97.37 103 LEU C O 1
ATOM 5997 N N . PHE C 1 117 ? 56.845 47.979 22.474 1.00 86.90 104 PHE C N 1
ATOM 5998 C CA . PHE C 1 117 ? 57.221 47.540 21.139 1.00 91.94 104 PHE C CA 1
ATOM 5999 C C . PHE C 1 117 ? 57.137 46.022 21.074 1.00 88.96 104 PHE C C 1
ATOM 6000 O O . PHE C 1 117 ? 57.708 45.328 21.920 1.00 96.55 104 PHE C O 1
ATOM 6008 N N . TYR C 1 118 ? 56.422 45.510 20.081 1.00 88.22 105 TYR C N 1
ATOM 6009 C CA . TYR C 1 118 ? 56.281 44.075 19.900 1.00 93.28 105 TYR C CA 1
ATOM 6010 C C . TYR C 1 118 ? 57.166 43.604 18.758 1.00 96.81 105 TYR C C 1
ATOM 6011 O O . TYR C 1 118 ? 57.412 44.333 17.794 1.00 93.04 105 TYR C O 1
ATOM 6020 N N . ILE C 1 119 ? 57.645 42.373 18.881 1.00 103.21 106 ILE C N 1
ATOM 6021 C CA . ILE C 1 119 ? 58.279 41.656 17.784 1.00 104.27 106 ILE C CA 1
ATOM 6022 C C . ILE C 1 119 ? 57.588 40.299 17.731 1.00 103.45 106 ILE C C 1
ATOM 6023 O O . ILE C 1 119 ? 57.835 39.434 18.579 1.00 91.49 106 ILE C O 1
ATOM 6028 N N . PHE C 1 120 ? 56.695 40.120 16.760 1.00 111.70 107 PHE C N 1
ATOM 6029 C CA . PHE C 1 120 ? 56.029 38.841 16.569 1.00 103.34 107 PHE C CA 1
ATOM 6030 C C . PHE C 1 120 ? 56.961 37.900 15.818 1.00 108.06 107 PHE C C 1
ATOM 6031 O O . PHE C 1 120 ? 57.549 38.278 14.800 1.00 116.56 107 PHE C O 1
ATOM 6039 N N . VAL C 1 121 ? 57.101 36.675 16.320 1.00 104.68 108 VAL C N 1
ATOM 6040 C CA . VAL C 1 121 ? 58.016 35.692 15.751 1.00 106.03 108 VAL C CA 1
ATOM 6041 C C . VAL C 1 121 ? 57.209 34.473 15.322 1.00 108.87 108 VAL C C 1
ATOM 6042 O O . VAL C 1 121 ? 56.548 33.835 16.151 1.00 108.24 108 VAL C O 1
ATOM 6046 N N . LYS C 1 122 ? 57.272 34.150 14.032 1.00 116.18 109 LYS C N 1
ATOM 6047 C CA . LYS C 1 122 ? 56.564 33.001 13.489 1.00 111.17 109 LYS C CA 1
ATOM 6048 C C . LYS C 1 122 ? 57.303 31.711 13.823 1.00 111.40 109 LYS C C 1
ATOM 6049 O O . LYS C 1 122 ? 58.534 31.682 13.921 1.00 112.44 109 LYS C O 1
ATOM 6055 N N . SER C 1 123 ? 56.534 30.641 14.012 1.00 106.24 110 SER C N 1
ATOM 6056 C CA . SER C 1 123 ? 57.118 29.328 14.253 1.00 119.74 110 SER C CA 1
ATOM 6057 C C . SER C 1 123 ? 57.966 28.897 13.060 1.00 121.51 110 SER C C 1
ATOM 6058 O O . SER C 1 123 ? 57.725 29.300 11.919 1.00 129.60 110 SER C O 1
ATOM 6061 N N . TRP C 1 124 ? 58.970 28.068 13.329 1.00 121.72 111 TRP C N 1
ATOM 6062 C CA . TRP C 1 124 ? 59.853 27.565 12.285 1.00 123.59 111 TRP C CA 1
ATOM 6063 C C . TRP C 1 124 ? 59.453 26.151 11.881 1.00 127.27 111 TRP C C 1
ATOM 6064 O O . TRP C 1 124 ? 59.125 25.316 12.732 1.00 115.07 111 TRP C O 1
ATOM 6075 N N . SER C 1 125 ? 59.498 25.890 10.575 1.00 136.64 112 SER C N 1
ATOM 6076 C CA . SER C 1 125 ? 59.106 24.606 9.989 1.00 144.50 112 SER C CA 1
ATOM 6077 C C . SER C 1 125 ? 57.670 24.248 10.358 1.00 144.49 112 SER C C 1
ATOM 6078 O O . SER C 1 125 ? 56.729 24.935 9.958 1.00 141.41 112 SER C O 1
ATOM 6081 N N . SER C 1 132 ? 61.009 19.574 1.421 1.00 208.41 119 SER C N 1
ATOM 6082 C CA . SER C 1 132 ? 62.385 20.039 1.295 1.00 205.56 119 SER C CA 1
ATOM 6083 C C . SER C 1 132 ? 63.250 19.476 2.421 1.00 204.11 119 SER C C 1
ATOM 6084 O O . SER C 1 132 ? 62.753 18.768 3.298 1.00 208.74 119 SER C O 1
ATOM 6087 N N . THR C 1 133 ? 64.544 19.792 2.393 1.00 197.56 120 THR C N 1
ATOM 6088 C CA . THR C 1 133 ? 65.503 19.313 3.390 1.00 186.14 120 THR C CA 1
ATOM 6089 C C . THR C 1 133 ? 66.222 20.518 3.993 1.00 175.58 120 THR C C 1
ATOM 6090 O O . THR C 1 133 ? 67.197 21.020 3.425 1.00 171.41 120 THR C O 1
ATOM 6094 N N . LYS C 1 134 ? 65.743 20.970 5.143 1.00 163.58 121 LYS C N 1
ATOM 6095 C CA . LYS C 1 134 ? 66.264 22.125 5.854 1.00 162.87 121 LYS C CA 1
ATOM 6096 C C . LYS C 1 134 ? 66.407 21.787 7.329 1.00 155.06 121 LYS C C 1
ATOM 6097 O O . LYS C 1 134 ? 65.816 20.814 7.809 1.00 144.82 121 LYS C O 1
ATOM 6103 N N . PRO C 1 135 ? 67.203 22.558 8.074 1.00 142.63 122 PRO C N 1
ATOM 6104 C CA . PRO C 1 135 ? 67.321 22.310 9.515 1.00 142.00 122 PRO C CA 1
ATOM 6105 C C . PRO C 1 135 ? 66.012 22.583 10.238 1.00 134.31 122 PRO C C 1
ATOM 6106 O O . PRO C 1 135 ? 65.256 23.493 9.889 1.00 129.82 122 PRO C O 1
ATOM 6110 N N . ARG C 1 136 ? 65.747 21.775 11.263 1.00 137.55 123 ARG C N 1
ATOM 6111 C CA . ARG C 1 136 ? 64.521 21.914 12.036 1.00 140.48 123 ARG C CA 1
ATOM 6112 C C . ARG C 1 136 ? 64.635 22.935 13.155 1.00 136.05 123 ARG C C 1
ATOM 6113 O O . ARG C 1 136 ? 63.606 23.357 13.697 1.00 137.56 123 ARG C O 1
ATOM 6121 N N . ILE C 1 137 ? 65.850 23.340 13.515 1.00 126.10 124 ILE C N 1
ATOM 6122 C CA . ILE C 1 137 ? 66.063 24.227 14.648 1.00 126.14 124 ILE C CA 1
ATOM 6123 C C . ILE C 1 137 ? 66.986 25.364 14.229 1.00 122.93 124 ILE C C 1
ATOM 6124 O O . ILE C 1 137 ? 67.889 25.191 13.403 1.00 120.89 124 ILE C O 1
ATOM 6129 N N . CYS C 1 138 ? 66.732 26.545 14.787 1.00 114.42 125 CYS C N 1
ATOM 6130 C CA . CYS C 1 138 ? 67.528 27.732 14.518 1.00 110.06 125 CYS C CA 1
ATOM 6131 C C . CYS C 1 138 ? 68.541 27.939 15.635 1.00 122.36 125 CYS C C 1
ATOM 6132 O O . CYS C 1 138 ? 68.318 27.542 16.781 1.00 120.01 125 CYS C O 1
ATOM 6135 N N . SER C 1 139 ? 69.661 28.567 15.288 1.00 122.38 126 SER C N 1
ATOM 6136 C CA . SER C 1 139 ? 70.744 28.750 16.240 1.00 122.56 126 SER C CA 1
ATOM 6137 C C . SER C 1 139 ? 71.445 30.071 15.967 1.00 124.41 126 SER C C 1
ATOM 6138 O O . SER C 1 139 ? 71.541 30.518 14.820 1.00 125.75 126 SER C O 1
ATOM 6141 N N . LEU C 1 140 ? 71.926 30.694 17.043 1.00 130.30 127 LEU C N 1
ATOM 6142 C CA . LEU C 1 140 ? 72.765 31.877 16.904 1.00 123.07 127 LEU C CA 1
ATOM 6143 C C . LEU C 1 140 ? 74.093 31.513 16.253 1.00 118.27 127 LEU C C 1
ATOM 6144 O O . LEU C 1 140 ? 74.561 32.200 15.337 1.00 115.00 127 LEU C O 1
ATOM 6149 N N . SER C 1 141 ? 74.709 30.426 16.714 1.00 120.63 128 SER C N 1
ATOM 6150 C CA . SER C 1 141 ? 75.969 29.945 16.164 1.00 121.37 128 SER C CA 1
ATOM 6151 C C . SER C 1 141 ? 76.154 28.496 16.581 1.00 117.67 128 SER C C 1
ATOM 6152 O O . SER C 1 141 ? 75.956 28.159 17.751 1.00 120.15 128 SER C O 1
ATOM 6155 N N . SER C 1 142 ? 76.522 27.647 15.627 1.00 118.30 129 SER C N 1
ATOM 6156 C CA . SER C 1 142 ? 76.888 26.271 15.937 1.00 119.17 129 SER C CA 1
ATOM 6157 C C . SER C 1 142 ? 78.331 26.247 16.421 1.00 118.53 129 SER C C 1
ATOM 6158 O O . SER C 1 142 ? 79.234 26.709 15.715 1.00 132.94 129 SER C O 1
ATOM 6161 N N . SER C 1 143 ? 78.555 25.705 17.616 1.00 105.42 130 SER C N 1
ATOM 6162 C CA . SER C 1 143 ? 79.895 25.690 18.192 1.00 110.16 130 SER C CA 1
ATOM 6163 C C . SER C 1 143 ? 80.750 24.605 17.548 1.00 113.58 130 SER C C 1
ATOM 6164 O O . SER C 1 143 ? 81.660 24.056 18.179 1.00 107.61 130 SER C O 1
ATOM 6167 N N . LEU C 1 144 ? 80.461 24.303 16.286 1.00 115.02 131 LEU C N 1
ATOM 6168 C CA . LEU C 1 144 ? 81.135 23.269 15.518 1.00 111.05 131 LEU C CA 1
ATOM 6169 C C . LEU C 1 144 ? 81.946 23.926 14.411 1.00 110.92 131 LEU C C 1
ATOM 6170 O O . LEU C 1 144 ? 81.411 24.729 13.638 1.00 112.00 131 LEU C O 1
ATOM 6175 N N . TYR C 1 145 ? 83.231 23.592 14.335 1.00 124.22 132 TYR C N 1
ATOM 6176 C CA . TYR C 1 145 ? 84.135 24.194 13.369 1.00 121.09 132 TYR C CA 1
ATOM 6177 C C . TYR C 1 145 ? 84.675 23.133 12.423 1.00 124.66 132 TYR C C 1
ATOM 6178 O O . TYR C 1 145 ? 84.843 21.969 12.797 1.00 120.00 132 TYR C O 1
ATOM 6187 N N . CYS C 1 146 ? 84.938 23.548 11.190 1.00 135.51 133 CYS C N 1
ATOM 6188 C CA . CYS C 1 146 ? 85.614 22.719 10.206 1.00 137.54 133 CYS C CA 1
ATOM 6189 C C . CYS C 1 146 ? 86.707 23.552 9.557 1.00 132.47 133 CYS C C 1
ATOM 6190 O O . CYS C 1 146 ? 86.782 24.771 9.736 1.00 129.12 133 CYS C O 1
ATOM 6193 N N . ARG C 1 147 ? 87.566 22.880 8.799 1.00 140.78 134 ARG C N 1
ATOM 6194 C CA . ARG C 1 147 ? 88.724 23.532 8.197 1.00 134.40 134 ARG C CA 1
ATOM 6195 C C . ARG C 1 147 ? 88.373 23.996 6.793 1.00 133.74 134 ARG C C 1
ATOM 6196 O O . ARG C 1 147 ? 88.504 23.260 5.815 1.00 135.09 134 ARG C O 1
ATOM 6204 N N . SER C 1 148 ? 87.930 25.242 6.697 1.00 142.06 135 SER C N 1
ATOM 6205 C CA . SER C 1 148 ? 87.641 25.885 5.425 1.00 155.84 135 SER C CA 1
ATOM 6206 C C . SER C 1 148 ? 88.733 26.908 5.152 1.00 158.74 135 SER C C 1
ATOM 6207 O O . SER C 1 148 ? 88.970 27.797 5.976 1.00 164.06 135 SER C O 1
ATOM 6210 N N . LEU C 1 149 ? 89.405 26.769 4.010 1.00 163.99 136 LEU C N 1
ATOM 6211 C CA . LEU C 1 149 ? 90.412 27.744 3.615 1.00 167.90 136 LEU C CA 1
ATOM 6212 C C . LEU C 1 149 ? 89.790 29.134 3.538 1.00 177.44 136 LEU C C 1
ATOM 6213 O O . LEU C 1 149 ? 88.613 29.291 3.202 1.00 181.15 136 LEU C O 1
ATOM 6218 N N . THR C 1 150 ? 90.604 30.146 3.862 1.00 175.79 137 THR C N 1
ATOM 6219 C CA . THR C 1 150 ? 90.208 31.550 4.002 1.00 181.89 137 THR C CA 1
ATOM 6220 C C . THR C 1 150 ? 88.823 31.713 4.629 1.00 183.74 137 THR C C 1
ATOM 6221 O O . THR C 1 150 ? 88.082 32.642 4.290 1.00 188.98 137 THR C O 1
ATOM 6225 N N . SER C 1 151 ? 88.479 30.829 5.569 1.00 177.42 138 SER C N 1
ATOM 6226 C CA . SER C 1 151 ? 87.184 30.865 6.241 1.00 170.50 138 SER C CA 1
ATOM 6227 C C . SER C 1 151 ? 87.250 30.152 7.586 1.00 156.20 138 SER C C 1
ATOM 6228 O O . SER C 1 151 ? 86.813 29.003 7.707 1.00 156.67 138 SER C O 1
ATOM 6231 N N . LYS C 1 152 ? 87.791 30.823 8.602 1.00 146.16 139 LYS C N 1
ATOM 6232 C CA . LYS C 1 152 ? 87.934 30.252 9.941 1.00 136.86 139 LYS C CA 1
ATOM 6233 C C . LYS C 1 152 ? 86.794 30.661 10.863 1.00 142.36 139 LYS C C 1
ATOM 6234 O O . LYS C 1 152 ? 87.008 30.967 12.040 1.00 143.65 139 LYS C O 1
ATOM 6240 N N . LEU C 1 153 ? 85.566 30.664 10.350 1.00 141.44 140 LEU C N 1
ATOM 6241 C CA . LEU C 1 153 ? 84.335 30.960 11.063 1.00 137.15 140 LEU C CA 1
ATOM 6242 C C . LEU C 1 153 ? 83.584 29.671 11.375 1.00 133.72 140 LEU C C 1
ATOM 6243 O O . LEU C 1 153 ? 83.720 28.677 10.654 1.00 134.84 140 LEU C O 1
ATOM 6248 N N . PRO C 1 154 ? 82.789 29.644 12.443 1.00 127.83 141 PRO C N 1
ATOM 6249 C CA . PRO C 1 154 ? 81.985 28.451 12.720 1.00 122.55 141 PRO C CA 1
ATOM 6250 C C . PRO C 1 154 ? 80.934 28.246 11.643 1.00 120.34 141 PRO C C 1
ATOM 6251 O O . PRO C 1 154 ? 80.418 29.200 11.056 1.00 124.09 141 PRO C O 1
ATOM 6255 N N . LEU C 1 155 ? 80.633 26.977 11.378 1.00 114.18 142 LEU C N 1
ATOM 6256 C CA . LEU C 1 155 ? 79.658 26.633 10.351 1.00 118.55 142 LEU C CA 1
ATOM 6257 C C . LEU C 1 155 ? 78.318 27.283 10.659 1.00 117.78 142 LEU C C 1
ATOM 6258 O O . LEU C 1 155 ? 77.830 27.219 11.791 1.00 126.97 142 LEU C O 1
ATOM 6263 N N . ASP C 1 156 ? 77.722 27.913 9.653 1.00 106.62 143 ASP C N 1
ATOM 6264 C CA . ASP C 1 156 ? 76.409 28.520 9.823 1.00 120.72 143 ASP C CA 1
ATOM 6265 C C . ASP C 1 156 ? 75.356 27.411 9.880 1.00 135.40 143 ASP C C 1
ATOM 6266 O O . ASP C 1 156 ? 75.669 26.217 9.907 1.00 137.45 143 ASP C O 1
ATOM 6271 N N . SER C 1 157 ? 74.079 27.803 9.891 1.00 137.30 144 SER C N 1
ATOM 6272 C CA . SER C 1 157 ? 73.008 26.827 10.078 1.00 138.83 144 SER C CA 1
ATOM 6273 C C . SER C 1 157 ? 72.988 25.791 8.958 1.00 140.81 144 SER C C 1
ATOM 6274 O O . SER C 1 157 ? 72.851 24.590 9.218 1.00 137.67 144 SER C O 1
ATOM 6277 N N . LYS C 1 158 ? 73.136 26.232 7.706 1.00 142.90 145 LYS C N 1
ATOM 6278 C CA . LYS C 1 158 ? 73.052 25.299 6.586 1.00 140.97 145 LYS C CA 1
ATOM 6279 C C . LYS C 1 158 ? 74.306 24.438 6.464 1.00 126.33 145 LYS C C 1
ATOM 6280 O O . LYS C 1 158 ? 74.205 23.228 6.233 1.00 121.77 145 LYS C O 1
ATOM 6286 N N . GLU C 1 159 ? 75.491 25.035 6.619 1.00 127.60 146 GLU C N 1
ATOM 6287 C CA . GLU C 1 159 ? 76.724 24.254 6.558 1.00 130.17 146 GLU C CA 1
ATOM 6288 C C . GLU C 1 159 ? 76.774 23.220 7.674 1.00 129.34 146 GLU C C 1
ATOM 6289 O O . GLU C 1 159 ? 77.248 22.096 7.470 1.00 118.05 146 GLU C O 1
ATOM 6295 N N . THR C 1 160 ? 76.295 23.585 8.866 1.00 131.71 147 THR C N 1
ATOM 6296 C CA . THR C 1 160 ? 76.243 22.626 9.964 1.00 125.87 147 THR C CA 1
ATOM 6297 C C . THR C 1 160 ? 75.281 21.490 9.653 1.00 124.27 147 THR C C 1
ATOM 6298 O O . THR C 1 160 ? 75.579 20.323 9.933 1.00 122.06 147 THR C O 1
ATOM 6302 N N . PHE C 1 161 ? 74.120 21.812 9.081 1.00 130.45 148 PHE C N 1
ATOM 6303 C CA . PHE C 1 161 ? 73.178 20.766 8.708 1.00 131.90 148 PHE C CA 1
ATOM 6304 C C . PHE C 1 161 ? 73.767 19.863 7.636 1.00 134.23 148 PHE C C 1
ATOM 6305 O O . PHE C 1 161 ? 73.631 18.637 7.704 1.00 137.87 148 PHE C O 1
ATOM 6313 N N . GLU C 1 162 ? 74.435 20.453 6.642 1.00 137.03 149 GLU C N 1
ATOM 6314 C CA . GLU C 1 162 ? 75.125 19.647 5.642 1.00 141.64 149 GLU C CA 1
ATOM 6315 C C . GLU C 1 162 ? 76.221 18.795 6.271 1.00 137.00 149 GLU C C 1
ATOM 6316 O O . GLU C 1 162 ? 76.468 17.669 5.825 1.00 133.05 149 GLU C O 1
ATOM 6322 N N . PHE C 1 163 ? 76.874 19.306 7.315 1.00 140.65 150 PHE C N 1
ATOM 6323 C CA . PHE C 1 163 ? 77.898 18.530 8.005 1.00 135.29 150 PHE C CA 1
ATOM 6324 C C . PHE C 1 163 ? 77.283 17.355 8.756 1.00 137.09 150 PHE C C 1
ATOM 6325 O O . PHE C 1 163 ? 77.701 16.206 8.577 1.00 141.26 150 PHE C O 1
ATOM 6333 N N . LEU C 1 164 ? 76.288 17.626 9.606 1.00 135.12 151 LEU C N 1
ATOM 6334 C CA . LEU C 1 164 ? 75.717 16.570 10.436 1.00 136.02 151 LEU C CA 1
ATOM 6335 C C . LEU C 1 164 ? 74.982 15.533 9.597 1.00 149.52 151 LEU C C 1
ATOM 6336 O O . LEU C 1 164 ? 75.041 14.335 9.897 1.00 154.19 151 LEU C O 1
ATOM 6341 N N . GLU C 1 165 ? 74.284 15.969 8.544 1.00 150.74 152 GLU C N 1
ATOM 6342 C CA . GLU C 1 165 ? 73.580 15.019 7.686 1.00 159.04 152 GLU C CA 1
ATOM 6343 C C . GLU C 1 165 ? 74.560 14.131 6.928 1.00 161.67 152 GLU C C 1
ATOM 6344 O O . GLU C 1 165 ? 74.279 12.952 6.682 1.00 163.42 152 GLU C O 1
ATOM 6350 N N . ARG C 1 166 ? 75.718 14.683 6.551 1.00 171.48 153 ARG C N 1
ATOM 6351 C CA . ARG C 1 166 ? 76.756 13.878 5.917 1.00 165.21 153 ARG C CA 1
ATOM 6352 C C . ARG C 1 166 ? 77.305 12.834 6.882 1.00 157.85 153 ARG C C 1
ATOM 6353 O O . ARG C 1 166 ? 77.583 11.696 6.487 1.00 161.69 153 ARG C O 1
ATOM 6361 N N . LYS C 1 167 ? 77.465 13.206 8.154 1.00 157.70 154 LYS C N 1
ATOM 6362 C CA . LYS C 1 167 ? 77.961 12.269 9.156 1.00 151.93 154 LYS C CA 1
ATOM 6363 C C . LYS C 1 167 ? 76.869 11.321 9.637 1.00 154.64 154 LYS C C 1
ATOM 6364 O O . LYS C 1 167 ? 77.175 10.214 10.096 1.00 153.04 154 LYS C O 1
ATOM 6370 N N . LYS C 1 168 ? 75.602 11.733 9.542 1.00 158.17 155 LYS C N 1
ATOM 6371 C CA . LYS C 1 168 ? 74.496 10.885 9.978 1.00 155.89 155 LYS C CA 1
ATOM 6372 C C . LYS C 1 168 ? 74.220 9.766 8.981 1.00 167.64 155 LYS C C 1
ATOM 6373 O O . LYS C 1 168 ? 73.930 8.634 9.382 1.00 176.17 155 LYS C O 1
ATOM 6379 N N . THR C 1 169 ? 74.304 10.060 7.681 1.00 171.51 156 THR C N 1
ATOM 6380 C CA . THR C 1 169 ? 74.122 9.029 6.666 1.00 173.75 156 THR C CA 1
ATOM 6381 C C . THR C 1 169 ? 75.327 8.102 6.563 1.00 166.41 156 THR C C 1
ATOM 6382 O O . THR C 1 169 ? 75.187 6.973 6.080 1.00 169.80 156 THR C O 1
ATOM 6386 N N . CYS C 1 170 ? 76.502 8.556 7.005 1.00 168.32 157 CYS C N 1
ATOM 6387 C CA . CYS C 1 170 ? 77.711 7.747 6.911 1.00 170.34 157 CYS C CA 1
ATOM 6388 C C . CYS C 1 170 ? 77.622 6.486 7.764 1.00 178.04 157 CYS C C 1
ATOM 6389 O O . CYS C 1 170 ? 78.160 5.441 7.379 1.00 181.18 157 CYS C O 1
ATOM 6392 N N . VAL C 1 171 ? 76.941 6.555 8.909 1.00 173.49 158 VAL C N 1
ATOM 6393 C CA . VAL C 1 171 ? 76.916 5.417 9.824 1.00 177.16 158 VAL C CA 1
ATOM 6394 C C . VAL C 1 171 ? 75.940 4.345 9.343 1.00 185.59 158 VAL C C 1
ATOM 6395 O O . VAL C 1 171 ? 76.213 3.146 9.470 1.00 186.73 158 VAL C O 1
ATOM 6399 N N . LYS C 1 172 ? 74.803 4.747 8.773 1.00 178.21 159 LYS C N 1
ATOM 6400 C CA . LYS C 1 172 ? 73.752 3.812 8.386 1.00 180.29 159 LYS C CA 1
ATOM 6401 C C . LYS C 1 172 ? 74.000 3.154 7.032 1.00 188.42 159 LYS C C 1
ATOM 6402 O O . LYS C 1 172 ? 73.110 2.456 6.531 1.00 192.10 159 LYS C O 1
ATOM 6408 N N . GLY C 1 173 ? 75.173 3.352 6.437 1.00 178.17 160 GLY C N 1
ATOM 6409 C CA . GLY C 1 173 ? 75.479 2.787 5.135 1.00 169.20 160 GLY C CA 1
ATOM 6410 C C . GLY C 1 173 ? 75.429 1.272 5.088 1.00 174.69 160 GLY C C 1
ATOM 6411 O O . GLY C 1 173 ? 74.453 0.691 4.615 1.00 176.80 160 GLY C O 1
ATOM 6412 N N . ASP C 1 193 ? 93.652 12.281 5.594 1.00 186.10 180 ASP C N 1
ATOM 6413 C CA . ASP C 1 193 ? 94.447 11.072 5.401 1.00 196.55 180 ASP C CA 1
ATOM 6414 C C . ASP C 1 193 ? 95.252 10.725 6.656 1.00 201.58 180 ASP C C 1
ATOM 6415 O O . ASP C 1 193 ? 95.916 11.589 7.235 1.00 204.80 180 ASP C O 1
ATOM 6420 N N . LEU C 1 194 ? 95.190 9.456 7.072 1.00 201.70 181 LEU C N 1
ATOM 6421 C CA . LEU C 1 194 ? 95.902 8.981 8.260 1.00 205.02 181 LEU C CA 1
ATOM 6422 C C . LEU C 1 194 ? 97.399 8.789 8.023 1.00 216.03 181 LEU C C 1
ATOM 6423 O O . LEU C 1 194 ? 97.989 7.807 8.482 1.00 223.24 181 LEU C O 1
ATOM 6428 N N . GLU C 1 195 ? 98.038 9.725 7.326 1.00 209.70 182 GLU C N 1
ATOM 6429 C CA . GLU C 1 195 ? 99.443 9.619 6.952 1.00 212.63 182 GLU C CA 1
ATOM 6430 C C . GLU C 1 195 ? 100.329 10.380 7.936 1.00 204.83 182 GLU C C 1
ATOM 6431 O O . GLU C 1 195 ? 99.854 11.091 8.825 1.00 186.33 182 GLU C O 1
ATOM 6437 N N . SER C 1 196 ? 101.639 10.226 7.760 1.00 200.51 183 SER C N 1
ATOM 6438 C CA . SER C 1 196 ? 102.634 10.938 8.562 1.00 192.57 183 SER C CA 1
ATOM 6439 C C . SER C 1 196 ? 103.041 12.192 7.792 1.00 187.50 183 SER C C 1
ATOM 6440 O O . SER C 1 196 ? 103.903 12.140 6.913 1.00 175.88 183 SER C O 1
ATOM 6443 N N . ASN C 1 197 ? 102.393 13.314 8.112 1.00 180.71 184 ASN C N 1
ATOM 6444 C CA . ASN C 1 197 ? 102.688 14.593 7.484 1.00 179.36 184 ASN C CA 1
ATOM 6445 C C . ASN C 1 197 ? 104.099 15.025 7.901 1.00 182.01 184 ASN C C 1
ATOM 6446 O O . ASN C 1 197 ? 104.551 14.673 8.991 1.00 187.96 184 ASN C O 1
ATOM 6451 N N . PRO C 1 198 ? 104.842 15.764 7.033 1.00 178.12 185 PRO C N 1
ATOM 6452 C CA . PRO C 1 198 ? 106.171 16.262 7.438 1.00 178.30 185 PRO C CA 1
ATOM 6453 C C . PRO C 1 198 ? 106.230 16.927 8.808 1.00 171.98 185 PRO C C 1
ATOM 6454 O O . PRO C 1 198 ? 107.303 17.001 9.417 1.00 170.75 185 PRO C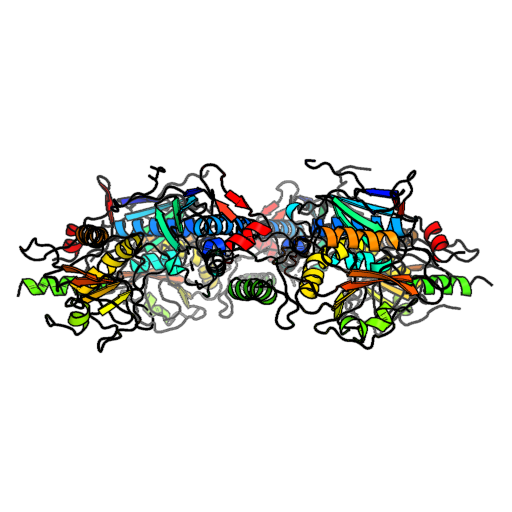 O 1
ATOM 6458 N N . ALA C 1 199 ? 105.093 17.424 9.301 1.00 170.15 186 ALA C N 1
ATOM 6459 C CA . ALA C 1 199 ? 105.028 17.909 10.675 1.00 166.33 186 ALA C CA 1
ATOM 6460 C C . ALA C 1 199 ? 105.299 16.808 11.691 1.00 166.86 186 ALA C C 1
ATOM 6461 O O . ALA C 1 199 ? 105.526 17.115 12.866 1.00 164.84 186 ALA C O 1
ATOM 6463 N N . PHE C 1 200 ? 105.269 15.540 11.270 1.00 165.78 187 PHE C N 1
ATOM 6464 C CA . PHE C 1 200 ? 105.663 14.441 12.147 1.00 171.75 187 PHE C CA 1
ATOM 6465 C C . PHE C 1 200 ? 107.090 14.615 12.650 1.00 180.75 187 PHE C C 1
ATOM 6466 O O . PHE C 1 200 ? 107.401 14.221 13.780 1.00 182.46 187 PHE C O 1
ATOM 6474 N N . GLU C 1 201 ? 107.965 15.210 11.834 1.00 175.33 188 GLU C N 1
ATOM 6475 C CA . GLU C 1 201 ? 109.363 15.356 12.227 1.00 177.78 188 GLU C CA 1
ATOM 6476 C C . GLU C 1 201 ? 109.516 16.364 13.360 1.00 177.33 188 GLU C C 1
ATOM 6477 O O . GLU C 1 201 ? 110.283 16.132 14.302 1.00 180.03 188 GLU C O 1
ATOM 6483 N N . ILE C 1 202 ? 108.801 17.488 13.289 1.00 176.86 189 ILE C N 1
ATOM 6484 C CA . ILE C 1 202 ? 108.852 18.445 14.388 1.00 174.19 189 ILE C CA 1
ATOM 6485 C C . ILE C 1 202 ? 108.043 17.943 15.580 1.00 167.20 189 ILE C C 1
ATOM 6486 O O . ILE C 1 202 ? 108.324 18.317 16.725 1.00 165.32 189 ILE C O 1
ATOM 6491 N N . PHE C 1 203 ? 107.045 17.087 15.340 1.00 172.75 190 PHE C N 1
ATOM 6492 C CA . PHE C 1 203 ? 106.321 16.459 16.441 1.00 169.09 190 PHE C CA 1
ATOM 6493 C C . PHE C 1 203 ? 107.220 15.516 17.226 1.00 174.22 190 PHE C C 1
ATOM 6494 O O . PHE C 1 203 ? 107.019 15.331 18.431 1.00 169.34 190 PHE C O 1
ATOM 6502 N N . GLN C 1 204 ? 108.210 14.919 16.567 1.00 171.06 191 GLN C N 1
ATOM 6503 C CA . GLN C 1 204 ? 109.198 14.055 17.200 1.00 181.24 191 GLN C CA 1
ATOM 6504 C C . GLN C 1 204 ? 110.590 14.667 17.099 1.00 192.93 191 GLN C C 1
ATOM 6505 O O . GLN C 1 204 ? 111.582 13.971 16.871 1.00 199.18 191 GLN C O 1
ATOM 6511 N N . SER C 1 205 ? 110.677 15.987 17.272 1.00 181.08 192 SER C N 1
ATOM 6512 C CA . SER C 1 205 ? 111.950 16.676 17.094 1.00 184.63 192 SER C CA 1
ATOM 6513 C C . SER C 1 205 ? 112.864 16.528 18.304 1.00 185.27 192 SER C C 1
ATOM 6514 O O . SER C 1 205 ? 114.091 16.550 18.147 1.00 197.96 192 SER C O 1
ATOM 6517 N N . GLU C 1 206 ? 112.293 16.410 19.509 1.00 183.51 193 GLU C N 1
ATOM 6518 C CA . GLU C 1 206 ? 113.035 16.173 20.747 1.00 179.13 193 GLU C CA 1
ATOM 6519 C C . GLU C 1 206 ? 113.914 17.362 21.135 1.00 182.31 193 GLU C C 1
ATOM 6520 O O . GLU C 1 206 ? 114.362 17.460 22.282 1.00 175.87 193 GLU C O 1
ATOM 6526 N N . ARG C 1 207 ? 114.158 18.273 20.194 1.00 181.26 194 ARG C N 1
ATOM 6527 C CA . ARG C 1 207 ? 115.011 19.431 20.416 1.00 182.59 194 ARG C CA 1
ATOM 6528 C C . ARG C 1 207 ? 114.475 20.599 19.599 1.00 179.99 194 ARG C C 1
ATOM 6529 O O . ARG C 1 207 ? 113.955 20.414 18.496 1.00 187.75 194 ARG C O 1
ATOM 6537 N N . LEU C 1 208 ? 114.606 21.806 20.146 1.00 172.15 195 LEU C N 1
ATOM 6538 C CA . LEU C 1 208 ? 114.081 23.000 19.499 1.00 169.62 195 LEU C CA 1
ATOM 6539 C C . LEU C 1 208 ? 115.182 24.032 19.310 1.00 173.99 195 LEU C C 1
ATOM 6540 O O . LEU C 1 208 ? 116.023 24.229 20.192 1.00 176.03 195 LEU C O 1
ATOM 6545 N N . GLU C 1 209 ? 115.168 24.688 18.152 1.00 185.15 196 GLU C N 1
ATOM 6546 C CA . GLU C 1 209 ? 116.005 25.853 17.909 1.00 188.19 196 GLU C CA 1
ATOM 6547 C C . GLU C 1 209 ? 115.336 26.714 16.847 1.00 181.88 196 GLU C C 1
ATOM 6548 O O . GLU C 1 209 ? 114.369 26.304 16.201 1.00 184.45 196 GLU C O 1
ATOM 6554 N N . TYR C 1 210 ? 115.866 27.922 16.676 1.00 196.73 197 TYR C N 1
ATOM 6555 C CA . TYR C 1 210 ? 115.198 28.942 15.882 1.00 184.86 197 TYR C CA 1
ATOM 6556 C C . TYR C 1 210 ? 115.265 28.605 14.395 1.00 181.40 197 TYR C C 1
ATOM 6557 O O . TYR C 1 210 ? 115.919 27.649 13.967 1.00 187.01 197 TYR C O 1
ATOM 6566 N N . GLY C 1 211 ? 114.577 29.420 13.601 1.00 175.50 198 GLY C N 1
ATOM 6567 C CA . GLY C 1 211 ? 114.382 29.110 12.203 1.00 188.24 198 GLY C CA 1
ATOM 6568 C C . GLY C 1 211 ? 113.671 27.782 12.072 1.00 191.94 198 GLY C C 1
ATOM 6569 O O . GLY C 1 211 ? 112.444 27.712 12.194 1.00 188.38 198 GLY C O 1
ATOM 6570 N N . GLN C 1 212 ? 114.451 26.721 11.852 1.00 200.88 199 GLN C N 1
ATOM 6571 C CA . GLN C 1 212 ? 113.952 25.357 11.705 1.00 198.23 199 GLN C CA 1
ATOM 6572 C C . GLN C 1 212 ? 112.717 25.302 10.818 1.00 192.01 199 GLN C C 1
ATOM 6573 O O . GLN C 1 212 ? 111.818 24.485 11.045 1.00 191.75 199 GLN C O 1
ATOM 6579 N N . ARG C 1 213 ? 112.651 26.186 9.825 1.00 191.06 200 ARG C N 1
ATOM 6580 C CA . ARG C 1 213 ? 111.607 26.079 8.821 1.00 186.58 200 ARG C CA 1
ATOM 6581 C C . ARG C 1 213 ? 111.784 24.770 8.065 1.00 196.26 200 ARG C C 1
ATOM 6582 O O . ARG C 1 213 ? 112.899 24.383 7.706 1.00 204.37 200 ARG C O 1
ATOM 6590 N N . LEU C 1 214 ? 110.684 24.074 7.853 1.00 193.61 201 LEU C N 1
ATOM 6591 C CA . LEU C 1 214 ? 110.753 22.720 7.331 1.00 197.93 201 LEU C CA 1
ATOM 6592 C C . LEU C 1 214 ? 109.951 22.652 6.036 1.00 203.76 201 LEU C C 1
ATOM 6593 O O . LEU C 1 214 ? 109.233 23.611 5.722 1.00 204.27 201 LEU C O 1
ATOM 6598 N N . PRO C 1 215 ? 110.055 21.573 5.245 1.00 203.55 202 PRO C N 1
ATOM 6599 C CA . PRO C 1 215 ? 109.315 21.537 3.970 1.00 204.13 202 PRO C CA 1
ATOM 6600 C C . PRO C 1 215 ? 107.828 21.797 4.117 1.00 196.65 202 PRO C C 1
ATOM 6601 O O . PRO C 1 215 ? 107.205 22.319 3.183 1.00 195.36 202 PRO C O 1
ATOM 6605 N N . PHE C 1 216 ? 107.237 21.461 5.261 1.00 202.18 203 PHE C N 1
ATOM 6606 C CA . PHE C 1 216 ? 105.839 21.787 5.489 1.00 193.42 203 PHE C CA 1
ATOM 6607 C C . PHE C 1 216 ? 105.709 23.253 5.876 1.00 184.16 203 PHE C C 1
ATOM 6608 O O . PHE C 1 216 ? 106.479 23.766 6.694 1.00 172.21 203 PHE C O 1
ATOM 6616 N N . SER C 1 217 ? 104.758 23.930 5.253 1.00 174.36 204 SER C N 1
ATOM 6617 C CA . SER C 1 217 ? 104.312 25.250 5.655 1.00 179.59 204 SER C CA 1
ATOM 6618 C C . SER C 1 217 ? 102.897 25.118 6.208 1.00 188.26 204 SER C C 1
ATOM 6619 O O . SER C 1 217 ? 102.343 24.018 6.289 1.00 180.91 204 SER C O 1
ATOM 6622 N N . GLU C 1 218 ? 102.313 26.250 6.601 1.00 175.50 205 GLU C N 1
ATOM 6623 C CA . GLU C 1 218 ? 100.959 26.251 7.147 1.00 178.75 205 GLU C CA 1
ATOM 6624 C C . GLU C 1 218 ? 99.978 25.591 6.179 1.00 176.49 205 GLU C C 1
ATOM 6625 O O . GLU C 1 218 ? 99.624 26.163 5.143 1.00 184.10 205 GLU C O 1
ATOM 6631 N N . SER C 1 219 ? 99.545 24.376 6.505 1.00 177.04 206 SER C N 1
ATOM 6632 C CA . SER C 1 219 ? 98.747 23.544 5.616 1.00 160.79 206 SER C CA 1
ATOM 6633 C C . SER C 1 219 ? 97.310 23.446 6.121 1.00 151.28 206 SER C C 1
ATOM 6634 O O . SER C 1 219 ? 96.933 24.044 7.132 1.00 156.00 206 SER C O 1
ATOM 6637 N N . ALA C 1 220 ? 96.500 22.672 5.393 1.00 151.88 207 ALA C N 1
ATOM 6638 C CA . ALA C 1 220 ? 95.158 22.342 5.853 1.00 143.71 207 ALA C CA 1
ATOM 6639 C C . ALA C 1 220 ? 95.168 21.338 6.997 1.00 147.26 207 ALA C C 1
ATOM 6640 O O . ALA C 1 220 ? 94.099 21.016 7.526 1.00 147.05 207 ALA C O 1
ATOM 6642 N N . SER C 1 221 ? 96.341 20.826 7.376 1.00 153.24 208 SER C N 1
ATOM 6643 C CA . SER C 1 221 ? 96.482 19.974 8.549 1.00 147.41 208 SER C CA 1
ATOM 6644 C C . SER C 1 221 ? 97.569 20.478 9.491 1.00 147.41 208 SER C C 1
ATOM 6645 O O . SER C 1 221 ? 97.989 19.738 10.387 1.00 135.16 208 SER C O 1
ATOM 6648 N N . ILE C 1 222 ? 98.041 21.710 9.305 1.00 143.53 209 ILE C N 1
ATOM 6649 C CA . ILE C 1 222 ? 99.075 22.306 10.145 1.00 143.43 209 ILE C CA 1
ATOM 6650 C C . ILE C 1 222 ? 98.717 23.772 10.354 1.00 145.02 209 ILE C C 1
ATOM 6651 O O . ILE C 1 222 ? 98.680 24.546 9.390 1.00 159.64 209 ILE C O 1
ATOM 6656 N N . GLU C 1 223 ? 98.454 24.156 11.601 1.00 126.92 210 GLU C N 1
ATOM 6657 C CA . GLU C 1 223 ? 98.144 25.536 11.947 1.00 126.28 210 GLU C CA 1
ATOM 6658 C C . GLU C 1 223 ? 99.203 26.074 12.898 1.00 129.00 210 GLU C C 1
ATOM 6659 O O . GLU C 1 223 ? 99.548 25.419 13.887 1.00 108.96 210 GLU C O 1
ATOM 6665 N N . PHE C 1 224 ? 99.714 27.264 12.590 1.00 135.01 211 PHE C N 1
ATOM 6666 C CA . PHE C 1 224 ? 100.726 27.932 13.395 1.00 132.31 211 PHE C CA 1
ATOM 6667 C C . PHE C 1 224 ? 100.096 28.998 14.282 1.00 124.58 211 PHE C C 1
ATOM 6668 O O . PHE C 1 224 ? 99.256 29.783 13.833 1.00 121.26 211 PHE C O 1
ATOM 6676 N N . LYS C 1 225 ? 100.519 29.018 15.545 1.00 115.43 212 LYS C N 1
ATOM 6677 C CA . LYS C 1 225 ? 100.110 30.028 16.513 1.00 122.21 212 LYS C CA 1
ATOM 6678 C C . LYS C 1 225 ? 101.330 30.432 17.325 1.00 131.85 212 LYS C C 1
ATOM 6679 O O . LYS C 1 225 ? 102.019 29.569 17.876 1.00 131.14 212 LYS C O 1
ATOM 6685 N N . GLN C 1 226 ? 101.597 31.732 17.402 1.00 134.50 213 GLN C N 1
ATOM 6686 C CA . GLN C 1 226 ? 102.740 32.233 18.150 1.00 126.91 213 GLN C CA 1
ATOM 6687 C C . GLN C 1 226 ? 102.284 32.836 19.471 1.00 119.62 213 GLN C C 1
ATOM 6688 O O . GLN C 1 226 ? 101.191 33.399 19.574 1.00 108.07 213 GLN C O 1
ATOM 6694 N N . PHE C 1 227 ? 103.130 32.693 20.488 1.00 130.97 214 PHE C N 1
ATOM 6695 C CA . PHE C 1 227 ? 102.869 33.311 21.777 1.00 127.71 214 PHE C CA 1
ATOM 6696 C C . PHE C 1 227 ? 103.244 34.785 21.731 1.00 127.33 214 PHE C C 1
ATOM 6697 O O . PHE C 1 227 ? 104.210 35.179 21.072 1.00 138.51 214 PHE C O 1
ATOM 6705 N N . SER C 1 228 ? 102.473 35.604 22.439 1.00 118.93 215 SER C N 1
ATOM 6706 C CA . SER C 1 228 ? 102.724 37.026 22.587 1.00 118.55 215 SER C CA 1
ATOM 6707 C C . SER C 1 228 ? 103.236 37.288 24.006 1.00 116.53 215 SER C C 1
ATOM 6708 O O . SER C 1 228 ? 103.803 36.379 24.638 1.00 118.97 215 SER C O 1
ATOM 6711 N N . THR C 1 229 ? 103.043 38.510 24.502 1.00 115.74 216 THR C N 1
ATOM 6712 C CA . THR C 1 229 ? 103.244 38.781 25.921 1.00 112.80 216 THR C CA 1
ATOM 6713 C C . THR C 1 229 ? 102.147 38.178 26.787 1.00 108.88 216 THR C C 1
ATOM 6714 O O . THR C 1 229 ? 102.179 38.336 28.012 1.00 104.18 216 THR C O 1
ATOM 6718 N N . ARG C 1 230 ? 101.178 37.506 26.173 1.00 111.81 217 ARG C N 1
ATOM 6719 C CA . ARG C 1 230 ? 100.137 36.800 26.903 1.00 105.43 217 ARG C CA 1
ATOM 6720 C C . ARG C 1 230 ? 100.691 35.512 27.498 1.00 96.26 217 ARG C C 1
ATOM 6721 O O . ARG C 1 230 ? 101.548 34.854 26.901 1.00 98.70 217 ARG C O 1
ATOM 6729 N N . ARG C 1 231 ? 100.200 35.162 28.685 1.00 102.51 218 ARG C N 1
ATOM 6730 C CA . ARG C 1 231 ? 100.656 33.959 29.365 1.00 109.61 218 ARG C CA 1
ATOM 6731 C C . ARG C 1 231 ? 100.363 32.723 28.519 1.00 110.63 218 ARG C C 1
ATOM 6732 O O . ARG C 1 231 ? 99.403 32.686 27.745 1.00 105.28 218 ARG C O 1
ATOM 6740 N N . ALA C 1 232 ? 101.209 31.701 28.676 1.00 103.86 219 ALA C N 1
ATOM 6741 C CA . ALA C 1 232 ? 101.114 30.517 27.825 1.00 107.59 219 ALA C CA 1
ATOM 6742 C C . ALA C 1 232 ? 99.850 29.712 28.107 1.00 107.40 219 ALA C C 1
ATOM 6743 O O . ALA C 1 232 ? 99.183 29.250 27.174 1.00 115.12 219 ALA C O 1
ATOM 6745 N N . HIS C 1 233 ? 99.505 29.528 29.383 1.00 106.98 220 HIS C N 1
ATOM 6746 C CA . HIS C 1 233 ? 98.320 28.747 29.727 1.00 111.12 220 HIS C CA 1
ATOM 6747 C C . HIS C 1 233 ? 97.054 29.390 29.175 1.00 115.07 220 HIS C C 1
ATOM 6748 O O . HIS C 1 233 ? 96.243 28.728 28.517 1.00 107.61 220 HIS C O 1
ATOM 6755 N N . GLU C 1 234 ? 96.871 30.687 29.435 1.00 110.82 221 GLU C N 1
ATOM 6756 C CA . GLU C 1 234 ? 95.629 31.358 29.061 1.00 112.05 221 GLU C CA 1
ATOM 6757 C C . GLU C 1 234 ? 95.421 31.345 27.552 1.00 109.14 221 GLU C C 1
ATOM 6758 O O . GLU C 1 234 ? 94.287 31.211 27.076 1.00 107.99 221 GLU C O 1
ATOM 6764 N N . TYR C 1 235 ? 96.504 31.473 26.781 1.00 105.25 222 TYR C N 1
ATOM 6765 C CA . TYR C 1 235 ? 96.370 31.492 25.328 1.00 103.02 222 TYR C CA 1
ATOM 6766 C C . TYR C 1 235 ? 95.990 30.115 24.797 1.00 108.41 222 TYR C C 1
ATOM 6767 O O . TYR C 1 235 ? 95.082 29.990 23.966 1.00 114.08 222 TYR C O 1
ATOM 6776 N N . ILE C 1 236 ? 96.670 29.067 25.274 1.00 109.53 223 ILE C N 1
ATOM 6777 C CA . ILE C 1 236 ? 96.368 27.708 24.830 1.00 94.70 223 ILE C CA 1
ATOM 6778 C C . ILE C 1 236 ? 94.936 27.334 25.180 1.00 99.25 223 ILE C C 1
ATOM 6779 O O . ILE C 1 236 ? 94.217 26.737 24.369 1.00 95.34 223 ILE C O 1
ATOM 6784 N N . LYS C 1 237 ? 94.498 27.678 26.392 1.00 99.45 224 LYS C N 1
ATOM 6785 C CA . LYS C 1 237 ? 93.124 27.396 26.786 1.00 98.01 224 LYS C CA 1
ATOM 6786 C C . LYS C 1 237 ? 92.135 28.099 25.869 1.00 101.08 224 LYS C C 1
ATOM 6787 O O . LYS C 1 237 ? 91.017 27.610 25.668 1.00 99.12 224 LYS C O 1
ATOM 6793 N N . SER C 1 238 ? 92.539 29.231 25.285 1.00 95.06 225 SER C N 1
ATOM 6794 C CA . SER C 1 238 ? 91.655 30.003 24.420 1.00 100.96 225 SER C CA 1
ATOM 6795 C C . SER C 1 238 ? 91.646 29.483 22.988 1.00 103.08 225 SER C C 1
ATOM 6796 O O . SER C 1 238 ? 90.631 29.612 22.292 1.00 107.19 225 SER C O 1
ATOM 6799 N N . VAL C 1 239 ? 92.747 28.888 22.536 1.00 105.48 226 VAL C N 1
ATOM 6800 C CA . VAL C 1 239 ? 92.864 28.477 21.143 1.00 100.08 226 VAL C CA 1
ATOM 6801 C C . VAL C 1 239 ? 92.443 27.022 20.933 1.00 96.93 226 VAL C C 1
ATOM 6802 O O . VAL C 1 239 ? 91.908 26.685 19.873 1.00 93.98 226 VAL C O 1
ATOM 6806 N N . ILE C 1 240 ? 92.645 26.162 21.936 1.00 97.58 227 ILE C N 1
ATOM 6807 C CA . ILE C 1 240 ? 92.395 24.728 21.756 1.00 94.01 227 ILE C CA 1
ATOM 6808 C C . ILE C 1 240 ? 90.978 24.416 21.286 1.00 90.72 227 ILE C C 1
ATOM 6809 O O . ILE C 1 240 ? 90.831 23.713 20.274 1.00 104.59 227 ILE C O 1
ATOM 6814 N N . PRO C 1 241 ? 89.909 24.881 21.950 1.00 88.92 228 PRO C N 1
ATOM 6815 C CA . PRO C 1 241 ? 88.569 24.393 21.569 1.00 100.87 228 PRO C CA 1
ATOM 6816 C C . PRO C 1 241 ? 88.196 24.680 20.124 1.00 108.98 228 PRO C C 1
ATOM 6817 O O . PRO C 1 241 ? 87.623 23.813 19.453 1.00 113.24 228 PRO C O 1
ATOM 6821 N N . GLU C 1 242 ? 88.525 25.870 19.618 1.00 111.16 229 GLU C N 1
ATOM 6822 C CA . GLU C 1 242 ? 88.116 26.236 18.265 1.00 118.07 229 GLU C CA 1
ATOM 6823 C C . GLU C 1 242 ? 88.870 25.432 17.209 1.00 108.33 229 GLU C C 1
ATOM 6824 O O . GLU C 1 242 ? 88.267 24.943 16.247 1.00 109.07 229 GLU C O 1
ATOM 6830 N N . TYR C 1 243 ? 90.183 25.273 17.371 1.00 106.98 230 TYR C N 1
ATOM 6831 C CA . TYR C 1 243 ? 90.998 24.646 16.337 1.00 109.21 230 TYR C CA 1
ATOM 6832 C C . TYR C 1 243 ? 91.040 23.127 16.448 1.00 109.12 230 TYR C C 1
ATOM 6833 O O . TYR C 1 243 ? 91.075 22.442 15.420 1.00 113.45 230 TYR C O 1
ATOM 6842 N N . ILE C 1 244 ? 91.049 22.578 17.667 1.00 118.67 231 ILE C N 1
ATOM 6843 C CA . ILE C 1 244 ? 91.002 21.123 17.821 1.00 120.18 231 ILE C CA 1
ATOM 6844 C C . ILE C 1 244 ? 89.695 20.571 17.270 1.00 111.78 231 ILE C C 1
ATOM 6845 O O . ILE C 1 244 ? 89.660 19.464 16.719 1.00 99.96 231 ILE C O 1
ATOM 6850 N N . SER C 1 245 ? 88.607 21.336 17.387 1.00 108.47 232 SER C N 1
ATOM 6851 C CA . SER C 1 245 ? 87.340 20.922 16.795 1.00 115.37 232 SER C CA 1
ATOM 6852 C C . SER C 1 245 ? 87.464 20.773 15.281 1.00 118.61 232 SER C C 1
ATOM 6853 O O . SER C 1 245 ? 87.053 19.758 14.707 1.00 113.64 232 SER C O 1
ATOM 6856 N N . ALA C 1 246 ? 88.049 21.774 14.619 1.00 123.13 233 ALA C N 1
ATOM 6857 C CA . ALA C 1 246 ? 88.129 21.754 13.162 1.00 122.40 233 ALA C CA 1
ATOM 6858 C C . ALA C 1 246 ? 89.054 20.647 12.662 1.00 121.58 233 ALA C C 1
ATOM 6859 O O . ALA C 1 246 ? 88.760 20.001 11.649 1.00 122.95 233 ALA C O 1
ATOM 6861 N N . PHE C 1 247 ? 90.179 20.423 13.348 1.00 120.56 234 PHE C N 1
ATOM 6862 C CA . PHE C 1 247 ? 91.091 19.344 12.970 1.00 118.44 234 PHE C CA 1
ATOM 6863 C C . PHE C 1 247 ? 90.423 17.980 13.100 1.00 118.68 234 PHE C C 1
ATOM 6864 O O . PHE C 1 247 ? 90.473 17.161 12.177 1.00 120.66 234 PHE C O 1
ATOM 6872 N N . ALA C 1 248 ? 89.789 17.720 14.246 1.00 122.70 235 ALA C N 1
ATOM 6873 C CA . ALA C 1 248 ? 89.167 16.419 14.477 1.00 112.60 235 ALA C CA 1
ATOM 6874 C C . ALA C 1 248 ? 88.052 16.135 13.477 1.00 118.91 235 ALA C C 1
ATOM 6875 O O . ALA C 1 248 ? 87.816 14.975 13.121 1.00 124.37 235 ALA C O 1
ATOM 6877 N N . ASN C 1 249 ? 87.363 17.174 13.008 1.00 120.56 236 ASN C N 1
ATOM 6878 C CA . ASN C 1 249 ? 86.297 17.010 12.029 1.00 126.06 236 ASN C CA 1
ATOM 6879 C C . ASN C 1 249 ? 86.802 16.981 10.590 1.00 128.73 236 ASN C C 1
ATOM 6880 O O . ASN C 1 249 ? 86.014 16.697 9.681 1.00 122.98 236 ASN C O 1
ATOM 6885 N N . THR C 1 250 ? 88.098 17.262 10.358 1.00 136.04 237 THR C N 1
ATOM 6886 C CA . THR C 1 250 ? 88.667 17.344 9.006 1.00 143.98 237 THR C CA 1
ATOM 6887 C C . THR C 1 250 ? 90.006 16.597 8.995 1.00 145.22 237 THR C C 1
ATOM 6888 O O . THR C 1 250 ? 91.077 17.206 9.074 1.00 147.45 237 THR C O 1
ATOM 6892 N N . GLN C 1 251 ? 89.926 15.264 8.919 1.00 154.18 238 GLN C N 1
ATOM 6893 C CA . GLN C 1 251 ? 91.060 14.363 8.666 1.00 148.57 238 GLN C CA 1
ATOM 6894 C C . GLN C 1 251 ? 92.232 14.566 9.633 1.00 136.05 238 GLN C C 1
ATOM 6895 O O . GLN C 1 251 ? 93.335 14.065 9.388 1.00 136.84 238 GLN C O 1
ATOM 6901 N N . GLY C 1 252 ? 92.022 15.265 10.748 1.00 128.22 239 GLY C N 1
ATOM 6902 C CA . GLY C 1 252 ? 93.073 15.460 11.729 1.00 128.14 239 GLY C CA 1
ATOM 6903 C C . GLY C 1 252 ? 94.069 16.534 11.324 1.00 130.44 239 GLY C C 1
ATOM 6904 O O . GLY C 1 252 ? 93.977 17.155 10.263 1.00 133.75 239 GLY C O 1
ATOM 6905 N N . GLY C 1 253 ? 95.045 16.753 12.198 1.00 120.88 240 GLY C N 1
ATOM 6906 C CA . GLY C 1 253 ? 96.072 17.733 11.913 1.00 126.98 240 GLY C CA 1
ATOM 6907 C C . GLY C 1 253 ? 96.996 17.943 13.097 1.00 123.24 240 GLY C C 1
ATOM 6908 O O . GLY C 1 253 ? 96.902 17.258 14.120 1.00 117.18 240 GLY C O 1
ATOM 6909 N N . TYR C 1 254 ? 97.897 18.910 12.926 1.00 129.32 241 TYR C N 1
ATOM 6910 C CA . TYR C 1 254 ? 98.874 19.298 13.936 1.00 130.32 241 TYR C CA 1
ATOM 6911 C C . TYR C 1 254 ? 98.662 20.760 14.306 1.00 129.58 241 TYR C C 1
ATOM 6912 O O . TYR C 1 254 ? 98.565 21.619 13.423 1.00 138.09 241 TYR C O 1
ATOM 6921 N N . LEU C 1 255 ? 98.600 21.043 15.604 1.00 112.32 242 LEU C N 1
ATOM 6922 C CA . LEU C 1 255 ? 98.490 22.406 16.109 1.00 108.10 242 LEU C CA 1
ATOM 6923 C C . LEU C 1 255 ? 99.813 22.788 16.757 1.00 126.35 242 LEU C C 1
ATOM 6924 O O . LEU C 1 255 ? 100.240 22.149 17.725 1.00 111.64 242 LEU C O 1
ATOM 6929 N N . LEU C 1 256 ? 100.454 23.827 16.226 1.00 120.14 243 LEU C N 1
ATOM 6930 C CA . LEU C 1 256 ? 101.774 24.265 16.668 1.00 128.66 243 LEU C CA 1
ATOM 6931 C C . LEU C 1 256 ? 101.635 25.577 17.431 1.00 126.48 243 LEU C C 1
ATOM 6932 O O . LEU C 1 256 ? 101.207 26.586 16.860 1.00 131.82 243 LEU C O 1
ATOM 6937 N N . PHE C 1 257 ? 102.002 25.563 18.712 1.00 125.55 244 PHE C N 1
ATOM 6938 C CA . PHE C 1 257 ? 102.010 26.759 19.549 1.00 122.57 244 PHE C CA 1
ATOM 6939 C C . PHE C 1 257 ? 103.433 27.293 19.649 1.00 130.28 244 PHE C C 1
ATOM 6940 O O . PHE C 1 257 ? 104.340 26.579 20.090 1.00 134.86 244 PHE C O 1
ATOM 6948 N N . GLY C 1 258 ? 103.622 28.551 19.255 1.00 128.59 245 GLY C N 1
ATOM 6949 C CA . GLY C 1 258 ? 104.920 29.187 19.357 1.00 130.70 245 GLY C CA 1
ATOM 695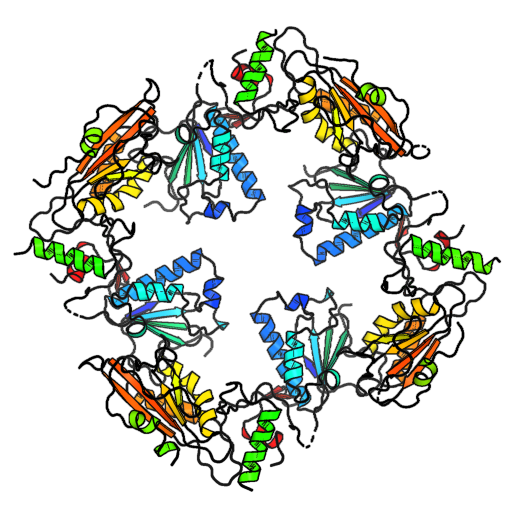0 C C . GLY C 1 258 ? 105.650 29.276 18.034 1.00 131.94 245 GLY C C 1
ATOM 6951 O O . GLY C 1 258 ? 106.875 29.127 17.985 1.00 135.25 245 GLY C O 1
ATOM 6952 N N . VAL C 1 259 ? 104.913 29.520 16.952 1.00 132.66 246 VAL C N 1
ATOM 6953 C CA . VAL C 1 259 ? 105.489 29.628 15.615 1.00 129.86 246 VAL C CA 1
ATOM 6954 C C . VAL C 1 259 ? 104.855 30.822 14.914 1.00 126.17 246 VAL C C 1
ATOM 6955 O O . VAL C 1 259 ? 103.634 30.859 14.726 1.00 128.43 246 VAL C O 1
ATOM 6959 N N . ASP C 1 260 ? 105.677 31.790 14.520 1.00 124.71 247 ASP C N 1
ATOM 6960 C CA . ASP C 1 260 ? 105.185 32.991 13.852 1.00 129.19 247 ASP C CA 1
ATOM 6961 C C . ASP C 1 260 ? 105.020 32.742 12.353 1.00 126.07 247 ASP C C 1
ATOM 6962 O O . ASP C 1 260 ? 103.985 33.060 11.766 1.00 122.49 247 ASP C O 1
ATOM 6967 N N . SER C 1 263 ? 105.877 34.456 8.603 1.00 121.62 250 SER C N 1
ATOM 6968 C CA . SER C 1 263 ? 107.198 34.501 9.217 1.00 136.44 250 SER C CA 1
ATOM 6969 C C . SER C 1 263 ? 107.808 33.104 9.336 1.00 144.01 250 SER C C 1
ATOM 6970 O O . SER C 1 263 ? 109.024 32.947 9.239 1.00 148.99 250 SER C O 1
ATOM 6973 N N . LYS C 1 264 ? 106.934 32.106 9.506 1.00 139.11 251 LYS C N 1
ATOM 6974 C CA . LYS C 1 264 ? 107.285 30.687 9.687 1.00 144.24 251 LYS C CA 1
ATOM 6975 C C . LYS C 1 264 ? 108.517 30.509 10.574 1.00 150.00 251 LYS C C 1
ATOM 6976 O O . LYS C 1 264 ? 109.416 29.717 10.283 1.00 154.74 251 LYS C O 1
ATOM 6982 N N . ARG C 1 265 ? 108.550 31.249 11.680 1.00 139.46 252 ARG C N 1
ATOM 6983 C CA . ARG C 1 265 ? 109.662 31.212 12.619 1.00 142.71 252 ARG C CA 1
ATOM 6984 C C . ARG C 1 265 ? 109.216 30.648 13.959 1.00 140.02 252 ARG C C 1
ATOM 6985 O O . ARG C 1 265 ? 108.059 30.793 14.360 1.00 144.67 252 ARG C O 1
ATOM 6993 N N . VAL C 1 266 ? 110.150 30.002 14.649 1.00 143.83 253 VAL C N 1
ATOM 6994 C CA . VAL C 1 266 ? 109.889 29.411 15.956 1.00 140.49 253 VAL C CA 1
ATOM 6995 C C . VAL C 1 266 ? 110.261 30.411 17.042 1.00 144.89 253 VAL C C 1
ATOM 6996 O O . VAL C 1 266 ? 111.394 30.904 17.085 1.00 149.97 253 VAL C O 1
ATOM 7000 N N . LEU C 1 267 ? 109.311 30.703 17.923 1.00 142.21 254 LEU C N 1
ATOM 7001 C CA . LEU C 1 267 ? 109.534 31.592 19.057 1.00 145.15 254 LEU C CA 1
ATOM 7002 C C . LEU C 1 267 ? 109.294 30.921 20.399 1.00 148.20 254 LEU C C 1
ATOM 7003 O O . LEU C 1 267 ? 110.044 31.167 21.348 1.00 146.82 254 LEU C O 1
ATOM 7008 N N . GLY C 1 268 ? 108.261 30.085 20.510 1.00 145.90 255 GLY C N 1
ATOM 7009 C CA . GLY C 1 268 ? 108.002 29.368 21.743 1.00 146.85 255 GLY C CA 1
ATOM 7010 C C . GLY C 1 268 ? 107.414 30.257 22.830 1.00 144.05 255 GLY C C 1
ATOM 7011 O O . GLY C 1 268 ? 106.922 31.363 22.584 1.00 142.89 255 GLY C O 1
ATOM 7012 N N . CYS C 1 269 ? 107.470 29.746 24.058 1.00 141.17 256 CYS C N 1
ATOM 7013 C CA . CYS C 1 269 ? 106.995 30.452 25.237 1.00 135.36 256 CYS C CA 1
ATOM 7014 C C . CYS C 1 269 ? 108.085 30.483 26.299 1.00 126.68 256 CYS C C 1
ATOM 7015 O O . CYS C 1 269 ? 108.904 29.561 26.380 1.00 128.36 256 CYS C O 1
ATOM 7018 N N . PRO C 1 270 ? 108.121 31.534 27.121 1.00 129.41 257 PRO C N 1
ATOM 7019 C CA . PRO C 1 270 ? 109.174 31.641 28.138 1.00 127.45 257 PRO C CA 1
ATOM 7020 C C . PRO C 1 270 ? 109.144 30.485 29.127 1.00 135.44 257 PRO C C 1
ATOM 7021 O O . PRO C 1 270 ? 108.100 29.884 29.389 1.00 131.59 257 PRO C O 1
ATOM 7025 N N . LYS C 1 271 ? 110.321 30.187 29.685 1.00 140.12 258 LYS C N 1
ATOM 7026 C CA . LYS C 1 271 ? 110.489 29.016 30.539 1.00 137.90 258 LYS C CA 1
ATOM 7027 C C . LYS C 1 271 ? 110.044 29.266 31.974 1.00 134.84 258 LYS C C 1
ATOM 7028 O O . LYS C 1 271 ? 109.649 28.321 32.666 1.00 140.05 258 LYS C O 1
ATOM 7034 N N . ASP C 1 272 ? 110.092 30.519 32.433 1.00 139.31 259 ASP C N 1
ATOM 7035 C CA . ASP C 1 272 ? 110.029 30.791 33.868 1.00 148.18 259 ASP C CA 1
ATOM 7036 C C . ASP C 1 272 ? 108.643 30.522 34.447 1.00 154.28 259 ASP C C 1
ATOM 7037 O O . ASP C 1 272 ? 108.523 29.933 35.528 1.00 156.78 259 ASP C O 1
ATOM 7042 N N . ASN C 1 273 ? 107.588 30.945 33.755 1.00 151.70 260 ASN C N 1
ATOM 7043 C CA . ASN C 1 273 ? 106.234 30.890 34.297 1.00 150.01 260 ASN C CA 1
ATOM 7044 C C . ASN C 1 273 ? 105.504 29.587 33.993 1.00 149.27 260 ASN C C 1
ATOM 7045 O O . ASN C 1 273 ? 104.341 29.444 34.385 1.00 145.26 260 ASN C O 1
ATOM 7050 N N . VAL C 1 274 ? 106.143 28.637 33.313 1.00 146.62 261 VAL C N 1
ATOM 7051 C CA . VAL C 1 274 ? 105.468 27.445 32.809 1.00 141.89 261 VAL C CA 1
ATOM 7052 C C . VAL C 1 274 ? 106.363 26.229 33.016 1.00 147.31 261 VAL C C 1
ATOM 7053 O O . VAL C 1 274 ? 107.587 26.309 32.862 1.00 151.00 261 VAL C O 1
ATOM 7057 N N . ASP C 1 275 ? 105.747 25.102 33.376 1.00 146.76 262 ASP C N 1
ATOM 7058 C CA . ASP C 1 275 ? 106.420 23.819 33.502 1.00 139.18 262 ASP C CA 1
ATOM 7059 C C . ASP C 1 275 ? 105.842 22.847 32.478 1.00 136.48 262 ASP C C 1
ATOM 7060 O O . ASP C 1 275 ? 104.723 23.026 31.990 1.00 138.22 262 ASP C O 1
ATOM 7065 N N . ARG C 1 276 ? 106.626 21.815 32.146 1.00 138.28 263 ARG C N 1
ATOM 7066 C CA . ARG C 1 276 ? 106.173 20.822 31.173 1.00 140.03 263 ARG C CA 1
ATOM 7067 C C . ARG C 1 276 ? 104.890 20.141 31.629 1.00 144.66 263 ARG C C 1
ATOM 7068 O O . ARG C 1 276 ? 103.986 19.899 30.821 1.00 146.36 263 ARG C O 1
ATOM 7076 N N . ASP C 1 277 ? 104.793 19.820 32.922 1.00 146.53 264 ASP C N 1
ATOM 7077 C CA . ASP C 1 277 ? 103.617 19.117 33.424 1.00 146.85 264 ASP C CA 1
ATOM 7078 C C . ASP C 1 277 ? 102.367 19.983 33.355 1.00 147.10 264 ASP C C 1
ATOM 7079 O O . ASP C 1 277 ? 101.257 19.456 33.212 1.00 143.89 264 ASP C O 1
ATOM 7084 N N . SER C 1 278 ? 102.521 21.305 33.453 1.00 143.25 265 SER C N 1
ATOM 7085 C CA . SER C 1 278 ? 101.361 22.185 33.370 1.00 136.36 265 SER C CA 1
ATOM 7086 C C . SER C 1 278 ? 100.781 22.202 31.962 1.00 131.95 265 SER C C 1
ATOM 7087 O O . SER C 1 278 ? 99.559 22.126 31.790 1.00 132.46 265 SER C O 1
ATOM 7090 N N . LEU C 1 279 ? 101.641 22.293 30.942 1.00 130.48 266 LEU C N 1
ATOM 7091 C CA . LEU C 1 279 ? 101.158 22.339 29.564 1.00 128.92 266 LEU C CA 1
ATOM 7092 C C . LEU C 1 279 ? 100.394 21.074 29.200 1.00 133.77 266 LEU C C 1
ATOM 7093 O O . LEU C 1 279 ? 99.331 21.142 28.573 1.00 132.25 266 LEU C O 1
ATOM 7098 N N . LYS C 1 280 ? 100.925 19.908 29.575 1.00 134.22 267 LYS C N 1
ATOM 7099 C CA . LYS C 1 280 ? 100.180 18.670 29.380 1.00 134.72 267 LYS C CA 1
ATOM 7100 C C . LYS C 1 280 ? 98.867 18.704 30.151 1.00 131.00 267 LYS C C 1
ATOM 7101 O O . LYS C 1 280 ? 97.830 18.252 29.650 1.00 128.80 267 LYS C O 1
ATOM 7107 N N . ALA C 1 281 ? 98.887 19.269 31.361 1.00 134.16 268 ALA C N 1
ATOM 7108 C CA . ALA C 1 281 ? 97.697 19.272 32.205 1.00 132.31 268 ALA C CA 1
ATOM 7109 C C . ALA C 1 281 ? 96.624 20.210 31.664 1.00 129.09 268 ALA C C 1
ATOM 7110 O O . ALA C 1 281 ? 95.442 19.850 31.635 1.00 131.57 268 ALA C O 1
ATOM 7112 N N . VAL C 1 282 ? 97.009 21.417 31.240 1.00 130.47 269 VAL C N 1
ATOM 7113 C CA . VAL C 1 282 ? 96.016 22.377 30.764 1.00 124.49 269 VAL C CA 1
ATOM 7114 C C . VAL C 1 282 ? 95.403 21.907 29.450 1.00 119.37 269 VAL C C 1
ATOM 7115 O O . VAL C 1 282 ? 94.209 22.111 29.203 1.00 119.12 269 VAL C O 1
ATOM 7119 N N . VAL C 1 283 ? 96.199 21.260 28.594 1.00 126.26 270 VAL C N 1
ATOM 7120 C CA . VAL C 1 283 ? 95.661 20.724 27.346 1.00 119.67 270 VAL C CA 1
ATOM 7121 C C . VAL C 1 283 ? 94.690 19.586 27.631 1.00 122.38 270 VAL C C 1
ATOM 7122 O O . VAL C 1 283 ? 93.607 19.511 27.037 1.00 110.80 270 VAL C O 1
ATOM 7126 N N . ASN C 1 284 ? 95.053 18.693 28.555 1.00 125.43 271 ASN C N 1
ATOM 7127 C CA . ASN C 1 284 ? 94.193 17.556 28.866 1.00 122.64 271 ASN C CA 1
ATOM 7128 C C . ASN C 1 284 ? 92.883 18.005 29.498 1.00 119.86 271 ASN C C 1
ATOM 7129 O O . ASN C 1 284 ? 91.822 17.449 29.196 1.00 128.34 271 ASN C O 1
ATOM 7134 N N . GLU C 1 285 ? 92.935 19.006 30.376 1.00 113.20 272 GLU C N 1
ATOM 7135 C CA . GLU C 1 285 ? 91.710 19.522 30.972 1.00 122.46 272 GLU C CA 1
ATOM 7136 C C . GLU C 1 285 ? 90.906 20.350 29.977 1.00 119.64 272 GLU C C 1
ATOM 7137 O O . GLU C 1 285 ? 89.672 20.380 30.053 1.00 112.91 272 GLU C O 1
ATOM 7143 N N . ALA C 1 286 ? 91.580 21.019 29.037 1.00 124.64 273 ALA C N 1
ATOM 7144 C CA . ALA C 1 286 ? 90.871 21.852 28.071 1.00 114.16 273 ALA C CA 1
ATOM 7145 C C . ALA C 1 286 ? 90.161 21.003 27.026 1.00 103.60 273 ALA C C 1
ATOM 7146 O O . ALA C 1 286 ? 88.978 21.218 26.740 1.00 103.89 273 ALA C O 1
ATOM 7148 N N . ILE C 1 287 ? 90.869 20.032 26.441 1.00 101.62 274 ILE C N 1
ATOM 7149 C CA . ILE C 1 287 ? 90.250 19.177 25.431 1.00 101.60 274 ILE C CA 1
ATOM 7150 C C . ILE C 1 287 ? 89.195 18.277 26.063 1.00 105.66 274 ILE C C 1
ATOM 7151 O O . ILE C 1 287 ? 88.250 17.847 25.390 1.00 96.03 274 ILE C O 1
ATOM 7156 N N . SER C 1 288 ? 89.322 17.997 27.365 1.00 104.65 275 SER C N 1
ATOM 7157 C CA . SER C 1 288 ? 88.377 17.112 28.040 1.00 113.62 275 SER C CA 1
ATOM 7158 C C . SER C 1 288 ? 86.958 17.665 27.998 1.00 115.69 275 SER C C 1
ATOM 7159 O O . SER C 1 288 ? 86.003 16.922 27.744 1.00 119.66 275 SER C O 1
ATOM 7162 N N . LYS C 1 289 ? 86.798 18.964 28.248 1.00 115.53 276 LYS C N 1
ATOM 7163 C CA . LYS C 1 289 ? 85.471 19.564 28.301 1.00 110.63 276 LYS C CA 1
ATOM 7164 C C . LYS C 1 289 ? 84.891 19.873 26.924 1.00 102.89 276 LYS C C 1
ATOM 7165 O O . LYS C 1 289 ? 83.748 20.335 26.850 1.00 97.22 276 LYS C O 1
ATOM 7171 N N . LEU C 1 290 ? 85.632 19.635 25.844 1.00 107.38 277 LEU C N 1
ATOM 7172 C CA . LEU C 1 290 ? 85.071 19.793 24.501 1.00 95.94 277 LEU C CA 1
ATOM 7173 C C . LEU C 1 290 ? 83.993 18.744 24.266 1.00 93.53 277 LEU C C 1
ATOM 7174 O O . LEU C 1 290 ? 84.305 17.547 24.226 1.00 98.44 277 LEU C O 1
ATOM 7179 N N . PRO C 1 291 ? 82.731 19.134 24.102 1.00 97.94 278 PRO C N 1
ATOM 7180 C CA . PRO C 1 291 ? 81.671 18.133 23.959 1.00 103.37 278 PRO C CA 1
ATOM 7181 C C . PRO C 1 291 ? 81.738 17.449 22.605 1.00 102.65 278 PRO C C 1
ATOM 7182 O O . PRO C 1 291 ? 81.966 18.086 21.574 1.00 100.59 278 PRO C O 1
ATOM 7186 N N . VAL C 1 292 ? 81.546 16.136 22.619 1.00 107.81 279 VAL C N 1
ATOM 7187 C CA . VAL C 1 292 ? 81.467 15.354 21.394 1.00 116.82 279 VAL C CA 1
ATOM 7188 C C . VAL C 1 292 ? 80.141 14.609 21.393 1.00 121.42 279 VAL C C 1
ATOM 7189 O O . VAL C 1 292 ? 79.566 14.320 22.448 1.00 120.19 279 VAL C O 1
ATOM 7193 N N . PHE C 1 293 ? 79.641 14.326 20.194 1.00 123.78 280 PHE C N 1
ATOM 7194 C CA . PHE C 1 293 ? 78.457 13.498 20.028 1.00 125.58 280 PHE C CA 1
ATOM 7195 C C . PHE C 1 293 ? 78.723 12.449 18.963 1.00 126.40 280 PHE C C 1
ATOM 7196 O O . PHE C 1 293 ? 79.208 12.769 17.874 1.00 129.82 280 PHE C O 1
ATOM 7204 N N . HIS C 1 294 ? 78.404 11.201 19.285 1.00 124.34 281 HIS C N 1
ATOM 7205 C CA . HIS C 1 294 ? 78.568 10.079 18.375 1.00 117.53 281 HIS C CA 1
ATOM 7206 C C . HIS C 1 294 ? 77.218 9.693 17.795 1.00 121.50 281 HIS C C 1
ATOM 7207 O O . HIS C 1 294 ? 76.227 9.597 18.527 1.00 124.99 281 HIS C O 1
ATOM 7214 N N . PHE C 1 295 ? 77.182 9.470 16.487 1.00 124.17 282 PHE C N 1
ATOM 7215 C CA . PHE C 1 295 ? 76.012 8.879 15.854 1.00 135.58 282 PHE C CA 1
ATOM 7216 C C . PHE C 1 295 ? 75.960 7.364 16.015 1.00 133.05 282 PHE C C 1
ATOM 7217 O O . PHE C 1 295 ? 75.041 6.733 15.485 1.00 134.24 282 PHE C O 1
ATOM 7225 N N . CYS C 1 296 ? 76.909 6.772 16.731 1.00 135.77 283 CYS C N 1
ATOM 7226 C CA . CYS C 1 296 ? 76.997 5.324 16.849 1.00 146.23 283 CYS C CA 1
ATOM 7227 C C . CYS C 1 296 ? 77.170 4.978 18.324 1.00 145.67 283 CYS C C 1
ATOM 7228 O O . CYS C 1 296 ? 76.994 5.818 19.217 1.00 133.39 283 CYS C O 1
ATOM 7231 N N . SER C 1 297 ? 77.535 3.723 18.583 1.00 147.11 284 SER C N 1
ATOM 7232 C CA . SER C 1 297 ? 77.671 3.192 19.933 1.00 145.81 284 SER C CA 1
ATOM 7233 C C . SER C 1 297 ? 78.966 3.598 20.628 1.00 147.56 284 SER C C 1
ATOM 7234 O O . SER C 1 297 ? 79.085 3.390 21.841 1.00 151.40 284 SER C O 1
ATOM 7237 N N . SER C 1 298 ? 79.940 4.143 19.903 1.00 149.45 285 SER C N 1
ATOM 7238 C CA . SER C 1 298 ? 81.204 4.521 20.521 1.00 144.20 285 SER C CA 1
ATOM 7239 C C . SER C 1 298 ? 80.991 5.660 21.511 1.00 137.27 285 SER C C 1
ATOM 7240 O O . SER C 1 298 ? 80.333 6.656 21.198 1.00 135.87 285 SER C O 1
ATOM 7243 N N . LYS C 1 299 ? 81.543 5.507 22.713 1.00 139.94 286 LYS C N 1
ATOM 7244 C CA . LYS C 1 299 ? 81.495 6.543 23.735 1.00 146.67 286 LYS C CA 1
ATOM 7245 C C . LYS C 1 299 ? 82.860 7.160 24.000 1.00 143.01 286 LYS C C 1
ATOM 7246 O O . LYS C 1 299 ? 82.977 8.033 24.866 1.00 133.51 286 LYS C O 1
ATOM 7252 N N . GLU C 1 300 ? 83.888 6.729 23.275 1.00 148.39 287 GLU C N 1
ATOM 7253 C CA . GLU C 1 300 ? 85.227 7.262 23.467 1.00 152.72 287 GLU C CA 1
ATOM 7254 C C 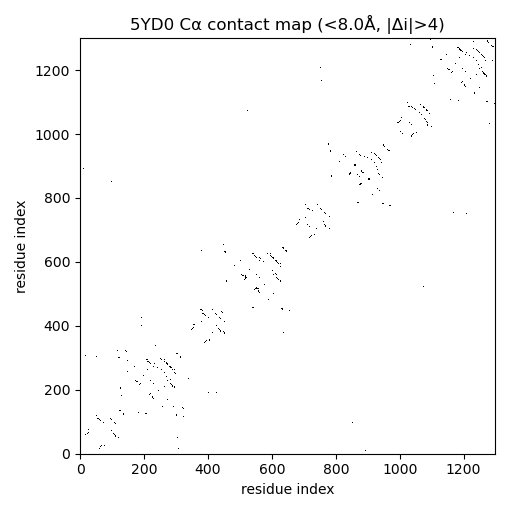. GLU C 1 300 ? 85.296 8.707 22.989 1.00 152.91 287 GLU C C 1
ATOM 7255 O O . GLU C 1 300 ? 84.726 9.066 21.955 1.00 151.94 287 GLU C O 1
ATOM 7261 N N . LYS C 1 301 ? 85.995 9.540 23.755 1.00 149.63 288 LYS C N 1
ATOM 7262 C CA . LYS C 1 301 ? 86.260 10.906 23.332 1.00 144.03 288 LYS C CA 1
ATOM 7263 C C . LYS C 1 301 ? 87.323 10.913 22.230 1.00 150.05 288 LYS C C 1
ATOM 7264 O O . LYS C 1 301 ? 87.882 9.876 21.854 1.00 155.85 288 LYS C O 1
ATOM 7270 N N . VAL C 1 302 ? 87.611 12.106 21.705 1.00 148.74 289 VAL C N 1
ATOM 7271 C CA . VAL C 1 302 ? 88.551 12.227 20.597 1.00 148.46 289 VAL C CA 1
ATOM 7272 C C . VAL C 1 302 ? 89.955 11.856 21.055 1.00 143.10 289 VAL C C 1
ATOM 7273 O O . VAL C 1 302 ? 90.381 12.191 22.170 1.00 142.66 289 VAL C O 1
ATOM 7277 N N . SER C 1 303 ? 90.679 11.143 20.196 1.00 143.95 290 SER C N 1
ATOM 7278 C CA . SER C 1 303 ? 92.061 10.785 20.470 1.00 139.39 290 SER C CA 1
ATOM 7279 C C . SER C 1 303 ? 92.975 11.931 20.063 1.00 138.62 290 SER C C 1
ATOM 7280 O O . SER C 1 303 ? 92.878 12.450 18.946 1.00 138.05 290 SER C O 1
ATOM 7283 N N . TYR C 1 304 ? 93.844 12.332 20.985 1.00 126.17 291 TYR C N 1
ATOM 7284 C CA . TYR C 1 304 ? 94.876 13.322 20.729 1.00 115.67 291 TYR C CA 1
ATOM 7285 C C . TYR C 1 304 ? 96.134 12.908 21.475 1.00 115.06 291 TYR C C 1
ATOM 7286 O O . TYR C 1 304 ? 96.085 12.144 22.443 1.00 112.36 291 TYR C O 1
ATOM 7295 N N . LYS C 1 305 ? 97.270 13.419 21.010 1.00 124.11 292 LYS C N 1
ATOM 7296 C CA . LYS C 1 305 ? 98.551 13.175 21.658 1.00 127.10 292 LYS C CA 1
ATOM 7297 C C . LYS C 1 305 ? 99.303 14.491 21.745 1.00 128.47 292 LYS C C 1
ATOM 7298 O O . LYS C 1 305 ? 99.631 15.090 20.716 1.00 127.22 292 LYS C O 1
ATOM 7304 N N . THR C 1 306 ? 99.558 14.942 22.968 1.00 127.35 293 THR C N 1
ATOM 7305 C CA . THR C 1 306 ? 100.287 16.176 23.207 1.00 135.48 293 THR C CA 1
ATOM 7306 C C . THR C 1 306 ? 101.768 15.887 23.413 1.00 134.90 293 THR C C 1
ATOM 7307 O O . THR C 1 306 ? 102.152 14.821 23.902 1.00 131.39 293 THR C O 1
ATOM 7311 N N . ARG C 1 307 ? 102.603 16.850 23.028 1.00 138.62 294 ARG C N 1
ATOM 7312 C CA . ARG C 1 307 ? 104.043 16.722 23.207 1.00 146.90 294 ARG C CA 1
ATOM 7313 C C . ARG C 1 307 ? 104.645 18.112 23.346 1.00 150.25 294 ARG C C 1
ATOM 7314 O O . ARG C 1 307 ? 104.339 19.004 22.550 1.00 149.68 294 ARG C O 1
ATOM 7322 N N . VAL C 1 308 ? 105.491 18.293 24.357 1.00 146.79 295 VAL C N 1
ATOM 7323 C CA . VAL C 1 308 ? 106.113 19.579 24.651 1.00 142.31 295 VAL C CA 1
ATOM 7324 C C . VAL C 1 308 ? 107.608 19.453 24.403 1.00 146.26 295 VAL C C 1
ATOM 7325 O O . VAL C 1 308 ? 108.278 18.609 25.013 1.00 156.14 295 VAL C O 1
ATOM 7329 N N . ILE C 1 309 ? 108.129 20.293 23.514 1.00 146.86 296 ILE C N 1
ATOM 7330 C CA . ILE C 1 309 ? 109.547 20.313 23.175 1.00 148.12 296 ILE C CA 1
ATOM 7331 C C . ILE C 1 309 ? 110.212 21.429 23.968 1.00 157.40 296 ILE C C 1
ATOM 7332 O O . ILE C 1 309 ? 109.670 22.536 24.081 1.00 160.77 296 ILE C O 1
ATOM 7337 N N . ASP C 1 310 ? 111.389 21.142 24.521 1.00 158.47 297 ASP C N 1
ATOM 7338 C CA . ASP C 1 310 ? 112.053 22.047 25.446 1.00 156.42 297 ASP C CA 1
ATOM 7339 C C . ASP C 1 310 ? 112.762 23.184 24.706 1.00 157.39 297 ASP C C 1
ATOM 7340 O O . ASP C 1 310 ? 112.674 23.319 23.483 1.00 153.54 297 ASP C O 1
ATOM 7345 N N . VAL C 1 311 ? 113.487 23.994 25.485 1.00 156.10 298 VAL C N 1
ATOM 7346 C CA . VAL C 1 311 ? 114.191 25.230 25.087 1.00 155.43 298 VAL C CA 1
ATOM 7347 C C . VAL C 1 311 ? 113.447 26.119 24.073 1.00 144.49 298 VAL C C 1
ATOM 7348 O O . VAL C 1 311 ? 113.194 25.760 22.925 1.00 131.81 298 VAL C O 1
ATOM 7352 N N . TYR C 1 320 ? 109.509 26.730 25.568 1.00 130.34 307 TYR C N 1
ATOM 7353 C CA . TYR C 1 320 ? 108.832 25.512 25.135 1.00 135.90 307 TYR C CA 1
ATOM 7354 C C . TYR C 1 320 ? 108.008 25.717 23.863 1.00 137.68 307 TYR C C 1
ATOM 7355 O O . TYR C 1 320 ? 107.539 26.818 23.580 1.00 129.73 307 TYR C O 1
ATOM 7364 N N . LEU C 1 321 ? 107.840 24.637 23.104 1.00 139.03 308 LEU C N 1
ATOM 7365 C CA . LEU C 1 321 ? 107.002 24.611 21.911 1.00 140.31 308 LEU C CA 1
ATOM 7366 C C . LEU C 1 321 ? 105.964 23.513 22.088 1.00 142.51 308 LEU C C 1
ATOM 7367 O O . LEU C 1 321 ? 106.320 22.338 22.234 1.00 150.71 308 LEU C O 1
ATOM 7372 N N . CYS C 1 322 ? 104.690 23.891 22.078 1.00 145.96 309 CYS C N 1
ATOM 7373 C CA . CYS C 1 322 ? 103.597 22.959 22.323 1.00 136.05 309 CYS C CA 1
ATOM 7374 C C . CYS C 1 322 ? 103.034 22.477 20.991 1.00 128.98 309 CYS C C 1
ATOM 7375 O O . CYS C 1 322 ? 102.609 23.288 20.162 1.00 129.60 309 CYS C O 1
ATOM 7378 N N . VAL C 1 323 ? 103.034 21.161 20.789 1.00 131.72 310 VAL C N 1
ATOM 7379 C CA . VAL C 1 323 ? 102.525 20.545 19.569 1.00 133.74 310 VAL C CA 1
ATOM 7380 C C . VAL C 1 323 ? 101.442 19.539 19.944 1.00 134.82 310 VAL C C 1
ATOM 7381 O O . VAL C 1 323 ? 101.555 18.837 20.956 1.00 136.05 310 VAL C O 1
ATOM 7385 N N . ILE C 1 324 ? 100.380 19.491 19.141 1.00 132.35 311 ILE C N 1
ATOM 7386 C CA . ILE C 1 324 ? 99.215 18.653 19.413 1.00 129.85 311 ILE C CA 1
ATOM 7387 C C . ILE C 1 324 ? 98.928 17.808 18.179 1.00 126.94 311 ILE C C 1
ATOM 7388 O O . ILE C 1 324 ? 98.636 18.349 17.105 1.00 125.27 311 ILE C O 1
ATOM 7393 N N . LYS C 1 325 ? 99.000 16.490 18.332 1.00 131.24 312 LYS C N 1
ATOM 7394 C CA . LYS C 1 325 ? 98.603 15.551 17.290 1.00 131.33 312 LYS C CA 1
ATOM 7395 C C . LYS C 1 325 ? 97.194 15.071 17.619 1.00 128.31 312 LYS C C 1
ATOM 7396 O O . LYS C 1 325 ? 96.986 14.392 18.630 1.00 138.61 312 LYS C O 1
ATOM 7402 N N . VAL C 1 326 ? 96.230 15.431 16.776 1.00 122.62 313 VAL C N 1
ATOM 7403 C CA . VAL C 1 326 ? 94.830 15.077 16.979 1.00 117.38 313 VAL C CA 1
ATOM 7404 C C . VAL C 1 326 ? 94.368 14.207 15.817 1.00 123.01 313 VAL C C 1
ATOM 7405 O O . VAL C 1 326 ? 94.518 14.584 14.649 1.00 125.44 313 VAL C O 1
ATOM 7409 N N . GLU C 1 327 ? 93.811 13.044 16.144 1.00 131.70 314 GLU C N 1
ATOM 7410 C CA . GLU C 1 327 ? 93.372 12.084 15.146 1.00 131.67 314 GLU C CA 1
ATOM 7411 C C . GLU C 1 327 ? 91.996 12.464 14.603 1.00 133.03 314 GLU C C 1
ATOM 7412 O O . GLU C 1 327 ? 91.220 13.177 15.246 1.00 137.00 314 GLU C O 1
ATOM 7418 N N . ARG C 1 328 ? 91.700 11.970 13.402 1.00 136.43 315 ARG C N 1
ATOM 7419 C CA . ARG C 1 328 ? 90.364 12.116 12.838 1.00 137.35 315 ARG C CA 1
ATOM 7420 C C . ARG C 1 328 ? 89.332 11.506 13.782 1.00 140.44 315 ARG C C 1
ATOM 7421 O O . ARG C 1 328 ? 89.615 10.550 14.508 1.00 156.84 315 ARG C O 1
ATOM 7429 N N . PHE C 1 329 ? 88.126 12.068 13.779 1.00 123.47 316 PHE C N 1
ATOM 7430 C CA . PHE C 1 329 ? 87.102 11.664 14.729 1.00 120.19 316 PHE C CA 1
ATOM 7431 C C . PHE C 1 329 ? 86.012 10.825 14.072 1.00 132.10 316 PHE C C 1
ATOM 7432 O O . PHE C 1 329 ? 85.743 10.940 12.873 1.00 139.95 316 PHE C O 1
ATOM 7440 N N . CYS C 1 330 ? 85.379 9.983 14.896 1.00 128.07 317 CYS C N 1
ATOM 7441 C CA . CYS C 1 330 ? 84.322 9.101 14.414 1.00 126.69 317 CYS C CA 1
ATOM 7442 C C . CYS C 1 330 ? 83.113 9.894 13.937 1.00 125.05 317 CYS C C 1
ATOM 7443 O O . CYS C 1 330 ? 82.548 9.609 12.875 1.00 122.01 317 CYS C O 1
ATOM 7446 N N . CYS C 1 331 ? 82.694 10.892 14.714 1.00 130.33 318 CYS C N 1
ATOM 7447 C CA . CYS C 1 331 ? 81.509 11.666 14.365 1.00 129.09 318 CYS C CA 1
ATOM 7448 C C . CYS C 1 331 ? 81.777 13.167 14.433 1.00 120.31 318 CYS C C 1
ATOM 7449 O O . CYS C 1 331 ? 82.438 13.724 13.549 1.00 116.84 318 CYS C O 1
ATOM 7452 N N . ALA C 1 332 ? 81.274 13.830 15.473 1.00 109.10 319 ALA C N 1
ATOM 7453 C CA . ALA C 1 332 ? 81.339 15.281 15.576 1.00 104.63 319 ALA C CA 1
ATOM 7454 C C . ALA C 1 332 ? 81.979 15.695 16.893 1.00 108.49 319 ALA C C 1
ATOM 7455 O O . ALA C 1 332 ? 81.673 15.132 17.948 1.00 104.94 319 ALA C O 1
ATOM 7457 N N . VAL C 1 333 ? 82.872 16.683 16.819 1.00 116.32 320 VAL C N 1
ATOM 7458 C CA . VAL C 1 333 ? 83.471 17.319 17.988 1.00 108.61 320 VAL C CA 1
ATOM 7459 C C . VAL C 1 333 ? 83.090 18.791 17.970 1.00 108.83 320 VAL C C 1
ATOM 7460 O O . VAL C 1 333 ? 83.309 19.478 16.966 1.00 109.73 320 VAL C O 1
ATOM 7464 N N . PHE C 1 334 ? 82.532 19.273 19.077 1.00 108.55 321 PHE C N 1
ATOM 7465 C CA . PHE C 1 334 ? 82.161 20.673 19.224 1.00 107.50 321 PHE C CA 1
ATOM 7466 C C . PHE C 1 334 ? 83.245 21.440 19.975 1.00 101.66 321 PHE C C 1
ATOM 7467 O O . PHE C 1 334 ? 83.934 20.892 20.839 1.00 110.47 321 PHE C O 1
ATOM 7475 N N . SER C 1 335 ? 83.395 22.722 19.630 1.00 95.07 322 SER C N 1
ATOM 7476 C CA . SER C 1 335 ? 84.306 23.580 20.382 1.00 99.93 322 SER C CA 1
ATOM 7477 C C . SER C 1 335 ? 83.751 23.894 21.765 1.00 103.12 322 SER C C 1
ATOM 7478 O O . SER C 1 335 ? 84.518 24.044 22.724 1.00 101.36 322 SER C O 1
ATOM 7481 N N . GLU C 1 336 ? 82.432 24.002 21.876 1.00 96.17 323 GLU C N 1
ATOM 7482 C CA . GLU C 1 336 ? 81.725 24.151 23.141 1.00 92.62 323 GLU C CA 1
ATOM 7483 C C . GLU C 1 336 ? 80.268 23.774 22.888 1.00 99.54 323 GLU C C 1
ATOM 7484 O O . GLU C 1 336 ? 79.922 23.268 21.816 1.00 105.31 323 GLU C O 1
ATOM 7490 N N . ALA C 1 337 ? 79.411 24.007 23.873 1.00 96.33 324 ALA C N 1
ATOM 7491 C CA . ALA C 1 337 ? 77.997 23.726 23.684 1.00 99.26 324 ALA C CA 1
ATOM 7492 C C . ALA C 1 337 ? 77.414 24.671 22.635 1.00 104.31 324 ALA C C 1
ATOM 7493 O O . ALA C 1 337 ? 77.726 25.868 22.633 1.00 104.62 324 ALA C O 1
ATOM 7495 N N . PRO C 1 338 ? 76.578 24.168 21.726 1.00 103.58 325 PRO C N 1
ATOM 7496 C CA . PRO C 1 338 ? 76.008 25.039 20.690 1.00 104.70 325 PRO C CA 1
ATOM 7497 C C . PRO C 1 338 ? 75.096 26.098 21.293 1.00 105.52 325 PRO C C 1
ATOM 7498 O O . PRO C 1 338 ? 74.284 25.821 22.178 1.00 101.02 325 PRO C O 1
ATOM 7502 N N . ILE C 1 339 ? 75.244 27.325 20.798 1.00 109.90 326 ILE C N 1
ATOM 7503 C CA . ILE C 1 339 ? 74.551 28.484 21.354 1.00 111.82 326 ILE C CA 1
ATOM 7504 C C . ILE C 1 339 ? 73.160 28.531 20.727 1.00 108.57 326 ILE C C 1
ATOM 7505 O O . ILE C 1 339 ? 72.981 29.035 19.619 1.00 115.26 326 ILE C O 1
ATOM 7510 N N . SER C 1 340 ? 72.167 28.016 21.446 1.00 104.01 327 SER C N 1
ATOM 7511 C CA . SER C 1 340 ? 70.790 28.002 20.972 1.00 113.47 327 SER C CA 1
ATOM 7512 C C . SER C 1 340 ? 69.870 27.780 22.162 1.00 117.96 327 SER C C 1
ATOM 7513 O O . SER C 1 340 ? 70.238 27.101 23.124 1.00 124.58 327 SER C O 1
ATOM 7516 N N . TRP C 1 341 ? 68.669 28.352 22.084 1.00 111.14 328 TRP C N 1
ATOM 7517 C CA . TRP C 1 341 ? 67.735 28.342 23.198 1.00 108.03 328 TRP C CA 1
ATOM 7518 C C . TRP C 1 341 ? 66.346 27.920 22.741 1.00 105.33 328 TRP C C 1
ATOM 7519 O O . TRP C 1 341 ? 66.017 27.947 21.553 1.00 108.70 328 TRP C O 1
ATOM 7530 N N . MET C 1 342 ? 65.533 27.530 23.719 1.00 113.35 329 MET C N 1
ATOM 7531 C CA . MET C 1 342 ? 64.093 27.382 23.578 1.00 117.53 329 MET C CA 1
ATOM 7532 C C . MET C 1 342 ? 63.436 27.993 24.809 1.00 118.61 329 MET C C 1
ATOM 7533 O O . MET C 1 342 ? 64.113 28.408 25.753 1.00 123.00 329 MET C O 1
ATOM 7538 N N . ALA C 1 343 ? 62.107 28.062 24.804 1.00 114.66 330 ALA C N 1
ATOM 7539 C CA . ALA C 1 343 ? 61.423 28.684 25.930 1.00 120.32 330 ALA C CA 1
ATOM 7540 C C . ALA C 1 343 ? 59.996 28.167 26.031 1.00 123.49 330 ALA C C 1
ATOM 7541 O O . ALA C 1 343 ? 59.322 27.980 25.016 1.00 122.84 330 ALA C O 1
ATOM 7543 N N . ASP C 1 344 ? 59.550 27.940 27.265 1.00 125.78 331 ASP C N 1
ATOM 7544 C CA . ASP C 1 344 ? 58.168 27.572 27.544 1.00 128.16 331 ASP C CA 1
ATOM 7545 C C . ASP C 1 344 ? 57.871 27.922 28.996 1.00 126.30 331 ASP C C 1
ATOM 7546 O O . ASP C 1 344 ? 58.769 28.267 29.766 1.00 135.97 331 ASP C O 1
ATOM 7551 N N . LYS C 1 345 ? 56.592 27.812 29.366 1.00 127.79 332 LYS C N 1
ATOM 7552 C CA . LYS C 1 345 ? 56.130 28.381 30.631 1.00 123.02 332 LYS C CA 1
ATOM 7553 C C . LYS C 1 345 ? 56.674 27.616 31.834 1.00 120.66 332 LYS C C 1
ATOM 7554 O O . LYS C 1 345 ? 57.199 28.221 32.775 1.00 122.82 332 LYS C O 1
ATOM 7560 N N . GLU C 1 346 ? 56.552 26.288 31.837 1.00 129.07 333 GLU C N 1
ATOM 7561 C CA . GLU C 1 346 ? 57.101 25.524 32.954 1.00 124.23 333 GLU C CA 1
ATOM 7562 C C . GLU C 1 346 ? 58.618 25.637 33.012 1.00 120.25 333 GLU C C 1
ATOM 7563 O O . GLU C 1 346 ? 59.201 25.639 34.103 1.00 120.62 333 GLU C O 1
ATOM 7569 N N . ASN C 1 347 ? 59.268 25.753 31.857 1.00 118.44 334 ASN C N 1
ATOM 7570 C CA . ASN C 1 347 ? 60.721 25.682 31.785 1.00 121.20 334 ASN C CA 1
ATOM 7571 C C . ASN C 1 347 ? 61.396 27.047 31.827 1.00 123.92 334 ASN C C 1
ATOM 7572 O O . ASN C 1 347 ? 62.544 27.145 32.276 1.00 121.64 334 ASN C O 1
ATOM 7577 N N . GLY C 1 348 ? 60.721 28.099 31.371 1.00 124.66 335 GLY C N 1
ATOM 7578 C CA . GLY C 1 348 ? 61.357 29.399 31.260 1.00 122.55 335 GLY C CA 1
ATOM 7579 C C . GLY C 1 348 ? 62.160 29.505 29.975 1.00 118.35 335 GLY C C 1
ATOM 7580 O O . GLY C 1 348 ? 61.953 28.758 29.017 1.00 123.08 335 GLY C O 1
ATOM 7581 N N . VAL C 1 349 ? 63.087 30.457 29.958 1.00 118.53 336 VAL C N 1
ATOM 7582 C CA . VAL C 1 349 ? 64.052 30.579 28.869 1.00 118.40 336 VAL C CA 1
ATOM 7583 C C . VAL C 1 349 ? 65.295 29.784 29.251 1.00 120.06 336 VAL C C 1
ATOM 7584 O O . VAL C 1 349 ? 65.943 30.078 30.262 1.00 129.56 336 VAL C O 1
ATOM 7588 N N . TYR C 1 350 ? 65.627 28.772 28.451 1.00 116.44 337 TYR C N 1
ATOM 7589 C CA . TYR C 1 350 ? 66.695 27.848 28.801 1.00 114.80 337 TYR C CA 1
ATOM 7590 C C . TYR C 1 350 ? 67.550 27.542 27.582 1.00 127.60 337 TYR C C 1
ATOM 7591 O O . TYR C 1 350 ? 67.067 27.543 26.446 1.00 129.68 337 TYR C O 1
ATOM 7600 N N . SER C 1 351 ? 68.827 27.268 27.833 1.00 133.53 338 SER C N 1
ATOM 7601 C CA . SER C 1 351 ? 69.722 26.809 26.785 1.00 132.56 338 SER C CA 1
ATOM 7602 C C . SER C 1 351 ? 69.543 25.311 26.563 1.00 124.67 338 SER C C 1
ATOM 7603 O O . SER C 1 351 ? 69.083 24.575 27.440 1.00 118.16 338 SER C O 1
ATOM 7606 N N . LEU C 1 352 ? 69.913 24.862 25.369 1.00 131.68 339 LEU C N 1
ATOM 7607 C CA . LEU C 1 352 ? 69.780 23.465 24.985 1.00 129.41 339 LEU C CA 1
ATOM 7608 C C . LEU C 1 352 ? 71.104 22.736 25.169 1.00 137.54 339 LEU C C 1
ATOM 7609 O O . LEU C 1 352 ? 72.168 23.262 24.827 1.00 139.38 339 LEU C O 1
ATOM 7614 N N . ASN C 1 353 ? 71.033 21.526 25.718 1.00 136.67 340 ASN C N 1
ATOM 7615 C CA . ASN C 1 353 ? 72.216 20.689 25.828 1.00 133.70 340 ASN C CA 1
ATOM 7616 C C . ASN C 1 353 ? 72.666 20.229 24.443 1.00 134.45 340 ASN C C 1
ATOM 7617 O O . ASN C 1 353 ? 71.917 20.291 23.463 1.00 135.06 340 ASN C O 1
ATOM 7622 N N . THR C 1 354 ? 73.915 19.764 24.371 1.00 135.29 341 THR C N 1
ATOM 7623 C CA . THR C 1 354 ? 74.506 19.424 23.079 1.00 132.72 341 THR C CA 1
ATOM 7624 C C . THR C 1 354 ? 73.775 18.263 22.414 1.00 133.47 341 THR C C 1
ATOM 7625 O O . THR C 1 354 ? 73.640 18.229 21.185 1.00 123.25 341 THR C O 1
ATOM 7629 N N . GLU C 1 355 ? 73.288 17.307 23.209 1.00 139.23 342 GLU C N 1
ATOM 7630 C CA . GLU C 1 355 ? 72.687 16.101 22.645 1.00 137.55 342 GLU C CA 1
ATOM 7631 C C . GLU C 1 355 ? 71.363 16.403 21.951 1.00 133.99 342 GLU C C 1
ATOM 7632 O O . GLU C 1 355 ? 71.146 15.989 20.806 1.00 135.18 342 GLU C O 1
ATOM 7638 N N . LYS C 1 356 ? 70.459 17.119 22.628 1.00 142.81 343 LYS C N 1
ATOM 7639 C CA . LYS C 1 356 ? 69.159 17.412 22.029 1.00 135.41 343 LYS C CA 1
ATOM 7640 C C . LYS C 1 356 ? 69.285 18.315 20.808 1.00 123.59 343 LYS C C 1
ATOM 7641 O O . LYS C 1 356 ? 68.483 18.205 19.874 1.00 118.58 343 LYS C O 1
ATOM 7647 N N . TRP C 1 357 ? 70.280 19.204 20.792 1.00 123.67 344 TRP C N 1
ATOM 7648 C CA . TRP C 1 357 ? 70.447 20.092 19.647 1.00 127.17 344 TRP C CA 1
ATOM 7649 C C . TRP C 1 357 ? 70.747 19.304 18.378 1.00 132.88 344 TRP C C 1
ATOM 7650 O O . TRP C 1 357 ? 70.210 19.610 17.307 1.00 127.88 344 TRP C O 1
ATOM 7661 N N . VAL C 1 358 ? 71.593 18.276 18.481 1.00 141.92 345 VAL C N 1
ATOM 7662 C CA . VAL C 1 358 ? 71.916 17.470 17.308 1.00 139.77 345 VAL C CA 1
ATOM 7663 C C . VAL C 1 358 ? 70.699 16.673 16.855 1.00 133.37 345 VAL C C 1
ATOM 7664 O O . VAL C 1 358 ? 70.485 16.473 15.653 1.00 134.75 345 VAL C O 1
ATOM 7668 N N . ARG C 1 359 ? 69.882 16.207 17.804 1.00 133.38 346 ARG C N 1
ATOM 7669 C CA . ARG C 1 359 ? 68.712 15.417 17.445 1.00 128.69 346 ARG C CA 1
ATOM 7670 C C . ARG C 1 359 ? 67.647 16.247 16.744 1.00 128.51 346 ARG C C 1
ATOM 7671 O O . ARG C 1 359 ? 66.762 15.676 16.098 1.00 136.03 346 ARG C O 1
ATOM 7679 N N . MET C 1 360 ? 67.716 17.575 16.844 1.00 126.09 347 MET C N 1
ATOM 7680 C CA . MET C 1 360 ? 66.858 18.422 16.027 1.00 131.15 347 MET C CA 1
ATOM 7681 C C . MET C 1 360 ? 67.296 18.453 14.570 1.00 135.04 347 MET C C 1
ATOM 7682 O O . MET C 1 360 ? 66.529 18.913 13.719 1.00 135.75 347 MET C O 1
ATOM 7687 N N . MET C 1 361 ? 68.507 17.987 14.269 1.00 140.84 348 MET C N 1
ATOM 7688 C CA . MET C 1 361 ? 68.962 17.796 12.899 1.00 143.32 348 MET C CA 1
ATOM 7689 C C . MET C 1 361 ? 68.748 16.367 12.412 1.00 150.82 348 MET C C 1
ATOM 7690 O O . MET C 1 361 ? 69.174 16.033 11.301 1.00 146.15 348 MET C O 1
ATOM 7695 N N . VAL C 1 362 ? 68.125 15.521 13.227 1.00 156.32 349 VAL C N 1
ATOM 7696 C CA . VAL C 1 362 ? 67.843 14.146 12.867 1.00 159.22 349 VAL C CA 1
ATOM 7697 C C . VAL C 1 362 ? 66.415 14.094 12.335 1.00 156.32 349 VAL C C 1
ATOM 7698 O O . VAL C 1 362 ? 65.676 15.074 12.389 1.00 148.99 349 VAL C O 1
ATOM 7702 N N . ASP C 1 363 ? 66.029 12.949 11.778 1.00 167.68 350 ASP C N 1
ATOM 7703 C CA . ASP C 1 363 ? 64.693 12.727 11.246 1.00 174.03 350 ASP C CA 1
ATOM 7704 C C . ASP C 1 363 ? 63.611 12.757 12.329 1.00 173.54 350 ASP C C 1
ATOM 7705 O O . ASP C 1 363 ? 63.818 13.281 13.423 1.00 170.66 350 ASP C O 1
ATOM 7710 N N . HIS D 1 10 ? 66.459 100.960 38.159 1.00 143.25 -3 HIS D N 1
ATOM 7711 C CA . HIS D 1 10 ? 67.489 99.959 38.415 1.00 148.24 -3 HIS D CA 1
ATOM 7712 C C . HIS D 1 10 ? 66.875 98.616 38.806 1.00 143.95 -3 HIS D C 1
ATOM 7713 O O . HIS D 1 10 ? 67.158 98.082 39.881 1.00 143.60 -3 HIS D O 1
ATOM 7720 N N . SER D 1 11 ? 66.036 98.076 37.924 1.00 129.35 -2 SER D N 1
ATOM 7721 C CA . SER D 1 11 ? 65.395 96.795 38.179 1.00 126.94 -2 SER D CA 1
ATOM 7722 C C . SER D 1 11 ? 66.415 95.658 38.131 1.00 129.76 -2 SER D C 1
ATOM 7723 O O . SER D 1 11 ? 67.489 95.767 37.527 1.00 138.90 -2 SER D O 1
ATOM 7726 N N . SER D 1 12 ? 66.060 94.542 38.782 1.00 131.27 -1 SER D N 1
ATOM 7727 C CA . SER D 1 12 ? 66.959 93.398 38.957 1.00 118.83 -1 SER D CA 1
ATOM 7728 C C . SER D 1 12 ? 66.222 92.127 38.531 1.00 104.86 -1 SER D C 1
ATOM 7729 O O . SER D 1 12 ? 65.703 91.387 39.369 1.00 99.84 -1 SER D O 1
ATOM 7732 N N . GLY D 1 13 ? 66.186 91.875 37.221 1.00 99.83 0 GLY D N 1
ATOM 7733 C CA . GLY D 1 13 ? 65.502 90.719 36.677 1.00 93.61 0 GLY D CA 1
ATOM 7734 C C . GLY D 1 13 ? 64.083 90.968 36.203 1.00 94.85 0 GLY D C 1
ATOM 7735 O O . GLY D 1 13 ? 63.428 90.028 35.731 1.00 81.07 0 GLY D O 1
ATOM 7736 N N . LEU D 1 14 ? 63.591 92.199 36.314 1.00 102.87 1 LEU D N 1
ATOM 7737 C CA . LEU D 1 14 ? 62.253 92.580 35.885 1.00 67.16 1 LEU D CA 1
ATOM 7738 C C . LEU D 1 14 ? 62.310 93.358 34.582 1.00 67.77 1 LEU D C 1
ATOM 7739 O O . LEU D 1 14 ? 63.160 94.235 34.405 1.00 75.92 1 LEU D O 1
ATOM 7744 N N . GLU D 1 15 ? 61.383 93.044 33.681 1.00 63.99 2 GLU D N 1
ATOM 7745 C CA . GLU D 1 15 ? 61.215 93.773 32.429 1.00 73.23 2 GLU D CA 1
ATOM 7746 C C . GLU D 1 15 ? 59.746 94.136 32.266 1.00 71.08 2 GLU D C 1
ATOM 7747 O O . GLU D 1 15 ? 58.880 93.255 32.325 1.00 64.91 2 GLU D O 1
ATOM 7753 N N . VAL D 1 16 ? 59.466 95.433 32.084 1.00 69.32 3 VAL D N 1
ATOM 7754 C CA . VAL D 1 16 ? 58.144 95.857 31.636 1.00 60.21 3 VAL D CA 1
ATOM 7755 C C . VAL D 1 16 ? 57.945 95.363 30.210 1.00 61.53 3 VAL D C 1
ATOM 7756 O O . VAL D 1 16 ? 58.891 95.308 29.412 1.00 70.70 3 VAL D O 1
ATOM 7760 N N . LEU D 1 17 ? 56.712 94.967 29.892 1.00 57.71 4 LEU D N 1
ATOM 7761 C CA . LEU D 1 17 ? 56.520 94.060 28.768 1.00 72.69 4 LEU D CA 1
ATOM 7762 C C . LEU D 1 17 ? 56.711 94.761 27.430 1.00 84.55 4 LEU D C 1
ATOM 7763 O O . LEU D 1 17 ? 57.266 94.172 26.497 1.00 96.25 4 LEU D O 1
ATOM 7768 N N . PHE D 1 18 ? 56.275 96.008 27.296 1.00 71.22 5 PHE D N 1
ATOM 7769 C CA . PHE D 1 18 ? 56.556 96.650 26.016 1.00 75.56 5 PHE D CA 1
ATOM 7770 C C . PHE D 1 18 ? 57.326 97.947 26.205 1.00 86.63 5 PHE D C 1
ATOM 7771 O O . PHE D 1 18 ? 57.010 98.977 25.598 1.00 83.48 5 PHE D O 1
ATOM 7779 N N . GLN D 1 19 ? 58.381 97.852 27.013 1.00 82.66 6 GLN D N 1
ATOM 7780 C CA . GLN D 1 19 ? 59.195 98.988 27.419 1.00 73.51 6 GLN D CA 1
ATOM 7781 C C . GLN D 1 19 ? 59.775 99.713 26.210 1.00 75.55 6 GLN D C 1
ATOM 7782 O O . GLN D 1 19 ? 60.109 99.105 25.190 1.00 81.61 6 GLN D O 1
ATOM 7788 N N . GLY D 1 20 ? 59.895 101.031 26.338 1.00 83.33 7 GLY D N 1
ATOM 7789 C CA . GLY D 1 20 ? 60.412 101.859 25.279 1.00 86.37 7 GLY D CA 1
ATOM 7790 C C . GLY D 1 20 ? 59.584 103.109 25.084 1.00 89.09 7 GLY D C 1
ATOM 7791 O O . GLY D 1 20 ? 58.354 103.095 25.193 1.00 83.73 7 GLY D O 1
ATOM 7792 N N . PRO D 1 21 ? 60.251 104.225 24.801 1.00 98.18 8 PRO D N 1
ATOM 7793 C CA . PRO D 1 21 ? 59.522 105.468 24.507 1.00 105.96 8 PRO D CA 1
ATOM 7794 C C . PRO D 1 21 ? 58.783 105.395 23.180 1.00 113.06 8 PRO D C 1
ATOM 7795 O O . PRO D 1 21 ? 57.608 105.769 23.090 1.00 117.37 8 PRO D O 1
ATOM 7799 N N . HIS D 1 22 ? 59.464 104.906 22.145 1.00 107.47 9 HIS D N 1
ATOM 7800 C CA . HIS D 1 22 ? 58.895 104.849 20.800 1.00 108.10 9 HIS D CA 1
ATOM 7801 C C . HIS D 1 22 ? 58.514 103.409 20.459 1.00 107.70 9 HIS D C 1
ATOM 7802 O O . HIS D 1 22 ? 59.100 102.748 19.600 1.00 112.49 9 HIS D O 1
ATOM 7809 N N . MET D 1 23 ? 57.501 102.931 21.177 1.00 109.00 10 MET D N 1
ATOM 7810 C CA . MET D 1 23 ? 56.875 101.638 20.928 1.00 98.59 10 MET D CA 1
ATOM 7811 C C . MET D 1 23 ? 55.362 101.796 21.031 1.00 105.11 10 MET D C 1
ATOM 7812 O O . MET D 1 23 ? 54.674 101.044 21.723 1.00 113.97 10 MET D O 1
ATOM 7817 N N . GLY D 1 24 ? 54.836 102.804 20.340 1.00 117.17 11 GLY D N 1
ATOM 7818 C CA . GLY D 1 24 ? 53.431 103.151 20.414 1.00 124.79 11 GLY D CA 1
ATOM 7819 C C . GLY D 1 24 ? 52.490 102.012 20.088 1.00 124.57 11 GLY D C 1
ATOM 7820 O O . GLY D 1 24 ? 52.670 101.307 19.090 1.00 128.69 11 GLY D O 1
ATOM 7821 N N . GLY D 1 25 ? 51.481 101.823 20.934 1.00 126.88 12 GLY D N 1
ATOM 7822 C CA . GLY D 1 25 ? 50.499 100.780 20.726 1.00 109.46 12 GLY D CA 1
ATOM 7823 C C . GLY D 1 25 ? 50.905 99.448 21.317 1.00 97.20 12 GLY D C 1
ATOM 7824 O O . GLY D 1 25 ? 51.714 98.723 20.730 1.00 103.60 12 GLY D O 1
ATOM 7825 N N . SER D 1 26 ? 50.353 99.115 22.476 1.00 87.36 13 SER D N 1
ATOM 7826 C CA . SER D 1 26 ? 50.608 97.809 23.074 1.00 82.27 13 SER D CA 1
ATOM 7827 C C . SER D 1 26 ? 49.650 96.778 22.486 1.00 81.03 13 SER D C 1
ATOM 7828 O O . SER D 1 26 ? 48.434 96.988 22.514 1.00 85.10 13 SER D O 1
ATOM 7831 N N . PRO D 1 27 ? 50.156 95.669 21.946 1.00 83.20 14 PRO D N 1
ATOM 7832 C CA . PRO D 1 27 ? 49.272 94.678 21.321 1.00 86.78 14 PRO D CA 1
ATOM 7833 C C . PRO D 1 27 ? 48.244 94.135 22.301 1.00 86.34 14 PRO D C 1
ATOM 7834 O O . PRO D 1 27 ? 48.488 94.044 23.506 1.00 83.58 14 PRO D O 1
ATOM 7838 N N . ASP D 1 28 ? 47.075 93.780 21.763 1.00 87.28 15 ASP D N 1
ATOM 7839 C CA . ASP D 1 28 ? 46.004 93.214 22.575 1.00 84.01 15 ASP D CA 1
ATOM 7840 C C . ASP D 1 28 ? 46.142 91.708 22.746 1.00 80.11 15 ASP D C 1
ATOM 7841 O O . ASP D 1 28 ? 45.907 91.181 23.839 1.00 85.63 15 ASP D O 1
ATOM 7846 N N . LEU D 1 29 ? 46.524 91.010 21.684 1.00 67.45 16 LEU D N 1
ATOM 7847 C CA . LEU D 1 29 ? 46.645 89.559 21.692 1.00 63.74 16 LEU D CA 1
ATOM 7848 C C . LEU D 1 29 ? 48.104 89.196 21.949 1.00 65.27 16 LEU D C 1
ATOM 7849 O O . LEU D 1 29 ? 48.954 89.354 21.067 1.00 71.54 16 LEU D O 1
ATOM 7854 N N . ILE D 1 30 ? 48.392 88.715 23.157 1.00 59.15 17 ILE D N 1
ATOM 7855 C CA . ILE D 1 30 ? 49.744 88.342 23.557 1.00 58.20 17 ILE D CA 1
ATOM 7856 C C . ILE D 1 30 ? 49.793 86.829 23.736 1.00 58.02 17 ILE D C 1
ATOM 7857 O O . ILE D 1 30 ? 49.009 86.266 24.509 1.00 71.57 17 ILE D O 1
ATOM 7862 N N . ILE D 1 31 ? 50.712 86.170 23.031 1.00 60.15 18 ILE D N 1
ATOM 7863 C CA . ILE D 1 31 ? 50.924 84.728 23.152 1.00 60.90 18 ILE D CA 1
ATOM 7864 C C . ILE D 1 31 ? 52.288 84.487 23.789 1.00 62.11 18 ILE D C 1
ATOM 7865 O O . ILE D 1 31 ? 53.319 84.915 23.256 1.00 68.36 18 ILE D O 1
ATOM 7870 N N . HIS D 1 32 ? 52.297 83.775 24.910 1.00 62.79 19 HIS D N 1
ATOM 7871 C CA . HIS D 1 32 ? 53.522 83.480 25.641 1.00 65.45 19 HIS D CA 1
ATOM 7872 C C . HIS D 1 32 ? 54.065 82.127 25.185 1.00 71.35 19 HIS D C 1
ATOM 7873 O O . HIS D 1 32 ? 53.373 81.108 25.294 1.00 82.42 19 HIS D O 1
ATOM 7880 N N . ALA D 1 33 ? 55.297 82.111 24.674 1.00 63.85 20 ALA D N 1
ATOM 7881 C CA . ALA D 1 33 ? 55.909 80.892 24.159 1.00 67.91 20 ALA D CA 1
ATOM 7882 C C . ALA D 1 33 ? 56.933 80.293 25.112 1.00 69.26 20 ALA D C 1
ATOM 7883 O O . ALA D 1 33 ? 57.642 79.358 24.733 1.00 70.83 20 ALA D O 1
ATOM 7885 N N . GLY D 1 34 ? 57.033 80.811 26.328 1.00 72.19 21 GLY D N 1
ATOM 7886 C CA . GLY D 1 34 ? 57.895 80.182 27.316 1.00 82.99 21 GLY D CA 1
ATOM 7887 C C . GLY D 1 34 ? 59.363 80.431 27.034 1.00 86.24 21 GLY D C 1
ATOM 7888 O O . GLY D 1 34 ? 59.792 81.562 26.771 1.00 90.85 21 GLY D O 1
ATOM 7889 N N . GLU D 1 35 ? 60.145 79.356 27.089 1.00 75.14 22 GLU D N 1
ATOM 7890 C CA . GLU D 1 35 ? 61.599 79.418 27.026 1.00 79.69 22 GLU D CA 1
ATOM 7891 C C . GLU D 1 35 ? 62.051 78.925 25.656 1.00 85.07 22 GLU D C 1
ATOM 7892 O O . GLU D 1 35 ? 61.731 77.799 25.263 1.00 93.37 22 GLU D O 1
ATOM 7898 N N . VAL D 1 36 ? 62.773 79.775 24.924 1.00 80.19 23 VAL D N 1
ATOM 7899 C CA . VAL D 1 36 ? 63.171 79.499 23.545 1.00 77.97 23 VAL D CA 1
ATOM 7900 C C . VAL D 1 36 ? 64.616 79.941 23.343 1.00 80.20 23 VAL D C 1
ATOM 7901 O O . VAL D 1 36 ? 65.043 80.969 23.877 1.00 82.09 23 VAL D O 1
ATOM 7905 N N . THR D 1 37 ? 65.371 79.162 22.571 1.00 76.15 24 THR D N 1
ATOM 7906 C CA . THR D 1 37 ? 66.732 79.523 22.191 1.00 81.46 24 THR D CA 1
ATOM 7907 C C . THR D 1 37 ? 66.705 80.266 20.861 1.00 80.80 24 THR D C 1
ATOM 7908 O O . THR D 1 37 ? 66.110 79.787 19.890 1.00 92.74 24 THR D O 1
ATOM 7912 N N . LEU D 1 38 ? 67.350 81.430 20.817 1.00 78.23 25 LEU D N 1
ATOM 7913 C CA . LEU D 1 38 ? 67.287 82.298 19.651 1.00 76.97 25 LEU D CA 1
ATOM 7914 C C . LEU D 1 38 ? 68.674 82.516 19.059 1.00 83.38 25 LEU D C 1
ATOM 7915 O O . LEU D 1 38 ? 69.697 82.373 19.734 1.00 91.20 25 LEU D O 1
ATOM 7920 N N . GLY D 1 39 ? 68.690 82.875 17.777 1.00 85.85 26 GLY D N 1
ATOM 7921 C CA . GLY D 1 39 ? 69.931 83.095 17.063 1.00 98.69 26 GLY D CA 1
ATOM 7922 C C . GLY D 1 39 ? 70.427 81.841 16.377 1.00 101.97 26 GLY D C 1
ATOM 7923 O O . GLY D 1 39 ? 70.364 80.751 16.952 1.00 95.31 26 GLY D O 1
ATOM 7924 N N . GLU D 1 40 ? 70.925 81.979 15.145 1.00 96.17 27 GLU D N 1
ATOM 7925 C CA . GLU D 1 40 ? 71.387 80.808 14.410 1.00 107.37 27 GLU D CA 1
ATOM 7926 C C . GLU D 1 40 ? 72.603 80.172 15.076 1.00 115.49 27 GLU D C 1
ATOM 7927 O O . GLU D 1 40 ? 72.806 78.957 14.959 1.00 126.04 27 GLU D O 1
ATOM 7933 N N . LYS D 1 41 ? 73.398 80.963 15.804 1.00 106.56 28 LYS D N 1
ATOM 7934 C CA . LYS D 1 41 ? 74.599 80.429 16.442 1.00 105.17 28 LYS D CA 1
ATOM 7935 C C . LYS D 1 41 ? 74.254 79.364 17.481 1.00 104.59 28 LYS D C 1
ATOM 7936 O O . LYS D 1 41 ? 74.806 78.258 17.460 1.00 109.71 28 LYS D O 1
ATOM 7942 N N . ASP D 1 42 ? 73.338 79.677 18.400 1.00 103.43 29 ASP D N 1
ATOM 7943 C CA . ASP D 1 42 ? 73.002 78.726 19.455 1.00 102.50 29 ASP D CA 1
ATOM 7944 C C . ASP D 1 42 ? 71.972 77.697 19.009 1.00 103.57 29 ASP D C 1
ATOM 7945 O O . ASP D 1 42 ? 71.904 76.607 19.587 1.00 106.59 29 ASP D O 1
ATOM 7950 N N . ARG D 1 43 ? 71.156 78.020 18.003 1.00 96.54 30 ARG D N 1
ATOM 7951 C CA . ARG D 1 43 ? 70.143 77.074 17.550 1.00 94.79 30 ARG D CA 1
ATOM 7952 C C . ARG D 1 43 ? 70.746 75.944 16.727 1.00 102.56 30 ARG D C 1
ATOM 7953 O O . ARG D 1 43 ? 70.197 74.836 16.704 1.00 104.49 30 ARG D O 1
ATOM 7961 N N . ASN D 1 44 ? 71.864 76.197 16.045 1.00 109.49 31 ASN D N 1
ATOM 7962 C CA . ASN D 1 44 ? 72.473 75.145 15.243 1.00 108.91 31 ASN D CA 1
ATOM 7963 C C . ASN D 1 44 ? 73.107 74.072 16.117 1.00 107.87 31 ASN D C 1
ATOM 7964 O O . ASN D 1 44 ? 73.088 72.891 15.755 1.00 114.14 31 ASN D O 1
ATOM 7969 N N . LYS D 1 45 ? 73.663 74.456 17.266 1.00 104.15 32 LYS D N 1
ATOM 7970 C CA . LYS D 1 45 ? 74.259 73.515 18.207 1.00 109.03 32 LYS D CA 1
ATOM 7971 C C . LYS D 1 45 ? 73.337 73.209 19.384 1.00 107.08 32 LYS D C 1
ATOM 7972 O O . LYS D 1 45 ? 73.810 72.943 20.493 1.00 112.77 32 LYS D O 1
ATOM 7978 N N . MET D 1 46 ? 72.030 73.235 19.154 1.00 101.89 33 MET D N 1
ATOM 7979 C CA . MET D 1 46 ? 71.018 72.958 20.160 1.00 98.23 33 MET D CA 1
ATOM 7980 C C . MET D 1 46 ? 70.571 71.503 20.045 1.00 100.70 33 MET D C 1
ATOM 7981 O O . MET D 1 46 ? 70.768 70.854 19.015 1.00 109.95 33 MET D O 1
ATOM 7986 N N . ASP D 1 47 ? 69.990 70.984 21.130 1.00 104.11 34 ASP D N 1
ATOM 7987 C CA . ASP D 1 47 ? 69.394 69.653 21.106 1.00 110.14 34 ASP D CA 1
ATOM 7988 C C . ASP D 1 47 ? 68.365 69.538 19.988 1.00 110.88 34 ASP D C 1
ATOM 7989 O O . ASP D 1 47 ? 67.467 70.376 19.865 1.00 109.16 34 ASP D O 1
ATOM 7994 N N . SER D 1 48 ? 68.492 68.479 19.182 1.00 118.60 35 SER D N 1
ATOM 7995 C CA . SER D 1 48 ? 67.698 68.372 17.961 1.00 114.95 35 SER D CA 1
ATOM 7996 C C . SER D 1 48 ? 66.212 68.218 18.264 1.00 104.58 35 SER D C 1
ATOM 7997 O O . SER D 1 48 ? 65.368 68.769 17.548 1.00 107.61 35 SER D O 1
ATOM 8000 N N . LYS D 1 49 ? 65.868 67.475 19.316 1.00 105.48 36 LYS D N 1
ATOM 8001 C CA . LYS D 1 49 ? 64.458 67.250 19.611 1.00 112.11 36 LYS D CA 1
ATOM 8002 C C . LYS D 1 49 ? 63.809 68.486 20.223 1.00 112.27 36 LYS D C 1
ATOM 8003 O O . LYS D 1 49 ? 62.621 68.735 19.991 1.00 113.98 36 LYS D O 1
ATOM 8009 N N . LYS D 1 50 ? 64.566 69.277 20.989 1.00 110.66 37 LYS D N 1
ATOM 8010 C CA . LYS D 1 50 ? 64.039 70.546 21.484 1.00 112.08 37 LYS D CA 1
ATOM 8011 C C . LYS D 1 50 ? 63.904 71.573 20.366 1.00 105.00 37 LYS D C 1
ATOM 8012 O O . LYS D 1 50 ? 63.018 72.435 20.422 1.00 88.43 37 LYS D O 1
ATOM 8018 N N . LYS D 1 51 ? 64.772 71.502 19.354 1.00 103.82 38 LYS D N 1
ATOM 8019 C CA . LYS D 1 51 ? 64.704 72.438 18.236 1.00 91.40 38 LYS D CA 1
ATOM 8020 C C . LYS D 1 51 ? 63.372 72.321 17.507 1.00 99.77 38 LYS D C 1
ATOM 8021 O O . LYS D 1 51 ? 62.723 73.331 17.211 1.00 101.83 38 LYS D O 1
ATOM 8027 N N . ARG D 1 52 ? 62.949 71.090 17.203 1.00 105.45 39 ARG D N 1
ATOM 8028 C CA . ARG D 1 52 ? 61.637 70.894 16.593 1.00 108.28 39 ARG D CA 1
ATOM 8029 C C . ARG D 1 52 ? 60.523 71.368 17.516 1.00 98.48 39 ARG D C 1
ATOM 8030 O O . ARG D 1 52 ? 59.530 71.947 17.057 1.00 97.20 39 ARG D O 1
ATOM 8038 N N . LEU D 1 53 ? 60.670 71.133 18.822 1.00 97.50 40 LEU D N 1
ATOM 8039 C CA . LEU D 1 53 ? 59.612 71.488 19.761 1.00 87.77 40 LEU D CA 1
ATOM 8040 C C . LEU D 1 53 ? 59.383 72.993 19.789 1.00 86.83 40 LEU D C 1
ATOM 8041 O O . LEU D 1 53 ? 58.239 73.459 19.736 1.00 88.86 40 LEU D O 1
ATOM 8046 N N . GLU D 1 54 ? 60.466 73.773 19.867 1.00 80.68 41 GLU D N 1
ATOM 8047 C CA . GLU D 1 54 ? 60.326 75.226 19.921 1.00 76.78 41 GLU D CA 1
ATOM 8048 C C . GLU D 1 54 ? 59.885 75.786 18.574 1.00 85.49 41 GLU D C 1
ATOM 8049 O O . GLU D 1 54 ? 59.086 76.729 18.522 1.00 86.85 41 GLU D O 1
ATOM 8055 N N . LYS D 1 55 ? 60.390 75.214 17.474 1.00 80.17 42 LYS D N 1
ATOM 8056 C CA . LYS D 1 55 ? 59.976 75.660 16.146 1.00 77.93 42 LYS D CA 1
ATOM 8057 C C . LYS D 1 55 ? 58.482 75.458 15.934 1.00 76.36 42 LYS D C 1
ATOM 8058 O O . LYS D 1 55 ? 57.796 76.348 15.421 1.00 73.48 42 LYS D O 1
ATOM 8064 N N . ALA D 1 56 ? 57.960 74.292 16.320 1.00 80.92 43 ALA D N 1
ATOM 8065 C CA . ALA D 1 56 ? 56.534 74.037 16.160 1.00 79.43 43 ALA D CA 1
ATOM 8066 C C . ALA D 1 56 ? 55.697 74.958 17.037 1.00 72.10 43 ALA D C 1
ATOM 8067 O O . ALA D 1 56 ? 54.563 75.292 16.674 1.00 70.79 43 ALA D O 1
ATOM 8069 N N . ARG D 1 57 ? 56.231 75.385 18.185 1.00 72.91 44 ARG D N 1
ATOM 8070 C CA . ARG D 1 57 ? 55.486 76.304 19.041 1.00 75.98 44 ARG D CA 1
ATOM 8071 C C . ARG D 1 57 ? 55.413 77.697 18.426 1.00 70.36 44 ARG D C 1
ATOM 8072 O O . ARG D 1 57 ? 54.342 78.314 18.390 1.00 67.49 44 ARG D O 1
ATOM 8080 N N . ILE D 1 58 ? 56.543 78.209 17.932 1.00 65.74 45 ILE D N 1
ATOM 8081 C CA . ILE D 1 58 ? 56.566 79.577 17.420 1.00 66.64 45 ILE D CA 1
ATOM 8082 C C . ILE D 1 58 ? 55.711 79.702 16.165 1.00 69.03 45 ILE D C 1
ATOM 8083 O O . ILE D 1 58 ? 54.956 80.669 16.008 1.00 71.64 45 ILE D O 1
ATOM 8088 N N . THR D 1 59 ? 55.808 78.731 15.255 1.00 62.26 46 THR D N 1
ATOM 8089 C CA . THR D 1 59 ? 55.026 78.810 14.025 1.00 66.33 46 THR D CA 1
ATOM 8090 C C . THR D 1 59 ? 53.540 78.623 14.305 1.00 68.95 46 THR D C 1
ATOM 8091 O O . THR D 1 59 ? 52.695 79.247 13.650 1.00 66.33 46 THR D O 1
ATOM 8095 N N . GLU D 1 60 ? 53.203 77.771 15.275 1.00 67.99 47 GLU D N 1
ATOM 8096 C CA . GLU D 1 60 ? 51.811 77.640 15.688 1.00 68.87 47 GLU D CA 1
ATOM 8097 C C . GLU D 1 60 ? 51.280 78.963 16.227 1.00 65.22 47 GLU D C 1
ATOM 8098 O O . GLU D 1 60 ? 50.190 79.410 15.852 1.00 62.29 47 GLU D O 1
ATOM 8104 N N . ALA D 1 61 ? 52.048 79.608 17.110 1.00 61.90 48 ALA D N 1
ATOM 8105 C CA . ALA D 1 61 ? 51.640 80.902 17.643 1.00 60.46 48 ALA D CA 1
ATOM 8106 C C . ALA D 1 61 ? 51.538 81.945 16.539 1.00 63.12 48 ALA D C 1
ATOM 8107 O O . ALA D 1 61 ? 50.571 82.713 16.489 1.00 70.69 48 ALA D O 1
ATOM 8109 N N . ALA D 1 62 ? 52.523 81.982 15.639 1.00 64.41 49 ALA D N 1
ATOM 8110 C CA . ALA D 1 62 ? 52.528 82.996 14.589 1.00 61.87 49 ALA D CA 1
ATOM 8111 C C . ALA D 1 62 ? 51.377 82.793 13.612 1.00 62.42 49 ALA D C 1
ATOM 8112 O O . ALA D 1 62 ? 50.747 83.766 13.179 1.00 61.11 49 ALA D O 1
ATOM 8114 N N . CYS D 1 63 ? 51.097 81.539 13.245 1.00 55.41 50 CYS D N 1
ATOM 8115 C CA . CYS D 1 63 ? 49.973 81.260 12.357 1.00 55.53 50 CYS D CA 1
ATOM 8116 C C . CYS D 1 63 ? 48.665 81.743 12.965 1.00 56.16 50 CYS D C 1
ATOM 8117 O O . CYS D 1 63 ? 47.841 82.362 12.279 1.00 58.63 50 CYS D O 1
ATOM 8120 N N . ALA D 1 64 ? 48.465 81.479 14.259 1.00 64.72 51 ALA D N 1
ATOM 8121 C CA . ALA D 1 64 ? 47.258 81.944 14.933 1.00 65.17 51 ALA D CA 1
ATOM 8122 C C . ALA D 1 64 ? 47.175 83.465 14.949 1.00 68.98 51 ALA D C 1
ATOM 8123 O O . ALA D 1 64 ? 46.078 84.025 14.850 1.00 78.94 51 ALA D O 1
ATOM 8125 N N . LEU D 1 65 ? 48.316 84.150 15.061 1.00 62.10 52 LEU D N 1
ATOM 8126 C CA . LEU D 1 65 ? 48.288 85.609 15.063 1.00 61.16 52 LEU D CA 1
ATOM 8127 C C . LEU D 1 65 ? 47.942 86.162 13.687 1.00 58.66 52 LEU D C 1
ATOM 8128 O O . LEU D 1 65 ? 47.157 87.110 13.579 1.00 69.72 52 LEU D O 1
ATOM 8133 N N . LEU D 1 66 ? 48.516 85.588 12.625 1.00 58.72 53 LEU D N 1
ATOM 8134 C CA . LEU D 1 66 ? 48.177 86.037 11.277 1.00 65.03 53 LEU D CA 1
ATOM 8135 C C . LEU D 1 66 ? 46.677 85.947 11.029 1.00 74.93 53 LEU D C 1
ATOM 8136 O O . LEU D 1 66 ? 46.081 86.853 10.432 1.00 80.88 53 LEU D O 1
ATOM 8141 N N . ASN D 1 67 ? 46.046 84.879 11.511 1.00 74.74 54 ASN D N 1
ATOM 8142 C CA . ASN D 1 67 ? 44.636 84.617 11.258 1.00 67.81 54 ASN D CA 1
ATOM 8143 C C . ASN D 1 67 ? 43.699 85.257 12.276 1.00 67.76 54 ASN D C 1
ATOM 8144 O O . ASN D 1 67 ? 42.486 85.051 12.185 1.00 69.72 54 ASN D O 1
ATOM 8149 N N . SER D 1 68 ? 44.216 86.032 13.228 1.00 63.18 55 SER D N 1
ATOM 8150 C CA . SER D 1 68 ? 43.411 86.575 14.315 1.00 64.41 55 SER D CA 1
ATOM 8151 C C . SER D 1 68 ? 43.643 88.068 14.482 1.00 64.43 55 SER D C 1
ATOM 8152 O O . SER D 1 68 ? 43.651 88.596 15.595 1.00 72.00 55 SER D O 1
ATOM 8155 N N . GLY D 1 69 ? 43.832 88.779 13.380 1.00 79.76 56 GLY D N 1
ATOM 8156 C CA . GLY D 1 69 ? 43.958 90.217 13.450 1.00 89.80 56 GLY D CA 1
ATOM 8157 C C . GLY D 1 69 ? 45.284 90.732 13.959 1.00 68.84 56 GLY D C 1
ATOM 8158 O O . GLY D 1 69 ? 45.468 91.953 14.029 1.00 72.74 56 GLY D O 1
ATOM 8159 N N . GLY D 1 70 ? 46.212 89.858 14.306 1.00 68.67 57 GLY D N 1
ATOM 8160 C CA . GLY D 1 70 ? 47.545 90.283 14.671 1.00 67.20 57 GLY D CA 1
ATOM 8161 C C . GLY D 1 70 ? 47.787 90.183 16.167 1.00 63.91 57 GLY D C 1
ATOM 8162 O O . GLY D 1 70 ? 46.861 90.160 16.984 1.00 76.78 57 GLY D O 1
ATOM 8163 N N . GLY D 1 71 ? 49.071 90.125 16.522 1.00 58.24 58 GLY D N 1
ATOM 8164 C CA . GLY D 1 71 ? 49.477 90.074 17.913 1.00 56.13 58 GLY D CA 1
ATOM 8165 C C . GLY D 1 71 ? 50.978 90.126 18.119 1.00 63.22 58 GLY D C 1
ATOM 8166 O O . GLY D 1 71 ? 51.704 90.730 17.324 1.00 74.35 58 GLY D O 1
ATOM 8167 N N . VAL D 1 72 ? 51.457 89.491 19.185 1.00 62.33 59 VAL D N 1
ATOM 8168 C CA . VAL D 1 72 ? 52.882 89.463 19.498 1.00 62.70 59 VAL D CA 1
ATOM 8169 C C . VAL D 1 72 ? 53.187 88.163 20.228 1.00 58.12 59 VAL D C 1
ATOM 8170 O O . VAL D 1 72 ? 52.380 87.682 21.029 1.00 62.66 59 VAL D O 1
ATOM 8174 N N . ILE D 1 73 ? 54.350 87.586 19.941 1.00 54.87 60 ILE D N 1
ATOM 8175 C CA . ILE D 1 73 ? 54.822 86.396 20.639 1.00 54.32 60 ILE D CA 1
ATOM 8176 C C . ILE D 1 73 ? 55.870 86.834 21.652 1.00 70.19 60 ILE D C 1
ATOM 8177 O O . ILE D 1 73 ? 56.896 87.419 21.284 1.00 59.27 60 ILE D O 1
ATOM 8182 N N . VAL D 1 74 ? 55.606 86.562 22.926 1.00 64.37 61 VAL D N 1
ATOM 8183 C CA . VAL D 1 74 ? 56.516 86.875 24.020 1.00 51.83 61 VAL D CA 1
ATOM 8184 C C . VAL D 1 74 ? 57.162 85.582 24.484 1.00 52.05 61 VAL D C 1
ATOM 8185 O O . VAL D 1 74 ? 56.474 84.569 24.663 1.00 62.53 61 VAL D O 1
ATOM 8189 N N . MET D 1 75 ? 58.480 85.616 24.684 1.00 56.43 62 MET D N 1
ATOM 8190 C CA . MET D 1 75 ? 59.206 84.442 25.147 1.00 57.06 62 MET D CA 1
ATOM 8191 C C . MET D 1 75 ? 60.473 84.867 25.866 1.00 60.75 62 MET D C 1
ATOM 8192 O O . MET D 1 75 ? 61.022 85.941 25.605 1.00 63.15 62 MET D O 1
ATOM 8197 N N . GLN D 1 76 ? 60.920 84.014 26.782 1.00 63.09 63 GLN D N 1
ATOM 8198 C CA . GLN D 1 76 ? 62.152 84.225 27.527 1.00 69.71 63 GLN D CA 1
ATOM 8199 C C . GLN D 1 76 ? 63.261 83.378 26.917 1.00 68.38 63 GLN D C 1
ATOM 8200 O O . GLN D 1 76 ? 63.022 82.248 26.477 1.00 66.47 63 GLN D O 1
ATOM 8206 N N . MET D 1 77 ? 64.472 83.930 26.876 1.00 74.12 64 MET D N 1
ATOM 8207 C CA . MET D 1 77 ? 65.573 83.295 26.163 1.00 75.88 64 MET D CA 1
ATOM 8208 C C . MET D 1 77 ? 66.274 82.281 27.060 1.00 78.07 64 MET D C 1
ATOM 8209 O O . MET D 1 77 ? 66.532 82.557 28.235 1.00 80.54 64 MET D O 1
ATOM 8214 N N . SER D 1 78 ? 66.568 81.102 26.501 1.00 80.55 65 SER D N 1
ATOM 8215 C CA . SER D 1 78 ? 67.377 80.109 27.204 1.00 87.06 65 SER D CA 1
ATOM 8216 C C . SER D 1 78 ? 68.802 80.616 27.398 1.00 96.74 65 SER D C 1
ATOM 8217 O O . SER D 1 78 ? 69.434 80.360 28.432 1.00 100.53 65 SER D O 1
ATOM 8220 N N . ASN D 1 79 ? 69.315 81.344 26.402 1.00 90.04 66 ASN D N 1
ATOM 8221 C CA . ASN D 1 79 ? 70.661 81.916 26.402 1.00 105.93 66 ASN D CA 1
ATOM 8222 C C . ASN D 1 79 ? 70.614 83.374 26.871 1.00 113.76 66 ASN D C 1
ATOM 8223 O O . ASN D 1 79 ? 70.781 84.326 26.104 1.00 119.06 66 ASN D O 1
ATOM 8228 N N . LYS D 1 80 ? 70.413 83.530 28.186 1.00 129.30 67 LYS D N 1
ATOM 8229 C CA . LYS D 1 80 ? 70.172 84.853 28.758 1.00 133.70 67 LYS D CA 1
ATOM 8230 C C . LYS D 1 80 ? 71.290 85.824 28.400 1.00 139.49 67 LYS D C 1
ATOM 8231 O O . LYS D 1 80 ? 71.036 86.912 27.870 1.00 139.60 67 LYS D O 1
ATOM 8237 N N . SER D 1 81 ? 72.541 85.422 28.631 1.00 132.76 68 SER D N 1
ATOM 8238 C CA . SER D 1 81 ? 73.671 86.315 28.400 1.00 131.64 68 SER D CA 1
ATOM 8239 C C . SER D 1 81 ? 74.040 86.469 26.928 1.00 130.24 68 SER D C 1
ATOM 8240 O O . SER D 1 81 ? 74.950 87.249 26.625 1.00 140.86 68 SER D O 1
ATOM 8243 N N . GLU D 1 82 ? 73.372 85.766 26.011 1.00 128.85 69 GLU D N 1
ATOM 8244 C CA . GLU D 1 82 ? 73.784 85.792 24.609 1.00 128.83 69 GLU D CA 1
ATOM 8245 C C . GLU D 1 82 ? 73.365 87.084 23.912 1.00 132.60 69 GLU D C 1
ATOM 8246 O O . GLU D 1 82 ? 74.173 87.700 23.208 1.00 137.64 69 GLU D O 1
ATOM 8252 N N . HIS D 1 83 ? 72.108 87.510 24.095 1.00 124.99 70 HIS D N 1
ATOM 8253 C CA . HIS D 1 83 ? 71.554 88.691 23.431 1.00 130.92 70 HIS D CA 1
ATOM 8254 C C . HIS D 1 83 ? 71.667 88.521 21.916 1.00 131.05 70 HIS D C 1
ATOM 8255 O O . HIS D 1 83 ? 72.524 89.149 21.280 1.00 137.67 70 HIS D O 1
ATOM 8262 N N . PRO D 1 84 ? 70.808 87.687 21.300 1.00 123.54 71 PRO D N 1
ATOM 8263 C CA . PRO D 1 84 ? 71.064 87.226 19.925 1.00 127.44 71 PRO D CA 1
ATOM 8264 C C . PRO D 1 84 ? 70.727 88.216 18.815 1.00 129.75 71 PRO D C 1
ATOM 8265 O O . PRO D 1 84 ? 71.510 88.337 17.864 1.00 132.42 71 PRO D O 1
ATOM 8269 N N . VAL D 1 85 ? 69.561 88.875 18.906 1.00 118.48 72 VAL D N 1
ATOM 8270 C CA . VAL D 1 85 ? 69.115 89.950 18.011 1.00 113.75 72 VAL D CA 1
ATOM 8271 C C . VAL D 1 85 ? 68.478 89.367 16.743 1.00 113.00 72 VAL D C 1
ATOM 8272 O O . VAL D 1 85 ? 67.686 90.035 16.066 1.00 102.64 72 VAL D O 1
ATOM 8276 N N . GLU D 1 86 ? 68.753 88.094 16.453 1.00 120.12 73 GLU D N 1
ATOM 8277 C CA . GLU D 1 86 ? 68.109 87.360 15.368 1.00 102.65 73 GLU D CA 1
ATOM 8278 C C . GLU D 1 86 ? 67.457 86.104 15.930 1.00 99.24 73 GLU D C 1
ATOM 8279 O O . GLU D 1 86 ? 67.858 85.607 16.983 1.00 110.33 73 GLU D O 1
ATOM 8285 N N . MET D 1 87 ? 66.450 85.581 15.231 1.00 95.04 74 MET D N 1
ATOM 8286 C CA . MET D 1 87 ? 65.828 84.383 15.777 1.00 87.36 74 MET D CA 1
ATOM 8287 C C . MET D 1 87 ? 66.470 83.112 15.236 1.00 83.24 74 MET D C 1
ATOM 8288 O O . MET D 1 87 ? 66.662 82.152 15.994 1.00 82.89 74 MET D O 1
ATOM 8293 N N . GLY D 1 88 ? 66.821 83.090 13.957 1.00 90.83 75 GLY D N 1
ATOM 8294 C CA . GLY D 1 88 ? 67.468 81.937 13.368 1.00 93.01 75 GLY D CA 1
ATOM 8295 C C . GLY D 1 88 ? 66.842 81.556 12.037 1.00 95.34 75 GLY D C 1
ATOM 8296 O O . GLY D 1 88 ? 65.787 82.048 11.639 1.00 101.14 75 GLY 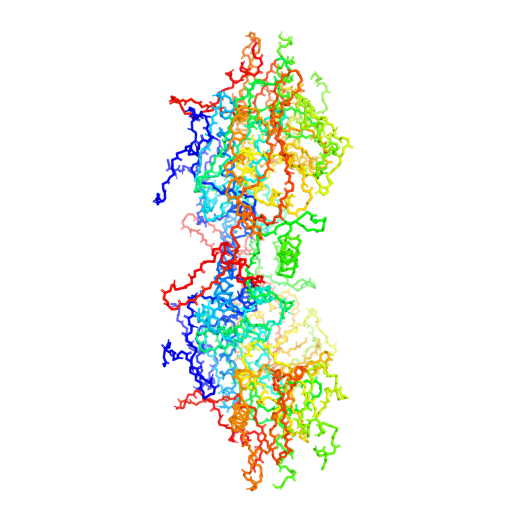D O 1
ATOM 8297 N N . LEU D 1 89 ? 67.526 80.634 11.349 1.00 98.48 76 LEU D N 1
ATOM 8298 C CA . LEU D 1 89 ? 67.119 80.256 9.996 1.00 95.44 76 LEU D CA 1
ATOM 8299 C C . LEU D 1 89 ? 65.921 79.310 9.987 1.00 87.53 76 LEU D C 1
ATOM 8300 O O . LEU D 1 89 ? 65.063 79.403 9.103 1.00 88.47 76 LEU D O 1
ATOM 8305 N N . ASP D 1 90 ? 65.856 78.375 10.934 1.00 93.46 77 ASP D N 1
ATOM 8306 C CA . ASP D 1 90 ? 64.720 77.461 10.958 1.00 96.33 77 ASP D CA 1
ATOM 8307 C C . ASP D 1 90 ? 63.434 78.197 11.315 1.00 88.76 77 ASP D C 1
ATOM 8308 O O . ASP D 1 90 ? 62.360 77.873 10.792 1.00 85.56 77 ASP D O 1
ATOM 8313 N N . LEU D 1 91 ? 63.524 79.195 12.195 1.00 93.35 78 LEU D N 1
ATOM 8314 C CA . LEU D 1 91 ? 62.352 79.993 12.539 1.00 84.91 78 LEU D CA 1
ATOM 8315 C C . LEU D 1 91 ? 61.960 80.920 11.396 1.00 88.60 78 LEU D C 1
ATOM 8316 O O . LEU D 1 91 ? 60.775 81.036 11.064 1.00 91.40 78 LEU D O 1
ATOM 8321 N N . GLU D 1 92 ? 62.939 81.590 10.786 1.00 78.34 79 GLU D N 1
ATOM 8322 C CA . GLU D 1 92 ? 62.652 82.473 9.661 1.00 78.33 79 GLU D CA 1
ATOM 8323 C C . GLU D 1 92 ? 62.050 81.697 8.496 1.00 90.56 79 GLU D C 1
ATOM 8324 O O . GLU D 1 92 ? 61.024 82.097 7.932 1.00 78.44 79 GLU D O 1
ATOM 8330 N N . THR D 1 93 ? 62.679 80.578 8.122 1.00 87.56 80 THR D N 1
ATOM 8331 C CA . THR D 1 93 ? 62.188 79.784 6.999 1.00 89.97 80 THR D CA 1
ATOM 8332 C C . THR D 1 93 ? 60.791 79.245 7.274 1.00 91.03 80 THR D C 1
ATOM 8333 O O . THR D 1 93 ? 59.928 79.251 6.390 1.00 79.04 80 THR D O 1
ATOM 8337 N N . SER D 1 94 ? 60.540 78.795 8.503 1.00 83.68 81 SER D N 1
ATOM 8338 C CA . SER D 1 94 ? 59.223 78.263 8.822 1.00 76.19 81 SER D CA 1
ATOM 8339 C C . SER D 1 94 ? 58.167 79.360 8.817 1.00 75.33 81 SER D C 1
ATOM 8340 O O . SER D 1 94 ? 57.055 79.153 8.320 1.00 79.26 81 SER D O 1
ATOM 8343 N N . LEU D 1 95 ? 58.491 80.536 9.359 1.00 78.61 82 LEU D N 1
ATOM 8344 C CA . LEU D 1 95 ? 57.532 81.636 9.320 1.00 70.05 82 LEU D CA 1
ATOM 8345 C C . LEU D 1 95 ? 57.306 82.134 7.900 1.00 79.15 82 LEU D C 1
ATOM 8346 O O . LEU D 1 95 ? 56.187 82.529 7.558 1.00 86.86 82 LEU D O 1
ATOM 8351 N N . ARG D 1 96 ? 58.340 82.117 7.057 1.00 81.64 83 ARG D N 1
ATOM 8352 C CA . ARG D 1 96 ? 58.157 82.567 5.682 1.00 77.24 83 ARG D CA 1
ATOM 8353 C C . ARG D 1 96 ? 57.264 81.603 4.906 1.00 77.38 83 ARG D C 1
ATOM 8354 O O . ARG D 1 96 ? 56.471 82.030 4.061 1.00 79.35 83 ARG D O 1
ATOM 8362 N N . GLU D 1 97 ? 57.368 80.300 5.188 1.00 80.21 84 GLU D N 1
ATOM 8363 C CA . GLU D 1 97 ? 56.465 79.325 4.581 1.00 77.02 84 GLU D CA 1
ATOM 8364 C C . GLU D 1 97 ? 55.015 79.544 4.990 1.00 74.91 84 GLU D C 1
ATOM 8365 O O . GLU D 1 97 ? 54.108 79.086 4.288 1.00 96.25 84 GLU D O 1
ATOM 8371 N N . LEU D 1 98 ? 54.775 80.213 6.118 1.00 72.49 85 LEU D N 1
ATOM 8372 C CA . LEU D 1 98 ? 53.403 80.499 6.523 1.00 80.17 85 LEU D CA 1
ATOM 8373 C C . LEU D 1 98 ? 52.769 81.545 5.619 1.00 74.99 85 LEU D C 1
ATOM 8374 O O . LEU D 1 98 ? 51.606 81.407 5.221 1.00 78.61 85 LEU D O 1
ATOM 8379 N N . ILE D 1 99 ? 53.516 82.591 5.284 1.00 69.17 86 ILE D N 1
ATOM 8380 C CA . ILE D 1 99 ? 53.000 83.701 4.490 1.00 71.42 86 ILE D CA 1
ATOM 8381 C C . ILE D 1 99 ? 52.973 83.284 3.024 1.00 76.63 86 ILE D C 1
ATOM 8382 O O . ILE D 1 99 ? 54.027 82.980 2.446 1.00 84.34 86 ILE D O 1
ATOM 8387 N N . PRO D 1 100 ? 51.796 83.232 2.391 1.00 77.28 87 PRO D N 1
ATOM 8388 C CA . PRO D 1 100 ? 51.738 82.740 1.004 1.00 88.29 87 PRO D CA 1
ATOM 8389 C C . PRO D 1 100 ? 52.461 83.632 0.008 1.00 92.09 87 PRO D C 1
ATOM 8390 O O . PRO D 1 100 ? 52.893 83.138 -1.041 1.00 105.98 87 PRO D O 1
ATOM 8394 N N . SER D 1 101 ? 52.606 84.925 0.294 1.00 90.81 88 SER D N 1
ATOM 8395 C CA . SER D 1 101 ? 53.449 85.780 -0.531 1.00 89.49 88 SER D CA 1
ATOM 8396 C C . SER D 1 101 ? 54.925 85.659 -0.178 1.00 91.81 88 SER D C 1
ATOM 8397 O O . SER D 1 101 ? 55.763 86.211 -0.899 1.00 106.79 88 SER D O 1
ATOM 8400 N N . SER D 1 102 ? 55.256 84.952 0.905 1.00 87.73 89 SER D N 1
ATOM 8401 C CA . SER D 1 102 ? 56.624 84.740 1.379 1.00 82.88 89 SER D CA 1
ATOM 8402 C C . SER D 1 102 ? 57.358 86.048 1.677 1.00 81.65 89 SER D C 1
ATOM 8403 O O . SER D 1 102 ? 58.594 86.078 1.698 1.00 89.80 89 SER D O 1
ATOM 8406 N N . ASP D 1 103 ? 56.614 87.130 1.929 1.00 78.59 90 ASP D N 1
ATOM 8407 C CA . ASP D 1 103 ? 57.183 88.426 2.309 1.00 78.49 90 ASP D CA 1
ATOM 8408 C C . ASP D 1 103 ? 57.278 88.481 3.833 1.00 73.27 90 ASP D C 1
ATOM 8409 O O . ASP D 1 103 ? 56.492 89.138 4.519 1.00 71.90 90 ASP D O 1
ATOM 8414 N N . LEU D 1 104 ? 58.278 87.775 4.365 1.00 71.82 91 LEU D N 1
ATOM 8415 C CA . LEU D 1 104 ? 58.441 87.674 5.814 1.00 67.50 91 LEU D CA 1
ATOM 8416 C C . LEU D 1 104 ? 58.643 89.037 6.462 1.00 67.23 91 LEU D C 1
ATOM 8417 O O . LEU D 1 104 ? 58.168 89.270 7.578 1.00 69.19 91 LEU D O 1
ATOM 8422 N N . GLN D 1 105 ? 59.330 89.947 5.771 1.00 77.52 92 GLN D N 1
ATOM 8423 C CA . GLN D 1 105 ? 59.683 91.237 6.354 1.00 73.43 92 GLN D CA 1
ATOM 8424 C C . GLN D 1 105 ? 58.456 92.063 6.710 1.00 70.95 92 GLN D C 1
ATOM 8425 O O . GLN D 1 105 ? 58.470 92.792 7.710 1.00 69.94 92 GLN D O 1
ATOM 8431 N N . ALA D 1 106 ? 57.391 91.965 5.913 1.00 73.05 93 ALA D N 1
ATOM 8432 C CA . ALA D 1 106 ? 56.222 92.817 6.083 1.00 72.20 93 ALA D CA 1
ATOM 8433 C C . ALA D 1 106 ? 55.290 92.350 7.190 1.00 67.95 93 ALA D C 1
ATOM 8434 O O . ALA D 1 106 ? 54.372 93.091 7.554 1.00 68.37 93 ALA D O 1
ATOM 8436 N N . PHE D 1 107 ? 55.498 91.157 7.740 1.00 68.85 94 PHE D N 1
ATOM 8437 C CA . PHE D 1 107 ? 54.599 90.618 8.746 1.00 61.33 94 PHE D CA 1
ATOM 8438 C C . PHE D 1 107 ? 55.285 90.206 10.036 1.00 63.20 94 PHE D C 1
ATOM 8439 O O . PHE D 1 107 ? 54.586 89.916 11.014 1.00 75.56 94 PHE D O 1
ATOM 8447 N N . ILE D 1 108 ? 56.613 90.170 10.077 1.00 57.96 95 ILE D N 1
ATOM 8448 C CA . ILE D 1 108 ? 57.350 89.789 11.274 1.00 56.42 95 ILE D CA 1
ATOM 8449 C C . ILE D 1 108 ? 58.294 90.921 11.651 1.00 59.46 95 ILE D C 1
ATOM 8450 O O . ILE D 1 108 ? 59.093 91.375 10.823 1.00 60.42 95 ILE D O 1
ATOM 8455 N N . GLU D 1 109 ? 58.183 91.383 12.895 1.00 68.30 96 GLU D N 1
ATOM 8456 C CA . GLU D 1 109 ? 59.134 92.310 13.493 1.00 68.76 96 GLU D CA 1
ATOM 8457 C C . GLU D 1 109 ? 59.615 91.694 14.794 1.00 65.91 96 GLU D C 1
ATOM 8458 O O . GLU D 1 109 ? 58.802 91.184 15.574 1.00 65.00 96 GLU D O 1
ATOM 8464 N N . THR D 1 110 ? 60.923 91.735 15.028 1.00 59.68 97 THR D N 1
ATOM 8465 C CA . THR D 1 110 ? 61.519 91.141 16.216 1.00 58.55 97 THR D CA 1
ATOM 8466 C C . THR D 1 110 ? 62.230 92.206 17.039 1.00 55.63 97 THR D C 1
ATOM 8467 O O . THR D 1 110 ? 62.931 93.058 16.492 1.00 56.70 97 THR D O 1
ATOM 8471 N N . LYS D 1 111 ? 62.044 92.156 18.356 1.00 65.00 98 LYS D N 1
ATOM 8472 C CA . LYS D 1 111 ? 62.785 93.002 19.281 1.00 66.21 98 LYS D CA 1
ATOM 8473 C C . LYS D 1 111 ? 63.270 92.166 20.456 1.00 61.67 98 LYS D C 1
ATOM 8474 O O . LYS D 1 111 ? 62.572 91.259 20.916 1.00 66.65 98 LYS D O 1
ATOM 8480 N N . GLN D 1 112 ? 64.473 92.470 20.930 1.00 74.46 99 GLN D N 1
ATOM 8481 C CA . GLN D 1 112 ? 65.068 91.804 22.080 1.00 61.24 99 GLN D CA 1
ATOM 8482 C C . GLN D 1 112 ? 65.125 92.802 23.231 1.00 59.60 99 GLN D C 1
ATOM 8483 O O . GLN D 1 112 ? 65.676 93.897 23.079 1.00 86.91 99 GLN D O 1
ATOM 8489 N N . GLN D 1 113 ? 64.545 92.434 24.369 1.00 65.19 100 GLN D N 1
ATOM 8490 C CA . GLN D 1 113 ? 64.489 93.296 25.550 1.00 65.74 100 GLN D CA 1
ATOM 8491 C C . GLN D 1 113 ? 64.972 92.510 26.766 1.00 77.19 100 GLN D C 1
ATOM 8492 O O . GLN D 1 113 ? 64.220 91.717 27.342 1.00 83.29 100 GLN D O 1
ATOM 8498 N N . GLY D 1 114 ? 66.215 92.746 27.163 1.00 74.90 101 GLY D N 1
ATOM 8499 C CA . GLY D 1 114 ? 66.764 92.056 28.317 1.00 84.61 101 GLY D CA 1
ATOM 8500 C C . GLY D 1 114 ? 66.796 90.562 28.071 1.00 94.22 101 GLY D C 1
ATOM 8501 O O . GLY D 1 114 ? 67.375 90.080 27.089 1.00 90.57 101 GLY D O 1
ATOM 8502 N N . ASP D 1 115 ? 66.162 89.808 28.964 1.00 90.03 102 ASP D N 1
ATOM 8503 C CA . ASP D 1 115 ? 66.035 88.368 28.805 1.00 84.42 102 ASP D CA 1
ATOM 8504 C C . ASP D 1 115 ? 64.772 87.973 28.045 1.00 75.50 102 ASP D C 1
ATOM 8505 O O . ASP D 1 115 ? 64.459 86.782 27.966 1.00 84.76 102 ASP D O 1
ATOM 8510 N N . LEU D 1 116 ? 64.068 88.934 27.453 1.00 73.23 103 LEU D N 1
ATOM 8511 C CA . LEU D 1 116 ? 62.869 88.678 26.668 1.00 67.40 103 LEU D CA 1
ATOM 8512 C C . LEU D 1 116 ? 63.130 88.900 25.183 1.00 71.03 103 LEU D C 1
ATOM 8513 O O . LEU D 1 116 ? 64.019 89.657 24.787 1.00 66.53 103 LEU D O 1
ATOM 8518 N N . PHE D 1 117 ? 62.324 88.235 24.359 1.00 66.33 104 PHE D N 1
ATOM 8519 C CA . PHE D 1 117 ? 62.408 88.351 22.909 1.00 60.89 104 PHE D CA 1
ATOM 8520 C C . PHE D 1 117 ? 61.003 88.363 22.329 1.00 58.30 104 PHE D C 1
ATOM 8521 O O . PHE D 1 117 ? 60.187 87.502 22.666 1.00 71.31 104 PHE D O 1
ATOM 8529 N N . TYR D 1 118 ? 60.729 89.330 21.457 1.00 55.70 105 TYR D N 1
ATOM 8530 C CA . TYR D 1 118 ? 59.417 89.500 20.849 1.00 53.90 105 TYR D CA 1
ATOM 8531 C C . TYR D 1 118 ? 59.429 89.110 19.375 1.00 60.56 105 TYR D C 1
ATOM 8532 O O . TYR D 1 118 ? 60.425 89.295 18.671 1.00 58.05 105 TYR D O 1
ATOM 8541 N N . ILE D 1 119 ? 58.298 88.578 18.917 1.00 58.36 106 ILE D N 1
ATOM 8542 C CA . ILE D 1 119 ? 58.018 88.376 17.498 1.00 52.44 106 ILE D CA 1
ATOM 8543 C C . ILE D 1 119 ? 56.666 89.034 17.247 1.00 51.45 106 ILE D C 1
ATOM 8544 O O . ILE D 1 119 ? 55.618 88.443 17.537 1.00 53.91 106 ILE D O 1
ATOM 8549 N N . PHE D 1 120 ? 56.680 90.265 16.740 1.00 56.03 107 PHE D N 1
ATOM 8550 C CA . PHE D 1 120 ? 55.446 90.962 16.403 1.00 53.57 107 PHE D CA 1
ATOM 8551 C C . PHE D 1 120 ? 54.918 90.448 15.069 1.00 54.50 107 PHE D C 1
ATOM 8552 O O . PHE D 1 120 ? 55.672 90.336 14.097 1.00 62.74 107 PHE D O 1
ATOM 8560 N N . VAL D 1 121 ? 53.624 90.138 15.018 1.00 55.59 108 VAL D N 1
ATOM 8561 C CA . VAL D 1 121 ? 53.012 89.506 13.852 1.00 59.85 108 VAL D CA 1
ATOM 8562 C C . VAL D 1 121 ? 51.861 90.377 13.367 1.00 60.35 108 VAL D C 1
ATOM 8563 O O . VAL D 1 121 ? 50.873 90.571 14.087 1.00 59.56 108 VAL D O 1
ATOM 8567 N N . LYS D 1 122 ? 51.987 90.888 12.145 1.00 57.97 109 LYS D N 1
ATOM 8568 C CA . LYS D 1 122 ? 50.926 91.643 11.497 1.00 61.16 109 LYS D CA 1
ATOM 8569 C C . LYS D 1 122 ? 49.820 90.706 11.028 1.00 62.41 109 LYS D C 1
ATOM 8570 O O . LYS D 1 122 ? 50.068 89.555 10.662 1.00 65.21 109 LYS D O 1
ATOM 8576 N N . SER D 1 123 ? 48.587 91.206 11.052 1.00 64.23 110 SER D N 1
ATOM 8577 C CA . SER D 1 123 ? 47.461 90.430 10.551 1.00 66.49 110 SER D CA 1
ATOM 8578 C C . SER D 1 123 ? 47.612 90.170 9.057 1.00 67.60 110 SER D C 1
ATOM 8579 O O . SER D 1 123 ? 48.229 90.949 8.327 1.00 68.40 110 SER D O 1
ATOM 8582 N N . TRP D 1 124 ? 47.034 89.066 8.598 1.00 86.53 111 TRP D N 1
ATOM 8583 C CA . TRP D 1 124 ? 47.089 88.711 7.188 1.00 83.00 111 TRP D CA 1
ATOM 8584 C C . TRP D 1 124 ? 45.848 89.227 6.471 1.00 94.21 111 TRP D C 1
ATOM 8585 O O . TRP D 1 124 ? 44.724 89.039 6.946 1.00 99.51 111 TRP D O 1
ATOM 8596 N N . SER D 1 125 ? 46.060 89.886 5.333 1.00 107.29 112 SER D N 1
ATOM 8597 C CA . SER D 1 125 ? 44.963 90.371 4.492 1.00 119.66 112 SER D CA 1
ATOM 8598 C C . SER D 1 125 ? 45.416 90.567 3.045 1.00 122.31 112 SER D C 1
ATOM 8599 O O . SER D 1 125 ? 46.613 90.576 2.752 1.00 120.48 112 SER D O 1
ATOM 8602 N N . SER D 1 132 ? 39.908 86.737 -3.809 1.00 175.99 119 SER D N 1
ATOM 8603 C CA . SER D 1 132 ? 40.226 87.394 -5.072 1.00 181.07 119 SER D CA 1
ATOM 8604 C C . SER D 1 132 ? 41.458 86.776 -5.724 1.00 176.97 119 SER D C 1
ATOM 8605 O O . SER D 1 132 ? 41.349 85.867 -6.546 1.00 173.48 119 SER D O 1
ATOM 8608 N N . THR D 1 133 ? 42.633 87.277 -5.348 1.00 174.05 120 THR D N 1
ATOM 8609 C CA . THR D 1 133 ? 43.886 86.850 -5.957 1.00 166.23 120 THR D CA 1
ATOM 8610 C C . THR D 1 133 ? 44.688 85.892 -5.088 1.00 159.56 120 THR D C 1
ATOM 8611 O O . THR D 1 133 ? 45.415 85.050 -5.626 1.00 153.11 120 THR D O 1
ATOM 8615 N N . LYS D 1 134 ? 44.570 85.988 -3.772 1.00 151.87 121 LYS D N 1
ATOM 8616 C CA . LYS D 1 134 ? 45.384 85.226 -2.840 1.00 138.00 121 LYS D CA 1
ATOM 8617 C C . LYS D 1 134 ? 44.507 84.566 -1.788 1.00 131.04 121 LYS D C 1
ATOM 8618 O O . LYS D 1 134 ? 43.333 84.923 -1.632 1.00 123.34 121 LYS D O 1
ATOM 8624 N N . PRO D 1 135 ? 45.041 83.579 -1.061 1.00 121.21 122 PRO D N 1
ATOM 8625 C CA . PRO D 1 135 ? 44.271 82.972 0.031 1.00 110.82 122 PRO D CA 1
ATOM 8626 C C . PRO D 1 135 ? 44.006 83.959 1.158 1.00 117.30 122 PRO D C 1
ATOM 8627 O O . PRO D 1 135 ? 44.770 84.900 1.384 1.00 123.79 122 PRO D O 1
ATOM 8631 N N . ARG D 1 136 ? 42.907 83.724 1.877 1.00 114.59 123 ARG D N 1
ATOM 8632 C CA . ARG D 1 136 ? 42.475 84.606 2.956 1.00 112.95 123 ARG D CA 1
ATOM 8633 C C . ARG D 1 136 ? 42.940 84.154 4.338 1.00 103.73 123 ARG D C 1
ATOM 8634 O O . ARG D 1 136 ? 42.703 84.871 5.316 1.00 100.67 123 ARG D O 1
ATOM 8642 N N . ILE D 1 137 ? 43.594 82.999 4.447 1.00 89.82 124 ILE D N 1
ATOM 8643 C CA . ILE D 1 137 ? 43.949 82.406 5.733 1.00 86.99 124 ILE D CA 1
ATOM 8644 C C . ILE D 1 137 ? 45.293 81.701 5.600 1.00 82.35 124 ILE D C 1
ATOM 8645 O O . ILE D 1 137 ? 45.550 81.013 4.606 1.00 84.14 124 ILE D O 1
ATOM 8650 N N . CYS D 1 138 ? 46.154 81.877 6.600 1.00 71.17 125 CYS D N 1
ATOM 8651 C CA . CYS D 1 138 ? 47.426 81.171 6.652 1.00 78.26 125 CYS D CA 1
ATOM 8652 C C . CYS D 1 138 ? 47.254 79.811 7.315 1.00 81.34 125 CYS D C 1
ATOM 8653 O O . CYS D 1 138 ? 46.390 79.624 8.176 1.00 79.72 125 CYS D O 1
ATOM 8656 N N . SER D 1 139 ? 48.098 78.861 6.912 1.00 78.70 126 SER D N 1
ATOM 8657 C CA . SER D 1 139 ? 48.074 77.523 7.486 1.00 70.76 126 SER D CA 1
ATOM 8658 C C . SER D 1 139 ? 49.451 76.888 7.358 1.00 74.27 126 SER D C 1
ATOM 8659 O O . SER D 1 139 ? 50.181 77.140 6.394 1.00 92.39 126 SER D O 1
ATOM 8662 N N . LEU D 1 140 ? 49.799 76.065 8.350 1.00 72.86 127 LEU D N 1
ATOM 8663 C CA . LEU D 1 140 ? 51.071 75.349 8.320 1.00 81.31 127 LEU D CA 1
ATOM 8664 C C . LEU D 1 140 ? 51.054 74.237 7.280 1.00 86.37 127 LEU D C 1
ATOM 8665 O O . LEU D 1 140 ? 52.069 73.973 6.624 1.00 98.47 127 LEU D O 1
ATOM 8670 N N . SER D 1 141 ? 49.913 73.577 7.119 1.00 78.66 128 SER D N 1
ATOM 8671 C CA . SER D 1 141 ? 49.756 72.516 6.138 1.00 74.30 128 SER D CA 1
ATOM 8672 C C . SER D 1 141 ? 48.272 72.367 5.849 1.00 77.39 128 SER D C 1
ATOM 8673 O O . SER D 1 141 ? 47.452 72.381 6.770 1.00 85.90 128 SER D O 1
ATOM 8676 N N . SER D 1 142 ? 47.935 72.231 4.570 1.00 81.54 129 SER D N 1
ATOM 8677 C CA . SER D 1 142 ? 46.542 72.101 4.169 1.00 79.00 129 SER D CA 1
ATOM 8678 C C . SER D 1 142 ? 46.018 70.681 4.290 1.00 85.70 129 SER D C 1
ATOM 8679 O O . SER D 1 142 ? 44.800 70.484 4.209 1.00 91.10 129 SER D O 1
ATOM 8682 N N . SER D 1 143 ? 46.900 69.699 4.464 1.00 81.78 130 SER D N 1
ATOM 8683 C CA . SER D 1 143 ? 46.537 68.285 4.507 1.00 93.98 130 SER D CA 1
ATOM 8684 C C . SER D 1 143 ? 45.792 67.845 3.247 1.00 96.61 130 SER D C 1
ATOM 8685 O O . SER D 1 143 ? 45.032 66.871 3.276 1.00 102.05 130 SER D O 1
ATOM 8688 N N . LEU D 1 144 ? 45.999 68.560 2.143 1.00 83.02 131 LEU D N 1
ATOM 8689 C CA . LEU D 1 144 ? 45.435 68.224 0.844 1.00 84.15 131 LEU D CA 1
ATOM 8690 C C . LEU D 1 144 ? 46.553 67.748 -0.068 1.00 84.83 131 LEU D C 1
ATOM 8691 O O . LEU D 1 144 ? 47.590 68.409 -0.182 1.00 104.21 131 LEU D O 1
ATOM 8696 N N . TYR D 1 145 ? 46.343 66.608 -0.711 1.00 97.06 132 TYR D N 1
ATOM 8697 C CA . TYR D 1 145 ? 47.356 66.000 -1.558 1.00 96.41 132 TYR D CA 1
ATOM 8698 C C . TYR D 1 145 ? 46.772 65.730 -2.936 1.00 97.80 132 TYR D C 1
ATOM 8699 O O . TYR D 1 145 ? 45.583 65.429 -3.078 1.00 96.98 132 TYR D O 1
ATOM 8708 N N . CYS D 1 146 ? 47.621 65.863 -3.955 1.00 108.77 133 CYS D N 1
ATOM 8709 C CA . CYS D 1 146 ? 47.273 65.521 -5.327 1.00 105.96 133 CYS D CA 1
ATOM 8710 C C . CYS D 1 146 ? 48.372 64.662 -5.934 1.00 107.77 133 CYS D C 1
ATOM 8711 O O . CYS D 1 146 ? 49.538 64.733 -5.534 1.00 116.00 133 CYS D O 1
ATOM 8714 N N . ARG D 1 147 ? 47.984 63.851 -6.912 1.00 97.22 134 ARG D N 1
ATOM 8715 C CA . ARG D 1 147 ? 48.896 62.897 -7.536 1.00 99.97 134 ARG D CA 1
ATOM 8716 C C . ARG D 1 147 ? 49.756 63.624 -8.557 1.00 100.57 134 ARG D C 1
ATOM 8717 O O . ARG D 1 147 ? 49.450 63.663 -9.749 1.00 102.63 134 ARG D O 1
ATOM 8725 N N . SER D 1 148 ? 50.851 64.208 -8.080 1.00 120.45 135 SER D N 1
ATOM 8726 C CA . SER D 1 148 ? 51.870 64.792 -8.944 1.00 124.32 135 SER D CA 1
ATOM 8727 C C . SER D 1 148 ? 53.042 63.820 -9.001 1.00 128.55 135 SER D C 1
ATOM 8728 O O . SER D 1 148 ? 53.745 63.628 -8.003 1.00 125.52 135 SER D O 1
ATOM 8731 N N . LEU D 1 149 ? 53.242 63.202 -10.169 1.00 141.12 136 LEU D N 1
ATOM 8732 C CA . LEU D 1 149 ? 54.314 62.228 -10.341 1.00 151.63 136 LEU D CA 1
ATOM 8733 C C . LEU D 1 149 ? 55.681 62.807 -10.001 1.00 157.16 136 LEU D C 1
ATOM 8734 O O . LEU D 1 149 ? 56.609 62.049 -9.700 1.00 164.26 136 LEU D O 1
ATOM 8739 N N . THR D 1 150 ? 55.823 64.133 -10.035 1.00 156.87 137 THR D N 1
ATOM 8740 C CA . THR D 1 150 ? 57.116 64.741 -9.748 1.00 160.78 137 THR D CA 1
ATOM 8741 C C . THR D 1 150 ? 57.448 64.675 -8.261 1.00 162.90 137 THR D C 1
ATOM 8742 O O . THR D 1 150 ? 58.591 64.382 -7.892 1.00 167.25 137 THR D O 1
ATOM 8746 N N . SER D 1 151 ? 56.467 64.931 -7.394 1.00 160.09 138 SER D N 1
ATOM 8747 C CA . SER D 1 151 ? 56.745 65.089 -5.972 1.00 155.86 138 SER D CA 1
ATOM 8748 C C . SER D 1 151 ? 55.525 64.713 -5.140 1.00 146.50 138 SER D C 1
ATOM 8749 O O . SER D 1 151 ? 54.383 64.941 -5.547 1.00 143.61 138 SER D O 1
ATOM 8752 N N . LYS D 1 152 ? 55.786 64.159 -3.952 1.00 135.87 139 LYS D N 1
ATOM 8753 C CA . LYS D 1 152 ? 54.733 63.697 -3.052 1.00 133.76 139 LYS D CA 1
ATOM 8754 C C . LYS D 1 152 ? 54.614 64.604 -1.831 1.00 127.15 139 LYS D C 1
ATOM 8755 O O . LYS D 1 152 ? 54.767 64.156 -0.689 1.00 126.70 139 LYS D O 1
ATOM 8761 N N . LEU D 1 153 ? 54.320 65.878 -2.059 1.00 117.95 140 LEU D N 1
ATOM 8762 C CA . LEU D 1 153 ? 54.255 66.852 -0.984 1.00 106.03 140 LEU D CA 1
ATOM 8763 C C . LEU D 1 153 ? 52.922 67.583 -1.013 1.00 103.22 140 LEU D C 1
ATOM 8764 O O . LEU D 1 153 ? 52.360 67.817 -2.088 1.00 116.85 140 LEU D O 1
ATOM 8769 N N . PRO D 1 154 ? 52.391 67.946 0.155 1.00 90.67 141 PRO D N 1
ATOM 8770 C CA . PRO D 1 154 ? 51.050 68.540 0.205 1.00 96.22 141 PRO D CA 1
ATOM 8771 C C . PRO 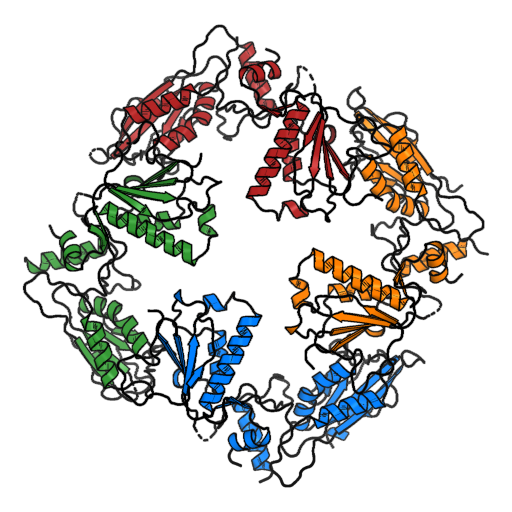D 1 154 ? 50.994 69.871 -0.524 1.00 91.44 141 PRO D C 1
ATOM 8772 O O . PRO D 1 154 ? 51.996 70.578 -0.653 1.00 88.62 141 PRO D O 1
ATOM 8776 N N . LEU D 1 155 ? 49.799 70.202 -1.006 1.00 96.34 142 LEU D N 1
ATOM 8777 C CA . LEU D 1 155 ? 49.616 71.427 -1.772 1.00 102.21 142 LEU D CA 1
ATOM 8778 C C . LEU D 1 155 ? 49.913 72.637 -0.899 1.00 100.14 142 LEU D C 1
ATOM 8779 O O . LEU D 1 155 ? 49.382 72.761 0.209 1.00 92.76 142 LEU D O 1
ATOM 8784 N N . ASP D 1 156 ? 50.761 73.531 -1.400 1.00 111.04 143 ASP D N 1
ATOM 8785 C CA . ASP D 1 156 ? 51.172 74.701 -0.635 1.00 105.67 143 ASP D CA 1
ATOM 8786 C C . ASP D 1 156 ? 50.000 75.677 -0.530 1.00 102.46 143 ASP D C 1
ATOM 8787 O O . ASP D 1 156 ? 48.875 75.398 -0.954 1.00 101.08 143 ASP D O 1
ATOM 8792 N N . SER D 1 157 ? 50.272 76.855 0.037 1.00 113.23 144 SER D N 1
ATOM 8793 C CA . SER D 1 157 ? 49.216 77.840 0.247 1.00 116.29 144 SER D CA 1
ATOM 8794 C C . SER D 1 157 ? 48.545 78.221 -1.066 1.00 118.21 144 SER D C 1
ATOM 8795 O O . SER D 1 157 ? 47.312 78.283 -1.149 1.00 104.53 144 SER D O 1
ATOM 8798 N N . LYS D 1 158 ? 49.339 78.460 -2.110 1.00 121.11 145 LYS D N 1
ATOM 8799 C CA . LYS D 1 158 ? 48.773 78.908 -3.377 1.00 124.15 145 LYS D CA 1
ATOM 8800 C C . LYS D 1 158 ? 47.999 77.791 -4.067 1.00 124.57 145 LYS D C 1
ATOM 8801 O O . LYS D 1 158 ? 46.897 78.019 -4.580 1.00 129.50 145 LYS D O 1
ATOM 8807 N N . GLU D 1 159 ? 48.549 76.574 -4.077 1.00 118.11 146 GLU D N 1
ATOM 8808 C CA . GLU D 1 159 ? 47.911 75.485 -4.809 1.00 115.08 146 GLU D CA 1
ATOM 8809 C C . GLU D 1 159 ? 46.546 75.130 -4.232 1.00 119.07 146 GLU D C 1
ATOM 8810 O O . GLU D 1 159 ? 45.636 74.768 -4.986 1.00 130.10 146 GLU D O 1
ATOM 8816 N N . THR D 1 160 ? 46.373 75.237 -2.912 1.00 122.15 147 THR D N 1
ATOM 8817 C CA . THR D 1 160 ? 45.099 74.847 -2.313 1.00 116.78 147 THR D CA 1
ATOM 8818 C C . THR D 1 160 ? 43.992 75.831 -2.663 1.00 117.58 147 THR D C 1
ATOM 8819 O O . THR D 1 160 ? 42.838 75.431 -2.858 1.00 115.79 147 THR D O 1
ATOM 8823 N N . PHE D 1 161 ? 44.314 77.123 -2.734 1.00 119.92 148 PHE D N 1
ATOM 8824 C CA . PHE D 1 161 ? 43.316 78.087 -3.182 1.00 131.70 148 PHE D CA 1
ATOM 8825 C C . PHE D 1 161 ? 42.909 77.812 -4.621 1.00 130.63 148 PHE D C 1
ATOM 8826 O O . PHE D 1 161 ? 41.723 77.869 -4.961 1.00 137.43 148 PHE D O 1
ATOM 8834 N N . GLU D 1 162 ? 43.884 77.510 -5.481 1.00 129.86 149 GLU D N 1
ATOM 8835 C CA . GLU D 1 162 ? 43.573 77.126 -6.854 1.00 130.38 149 GLU D CA 1
ATOM 8836 C C . GLU D 1 162 ? 42.751 75.843 -6.894 1.00 133.26 149 GLU D C 1
ATOM 8837 O O . GLU D 1 162 ? 41.793 75.732 -7.668 1.00 134.93 149 GLU D O 1
ATOM 8843 N N . PHE D 1 163 ? 43.120 74.861 -6.071 1.00 131.79 150 PHE D N 1
ATOM 8844 C CA . PHE D 1 163 ? 42.419 73.582 -6.066 1.00 122.15 150 PHE D CA 1
ATOM 8845 C C . PHE D 1 163 ? 40.963 73.750 -5.647 1.00 122.51 150 PHE D C 1
ATOM 8846 O O . PHE D 1 163 ? 40.050 73.271 -6.329 1.00 123.90 150 PHE D O 1
ATOM 8854 N N . LEU D 1 164 ? 40.729 74.427 -4.521 1.00 122.76 151 LEU D N 1
ATOM 8855 C CA . LEU D 1 164 ? 39.370 74.551 -4.002 1.00 123.16 151 LEU D CA 1
ATOM 8856 C C . LEU D 1 164 ? 38.500 75.406 -4.914 1.00 137.99 151 LEU D C 1
ATOM 8857 O O . LEU D 1 164 ? 37.313 75.112 -5.099 1.00 145.08 151 LEU D O 1
ATOM 8862 N N . GLU D 1 165 ? 39.065 76.472 -5.487 1.00 144.26 152 GLU D N 1
ATOM 8863 C CA . GLU D 1 165 ? 38.295 77.318 -6.394 1.00 148.72 152 GLU D CA 1
ATOM 8864 C C . GLU D 1 165 ? 37.894 76.554 -7.649 1.00 147.26 152 GLU D C 1
ATOM 8865 O O . GLU D 1 165 ? 36.786 76.736 -8.167 1.00 148.96 152 GLU D O 1
ATOM 8871 N N . ARG D 1 166 ? 38.784 75.693 -8.150 1.00 147.68 153 ARG D N 1
ATOM 8872 C CA . ARG D 1 166 ? 38.468 74.891 -9.328 1.00 145.94 153 ARG D CA 1
ATOM 8873 C C . ARG D 1 166 ? 37.333 73.913 -9.045 1.00 157.15 153 ARG D C 1
ATOM 8874 O O . ARG D 1 166 ? 36.474 73.682 -9.905 1.00 166.49 153 ARG D O 1
ATOM 8882 N N . LYS D 1 167 ? 37.316 73.325 -7.846 1.00 154.91 154 LYS D N 1
ATOM 8883 C CA . LYS D 1 167 ? 36.251 72.401 -7.475 1.00 149.24 154 LYS D CA 1
ATOM 8884 C C . LYS D 1 167 ? 34.956 73.112 -7.103 1.00 154.13 154 LYS D C 1
ATOM 8885 O O . LYS D 1 167 ? 33.885 72.500 -7.182 1.00 156.91 154 LYS D O 1
ATOM 8891 N N . LYS D 1 168 ? 35.027 74.385 -6.707 1.00 153.48 155 LYS D N 1
ATOM 8892 C CA . LYS D 1 168 ? 33.810 75.122 -6.379 1.00 158.42 155 LYS D CA 1
ATOM 8893 C C . LYS D 1 168 ? 33.057 75.533 -7.638 1.00 171.46 155 LYS D C 1
ATOM 8894 O O . LYS D 1 168 ? 31.822 75.478 -7.673 1.00 179.13 155 LYS D O 1
ATOM 8900 N N . THR D 1 169 ? 33.782 75.940 -8.685 1.00 178.87 156 THR D N 1
ATOM 8901 C CA . THR D 1 169 ? 33.128 76.357 -9.922 1.00 178.34 156 THR D CA 1
ATOM 8902 C C . THR D 1 169 ? 32.484 75.182 -10.646 1.00 168.68 156 THR D C 1
ATOM 8903 O O . THR D 1 169 ? 31.515 75.371 -11.390 1.00 166.36 156 THR D O 1
ATOM 8907 N N . CYS D 1 170 ? 33.006 73.969 -10.447 1.00 178.47 157 CYS D N 1
ATOM 8908 C CA . CYS D 1 170 ? 32.417 72.798 -11.086 1.00 183.41 157 CYS D CA 1
ATOM 8909 C C . CYS D 1 170 ? 31.013 72.525 -10.563 1.00 194.99 157 CYS D C 1
ATOM 8910 O O . CYS D 1 170 ? 30.168 72.010 -11.305 1.00 198.67 157 CYS D O 1
ATOM 8913 N N . VAL D 1 171 ? 30.749 72.891 -9.305 1.00 193.69 158 VAL D N 1
ATOM 8914 C CA . VAL D 1 171 ? 29.471 72.708 -8.598 1.00 198.86 158 VAL D CA 1
ATOM 8915 C C . VAL D 1 171 ? 28.696 71.446 -9.013 1.00 203.03 158 VAL D C 1
ATOM 8916 O O . VAL D 1 171 ? 27.885 71.445 -9.941 1.00 208.56 158 VAL D O 1
ATOM 8920 N N . ASP D 1 193 ? 39.344 58.592 -14.438 1.00 167.62 180 ASP D N 1
ATOM 8921 C CA . ASP D 1 193 ? 38.415 58.745 -15.552 1.00 175.09 180 ASP D CA 1
ATOM 8922 C C . ASP D 1 193 ? 38.317 57.462 -16.378 1.00 173.69 180 ASP D C 1
ATOM 8923 O O . ASP D 1 193 ? 37.228 56.919 -16.569 1.00 169.79 180 ASP D O 1
ATOM 8928 N N . LEU D 1 194 ? 39.459 56.982 -16.863 1.00 175.32 181 LEU D N 1
ATOM 8929 C CA . LEU D 1 194 ? 39.482 55.748 -17.634 1.00 181.40 181 LEU D CA 1
ATOM 8930 C C . LEU D 1 194 ? 39.277 54.548 -16.718 1.00 179.16 181 LEU D C 1
ATOM 8931 O O . LEU D 1 194 ? 39.712 54.545 -15.562 1.00 176.59 181 LEU D O 1
ATOM 8936 N N . GLU D 1 195 ? 38.597 53.527 -17.235 1.00 184.66 182 GLU D N 1
ATOM 8937 C CA . GLU D 1 195 ? 38.404 52.280 -16.509 1.00 181.03 182 GLU D CA 1
ATOM 8938 C C . GLU D 1 195 ? 39.257 51.142 -17.040 1.00 181.54 182 GLU D C 1
ATOM 8939 O O . GLU D 1 195 ? 39.669 50.282 -16.260 1.00 181.76 182 GLU D O 1
ATOM 8945 N N . SER D 1 196 ? 39.551 51.126 -18.341 1.00 176.82 183 SER D N 1
ATOM 8946 C CA . SER D 1 196 ? 40.420 50.108 -18.919 1.00 171.18 183 SER D CA 1
ATOM 8947 C C . SER D 1 196 ? 41.850 50.267 -18.417 1.00 164.25 183 SER D C 1
ATOM 8948 O O . SER D 1 196 ? 42.793 50.314 -19.213 1.00 167.96 183 SER D O 1
ATOM 8951 N N . ASN D 1 197 ? 42.021 50.347 -17.101 1.00 168.51 184 ASN D N 1
ATOM 8952 C CA . ASN D 1 197 ? 43.338 50.588 -16.541 1.00 171.01 184 ASN D CA 1
ATOM 8953 C C . ASN D 1 197 ? 44.171 49.311 -16.607 1.00 179.91 184 ASN D C 1
ATOM 8954 O O . ASN D 1 197 ? 43.630 48.206 -16.493 1.00 180.17 184 ASN D O 1
ATOM 8959 N N . PRO D 1 198 ? 45.485 49.427 -16.804 1.00 180.06 185 PRO D N 1
ATOM 8960 C CA . PRO D 1 198 ? 46.317 48.219 -16.893 1.00 178.97 185 PRO D CA 1
ATOM 8961 C C . PRO D 1 198 ? 46.441 47.475 -15.576 1.00 167.05 185 PRO D C 1
ATOM 8962 O O . PRO D 1 198 ? 46.617 46.250 -15.584 1.00 160.67 185 PRO D O 1
ATOM 8966 N N . ALA D 1 199 ? 46.355 48.174 -14.446 1.00 164.57 186 ALA D N 1
ATOM 8967 C CA . ALA D 1 199 ? 46.438 47.544 -13.136 1.00 158.58 186 ALA D CA 1
ATOM 8968 C C . ALA D 1 199 ? 45.161 46.812 -12.743 1.00 158.76 186 ALA D C 1
ATOM 8969 O O . ALA D 1 199 ? 45.140 46.161 -11.693 1.00 160.01 186 ALA D O 1
ATOM 8971 N N . PHE D 1 200 ? 44.104 46.901 -13.553 1.00 162.90 187 PHE D N 1
ATOM 8972 C CA . PHE D 1 200 ? 42.841 46.258 -13.204 1.00 159.59 187 PHE D CA 1
ATOM 8973 C C . PHE D 1 200 ? 42.942 44.739 -13.248 1.00 154.19 187 PHE D C 1
ATOM 8974 O O . PHE D 1 200 ? 42.175 44.050 -12.567 1.00 148.21 187 PHE D O 1
ATOM 8982 N N . GLU D 1 201 ? 43.871 44.199 -14.041 1.00 152.19 188 GLU D N 1
ATOM 8983 C CA . GLU D 1 201 ? 44.020 42.750 -14.114 1.00 154.37 188 GLU D CA 1
ATOM 8984 C C . GLU D 1 201 ? 44.496 42.175 -12.785 1.00 152.01 188 GLU D C 1
ATOM 8985 O O . GLU D 1 201 ? 43.975 41.154 -12.321 1.00 155.62 188 GLU D O 1
ATOM 8991 N N . ILE D 1 202 ? 45.484 42.817 -12.157 1.00 146.14 189 ILE D N 1
ATOM 8992 C CA . ILE D 1 202 ? 45.917 42.385 -10.832 1.00 143.79 189 ILE D CA 1
ATOM 8993 C C . ILE D 1 202 ? 44.807 42.611 -9.813 1.00 142.03 189 ILE D C 1
ATOM 8994 O O . ILE D 1 202 ? 44.673 41.850 -8.846 1.00 139.72 189 ILE D O 1
ATOM 8999 N N . PHE D 1 203 ? 43.979 43.637 -10.023 1.00 145.59 190 PHE D N 1
ATOM 9000 C CA . PHE D 1 203 ? 42.880 43.928 -9.111 1.00 143.29 190 PHE D CA 1
ATOM 9001 C C . PHE D 1 203 ? 41.764 42.895 -9.194 1.00 141.11 190 PHE D C 1
ATOM 9002 O O . PHE D 1 203 ? 40.924 42.838 -8.293 1.00 137.35 190 PHE D O 1
ATOM 9010 N N . GLN D 1 204 ? 41.731 42.078 -10.247 1.00 143.72 191 GLN D N 1
ATOM 9011 C CA . GLN D 1 204 ? 40.683 41.078 -10.418 1.00 149.57 191 GLN D CA 1
ATOM 9012 C C . GLN D 1 204 ? 41.219 39.652 -10.423 1.00 154.54 191 GLN D C 1
ATOM 9013 O O . GLN D 1 204 ? 40.458 38.716 -10.698 1.00 164.05 191 GLN D O 1
ATOM 9019 N N . SER D 1 205 ? 42.501 39.457 -10.127 1.00 148.47 192 SER D N 1
ATOM 9020 C CA . SER D 1 205 ? 43.100 38.130 -10.128 1.00 154.30 192 SER D CA 1
ATOM 9021 C C . SER D 1 205 ? 42.885 37.462 -8.776 1.00 146.89 192 SER D C 1
ATOM 9022 O O . SER D 1 205 ? 43.217 38.033 -7.733 1.00 149.05 192 SER D O 1
ATOM 9025 N N . GLU D 1 206 ? 42.328 36.249 -8.802 1.00 137.91 193 GLU D N 1
ATOM 9026 C CA . GLU D 1 206 ? 42.065 35.522 -7.568 1.00 129.53 193 GLU D CA 1
ATOM 9027 C C . GLU D 1 206 ? 43.338 35.006 -6.912 1.00 135.85 193 GLU D C 1
ATOM 9028 O O . GLU D 1 206 ? 43.319 34.704 -5.714 1.00 145.91 193 GLU D O 1
ATOM 9034 N N . ARG D 1 207 ? 44.437 34.897 -7.658 1.00 133.32 194 ARG D N 1
ATOM 9035 C CA . ARG D 1 207 ? 45.658 34.310 -7.123 1.00 138.09 194 ARG D CA 1
ATOM 9036 C C . ARG D 1 207 ? 46.875 34.874 -7.844 1.00 136.30 194 ARG D C 1
ATOM 9037 O O . ARG D 1 207 ? 46.852 35.065 -9.064 1.00 138.16 194 ARG D O 1
ATOM 9045 N N . LEU D 1 208 ? 47.930 35.138 -7.078 1.00 131.29 195 LEU D N 1
ATOM 9046 C CA . LEU D 1 208 ? 49.227 35.586 -7.575 1.00 127.14 195 LEU D CA 1
ATOM 9047 C C . LEU D 1 208 ? 50.307 34.614 -7.104 1.00 130.04 195 LEU D C 1
ATOM 9048 O O . LEU D 1 208 ? 50.030 33.625 -6.422 1.00 136.72 195 LEU D O 1
ATOM 9053 N N . GLU D 1 209 ? 51.555 34.905 -7.471 1.00 127.37 196 GLU D N 1
ATOM 9054 C CA . GLU D 1 209 ? 52.688 34.062 -7.115 1.00 133.95 196 GLU D CA 1
ATOM 9055 C C . GLU D 1 209 ? 53.828 34.923 -6.587 1.00 138.79 196 GLU D C 1
ATOM 9056 O O . GLU D 1 209 ? 54.089 36.010 -7.111 1.00 135.23 196 GLU D O 1
ATOM 9062 N N . TYR D 1 210 ? 54.509 34.420 -5.556 1.00 140.18 197 TYR D N 1
ATOM 9063 C CA . TYR D 1 210 ? 55.550 35.182 -4.872 1.00 143.99 197 TYR D CA 1
ATOM 9064 C C . TYR D 1 210 ? 56.675 35.563 -5.826 1.00 146.93 197 TYR D C 1
ATOM 9065 O O . TYR D 1 210 ? 57.197 34.721 -6.563 1.00 147.75 197 TYR D O 1
ATOM 9074 N N . GLY D 1 211 ? 57.050 36.841 -5.804 1.00 153.03 198 GLY D N 1
ATOM 9075 C CA . GLY D 1 211 ? 58.162 37.329 -6.593 1.00 148.16 198 GLY D CA 1
ATOM 9076 C C . GLY D 1 211 ? 57.881 37.539 -8.062 1.00 137.24 198 GLY D C 1
ATOM 9077 O O . GLY D 1 211 ? 58.817 37.829 -8.816 1.00 137.14 198 GLY D O 1
ATOM 9078 N N . GLN D 1 212 ? 56.633 37.394 -8.502 1.00 132.81 199 GLN D N 1
ATOM 9079 C CA . GLN D 1 212 ? 56.336 37.536 -9.919 1.00 125.44 199 GLN D CA 1
ATOM 9080 C C . GLN D 1 212 ? 56.473 38.990 -10.351 1.00 124.75 199 GLN D C 1
ATOM 9081 O O . GLN D 1 212 ? 56.106 39.915 -9.621 1.00 119.69 199 GLN D O 1
ATOM 9087 N N . ARG D 1 213 ? 57.030 39.186 -11.541 1.00 138.37 200 ARG D N 1
ATOM 9088 C CA . ARG D 1 213 ? 57.126 40.520 -12.107 1.00 133.21 200 ARG D CA 1
ATOM 9089 C C . ARG D 1 213 ? 55.734 41.031 -12.453 1.00 127.40 200 ARG D C 1
ATOM 9090 O O . ARG D 1 213 ? 54.866 40.272 -12.893 1.00 123.82 200 ARG D O 1
ATOM 9098 N N . LEU D 1 214 ? 55.516 42.307 -12.232 1.00 131.17 201 LEU D N 1
ATOM 9099 C CA . LEU D 1 214 ? 54.260 42.901 -12.655 1.00 136.35 201 LEU D CA 1
ATOM 9100 C C . LEU D 1 214 ? 54.380 43.400 -14.087 1.00 147.39 201 LEU D C 1
ATOM 9101 O O . LEU D 1 214 ? 55.488 43.567 -14.607 1.00 155.48 201 LEU D O 1
ATOM 9106 N N . PRO D 1 215 ? 53.255 43.649 -14.762 1.00 153.07 202 PRO D N 1
ATOM 9107 C CA . PRO D 1 215 ? 53.318 44.169 -16.133 1.00 159.34 202 PRO D CA 1
ATOM 9108 C C . PRO D 1 215 ? 53.461 45.680 -16.281 1.00 163.43 202 PRO D C 1
ATOM 9109 O O . PRO D 1 215 ? 53.785 46.127 -17.391 1.00 169.13 202 PRO D O 1
ATOM 9113 N N . PHE D 1 216 ? 53.244 46.484 -15.236 1.00 148.00 203 PHE D N 1
ATOM 9114 C CA . PHE D 1 216 ? 53.201 47.934 -15.405 1.00 146.92 203 PHE D CA 1
ATOM 9115 C C . PHE D 1 216 ? 53.795 48.649 -14.200 1.00 140.22 203 PHE D C 1
ATOM 9116 O O . PHE D 1 216 ? 53.642 48.211 -13.058 1.00 139.82 203 PHE D O 1
ATOM 9124 N N . SER D 1 217 ? 54.450 49.776 -14.472 1.00 139.33 204 SER D N 1
ATOM 9125 C CA . SER D 1 217 ? 55.174 50.542 -13.470 1.00 141.04 204 SER D CA 1
ATOM 9126 C C . SER D 1 217 ? 54.287 51.625 -12.853 1.00 136.56 204 SER D C 1
ATOM 9127 O O . SER D 1 217 ? 53.159 51.870 -13.287 1.00 132.51 204 SER D O 1
ATOM 9130 N N . GLU D 1 218 ? 54.827 52.281 -11.826 1.00 122.73 205 GLU D N 1
ATOM 9131 C CA . GLU D 1 218 ? 54.088 53.308 -11.101 1.00 123.07 205 GLU D CA 1
ATOM 9132 C C . GLU D 1 218 ? 53.720 54.459 -12.028 1.00 133.29 205 GLU D C 1
ATOM 9133 O O . GLU D 1 218 ? 54.596 55.101 -12.615 1.00 145.93 205 GLU D O 1
ATOM 9139 N N . SER D 1 219 ? 52.423 54.713 -12.161 1.00 129.42 206 SER D N 1
ATOM 9140 C CA . SER D 1 219 ? 51.909 55.853 -12.902 1.00 127.43 206 SER D CA 1
ATOM 9141 C C . SER D 1 219 ? 51.254 56.828 -11.924 1.00 120.88 206 SER D C 1
ATOM 9142 O O . SER D 1 219 ? 51.351 56.674 -10.703 1.00 107.21 206 SER D O 1
ATOM 9145 N N . ALA D 1 220 ? 50.581 57.842 -12.466 1.00 121.46 207 ALA D N 1
ATOM 9146 C CA . ALA D 1 220 ? 49.866 58.788 -11.620 1.00 106.78 207 ALA D CA 1
ATOM 9147 C C . ALA D 1 220 ? 48.605 58.194 -11.010 1.00 117.51 207 ALA D C 1
ATOM 9148 O O . ALA D 1 220 ? 48.035 58.799 -10.097 1.00 120.99 207 ALA D O 1
ATOM 9150 N N . SER D 1 221 ? 48.154 57.035 -11.492 1.00 133.51 208 SER D N 1
ATOM 9151 C CA . SER D 1 221 ? 47.010 56.340 -10.916 1.00 125.76 208 SER D CA 1
ATOM 9152 C C . SER D 1 221 ? 47.386 54.970 -10.371 1.00 109.21 208 SER D C 1
ATOM 9153 O O . SER D 1 221 ? 46.495 54.161 -10.089 1.00 103.39 208 SER D O 1
ATOM 9156 N N . ILE D 1 222 ? 48.678 54.684 -10.221 1.00 111.64 209 ILE D N 1
ATOM 9157 C CA . ILE D 1 222 ? 49.149 53.411 -9.688 1.00 114.18 209 ILE D CA 1
ATOM 9158 C C . ILE D 1 222 ? 50.353 53.689 -8.796 1.00 112.35 209 ILE D C 1
ATOM 9159 O O . ILE D 1 222 ? 51.382 54.180 -9.273 1.00 120.09 209 ILE D O 1
ATOM 9164 N N . GLU D 1 223 ? 50.227 53.381 -7.507 1.00 99.97 210 GLU D N 1
ATOM 9165 C CA . GLU D 1 223 ? 51.318 53.515 -6.552 1.00 101.96 210 GLU D CA 1
ATOM 9166 C C . GLU D 1 223 ? 51.609 52.156 -5.936 1.00 100.21 210 GLU D C 1
ATOM 9167 O O . GLU D 1 223 ? 50.683 51.431 -5.559 1.00 100.05 210 GLU D O 1
ATOM 9173 N N . PHE D 1 224 ? 52.889 51.814 -5.840 1.00 102.38 211 PHE D N 1
ATOM 9174 C CA . PHE D 1 224 ? 53.323 50.573 -5.219 1.00 101.95 211 PHE D CA 1
ATOM 9175 C C . PHE D 1 224 ? 53.860 50.860 -3.825 1.00 103.07 211 PHE D C 1
ATOM 9176 O O . PHE D 1 224 ? 54.592 51.833 -3.619 1.00 112.60 211 PHE D O 1
ATOM 9184 N N . LYS D 1 225 ? 53.486 50.014 -2.869 1.00 96.64 212 LYS D N 1
ATOM 9185 C CA . LYS D 1 225 ? 53.993 50.106 -1.507 1.00 97.91 212 LYS D CA 1
ATOM 9186 C C . LYS D 1 225 ? 54.307 48.704 -1.018 1.00 99.23 212 LYS D C 1
ATOM 9187 O O . LYS D 1 225 ? 53.494 47.792 -1.187 1.00 107.53 212 LYS D O 1
ATOM 9193 N N . GLN D 1 226 ? 55.483 48.532 -0.424 1.00 100.92 213 GLN D N 1
ATOM 9194 C CA . GLN D 1 226 ? 55.920 47.233 0.056 1.00 106.14 213 GLN D CA 1
ATOM 9195 C C . GLN D 1 226 ? 55.858 47.180 1.576 1.00 110.90 213 GLN D C 1
ATOM 9196 O O . GLN D 1 226 ? 56.089 48.181 2.263 1.00 98.96 213 GLN D O 1
ATOM 9202 N N . PHE D 1 227 ? 55.533 45.996 2.091 1.00 110.08 214 PHE D N 1
ATOM 9203 C CA . PHE D 1 227 ? 55.567 45.761 3.523 1.00 100.84 214 PHE D CA 1
ATOM 9204 C C . PHE D 1 227 ? 56.996 45.501 3.969 1.00 103.41 214 PHE D C 1
ATOM 9205 O O . PHE D 1 227 ? 57.793 44.887 3.256 1.00 106.28 214 PHE D O 1
ATOM 9213 N N . SER D 1 228 ? 57.318 45.976 5.167 1.00 100.82 215 SER D N 1
ATOM 9214 C CA . SER D 1 228 ? 58.605 45.742 5.789 1.00 109.06 215 SER D CA 1
ATOM 9215 C C . SER D 1 228 ? 58.416 44.719 6.908 1.00 106.13 215 SER D C 1
ATOM 9216 O O . SER D 1 228 ? 57.467 43.918 6.862 1.00 110.78 215 SER D O 1
ATOM 9219 N N . THR D 1 229 ? 59.295 44.749 7.904 1.00 107.25 216 THR D N 1
ATOM 9220 C CA . THR D 1 229 ? 59.051 43.987 9.118 1.00 102.52 216 THR D CA 1
ATOM 9221 C C . THR D 1 229 ? 57.994 44.633 10.008 1.00 100.71 216 THR D C 1
ATOM 9222 O O . THR D 1 229 ? 57.770 44.158 11.127 1.00 103.48 216 THR D O 1
ATOM 9226 N N . ARG D 1 230 ? 57.349 45.700 9.542 1.00 97.71 217 ARG D N 1
ATOM 9227 C CA . ARG D 1 230 ? 56.267 46.324 10.288 1.00 105.48 217 ARG D CA 1
ATOM 9228 C C . ARG D 1 230 ? 54.959 45.591 10.027 1.00 106.26 217 ARG D C 1
ATOM 9229 O O . ARG D 1 230 ? 54.697 45.141 8.907 1.00 106.65 217 ARG D O 1
ATOM 9237 N N . ARG D 1 231 ? 54.142 45.471 11.075 1.00 108.12 218 ARG D N 1
ATOM 9238 C CA . ARG D 1 231 ? 52.868 44.772 10.971 1.00 100.02 218 ARG D CA 1
ATOM 9239 C C . ARG D 1 231 ? 52.018 45.379 9.864 1.00 100.29 218 ARG D C 1
ATOM 9240 O O . ARG D 1 231 ? 52.032 46.593 9.641 1.00 106.09 218 ARG D O 1
ATOM 9248 N N . ALA D 1 232 ? 51.274 44.518 9.165 1.00 97.24 219 ALA D N 1
ATOM 9249 C CA . ALA D 1 232 ? 50.536 44.951 7.983 1.00 97.10 219 ALA D CA 1
ATOM 9250 C C . ALA D 1 232 ? 49.513 46.028 8.325 1.00 94.90 219 ALA D C 1
ATOM 9251 O O . ALA D 1 232 ? 49.429 47.056 7.644 1.00 87.08 219 ALA D O 1
ATOM 9253 N N . HIS D 1 233 ? 48.728 45.811 9.383 1.00 100.19 220 HIS D N 1
ATOM 9254 C CA . HIS D 1 233 ? 47.646 46.734 9.723 1.00 97.48 220 HIS D CA 1
ATOM 9255 C C . HIS D 1 233 ? 48.176 48.132 10.018 1.00 96.18 220 HIS D C 1
ATOM 9256 O O . HIS D 1 233 ? 47.635 49.130 9.527 1.00 80.95 220 HIS D O 1
ATOM 9263 N N . GLU D 1 234 ? 49.236 48.220 10.827 1.00 98.95 221 GLU D N 1
ATOM 9264 C CA . GLU D 1 234 ? 49.755 49.516 11.249 1.00 90.41 221 GLU D CA 1
ATOM 9265 C C . GLU D 1 234 ? 50.329 50.304 10.080 1.00 91.18 221 GLU D C 1
ATOM 9266 O O . GLU D 1 234 ? 50.266 51.539 10.076 1.00 84.15 221 GLU D O 1
ATOM 9272 N N . TYR D 1 235 ? 50.886 49.611 9.084 1.00 94.73 222 TYR D N 1
ATOM 9273 C CA . TYR D 1 235 ? 51.440 50.291 7.918 1.00 87.58 222 TYR D CA 1
ATOM 9274 C C . TYR D 1 235 ? 50.338 50.810 7.003 1.00 78.86 222 TYR D C 1
ATOM 9275 O O . TYR D 1 235 ? 50.470 51.889 6.416 1.00 85.34 222 TYR D O 1
ATOM 9284 N N . ILE D 1 236 ? 49.241 50.060 6.873 1.00 80.05 223 ILE D N 1
ATOM 9285 C CA . ILE D 1 236 ? 48.116 50.514 6.057 1.00 85.95 223 ILE D CA 1
ATOM 9286 C C . ILE D 1 236 ? 47.505 51.780 6.649 1.00 87.17 223 ILE D C 1
ATOM 9287 O O . ILE D 1 236 ? 47.161 52.720 5.921 1.00 94.41 223 ILE D O 1
ATOM 9292 N N . LYS D 1 237 ? 47.347 51.819 7.977 1.00 77.68 224 LYS D N 1
ATOM 9293 C CA . LYS D 1 237 ? 46.809 53.008 8.630 1.00 73.91 224 LYS D CA 1
ATOM 9294 C C . LYS D 1 237 ? 47.692 54.226 8.399 1.00 81.35 224 LYS D C 1
ATOM 9295 O O . LYS D 1 237 ? 47.193 55.356 8.363 1.00 85.56 224 LYS D O 1
ATOM 9301 N N . SER D 1 238 ? 49.001 54.020 8.242 1.00 81.69 225 SER D N 1
ATOM 9302 C CA . SER D 1 238 ? 49.919 55.137 8.057 1.00 83.48 225 SER D CA 1
ATOM 9303 C C . SER D 1 238 ? 49.912 55.660 6.627 1.00 82.05 225 SER D C 1
ATOM 9304 O O . SER D 1 238 ? 50.095 56.863 6.409 1.00 95.20 225 SER D O 1
ATOM 9307 N N . VAL D 1 239 ? 49.690 54.787 5.650 1.00 81.41 226 VAL D N 1
ATOM 9308 C CA . VAL D 1 239 ? 49.830 55.162 4.248 1.00 80.40 226 VAL D CA 1
ATOM 9309 C C . VAL D 1 239 ? 48.520 55.661 3.641 1.00 83.41 226 VAL D C 1
ATOM 9310 O O . VAL D 1 239 ? 48.539 56.536 2.770 1.00 87.14 226 VAL D O 1
ATOM 9314 N N . ILE D 1 240 ? 47.380 55.138 4.101 1.00 84.98 227 ILE D N 1
ATOM 9315 C CA . ILE D 1 240 ? 46.100 55.432 3.445 1.00 90.30 227 ILE D CA 1
ATOM 9316 C C . ILE D 1 240 ? 45.797 56.927 3.358 1.00 96.97 227 ILE D C 1
ATOM 9317 O O . ILE D 1 240 ? 45.517 57.410 2.248 1.00 90.71 227 ILE D O 1
ATOM 9322 N N . PRO D 1 241 ? 45.834 57.708 4.452 1.00 93.96 228 PRO D N 1
ATOM 9323 C CA . PRO D 1 241 ? 45.316 59.091 4.364 1.00 92.27 228 PRO D CA 1
ATOM 9324 C C . PRO D 1 241 ? 45.956 59.938 3.275 1.00 89.22 228 PRO D C 1
ATOM 9325 O O . PRO D 1 241 ? 45.237 60.630 2.543 1.00 93.61 228 PRO D O 1
ATOM 9329 N N . GLU D 1 242 ? 47.283 59.904 3.134 1.00 85.87 229 GLU D N 1
ATOM 9330 C CA . GLU D 1 242 ? 47.931 60.721 2.111 1.00 91.51 229 GLU D CA 1
ATOM 9331 C C . GLU D 1 242 ? 47.548 60.264 0.705 1.00 98.00 229 GLU D C 1
ATOM 9332 O O . GLU D 1 242 ? 47.168 61.081 -0.143 1.00 101.38 229 GLU D O 1
ATOM 9338 N N . TYR D 1 243 ? 47.627 58.956 0.440 1.00 92.34 230 TYR D N 1
ATOM 9339 C CA . TYR D 1 243 ? 47.483 58.468 -0.928 1.00 92.80 230 TYR D CA 1
ATOM 9340 C C . TYR D 1 243 ? 46.023 58.332 -1.346 1.00 99.09 230 TYR D C 1
ATOM 9341 O O . TYR D 1 243 ? 45.692 58.563 -2.515 1.00 96.53 230 TYR D O 1
ATOM 9350 N N . ILE D 1 244 ? 45.139 57.943 -0.426 1.00 93.96 231 ILE D N 1
ATOM 9351 C CA . ILE D 1 244 ? 43.724 57.871 -0.776 1.00 93.19 231 ILE D CA 1
ATOM 9352 C C . ILE D 1 244 ? 43.174 59.267 -1.043 1.00 98.48 231 ILE D C 1
ATOM 9353 O O . ILE D 1 244 ? 42.340 59.461 -1.936 1.00 111.04 231 ILE D O 1
ATOM 9358 N N . SER D 1 245 ? 43.638 60.261 -0.283 1.00 87.32 232 SER D N 1
ATOM 9359 C CA . SER D 1 245 ? 43.230 61.638 -0.538 1.00 89.28 232 SER D CA 1
ATOM 9360 C C . SER D 1 245 ? 43.649 62.079 -1.934 1.00 93.66 232 SER D C 1
ATOM 9361 O O . SER D 1 245 ? 42.850 62.650 -2.684 1.00 104.79 232 SER D O 1
ATOM 9364 N N . ALA D 1 246 ? 44.903 61.808 -2.305 1.00 87.84 233 ALA D N 1
ATOM 9365 C CA . ALA D 1 246 ? 45.404 62.250 -3.601 1.00 97.91 233 ALA D CA 1
ATOM 9366 C C . ALA D 1 246 ? 44.666 61.570 -4.748 1.00 108.53 233 ALA D C 1
ATOM 9367 O O . ALA D 1 246 ? 44.356 62.210 -5.761 1.00 110.13 233 ALA D O 1
ATOM 9369 N N . PHE D 1 247 ? 44.379 60.274 -4.613 1.00 107.71 234 PHE D N 1
ATOM 9370 C CA . PHE D 1 247 ? 43.657 59.563 -5.664 1.00 103.71 234 PHE D CA 1
ATOM 9371 C C . PHE D 1 247 ? 42.256 60.132 -5.838 1.00 100.71 234 PHE D C 1
ATOM 9372 O O . PHE D 1 247 ? 41.823 60.414 -6.960 1.00 111.78 234 PHE D O 1
ATOM 9380 N N . ALA D 1 248 ? 41.538 60.332 -4.730 1.00 99.40 235 ALA D N 1
ATOM 9381 C CA . ALA D 1 248 ? 40.167 60.824 -4.809 1.00 104.84 235 ALA D CA 1
ATOM 9382 C C . ALA D 1 248 ? 40.103 62.240 -5.365 1.00 112.99 235 ALA D C 1
ATOM 9383 O O . ALA D 1 248 ? 39.083 62.631 -5.946 1.00 102.40 235 ALA D O 1
ATOM 9385 N N . ASN D 1 249 ? 41.170 63.020 -5.197 1.00 107.32 236 ASN D N 1
ATOM 9386 C CA . ASN D 1 249 ? 41.222 64.375 -5.731 1.00 119.83 236 ASN D CA 1
ATOM 9387 C C . ASN D 1 249 ? 41.725 64.435 -7.167 1.00 126.61 236 ASN D C 1
ATOM 9388 O O . ASN D 1 249 ? 41.583 65.481 -7.809 1.00 129.09 236 ASN D O 1
ATOM 9393 N N . THR D 1 250 ? 42.316 63.342 -7.688 1.00 125.49 237 THR D N 1
ATOM 9394 C CA . THR D 1 250 ? 42.925 63.329 -9.024 1.00 121.60 237 THR D CA 1
ATOM 9395 C C . THR D 1 250 ? 42.523 62.040 -9.752 1.00 118.06 237 THR D C 1
ATOM 9396 O O . THR D 1 250 ? 43.283 61.071 -9.824 1.00 120.40 237 THR D O 1
ATOM 9400 N N . GLN D 1 251 ? 41.308 62.038 -10.298 1.00 118.79 238 GLN D N 1
ATOM 9401 C CA . GLN D 1 251 ? 40.816 61.046 -11.253 1.00 131.51 238 GLN D CA 1
ATOM 9402 C C . GLN D 1 251 ? 40.709 59.633 -10.683 1.00 128.49 238 GLN D C 1
ATOM 9403 O O . GLN D 1 251 ? 40.407 58.696 -11.433 1.00 143.48 238 GLN D O 1
ATOM 9409 N N . GLY D 1 252 ? 40.936 59.440 -9.389 1.00 109.68 239 GLY D N 1
ATOM 9410 C CA . GLY D 1 252 ? 40.951 58.098 -8.835 1.00 111.36 239 GLY D CA 1
ATOM 9411 C C . GLY D 1 252 ? 42.217 57.346 -9.222 1.00 112.09 239 GLY D C 1
ATOM 9412 O O . GLY D 1 252 ? 43.094 57.849 -9.925 1.00 111.46 239 GLY D O 1
ATOM 9413 N N . GLY D 1 253 ? 42.306 56.112 -8.742 1.00 107.97 240 GLY D N 1
ATOM 9414 C CA . GLY D 1 253 ? 43.465 55.297 -9.036 1.00 108.89 240 GLY D CA 1
ATOM 9415 C C . GLY D 1 253 ? 43.458 54.015 -8.227 1.00 110.13 240 GLY D C 1
ATOM 9416 O O . GLY D 1 253 ? 42.464 53.661 -7.588 1.00 104.81 240 GLY D O 1
ATOM 9417 N N . TYR D 1 254 ? 44.600 53.329 -8.270 1.00 111.27 241 TYR D N 1
ATOM 9418 C CA . TYR D 1 254 ? 44.775 52.037 -7.618 1.00 112.38 241 TYR D CA 1
ATOM 9419 C C . TYR D 1 254 ? 46.031 52.076 -6.761 1.00 108.01 241 TYR D C 1
ATOM 9420 O O . TYR D 1 254 ? 47.121 52.366 -7.265 1.00 101.15 241 TYR D O 1
ATOM 9429 N N . LEU D 1 255 ? 45.876 51.780 -5.474 1.00 97.44 242 LEU D N 1
ATOM 9430 C CA . LEU D 1 255 ? 46.983 51.697 -4.530 1.00 89.84 242 LEU D CA 1
ATOM 9431 C C . LEU D 1 255 ? 47.210 50.227 -4.200 1.00 99.02 242 LEU D C 1
ATOM 9432 O O . LEU D 1 255 ? 46.319 49.569 -3.654 1.00 111.91 242 LEU D O 1
ATOM 9437 N N . LEU D 1 256 ? 48.391 49.714 -4.540 1.00 95.13 243 LEU D N 1
ATOM 9438 C CA . LEU D 1 256 ? 48.717 48.302 -4.375 1.00 94.19 243 LEU D CA 1
ATOM 9439 C C . LEU D 1 256 ? 49.722 48.133 -3.242 1.00 95.93 243 LEU D C 1
ATOM 9440 O O . LEU D 1 256 ? 50.825 48.687 -3.295 1.00 94.96 243 LEU D O 1
ATOM 9445 N N . PHE D 1 257 ? 49.340 47.358 -2.231 1.00 88.17 244 PHE D N 1
ATOM 9446 C CA . PHE D 1 257 ? 50.182 47.080 -1.076 1.00 94.28 244 PHE D CA 1
ATOM 9447 C C . PHE D 1 257 ? 50.832 45.713 -1.225 1.00 110.84 244 PHE D C 1
ATOM 9448 O O . PHE D 1 257 ? 50.180 44.744 -1.625 1.00 117.84 244 PHE D O 1
ATOM 9456 N N . GLY D 1 258 ? 52.119 45.640 -0.899 1.00 110.77 245 GLY D N 1
ATOM 9457 C CA . GLY D 1 258 ? 52.848 44.390 -0.933 1.00 114.27 245 GLY D CA 1
ATOM 9458 C C . GLY D 1 258 ? 53.671 44.140 -2.176 1.00 117.93 245 GLY D C 1
ATOM 9459 O O . GLY D 1 258 ? 54.184 43.027 -2.340 1.00 125.10 245 GLY D O 1
ATOM 9460 N N . VAL D 1 259 ? 53.813 45.127 -3.057 1.00 120.27 246 VAL D N 1
ATOM 9461 C CA . VAL D 1 259 ? 54.634 45.002 -4.255 1.00 115.35 246 VAL D CA 1
ATOM 9462 C C . VAL D 1 259 ? 55.945 45.731 -4.012 1.00 113.91 246 VAL D C 1
ATOM 9463 O O . VAL D 1 259 ? 55.945 46.915 -3.655 1.00 125.37 246 VAL D O 1
ATOM 9467 N N . ASP D 1 260 ? 57.060 45.030 -4.212 1.00 121.33 247 ASP D N 1
ATOM 9468 C CA . ASP D 1 260 ? 58.363 45.603 -3.903 1.00 130.67 247 ASP D CA 1
ATOM 9469 C C . ASP D 1 260 ? 58.642 46.801 -4.803 1.00 137.26 247 ASP D C 1
ATOM 9470 O O . ASP D 1 260 ? 58.262 46.821 -5.977 1.00 127.25 247 ASP D O 1
ATOM 9475 N N . ASP D 1 261 ? 59.316 47.808 -4.238 1.00 139.68 248 ASP D N 1
ATOM 9476 C CA . ASP D 1 261 ? 59.554 49.051 -4.968 1.00 143.82 248 ASP D CA 1
ATOM 9477 C C . ASP D 1 261 ? 60.638 48.882 -6.026 1.00 149.33 248 ASP D C 1
ATOM 9478 O O . ASP D 1 261 ? 60.494 49.370 -7.154 1.00 153.68 248 ASP D O 1
ATOM 9483 N N . GLU D 1 262 ? 61.732 48.199 -5.680 1.00 160.91 249 GLU D N 1
ATOM 9484 C CA . GLU D 1 262 ? 62.902 48.160 -6.553 1.00 157.98 249 GLU D CA 1
ATOM 9485 C C . GLU D 1 262 ? 62.730 47.167 -7.701 1.00 152.25 249 GLU D C 1
ATOM 9486 O O . GLU D 1 262 ? 62.922 47.523 -8.869 1.00 148.60 249 GLU D O 1
ATOM 9492 N N . SER D 1 263 ? 62.367 45.922 -7.395 1.00 151.23 250 SER D N 1
ATOM 9493 C CA . SER D 1 263 ? 62.291 44.867 -8.394 1.00 143.58 250 SER D CA 1
ATOM 9494 C C . SER D 1 263 ? 60.903 44.716 -8.991 1.00 143.14 250 SER D C 1
ATOM 9495 O O . SER D 1 263 ? 60.687 43.789 -9.779 1.00 148.60 250 SER D O 1
ATOM 9498 N N . LYS D 1 264 ? 59.982 45.624 -8.667 1.00 138.64 251 LYS D N 1
ATOM 9499 C CA . LYS D 1 264 ? 58.571 45.535 -9.051 1.00 141.06 251 LYS D CA 1
ATOM 9500 C C . LYS D 1 264 ? 58.083 44.087 -9.011 1.00 144.38 251 LYS D C 1
ATOM 9501 O O . LYS D 1 264 ? 57.496 43.565 -9.962 1.00 140.82 251 LYS D O 1
ATOM 9507 N N . ARG D 1 265 ? 58.349 43.430 -7.884 1.00 140.19 252 ARG D N 1
ATOM 9508 C CA . ARG D 1 265 ? 58.034 42.021 -7.681 1.00 135.42 252 ARG D CA 1
ATOM 9509 C C . ARG D 1 265 ? 57.006 41.880 -6.567 1.00 123.87 252 ARG D C 1
ATOM 9510 O O . ARG D 1 265 ? 57.149 42.493 -5.503 1.00 127.81 252 ARG D O 1
ATOM 9518 N N . VAL D 1 266 ? 55.978 41.069 -6.813 1.00 115.25 253 VAL D N 1
ATOM 9519 C CA . VAL D 1 266 ? 54.928 40.846 -5.823 1.00 117.79 253 VAL D CA 1
ATOM 9520 C C . VAL D 1 266 ? 55.478 39.995 -4.683 1.00 125.30 253 VAL D C 1
ATOM 9521 O O . VAL D 1 266 ? 55.874 38.841 -4.882 1.00 124.28 253 VAL D O 1
ATOM 9525 N N . LEU D 1 267 ? 55.500 40.563 -3.477 1.00 120.02 254 LEU D N 1
ATOM 9526 C CA . LEU D 1 267 ? 55.931 39.846 -2.281 1.00 120.41 254 LEU D CA 1
ATOM 9527 C C . LEU D 1 267 ? 54.824 39.657 -1.256 1.00 123.42 254 LEU D C 1
ATOM 9528 O O . LEU D 1 267 ? 54.735 38.589 -0.646 1.00 134.85 254 LEU D O 1
ATOM 9533 N N . GLY D 1 268 ? 53.981 40.664 -1.041 1.00 112.44 255 GLY D N 1
ATOM 9534 C CA . GLY D 1 268 ? 52.899 40.538 -0.087 1.00 112.80 255 GLY D CA 1
ATOM 9535 C C . GLY D 1 268 ? 53.368 40.558 1.363 1.00 117.31 255 GLY D C 1
ATOM 9536 O O . GLY D 1 268 ? 54.530 40.817 1.682 1.00 119.58 255 GLY D O 1
ATOM 9537 N N . CYS D 1 269 ? 52.419 40.273 2.249 1.00 106.96 256 CYS D N 1
ATOM 9538 C CA . CYS D 1 269 ? 52.639 40.234 3.685 1.00 107.50 256 CYS D CA 1
ATOM 9539 C C . CYS D 1 269 ? 52.352 38.836 4.220 1.00 111.82 256 CYS D C 1
ATOM 9540 O O . CYS D 1 269 ? 51.618 38.062 3.596 1.00 104.61 256 CYS D O 1
ATOM 9543 N N . PRO D 1 270 ? 52.929 38.472 5.366 1.00 111.32 257 PRO D N 1
ATOM 9544 C CA . PRO D 1 270 ? 52.668 37.144 5.934 1.00 122.10 257 PRO D CA 1
ATOM 9545 C C . PRO D 1 270 ? 51.198 36.951 6.273 1.00 130.35 257 PRO D C 1
ATOM 9546 O O . PRO D 1 270 ? 50.497 37.884 6.668 1.00 140.20 257 PRO D O 1
ATOM 9550 N N . LYS D 1 271 ? 50.740 35.708 6.124 1.00 127.36 258 LYS D N 1
ATOM 9551 C CA . LYS D 1 271 ? 49.343 35.368 6.359 1.00 124.25 258 LYS D CA 1
ATOM 9552 C C . LYS D 1 271 ? 49.003 35.187 7.832 1.00 124.96 258 LYS D C 1
ATOM 9553 O O . LYS D 1 271 ? 47.824 35.274 8.191 1.00 120.72 258 LYS D O 1
ATOM 9559 N N . ASP D 1 272 ? 49.997 34.934 8.686 1.00 126.71 259 ASP D N 1
ATOM 9560 C CA . ASP D 1 272 ? 49.705 34.455 10.036 1.00 137.53 259 ASP D CA 1
ATOM 9561 C C . ASP D 1 272 ? 48.984 35.506 10.869 1.00 134.76 259 ASP D C 1
ATOM 9562 O O . ASP D 1 272 ? 47.985 35.206 11.535 1.00 135.80 259 ASP D O 1
ATOM 9567 N N . ASN D 1 273 ? 49.472 36.741 10.850 1.00 135.27 260 ASN D N 1
ATOM 9568 C CA . ASN D 1 273 ? 48.998 37.759 11.775 1.00 136.46 260 ASN D CA 1
ATOM 9569 C C . ASN D 1 273 ? 47.844 38.593 11.227 1.00 126.57 260 ASN D C 1
ATOM 9570 O O . ASN D 1 273 ? 47.364 39.490 11.928 1.00 126.70 260 ASN D O 1
ATOM 9575 N N . VAL D 1 274 ? 47.382 38.321 10.006 1.00 121.77 261 VAL D N 1
ATOM 9576 C CA . VAL D 1 274 ? 46.291 39.074 9.398 1.00 114.45 261 VAL D CA 1
ATOM 9577 C C . VAL D 1 274 ? 45.357 38.107 8.681 1.00 126.81 261 VAL D C 1
ATOM 9578 O O . VAL D 1 274 ? 45.763 37.021 8.255 1.00 140.27 261 VAL D O 1
ATOM 9582 N N . ASP D 1 275 ? 44.092 38.502 8.557 1.00 120.66 262 ASP D N 1
ATOM 9583 C CA . ASP D 1 275 ? 43.144 37.804 7.697 1.00 115.09 262 ASP D CA 1
ATOM 9584 C C . ASP D 1 275 ? 42.449 38.823 6.803 1.00 108.04 262 ASP D C 1
ATOM 9585 O O . ASP D 1 275 ? 42.610 40.035 6.964 1.00 96.07 262 ASP D O 1
ATOM 9590 N N . ARG D 1 276 ? 41.667 38.316 5.847 1.00 114.52 263 ARG D N 1
ATOM 9591 C CA . ARG D 1 276 ? 41.052 39.187 4.850 1.00 102.98 263 ARG D CA 1
ATOM 9592 C C . ARG D 1 276 ? 40.083 40.173 5.488 1.00 102.30 263 ARG D C 1
ATOM 9593 O O . ARG D 1 276 ? 40.015 41.337 5.079 1.00 99.63 263 ARG D O 1
ATOM 9601 N N . ASP D 1 277 ? 39.324 39.729 6.490 1.00 104.97 264 ASP D N 1
ATOM 9602 C CA . ASP D 1 277 ? 38.383 40.631 7.144 1.00 108.91 264 ASP D CA 1
ATOM 9603 C C . ASP D 1 277 ? 39.097 41.689 7.974 1.00 110.66 264 ASP D C 1
ATOM 9604 O O . ASP D 1 277 ? 38.588 42.806 8.115 1.00 113.05 264 ASP D O 1
ATOM 9609 N N . SER D 1 278 ? 40.266 41.364 8.529 1.00 113.46 265 SER D N 1
ATOM 9610 C CA . SER D 1 278 ? 41.008 42.355 9.301 1.00 105.44 265 SER D CA 1
ATOM 9611 C C . SER D 1 278 ? 41.567 43.447 8.395 1.00 105.05 265 SER D C 1
ATOM 9612 O O . SER D 1 278 ? 41.458 44.639 8.704 1.00 109.96 265 SER D O 1
ATOM 9615 N N . LEU D 1 279 ? 42.162 43.057 7.264 1.00 95.21 266 LEU D N 1
ATOM 9616 C CA . LEU D 1 279 ? 42.737 44.035 6.346 1.00 91.90 266 LEU D CA 1
ATOM 9617 C C . LEU D 1 279 ? 41.667 44.969 5.793 1.00 100.00 266 LEU D C 1
ATOM 9618 O O . LEU D 1 279 ? 41.851 46.192 5.763 1.00 103.85 266 LEU D O 1
ATOM 9623 N N . LYS D 1 280 ? 40.537 44.411 5.349 1.00 108.17 267 LYS D N 1
ATOM 9624 C CA . LYS D 1 280 ? 39.460 45.246 4.823 1.00 100.92 267 LYS D CA 1
ATOM 9625 C C . LYS D 1 280 ? 38.865 46.145 5.901 1.00 98.21 267 LYS D C 1
ATOM 9626 O O . LYS D 1 280 ? 38.421 47.258 5.599 1.00 98.38 267 LYS D O 1
ATOM 9632 N N . ALA D 1 281 ? 38.862 45.695 7.159 1.00 104.44 268 ALA D N 1
ATOM 9633 C CA . ALA D 1 281 ? 38.290 46.506 8.230 1.00 107.13 268 ALA D CA 1
ATOM 9634 C C . ALA D 1 281 ? 39.207 47.666 8.605 1.00 104.05 268 ALA D C 1
ATOM 9635 O O . ALA D 1 281 ? 38.731 48.763 8.924 1.00 104.12 268 ALA D O 1
ATOM 9637 N N . VAL D 1 282 ? 40.522 47.444 8.581 1.00 103.86 269 VAL D N 1
ATOM 9638 C CA . VAL D 1 282 ? 41.456 48.519 8.900 1.00 101.21 269 VAL D CA 1
ATOM 9639 C C . VAL D 1 282 ? 41.399 49.605 7.833 1.00 102.82 269 VAL D C 1
ATOM 9640 O O . VAL D 1 282 ? 41.505 50.800 8.135 1.00 103.38 269 VAL D O 1
ATOM 9644 N N . VAL D 1 283 ? 41.218 49.208 6.571 1.00 99.94 270 VAL D N 1
ATOM 9645 C CA . VAL D 1 283 ? 41.087 50.180 5.490 1.00 102.06 270 VAL D CA 1
ATOM 9646 C C . VAL D 1 283 ? 39.812 51.000 5.653 1.00 99.55 270 VAL D C 1
ATOM 9647 O O . VAL D 1 283 ? 39.826 52.230 5.515 1.00 83.23 270 VAL D O 1
ATOM 9651 N N . ASN D 1 284 ? 38.691 50.338 5.959 1.00 102.90 271 ASN D N 1
ATOM 9652 C CA . ASN D 1 284 ? 37.433 51.058 6.127 1.00 99.81 271 ASN D CA 1
ATOM 9653 C C . ASN D 1 284 ? 37.508 52.040 7.287 1.00 93.90 271 ASN D C 1
ATOM 9654 O O . ASN D 1 284 ? 37.032 53.175 7.179 1.00 90.53 271 ASN D O 1
ATOM 9659 N N . GLU D 1 285 ? 38.103 51.622 8.405 1.00 92.75 272 GLU D N 1
ATOM 9660 C CA . GLU D 1 285 ? 38.270 52.535 9.530 1.00 98.67 272 GLU D CA 1
ATOM 9661 C C . GLU D 1 285 ? 39.202 53.685 9.160 1.00 98.00 272 GLU D C 1
ATOM 9662 O O . GLU D 1 285 ? 38.980 54.832 9.566 1.00 100.49 272 GLU D O 1
ATOM 9668 N N . ALA D 1 286 ? 40.239 53.400 8.369 1.00 97.89 273 ALA D N 1
ATOM 9669 C CA . ALA D 1 286 ? 41.176 54.444 7.972 1.00 88.64 273 ALA D CA 1
ATOM 9670 C C . ALA D 1 286 ? 40.497 55.484 7.090 1.00 93.50 273 ALA D C 1
ATOM 9671 O O . ALA D 1 286 ? 40.619 56.690 7.331 1.00 92.63 273 ALA D O 1
ATOM 9673 N N . ILE D 1 287 ? 39.760 55.034 6.072 1.00 100.37 274 ILE D N 1
ATOM 9674 C CA . ILE D 1 287 ? 39.175 55.960 5.106 1.00 95.54 274 ILE D CA 1
ATOM 9675 C C . ILE D 1 287 ? 38.006 56.732 5.708 1.00 96.67 274 ILE D C 1
ATOM 9676 O O . ILE D 1 287 ? 37.721 57.861 5.291 1.00 89.16 274 ILE D O 1
ATOM 9681 N N . SER D 1 288 ? 37.324 56.160 6.705 1.00 101.92 275 SER D N 1
ATOM 9682 C CA . SER D 1 288 ? 36.111 56.789 7.224 1.00 101.67 275 SER D CA 1
ATOM 9683 C C . SER D 1 288 ? 36.411 58.120 7.910 1.00 106.82 275 SER D C 1
ATOM 9684 O O . SER D 1 288 ? 35.615 59.063 7.818 1.00 105.83 275 SER D O 1
ATOM 9687 N N . LYS D 1 289 ? 37.544 58.217 8.604 1.00 105.78 276 LYS D N 1
ATOM 9688 C CA . LYS D 1 289 ? 37.904 59.436 9.315 1.00 96.92 276 LYS D CA 1
ATOM 9689 C C . LYS D 1 289 ? 38.624 60.451 8.437 1.00 96.24 276 LYS D C 1
ATOM 9690 O O . LYS D 1 289 ? 39.016 61.511 8.938 1.00 94.99 276 LYS D O 1
ATOM 9696 N N . LEU D 1 290 ? 38.807 60.163 7.157 1.00 95.63 277 LEU D N 1
ATOM 9697 C CA . LEU D 1 290 ? 39.320 61.154 6.218 1.00 93.50 277 LEU D CA 1
ATOM 9698 C C . LEU D 1 290 ? 38.282 62.243 5.986 1.00 97.61 277 LEU D C 1
ATOM 9699 O O . LEU D 1 290 ? 37.236 61.964 5.383 1.00 101.38 277 LEU D O 1
ATOM 9704 N N . PRO D 1 291 ? 38.519 63.477 6.425 1.00 91.63 278 PRO D N 1
ATOM 9705 C CA . PRO D 1 291 ? 37.499 64.519 6.265 1.00 103.37 278 PRO D CA 1
ATOM 9706 C C . PRO D 1 291 ? 37.342 64.938 4.811 1.00 101.43 278 PRO D C 1
ATOM 9707 O O . PRO D 1 291 ? 38.307 64.975 4.042 1.00 91.36 278 PRO D O 1
ATOM 9711 N N . VAL D 1 292 ? 36.099 65.243 4.438 1.00 101.25 279 VAL D N 1
ATOM 9712 C CA . VAL D 1 292 ? 35.763 65.731 3.109 1.00 103.14 279 VAL D CA 1
ATOM 9713 C C . VAL D 1 292 ? 34.886 66.965 3.257 1.00 107.79 279 VAL D C 1
ATOM 9714 O O . VAL D 1 292 ? 34.125 67.096 4.221 1.00 116.95 279 VAL D O 1
ATOM 9718 N N . PHE D 1 293 ? 34.999 67.879 2.297 1.00 112.30 280 PHE D N 1
ATOM 9719 C CA . PHE D 1 293 ? 34.160 69.070 2.248 1.00 118.38 280 PHE D CA 1
ATOM 9720 C C . PHE D 1 293 ? 33.473 69.145 0.892 1.00 123.39 280 PHE D C 1
ATOM 9721 O O . PHE D 1 293 ? 34.137 69.078 -0.148 1.00 112.50 280 PHE D O 1
ATOM 9729 N N . HIS D 1 294 ? 32.152 69.299 0.908 1.00 131.97 281 HIS D N 1
ATOM 9730 C CA . HIS D 1 294 ? 31.331 69.315 -0.296 1.00 129.76 281 HIS D CA 1
ATOM 9731 C C . HIS D 1 294 ? 30.890 70.740 -0.607 1.00 123.15 281 HIS D C 1
ATOM 9732 O O . HIS D 1 294 ? 30.457 71.471 0.291 1.00 118.74 281 HIS D O 1
ATOM 9739 N N . PHE D 1 295 ? 30.996 71.126 -1.877 1.00 131.81 282 PHE D N 1
ATOM 9740 C CA . PHE D 1 295 ? 30.425 72.372 -2.369 1.00 135.52 282 PHE D CA 1
ATOM 9741 C C . PHE D 1 295 ? 29.011 72.190 -2.904 1.00 142.89 282 PHE D C 1
ATOM 9742 O O . PHE D 1 295 ? 28.445 73.135 -3.463 1.00 145.79 282 PHE D O 1
ATOM 9750 N N . CYS D 1 296 ? 28.431 71.003 -2.739 1.00 144.10 283 CYS D N 1
ATOM 9751 C CA . CYS D 1 296 ? 27.167 70.669 -3.380 1.00 149.85 283 CYS D CA 1
ATOM 9752 C C . CYS D 1 296 ? 26.190 70.024 -2.406 1.00 152.14 283 CYS D C 1
ATOM 9753 O O . CYS D 1 296 ? 26.435 69.988 -1.196 1.00 147.50 283 CYS D O 1
ATOM 9756 N N . SER D 1 297 ? 25.087 69.494 -2.939 1.00 152.08 284 SER D N 1
ATOM 9757 C CA . SER D 1 297 ? 24.047 68.888 -2.118 1.00 157.82 284 SER D CA 1
ATOM 9758 C C . SER D 1 297 ? 24.369 67.458 -1.703 1.00 168.10 284 SER D C 1
ATOM 9759 O O . SER D 1 297 ? 23.812 66.979 -0.709 1.00 170.94 284 SER D O 1
ATOM 9762 N N . SER D 1 298 ? 25.243 66.769 -2.433 1.00 170.63 285 SER D N 1
ATOM 9763 C CA . SER D 1 298 ? 25.553 65.382 -2.114 1.00 166.84 285 SER D CA 1
ATOM 9764 C C . SER D 1 298 ? 26.351 65.291 -0.818 1.00 159.39 285 SER D C 1
ATOM 9765 O O . SER D 1 298 ? 27.244 66.102 -0.558 1.00 160.36 285 SER D O 1
ATOM 9768 N N . LYS D 1 299 ? 26.017 64.295 0.001 1.00 159.92 286 LYS D N 1
ATOM 9769 C CA . LYS D 1 299 ? 26.726 64.035 1.247 1.00 158.43 286 LYS D CA 1
ATOM 9770 C C . LYS D 1 299 ? 27.560 62.762 1.185 1.00 155.89 286 LYS D C 1
ATOM 9771 O O . LYS D 1 299 ? 28.041 62.297 2.224 1.00 155.05 286 LYS D O 1
ATOM 9777 N N . GLU D 1 300 ? 27.739 62.191 -0.006 1.00 154.57 287 GLU D N 1
ATOM 9778 C CA . GLU D 1 300 ? 28.491 60.950 -0.144 1.00 144.39 287 GLU D CA 1
ATOM 9779 C C . GLU D 1 300 ? 29.934 61.142 0.305 1.00 143.02 287 GLU D C 1
ATOM 9780 O O . GLU D 1 300 ? 30.553 62.178 0.044 1.00 139.99 287 GLU D O 1
ATOM 9786 N N . LYS D 1 301 ? 30.468 60.137 0.992 1.00 136.49 288 LYS D N 1
ATOM 9787 C CA . LYS D 1 301 ? 31.874 60.128 1.363 1.00 124.62 288 LYS D CA 1
ATOM 9788 C C . LYS D 1 301 ? 32.685 59.508 0.227 1.00 116.15 288 LYS D C 1
ATOM 9789 O O . LYS D 1 301 ? 32.173 59.255 -0.868 1.00 112.81 288 LYS D O 1
ATOM 9795 N N . VAL D 1 302 ? 33.970 59.257 0.481 1.00 114.17 289 VAL D N 1
ATOM 9796 C CA . VAL D 1 302 ? 34.843 58.710 -0.548 1.00 114.96 289 VAL D CA 1
ATOM 9797 C C . VAL D 1 302 ? 34.382 57.309 -0.917 1.00 110.04 289 VAL D C 1
ATOM 9798 O O . VAL D 1 302 ? 34.040 56.494 -0.050 1.00 109.38 289 VAL D O 1
ATOM 9802 N N . SER D 1 303 ? 34.369 57.022 -2.210 1.00 103.30 290 SER D N 1
ATOM 9803 C CA . SER D 1 303 ? 33.954 55.722 -2.710 1.00 125.70 290 SER D CA 1
ATOM 9804 C C . SER D 1 303 ? 35.173 54.885 -3.084 1.00 127.26 290 SER D C 1
ATOM 9805 O O . SER D 1 303 ? 36.036 55.335 -3.844 1.00 123.76 290 SER D O 1
ATOM 9808 N N . TYR D 1 304 ? 35.241 53.678 -2.522 1.00 125.06 291 TYR D N 1
ATOM 9809 C CA . TYR D 1 304 ? 36.379 52.785 -2.679 1.00 113.99 291 TYR D CA 1
ATOM 9810 C C . TYR D 1 304 ? 35.905 51.352 -2.490 1.00 114.14 291 TYR D C 1
ATOM 9811 O O . TYR D 1 304 ? 34.889 51.095 -1.840 1.00 125.52 291 TYR D O 1
ATOM 9820 N N . LYS D 1 305 ? 36.667 50.417 -3.054 1.00 106.38 292 LYS D N 1
ATOM 9821 C CA . LYS D 1 305 ? 36.449 48.989 -2.850 1.00 114.89 292 LYS D CA 1
ATOM 9822 C C . LYS D 1 305 ? 37.800 48.341 -2.584 1.00 113.60 292 LYS D C 1
ATOM 9823 O O . LYS D 1 305 ? 38.659 48.301 -3.470 1.00 111.38 292 LYS D O 1
ATOM 9829 N N . THR D 1 306 ? 37.988 47.854 -1.362 1.00 107.26 293 THR D N 1
ATOM 9830 C CA . THR D 1 306 ? 39.198 47.141 -0.986 1.00 100.39 293 THR D CA 1
ATOM 9831 C C . THR D 1 306 ? 39.138 45.703 -1.493 1.00 106.97 293 THR D C 1
ATOM 9832 O O . THR D 1 306 ? 38.062 45.109 -1.615 1.00 120.40 293 THR D O 1
ATOM 9836 N N . ARG D 1 307 ? 40.309 45.144 -1.796 1.00 104.24 294 ARG D N 1
ATOM 9837 C CA . ARG D 1 307 ? 40.387 43.752 -2.220 1.00 110.99 294 ARG D CA 1
ATOM 9838 C C . ARG D 1 307 ? 41.707 43.143 -1.776 1.00 113.96 294 ARG D C 1
ATOM 9839 O O . ARG D 1 307 ? 42.775 43.697 -2.051 1.00 124.73 294 ARG D O 1
ATOM 9847 N N . VAL D 1 308 ? 41.624 41.998 -1.108 1.00 116.64 295 VAL D N 1
ATOM 9848 C CA . VAL D 1 308 ? 42.782 41.292 -0.573 1.00 115.64 295 VAL D CA 1
ATOM 9849 C C . VAL D 1 308 ? 42.969 40.030 -1.406 1.00 118.39 295 VAL D C 1
ATOM 9850 O O . VAL D 1 308 ? 42.143 39.110 -1.352 1.00 123.02 295 VAL D O 1
ATOM 9854 N N . ILE D 1 309 ? 44.058 39.984 -2.172 1.00 113.56 296 ILE D N 1
ATOM 9855 C CA . ILE D 1 309 ? 44.333 38.904 -3.115 1.00 118.41 296 ILE D CA 1
ATOM 9856 C C . ILE D 1 309 ? 45.347 37.946 -2.507 1.00 120.54 296 ILE D C 1
ATOM 9857 O O . ILE D 1 309 ? 46.339 38.373 -1.905 1.00 115.95 296 ILE D O 1
ATOM 9862 N N . ASP D 1 310 ? 45.101 36.646 -2.667 1.00 121.06 297 ASP D N 1
ATOM 9863 C CA . ASP D 1 310 ? 46.005 35.637 -2.131 1.00 124.54 297 ASP D CA 1
ATOM 9864 C C . ASP D 1 310 ? 47.295 35.577 -2.940 1.00 115.36 297 ASP D C 1
ATOM 9865 O O . ASP D 1 310 ? 47.281 35.646 -4.171 1.00 109.67 297 ASP D O 1
ATOM 9870 N N . VAL D 1 311 ? 48.415 35.449 -2.234 1.00 119.09 298 VAL D N 1
ATOM 9871 C CA . VAL D 1 311 ? 49.734 35.304 -2.840 1.00 121.51 298 VAL D CA 1
ATOM 9872 C C . VAL D 1 311 ? 50.301 33.960 -2.408 1.00 124.50 298 VAL D C 1
ATOM 9873 O O . VAL D 1 311 ? 50.343 33.655 -1.211 1.00 121.44 298 VAL D O 1
ATOM 9877 N N . PHE D 1 312 ? 50.738 33.163 -3.378 1.00 128.33 299 PHE D N 1
ATOM 9878 C CA . PHE D 1 312 ? 51.144 31.787 -3.133 1.00 134.76 299 PHE D CA 1
ATOM 9879 C C . PHE D 1 312 ? 52.625 31.610 -3.422 1.00 132.00 299 PHE D C 1
ATOM 9880 O O . PHE D 1 312 ? 53.118 32.055 -4.464 1.00 127.87 299 PHE D O 1
ATOM 9888 N N . LYS D 1 313 ? 53.331 30.968 -2.492 1.00 141.85 300 LYS D N 1
ATOM 9889 C CA . LYS D 1 313 ? 54.640 30.405 -2.792 1.00 148.60 300 LYS D CA 1
ATOM 9890 C C . LYS D 1 313 ? 54.513 28.987 -3.335 1.00 161.44 300 LYS D C 1
ATOM 9891 O O . LYS D 1 313 ? 55.204 28.625 -4.294 1.00 167.98 300 LYS D O 1
ATOM 9897 N N . GLU D 1 314 ? 53.633 28.184 -2.741 1.00 166.68 301 GLU D N 1
ATOM 9898 C CA . GLU D 1 314 ? 53.352 26.833 -3.221 1.00 164.60 301 GLU D CA 1
ATOM 9899 C C . GLU D 1 314 ? 52.250 26.832 -4.272 1.00 149.88 301 GLU D C 1
ATOM 9900 O O . GLU D 1 314 ? 51.367 25.974 -4.253 1.00 144.23 301 GLU D O 1
ATOM 9906 N N . LEU D 1 317 ? 50.052 28.725 1.151 1.00 134.63 304 LEU D N 1
ATOM 9907 C CA . LEU D 1 317 ? 49.730 30.133 0.956 1.00 129.10 304 LEU D CA 1
ATOM 9908 C C . LEU D 1 317 ? 50.710 31.004 1.735 1.00 139.96 304 LEU D C 1
ATOM 9909 O O . LEU D 1 317 ? 50.775 30.930 2.964 1.00 144.22 304 LEU D O 1
ATOM 9914 N N . TYR D 1 318 ? 51.476 31.826 1.012 1.00 144.33 305 TYR D N 1
ATOM 9915 C CA . TYR D 1 318 ? 52.447 32.700 1.665 1.00 130.94 305 TYR D CA 1
ATOM 9916 C C . TYR D 1 318 ? 51.760 33.869 2.360 1.00 119.78 305 TYR D C 1
ATOM 9917 O O . TYR D 1 318 ? 52.003 34.129 3.544 1.00 113.01 305 TYR D O 1
ATOM 9926 N N . GLY D 1 319 ? 50.903 34.590 1.641 1.00 109.89 306 GLY D N 1
ATOM 9927 C CA . GLY D 1 319 ? 50.221 35.716 2.243 1.00 109.72 306 GLY D CA 1
ATOM 9928 C C . GLY D 1 319 ? 49.297 36.496 1.332 1.00 106.33 306 GLY D C 1
ATOM 9929 O O . GLY D 1 319 ? 48.744 35.953 0.371 1.00 109.09 306 GLY D O 1
ATOM 9930 N N . TYR D 1 320 ? 49.125 37.781 1.629 1.00 104.04 307 TYR D N 1
ATOM 9931 C CA . TYR D 1 320 ? 48.134 38.615 0.970 1.00 110.15 307 TYR D CA 1
ATOM 9932 C C . TYR D 1 320 ? 48.790 39.803 0.280 1.00 102.85 307 TYR D C 1
ATOM 9933 O O . TYR D 1 320 ? 49.856 40.271 0.686 1.00 106.60 307 TYR D O 1
ATOM 9942 N N . LEU D 1 321 ? 48.124 40.294 -0.762 1.00 103.79 308 LEU D N 1
ATOM 9943 C CA . LEU D 1 321 ? 48.495 41.531 -1.438 1.00 101.99 308 LEU D CA 1
ATOM 9944 C C . LEU D 1 321 ? 47.264 42.419 -1.521 1.00 110.20 308 LEU D C 1
ATOM 9945 O O . LEU D 1 321 ? 46.282 42.065 -2.182 1.00 119.01 308 LEU D O 1
ATOM 9950 N N . CYS D 1 322 ? 47.323 43.570 -0.859 1.00 104.52 309 CYS D N 1
ATOM 9951 C CA . CYS D 1 322 ? 46.167 44.440 -0.693 1.00 103.11 309 CYS D CA 1
ATOM 9952 C C . CYS D 1 322 ? 46.126 45.488 -1.800 1.00 102.74 309 CYS D C 1
ATOM 9953 O O . CYS D 1 322 ? 47.119 46.183 -2.042 1.00 108.32 309 CYS D O 1
ATOM 9956 N N . VAL D 1 323 ? 44.981 45.596 -2.472 1.00 95.02 310 VAL D N 1
ATOM 9957 C CA . VAL D 1 323 ? 44.770 46.580 -3.529 1.00 101.90 310 VAL D CA 1
ATOM 9958 C C . VAL D 1 323 ? 43.480 47.333 -3.234 1.00 103.38 310 VAL D C 1
ATOM 9959 O O . VAL D 1 323 ? 42.462 46.721 -2.895 1.00 106.73 310 VAL D O 1
ATOM 9963 N N . ILE D 1 324 ? 43.523 48.657 -3.364 1.00 102.47 311 ILE D N 1
ATOM 9964 C CA . ILE D 1 324 ? 42.376 49.518 -3.099 1.00 102.25 311 ILE D CA 1
ATOM 9965 C C . ILE D 1 324 ? 42.017 50.248 -4.384 1.00 105.21 311 ILE D C 1
ATOM 9966 O O . ILE D 1 324 ? 42.856 50.952 -4.961 1.00 102.87 311 ILE D O 1
ATOM 9971 N N . LYS D 1 325 ? 40.775 50.077 -4.833 1.00 110.34 312 LYS D N 1
ATOM 9972 C CA . LYS D 1 325 ? 40.241 50.825 -5.966 1.00 118.26 312 LYS D CA 1
ATOM 9973 C C . LYS D 1 325 ? 39.584 52.092 -5.436 1.00 116.55 312 LYS D C 1
ATOM 9974 O O . LYS D 1 325 ? 38.545 52.028 -4.772 1.00 114.92 312 LYS D O 1
ATOM 9980 N N . VAL D 1 326 ? 40.183 53.243 -5.732 1.00 119.96 313 VAL D N 1
ATOM 9981 C CA . VAL D 1 326 ? 39.706 54.534 -5.250 1.00 112.52 313 VAL D CA 1
ATOM 9982 C C . VAL D 1 326 ? 39.061 55.278 -6.406 1.00 110.13 313 VAL D C 1
ATOM 9983 O O . VAL D 1 326 ? 39.678 55.451 -7.463 1.00 111.85 313 VAL D O 1
ATOM 9987 N N . GLU D 1 327 ? 37.829 55.728 -6.199 1.00 114.02 314 GLU D N 1
ATOM 9988 C CA . GLU D 1 327 ? 37.088 56.473 -7.202 1.00 125.79 314 GLU D CA 1
ATOM 9989 C C . GLU D 1 327 ? 37.469 57.951 -7.146 1.00 120.44 314 GLU D C 1
ATOM 9990 O O . GLU D 1 327 ? 38.111 58.422 -6.204 1.00 118.03 314 GLU D O 1
ATOM 9996 N N . ARG D 1 328 ? 37.056 58.687 -8.174 1.00 125.45 315 ARG D N 1
ATOM 9997 C CA . ARG D 1 328 ? 37.143 60.138 -8.146 1.00 121.59 315 ARG D CA 1
ATOM 9998 C C . ARG D 1 328 ? 36.054 60.700 -7.239 1.00 125.50 315 ARG D C 1
ATOM 9999 O O . ARG D 1 328 ? 34.951 60.153 -7.142 1.00 130.50 315 ARG D O 1
ATOM 10007 N N . PHE D 1 329 ? 36.374 61.798 -6.563 1.00 113.98 316 PHE D N 1
ATOM 10008 C CA . PHE D 1 329 ? 35.467 62.389 -5.595 1.00 113.42 316 PHE D CA 1
ATOM 10009 C C . PHE D 1 329 ? 34.803 63.639 -6.159 1.00 120.79 316 PHE D C 1
ATOM 10010 O O . PHE D 1 329 ? 35.344 64.317 -7.040 1.00 107.30 316 PHE D O 1
ATOM 10018 N N . CYS D 1 330 ? 33.614 63.929 -5.624 1.00 116.44 317 CYS D N 1
ATOM 10019 C CA . CYS D 1 330 ? 32.828 65.063 -6.095 1.00 122.80 317 CYS D CA 1
ATOM 10020 C C . CYS D 1 330 ? 33.525 66.387 -5.806 1.00 119.94 317 CYS D C 1
ATOM 10021 O O . CYS D 1 330 ? 33.586 67.265 -6.673 1.00 121.59 317 CYS D O 1
ATOM 10024 N N . CYS D 1 331 ? 34.064 66.548 -4.601 1.00 123.68 318 CYS D N 1
ATOM 10025 C CA . CYS D 1 331 ? 34.655 67.824 -4.219 1.00 129.13 318 CYS D CA 1
ATOM 10026 C C . CYS D 1 331 ? 36.078 67.657 -3.694 1.00 124.47 318 CYS D C 1
ATOM 10027 O O . CYS D 1 331 ? 37.013 67.485 -4.482 1.00 134.10 318 CYS D O 1
ATOM 10030 N N . ALA D 1 332 ? 36.260 67.705 -2.374 1.00 113.12 319 ALA D N 1
ATOM 10031 C CA . ALA D 1 332 ? 37.590 67.762 -1.779 1.00 106.26 319 ALA D CA 1
ATOM 10032 C C . ALA D 1 332 ? 37.738 66.717 -0.684 1.00 103.75 319 ALA D C 1
ATOM 10033 O O . ALA D 1 332 ? 36.883 66.615 0.203 1.00 102.42 319 ALA D O 1
ATOM 10035 N N . VAL D 1 333 ? 38.831 65.957 -0.740 1.00 101.14 320 VAL D N 1
ATOM 10036 C CA . VAL D 1 333 ? 39.159 64.941 0.256 1.00 100.47 320 VAL D CA 1
ATOM 10037 C C . VAL D 1 333 ? 40.430 65.371 0.976 1.00 99.37 320 VAL D C 1
ATOM 10038 O O . VAL D 1 333 ? 41.466 65.598 0.337 1.00 93.65 320 VAL D O 1
ATOM 10042 N N . PHE D 1 334 ? 40.358 65.462 2.299 1.00 93.80 321 PHE D N 1
ATOM 10043 C CA . PHE D 1 334 ? 41.505 65.821 3.119 1.00 89.36 321 PHE D CA 1
ATOM 10044 C C . PHE D 1 334 ? 42.140 64.566 3.705 1.00 87.52 321 PHE D C 1
ATOM 10045 O O . PHE D 1 334 ? 41.441 63.623 4.084 1.00 86.82 321 PHE D O 1
ATOM 10053 N N . SER D 1 335 ? 43.473 64.559 3.769 1.00 86.90 322 SER D N 1
ATOM 10054 C CA . SER D 1 335 ? 44.182 63.484 4.452 1.00 78.41 322 SER D CA 1
ATOM 10055 C C . SER D 1 335 ? 44.019 63.567 5.960 1.00 85.85 322 SER D C 1
ATOM 10056 O O . SER D 1 335 ? 44.238 62.571 6.657 1.00 90.91 322 SER D O 1
ATOM 10059 N N . GLU D 1 336 ? 43.630 64.732 6.465 1.00 85.93 323 GLU D N 1
ATOM 10060 C CA . GLU D 1 336 ? 43.587 65.060 7.883 1.00 75.27 323 GLU D CA 1
ATOM 10061 C C . GLU D 1 336 ? 42.958 66.442 7.976 1.00 85.07 323 GLU D C 1
ATOM 10062 O O . GLU D 1 336 ? 42.777 67.123 6.964 1.00 92.42 323 GLU D O 1
ATOM 10068 N N . ALA D 1 337 ? 42.618 66.848 9.190 1.00 78.26 324 ALA D N 1
ATOM 10069 C CA . ALA D 1 337 ? 42.180 68.219 9.386 1.00 78.65 324 ALA D CA 1
ATOM 10070 C C . ALA D 1 337 ? 43.307 69.169 8.987 1.00 87.19 324 ALA D C 1
ATOM 10071 O O . ALA D 1 337 ? 44.483 68.874 9.235 1.00 99.22 324 ALA D O 1
ATOM 10073 N N . PRO D 1 338 ? 42.995 70.293 8.343 1.00 80.12 325 PRO D N 1
ATOM 10074 C CA . PRO D 1 338 ? 44.049 71.250 7.980 1.00 76.50 325 PRO D CA 1
ATOM 10075 C C . PRO D 1 338 ? 44.746 71.792 9.220 1.00 82.29 325 PRO D C 1
ATOM 10076 O O . PRO D 1 338 ? 44.102 72.203 10.189 1.00 97.25 325 PRO D O 1
ATOM 10080 N N . ILE D 1 339 ? 46.075 71.786 9.187 1.00 76.06 326 ILE D N 1
ATOM 10081 C CA . ILE D 1 339 ? 46.867 72.229 10.328 1.00 77.49 326 ILE D CA 1
ATOM 10082 C C . ILE D 1 339 ? 46.928 73.751 10.336 1.00 80.53 326 ILE D C 1
ATOM 10083 O O . ILE D 1 339 ? 47.848 74.353 9.774 1.00 82.67 326 ILE D O 1
ATOM 10088 N N . SER D 1 340 ? 45.941 74.380 10.970 1.00 81.17 327 SER D N 1
ATOM 10089 C CA . SER D 1 340 ? 45.863 75.829 11.057 1.00 84.28 327 SER D CA 1
ATOM 10090 C C . SER D 1 340 ? 45.319 76.210 12.426 1.00 85.22 327 SER D C 1
ATOM 10091 O O . SER D 1 340 ? 44.589 75.440 13.055 1.00 83.41 327 SER D O 1
ATOM 10094 N N . TRP D 1 341 ? 45.680 77.407 12.885 1.00 75.59 328 TRP D N 1
ATOM 10095 C CA . TRP D 1 341 ? 45.374 77.845 14.238 1.00 72.02 328 TRP D CA 1
ATOM 10096 C C . TRP D 1 341 ? 44.787 79.248 14.231 1.00 72.67 328 TRP D C 1
ATOM 10097 O O . TRP D 1 341 ? 44.971 80.023 13.291 1.00 68.20 328 TRP D O 1
ATOM 10108 N N . MET D 1 342 ? 44.061 79.559 15.300 1.00 65.70 329 MET D N 1
ATOM 10109 C CA . MET D 1 342 ? 43.601 80.910 15.572 1.00 64.27 329 MET D CA 1
ATOM 10110 C C . MET D 1 342 ? 43.761 81.167 17.062 1.00 70.94 329 MET D C 1
ATOM 10111 O O . MET D 1 342 ? 44.082 80.261 17.835 1.00 76.17 329 MET D O 1
ATOM 10116 N N . ALA D 1 343 ? 43.535 82.414 17.469 1.00 67.75 330 ALA D N 1
ATOM 10117 C CA . ALA D 1 343 ? 43.744 82.795 18.861 1.00 67.23 330 ALA D CA 1
ATOM 10118 C C . ALA D 1 343 ? 42.866 83.985 19.215 1.00 80.12 330 ALA D C 1
ATOM 10119 O O . ALA D 1 343 ? 42.933 85.028 18.558 1.00 75.82 330 ALA D O 1
ATOM 10121 N N . ASP D 1 344 ? 42.047 83.823 20.251 1.00 72.59 331 ASP D N 1
ATOM 10122 C CA . ASP D 1 344 ? 41.305 84.920 20.850 1.00 73.74 331 ASP D CA 1
ATOM 10123 C C . ASP D 1 344 ? 41.454 84.845 22.363 1.00 79.51 331 ASP D C 1
ATOM 10124 O O . ASP D 1 344 ? 41.884 83.829 22.913 1.00 91.86 331 ASP D O 1
ATOM 10129 N N . LYS D 1 345 ? 41.100 85.941 23.037 1.00 82.69 332 LYS D N 1
ATOM 10130 C CA . LYS D 1 345 ? 41.315 86.034 24.476 1.00 80.20 332 LYS D CA 1
ATOM 10131 C C . LYS D 1 345 ? 40.358 85.169 25.288 1.00 89.27 332 LYS D C 1
ATOM 10132 O O . LYS D 1 345 ? 40.551 85.041 26.501 1.00 85.96 332 LYS D O 1
ATOM 10138 N N . GLU D 1 346 ? 39.334 84.586 24.666 1.00 83.81 333 GLU D N 1
ATOM 10139 C CA . GLU D 1 346 ? 38.407 83.707 25.367 1.00 88.39 333 GLU D CA 1
ATOM 10140 C C . GLU D 1 346 ? 38.775 82.236 25.222 1.00 90.82 333 GLU D C 1
ATOM 10141 O O . GLU D 1 346 ? 38.764 81.496 26.209 1.00 97.37 333 GLU D O 1
ATOM 10147 N N . ASN D 1 347 ? 39.113 81.797 24.009 1.00 84.16 334 ASN D N 1
ATOM 10148 C CA . ASN D 1 347 ? 39.448 80.400 23.765 1.00 83.06 334 ASN D CA 1
ATOM 10149 C C . ASN D 1 347 ? 40.947 80.121 23.746 1.00 78.00 334 ASN D C 1
ATOM 10150 O O . ASN D 1 347 ? 41.342 78.954 23.833 1.00 77.94 334 ASN D O 1
ATOM 10155 N N . GLY D 1 348 ? 41.786 81.150 23.654 1.00 79.13 335 GLY D N 1
ATOM 10156 C CA . GLY D 1 348 ? 43.216 80.925 23.548 1.00 77.69 335 GLY D CA 1
ATOM 10157 C C . GLY D 1 348 ? 43.614 80.527 22.135 1.00 77.95 335 GLY D C 1
ATOM 10158 O O . GLY D 1 348 ? 42.985 80.920 21.153 1.00 80.16 335 GLY D O 1
ATOM 10159 N N . VAL D 1 349 ? 44.671 79.728 22.040 1.00 76.23 336 VAL D N 1
ATOM 10160 C CA . VAL D 1 349 ? 45.120 79.185 20.764 1.00 71.96 336 VAL D CA 1
ATOM 10161 C C . VAL D 1 349 ? 44.394 77.868 20.526 1.00 73.98 336 VAL D C 1
ATOM 10162 O O . VAL D 1 349 ? 44.457 76.956 21.359 1.00 80.49 336 VAL D O 1
ATOM 10166 N N . TYR D 1 350 ? 43.699 77.768 19.396 1.00 66.47 337 TYR D N 1
ATOM 10167 C CA . TYR D 1 350 ? 42.975 76.557 19.041 1.00 76.36 337 TYR D CA 1
ATOM 10168 C C . TYR D 1 350 ? 43.155 76.275 17.558 1.00 82.95 337 TYR D C 1
ATOM 10169 O O . TYR D 1 350 ? 43.461 77.168 16.764 1.00 72.93 337 TYR D O 1
ATOM 10178 N N . SER D 1 351 ? 42.944 75.016 17.195 1.00 90.75 338 SER D N 1
ATOM 10179 C CA . SER D 1 351 ? 42.966 74.601 15.803 1.00 82.12 338 SER D CA 1
ATOM 10180 C C . SER D 1 351 ? 41.579 74.742 15.182 1.00 76.11 338 SER D C 1
ATOM 10181 O O . SER D 1 351 ? 40.565 74.865 15.872 1.00 78.11 338 SER D O 1
ATOM 10184 N N . LEU D 1 352 ? 41.550 74.725 13.857 1.00 83.35 339 LEU D N 1
ATOM 10185 C CA . LEU D 1 352 ? 40.325 74.891 13.094 1.00 79.08 339 LEU D CA 1
ATOM 10186 C C . LEU D 1 352 ? 39.884 73.544 12.540 1.00 93.05 339 LEU D C 1
ATOM 10187 O O . LEU D 1 352 ? 40.713 72.752 12.080 1.00 94.81 339 LEU D O 1
ATOM 10192 N N . ASN D 1 353 ? 38.580 73.277 12.600 1.00 103.70 340 ASN D N 1
ATOM 10193 C CA . ASN D 1 353 ? 38.066 72.085 11.948 1.00 104.31 340 ASN D CA 1
ATOM 10194 C C . ASN D 1 353 ? 37.993 72.318 10.440 1.00 102.91 340 ASN D C 1
ATOM 10195 O O . ASN D 1 353 ? 38.173 73.435 9.947 1.00 103.69 340 ASN D O 1
ATOM 10200 N N . THR D 1 354 ? 37.722 71.243 9.699 1.00 108.25 341 THR D N 1
ATOM 10201 C CA . THR D 1 354 ? 37.862 71.307 8.248 1.00 96.81 341 THR D CA 1
ATOM 10202 C C . THR D 1 354 ? 36.824 72.230 7.619 1.00 96.69 341 THR D C 1
ATOM 10203 O O . THR D 1 354 ? 37.155 73.025 6.734 1.00 97.07 341 THR D O 1
ATOM 10207 N N . GLU D 1 355 ? 35.570 72.157 8.072 1.00 99.31 342 GLU D N 1
ATOM 10208 C CA . GLU D 1 355 ? 34.499 72.893 7.401 1.00 114.84 342 GLU D CA 1
ATOM 10209 C C . GLU D 1 355 ? 34.628 74.400 7.604 1.00 111.54 342 GLU D C 1
ATOM 10210 O O . GLU D 1 355 ? 34.458 75.172 6.652 1.00 115.74 342 GLU D O 1
ATOM 10216 N N . LYS D 1 356 ? 34.915 74.845 8.831 1.00 109.02 343 LYS D N 1
ATOM 10217 C CA . LYS D 1 356 ? 35.130 76.273 9.050 1.00 115.17 343 LYS D CA 1
ATOM 10218 C C . LYS D 1 356 ? 36.384 76.763 8.345 1.00 106.75 343 LYS D C 1
ATOM 10219 O O . LYS D 1 356 ? 36.471 77.941 7.983 1.00 108.93 343 LYS D O 1
ATOM 10225 N N . TRP D 1 357 ? 37.360 75.877 8.145 1.00 97.92 344 TRP D N 1
ATOM 10226 C CA . TRP D 1 357 ? 38.606 76.274 7.500 1.00 92.70 344 TRP D CA 1
ATOM 10227 C C . TRP D 1 357 ? 38.400 76.551 6.015 1.00 90.16 344 TRP D C 1
ATOM 10228 O O . TRP D 1 357 ? 39.002 77.478 5.462 1.00 94.07 344 TRP D O 1
ATOM 10239 N N . VAL D 1 358 ? 37.549 75.764 5.353 1.00 94.75 345 VAL D N 1
ATOM 10240 C CA . VAL D 1 358 ? 37.326 75.957 3.924 1.00 97.84 345 VAL D CA 1
ATOM 10241 C C . VAL D 1 358 ? 36.564 77.252 3.670 1.00 107.66 345 VAL D C 1
ATOM 10242 O O . VAL D 1 358 ? 36.876 77.996 2.733 1.00 114.57 345 VAL D O 1
ATOM 10246 N N . ARG D 1 359 ? 35.560 77.548 4.501 1.00 119.92 346 ARG D N 1
ATOM 10247 C CA . ARG D 1 359 ? 34.771 78.758 4.294 1.00 123.58 346 ARG D CA 1
ATOM 10248 C C . ARG D 1 359 ? 35.613 80.015 4.461 1.00 114.58 346 ARG D C 1
ATOM 10249 O O . ARG D 1 359 ? 35.390 81.006 3.755 1.00 125.07 346 ARG D O 1
ATOM 10257 N N . MET D 1 360 ? 36.585 79.995 5.374 1.00 106.50 347 MET D N 1
ATOM 10258 C CA . MET D 1 360 ? 37.513 81.109 5.515 1.00 105.57 347 MET D CA 1
ATOM 10259 C C . MET D 1 360 ? 38.559 81.146 4.412 1.00 100.08 347 MET D C 1
ATOM 10260 O O . MET D 1 360 ? 39.276 82.143 4.295 1.00 106.55 347 MET D O 1
ATOM 10265 N N . MET D 1 361 ? 38.662 80.093 3.607 1.00 101.10 348 MET D N 1
ATOM 10266 C CA . MET D 1 361 ? 39.704 79.985 2.596 1.00 107.68 348 MET D CA 1
ATOM 10267 C C . MET D 1 361 ? 39.240 80.378 1.200 1.00 116.74 348 MET D C 1
ATOM 10268 O O . MET D 1 361 ? 40.041 80.906 0.422 1.00 121.05 348 MET D O 1
ATOM 10273 N N . VAL D 1 362 ? 37.975 80.132 0.860 1.00 128.27 349 VAL D N 1
ATOM 10274 C CA . VAL D 1 362 ? 37.480 80.382 -0.490 1.00 141.01 349 VAL D CA 1
ATOM 10275 C C . VAL D 1 362 ? 36.130 81.086 -0.444 1.00 159.95 349 VAL D C 1
ATOM 10276 O O . VAL D 1 362 ? 35.347 80.999 -1.398 1.00 170.23 349 VAL D O 1
ATOM 10280 N N . ASP D 1 363 ? 35.861 81.796 0.658 1.00 154.02 350 ASP D N 1
ATOM 10281 C CA . ASP D 1 363 ? 34.616 82.530 0.895 1.00 166.52 350 ASP D CA 1
ATOM 10282 C C . ASP D 1 363 ? 33.368 81.798 0.400 1.00 173.08 350 ASP D C 1
ATOM 10283 O O . ASP D 1 363 ? 32.454 82.425 -0.146 1.00 179.36 350 ASP D O 1
ATOM 10288 N N . ILE D 1 364 ? 33.318 80.483 0.635 1.00 174.53 351 ILE D N 1
ATOM 10289 C CA . ILE D 1 364 ? 32.233 79.569 0.230 1.00 169.01 351 ILE D CA 1
ATOM 10290 C C . ILE D 1 364 ? 31.479 80.000 -1.039 1.00 162.89 351 ILE D C 1
ATOM 10291 O O . ILE D 1 364 ? 30.490 80.737 -0.999 1.00 156.82 351 ILE D O 1
#

B-factor: mean 108.67, std 31.43, range [39.99, 223.24]

GO terms:
  GO:0008270 zinc ion binding (F, IDA)
  GO:0004521 RNA endonuclease activity (F, IDA)
  GO:0016075 rRNA catabolic process (P, IDA)
  GO:0016078 tRNA decay (P, IDA)

Sequence (1300 aa):
SGLEVLFQGPHMGGSPDLIIHAGEVTLGEKDRNKMDSKKKRLEKARITEAACALLNSGGGVIVMQMSNKSEHPVEMGLDLETSLRELIPSSDLQAFIETKQQGDLFYIFVKSWSTKPRICSLSSSLYCRSLTSKLPLDSKETFEFLERKKTCVKNDLESNPAFEIFQSERLEYGQRLPFSESASIEFKQFSTRRAHEYIKSVIPEYISAFANTQGGYLLFGVDDESKRVLGCPKDNVDRDSLKAVVNEAISKLPVFHFCSSKEKVSYKTRVIDVFKEGNLYGYLCVIKVERFCCAVFSEAPISWMADKENGVYSLNTEKWVRMMVDISSGLEVLFQGPHMGGSPDLIIHAGEVTLGEKDRNKMDSKKKRLEKARITEAACALLNSGGGVIVMQMSNKSEHPVEMGLDLETSLRELIPSSDLQAFIETKQQGDLFYIFVKSWSCSTKPRICSLSSSLYCRSLTSKLPLDSKETFEFLERKKTCVKGNDLESNPAFEIFQSERLEYGQRLPFSESASIEFKQFSTRRAHEYIKSVIPEYISAFANTQGGYLLFGVDDESKRVLGCPKDNVDRDSLKAVVNEAISKLPVFHFCSSKEKVSYKTRVIDVFKEGNLYGYLCVIKVERFCCAVFSEAPISWMADKENGVYSLNTEKWVRMMVDISGLEVLFQGPHMGSPDLIIHAGEVTLGEKDRNKMDSKKKRLEKARITEAACALLNSGGGVIVMQMSNKSEHPVEMGLDLETSLRELIPSSDLQAFIETKQQGDLFYIFVKSWSSTKPRICSLSSSLYCRSLTSKLPLDSKETFEFLERKKTCVKGDLESNPAFEIFQSERLEYGQRLPFSESASIEFKQFSTRRAHEYIKSVIPEYISAFANTQGGYLLFGVDSKRVLGCPKDNVDRDSLKAVVNEAISKLPVFHFCSSKEKVSYKTRVIDVYLCVIKVERFCCAVFSEAPISWMADKENGVYSLNTEKWVRMMVDHSSGLEVLFQGPHMGGSPDLIIHAGEVTLGEKDRNKMDSKKKRLEKARITEAACALLNSGGGVIVMQMSNKSEHPVEMGLDLETSLRELIPSSDLQAFIETKQQGDLFYIFVKSWSSTKPRICSLSSSLYCRSLTSKLPLDSKETFEFLERKKTCVDLESNPAFEIFQSERLEYGQRLPFSESASIEFKQFSTRRAHEYIKSVIPEYISAFANTQGGYLLFGVDDESKRVLGCPKDNVDRDSLKAVVNEAISKLPVFHFCSSKEKVSYKTRVIDVFKELYGYLCVIKVERFCCAVFSEAPISWMADKENGVYSLNTEKWVRMMVDI

Nearest PDB structures (foldseek):
  5yd0-assembly1_C  TM=1.003E+00  e=1.679E-70  Rattus norvegicus
  5yd0-assembly2_D  TM=9.823E-01  e=5.467E-58  Rattus norvegicus
  5yd0-assembly2_B  TM=9.890E-01  e=1.541E-56  Rattus norvegicus
  5yd0-assembly1_A  TM=9.795E-01  e=3.716E-57  Rattus norvegicus
  7fex-assembly1_A  TM=8.846E-01  e=9.206E-35  Sus scrofa